Protein AF-0000000086945378 (afdb_homodimer)

Organism: Bombyx mandarina (NCBI:txid7092)

Nearest PDB structures (foldseek):
  3tcm-assembly1_B  TM=9.617E-01  e=2.015E-49  Hordeum vulgare
  3ihj-assembly1_A  TM=9.424E-01  e=1.245E-50  Homo sapiens
  1b8g-assembly1_B  TM=7.760E-01  e=1.370E-24  Malus domestica
  1ynu-assembly1_A  TM=7.665E-01  e=1.048E-23  Malus domestica
  1iax-assembly1_B  TM=7.851E-01  e=5.219E-22  Solanum lycopersicum

Secondary structure (DSSP, 8-state):
---S-SS-TTTS-GGGGG---STTSHHHHHHHHHHHHHHTT---SSSS-EE-SS--TTTTTPPPPHHHHHHHHHHHSGGGGGSS----HHHHHHHHHHHHHSGGG-TTSPPPTT--HHHHHHHHHHHHHHHSS---GGGEEEESSHHHHHHHHHHTT---BTTB-EEEEEEES--HHHHHHHHHHTPEEEEEE-BGGGTTB--HHHHHHHHHHHHTTSEEEEEEEESS-TTT-----HHHHHHHHHHHHHTTPEEEEE-TTTTSBSSS----HHHHHHHH-TTGGGS-EEEEEETTSTTT--GGG--EEEEEES--HHHHHHHHHHHHHT----HHHHHHHHHHHSPPPTTSTTHHHHHHHHHHHHHHHHHHHHHHHHHHHHSTTEE-----BSSEE--EE---HHHHHHHHHTT--HHHHHHHHHHHHH-EE-EEGGGT---TT--BEEEE--S-HHHHHHHHHHHHHHHHHHHHH--/---S-SS-TTTS-GGGGG---STTSHHHHHHHHHHHHHHTT---SSSS-EE-SS--TTTTTPPPPHHHHHHHHHHHSGGGGGSSS---HHHHHHHHHHHHHSGGG-TTSPPPTT--HHHHHHHHHHHHHHHSS---GGGEEEESSHHHHHHHHHHTT---BTTB-EEEEEEES--HHHHHHHHHHTPEEEEEE-BGGGTTBPPHHHHHHHHHHHHTTSEEEEEEEESS-TTT-----HHHHHHHHHHHHHTTPEEEEE-TTTTSBSSS----HHHHHHHH-TTGGGS-EEEEEESSSTTT--GGG--EEEEEES--HHHHHHHHHHHHHT----HHHHHHHHHHHSPPPTTSTTHHHHHHHHHHHHHHHHHHHHHHHHHHHHSTTEE-----BSSEE--EE---HHHHHHHHHTT--HHHHHHHHHHHHH-EE-EEGGGT---TT--BEEEE--S-HHHHHHHHHHHHHHHHHHHHH--

pLDDT: mean 95.64, std 5.38, range [51.78, 98.88]

Foldseek 3Di:
DDDPDPDDCVPPDVLQVQQDFQLCDPLVVVLVVVQVCLVVPNDAPANAFAEFSDDQQVVQPQDFFPLLVLLLVCLQPVVCLPPPDPDFPVSSVLNQVLLVQDDVSHLPDFDFLQAGQLLLVLLQVLCCVVQVDGADSLLKGKWLFLLGVVLLVVLLQQDADPNAGEEEEAEPLGDSSVVNSCSSSVHHYFYFYFDVVVLRADDLVSVVVSCVVCVVRHDYAAYEDEACDVPQQGHYDLVSLVSVLVSCVVSVHEYEYRDAFQQFFQADHHDGSQSSQVVVPPPSNQGWYKYKYGCCHHLNVPNVLRIIMIRTGNDDPVSSVVSSVVSPVVGHHRSSNSSSSSCVSDPDDPPGPSRVSSVVSNVVSNVLSNVLQVVVQVLQVVAPQKHWRRNRTDQKTKIWGDDAPQLQVVCVVVVHGSQVSLQSQLCRRHSYHWGWSVSSHDDPPITITMGGRRHPPVSNVSNSVSVRVSNVVNVVVRD/DDDPDPDDCVPPDVLQVPQDFQLCDPLVVVLVVVQVCLVVPNDAPANAFAEFRDDQLVVQPQDFFPLLVLLLVCLQPVVCLPPPDPDFPVSSVLNQVLLVQDDVSHLPDFDFLQAGQLLLVLLQVLCCVVQVDGGDSLLKGKWLFLLGVVLLVVLLQQDADPNAGEEEEAEPLGDSSVVNSCSSSVHHYFYFYFDVVVLRADDLVSVVVSCVVCVVRHDYAAYEDEACDVPQQGHYDLVSLVSVLVSCVVSVHEYEYRDAFQQFFQADHHDDSQSSQVVVPPPSNQGWYKYKYGCCHHLNNPNVLRIIMIRTGNDDPVSSVVSSVVSPVVGHHRSSNSSSSSCVSDPDDPPGPCRVSSVVSNVVSNVLSNVLQVVVQVLQVVAPQKHWRRNRTDQKTKIWGDDDPQLQVVCVVVVHGSQVSLQSQLCRRYSYHWGWSVSSHDDPPITIIMTGRRHPPVSNVSNSVSVRVSNVVNVVVRD

Structure (mmCIF, N/CA/C/O backbone):
data_AF-0000000086945378-model_v1
#
loop_
_entity.id
_entity.type
_entity.pdbx_description
1 polymer 'alanine transaminase'
#
loop_
_atom_site.group_PDB
_atom_site.id
_atom_site.type_symbol
_atom_site.label_atom_id
_atom_site.label_alt_id
_atom_site.label_comp_id
_atom_site.label_asym_id
_atom_site.label_entity_id
_atom_site.label_seq_id
_atom_site.pdbx_PDB_ins_code
_atom_site.Cartn_x
_atom_site.Cartn_y
_atom_site.Cartn_z
_atom_site.occupancy
_atom_site.B_iso_or_equiv
_atom_site.auth_seq_id
_atom_site.auth_comp_id
_atom_site.auth_asym_id
_atom_site.auth_atom_id
_atom_site.pdbx_PDB_model_num
ATOM 1 N N . MET A 1 1 ? 30.312 21.141 -8.781 1 54.88 1 MET A N 1
ATOM 2 C CA . MET A 1 1 ? 29.703 21.422 -10.078 1 54.88 1 MET A CA 1
ATOM 3 C C . MET A 1 1 ? 28.219 21.047 -10.078 1 54.88 1 MET A C 1
ATOM 5 O O . MET A 1 1 ? 27.828 20.078 -9.43 1 54.88 1 MET A O 1
ATOM 9 N N . LYS A 1 2 ? 27.516 21.984 -10.625 1 74.56 2 LYS A N 1
ATOM 10 C CA . LYS A 1 2 ? 26.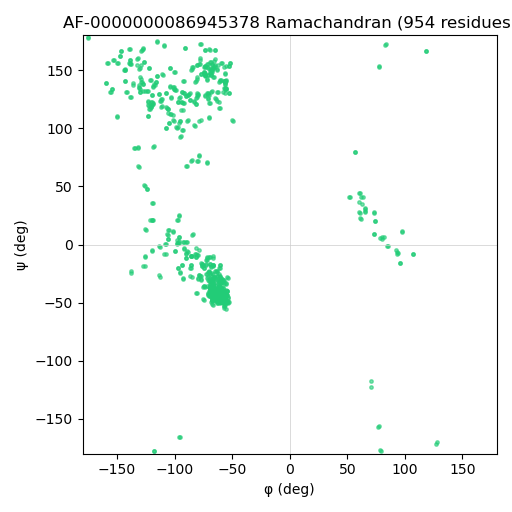078 21.75 -10.734 1 74.56 2 LYS A CA 1
ATOM 11 C C . LYS A 1 2 ? 25.781 20.531 -11.609 1 74.56 2 LYS A C 1
ATOM 13 O O . LYS A 1 2 ? 26.344 20.391 -12.695 1 74.56 2 LYS A O 1
ATOM 18 N N . LEU A 1 3 ? 25.094 19.578 -11.055 1 77.25 3 LEU A N 1
ATOM 19 C CA . LEU A 1 3 ? 24.688 18.406 -11.812 1 77.25 3 LEU A CA 1
ATOM 20 C C . LEU A 1 3 ? 23.562 18.734 -12.789 1 77.25 3 LEU A C 1
ATOM 22 O O . LEU A 1 3 ? 22.75 19.641 -12.523 1 77.25 3 LEU A O 1
ATOM 26 N N . GLU A 1 4 ? 23.625 18.062 -13.867 1 81.75 4 GLU A N 1
ATOM 27 C CA . GLU A 1 4 ? 22.516 18.203 -14.797 1 81.75 4 GLU A CA 1
ATOM 28 C C . GLU A 1 4 ? 21.234 17.625 -14.211 1 81.75 4 GLU A C 1
ATOM 30 O O . GLU A 1 4 ? 20.156 18.203 -14.375 1 81.75 4 GLU A O 1
ATOM 35 N N . LYS A 1 5 ? 21.422 16.438 -13.516 1 93.25 5 LYS A N 1
ATOM 36 C CA . LYS A 1 5 ? 20.312 15.773 -12.836 1 93.25 5 LYS A CA 1
ATOM 37 C C . LYS A 1 5 ? 20.688 15.406 -11.398 1 93.25 5 LYS A C 1
ATOM 39 O O . LYS A 1 5 ? 21.812 14.961 -11.133 1 93.25 5 LYS A O 1
ATOM 44 N N . CYS A 1 6 ? 19.75 15.648 -10.508 1 95.44 6 CYS A N 1
ATOM 45 C CA . CYS A 1 6 ? 19.984 15.281 -9.117 1 95.44 6 CYS A CA 1
ATOM 46 C C . CYS A 1 6 ? 20.016 13.766 -8.953 1 95.44 6 CYS A C 1
ATOM 48 O O . CYS A 1 6 ? 20.781 13.242 -8.141 1 95.44 6 CYS A O 1
ATOM 50 N N . LEU A 1 7 ? 19.203 13.039 -9.711 1 96.62 7 LEU A N 1
ATOM 51 C CA . LEU A 1 7 ? 19.125 11.578 -9.664 1 96.62 7 LEU A CA 1
ATOM 52 C C . LEU A 1 7 ? 19.5 10.969 -11.008 1 96.62 7 LEU A C 1
ATOM 54 O O . LEU A 1 7 ? 18.922 11.297 -12.039 1 96.62 7 LEU A O 1
ATOM 58 N N . THR A 1 8 ? 20.469 10.164 -11.023 1 96.94 8 THR A N 1
ATOM 59 C CA . THR A 1 8 ? 20.938 9.453 -12.211 1 96.94 8 THR A CA 1
ATOM 60 C C . THR A 1 8 ? 21.016 7.953 -11.938 1 96.94 8 THR A C 1
ATOM 62 O O . THR A 1 8 ? 20.875 7.512 -10.797 1 96.94 8 THR A O 1
ATOM 65 N N . GLU A 1 9 ? 21.203 7.207 -12.953 1 95.38 9 GLU A N 1
ATOM 66 C CA . GLU A 1 9 ? 21.344 5.762 -12.82 1 95.38 9 GLU A CA 1
ATOM 67 C C . GLU A 1 9 ? 22.5 5.398 -11.898 1 95.38 9 GLU A C 1
ATOM 69 O O . GLU A 1 9 ? 22.422 4.406 -11.164 1 95.38 9 GLU A O 1
ATOM 74 N N . GLU A 1 10 ? 23.547 6.23 -11.844 1 95.44 10 GLU A N 1
ATOM 75 C CA . GLU A 1 10 ? 24.766 5.949 -11.102 1 95.44 10 GLU A CA 1
ATOM 76 C C . GLU A 1 10 ? 24.594 6.23 -9.617 1 95.44 10 GLU A C 1
ATOM 78 O O . GLU A 1 10 ? 25.25 5.613 -8.781 1 95.44 10 GLU A O 1
ATOM 83 N N . ASN A 1 11 ? 23.703 7.184 -9.336 1 96.56 11 ASN A N 1
ATOM 84 C CA . ASN A 1 11 ? 23.641 7.57 -7.93 1 96.56 11 ASN A CA 1
ATOM 85 C C . ASN A 1 11 ? 22.312 7.188 -7.301 1 96.56 11 ASN A C 1
ATOM 87 O O . ASN A 1 11 ? 22.062 7.48 -6.129 1 96.56 11 ASN A O 1
ATOM 91 N N . LEU A 1 12 ? 21.359 6.586 -8.086 1 97.62 12 LEU A N 1
ATOM 92 C CA . LEU A 1 12 ? 20.141 6.125 -7.441 1 97.62 12 LEU A CA 1
ATOM 93 C C . LEU A 1 12 ? 20.391 4.863 -6.621 1 97.62 12 LEU A C 1
ATOM 95 O O . LEU A 1 12 ? 21.484 4.289 -6.68 1 97.62 12 LEU A O 1
ATOM 99 N N . ASN A 1 13 ? 19.453 4.441 -5.766 1 97.94 13 ASN A N 1
ATOM 100 C CA . ASN A 1 13 ? 19.516 3.193 -5.016 1 97.94 13 ASN A CA 1
ATOM 101 C C . ASN A 1 13 ? 19.859 2.012 -5.922 1 97.94 13 ASN A C 1
ATOM 103 O O . ASN A 1 13 ? 19 1.517 -6.648 1 97.94 13 ASN A O 1
ATOM 107 N N . GLN A 1 14 ? 21.078 1.529 -5.805 1 96.5 14 GLN A N 1
ATOM 108 C CA . GLN A 1 14 ? 21.594 0.529 -6.727 1 96.5 14 GLN A CA 1
ATOM 109 C C . GLN A 1 14 ? 20.875 -0.802 -6.57 1 96.5 14 GLN A C 1
ATOM 111 O O . GLN A 1 14 ? 20.812 -1.602 -7.508 1 96.5 14 GLN A O 1
ATOM 116 N N . ASN A 1 15 ? 20.297 -1.08 -5.395 1 96.12 15 ASN A N 1
ATOM 117 C CA . ASN A 1 15 ? 19.516 -2.301 -5.184 1 96.12 15 ASN A CA 1
ATOM 118 C C . ASN A 1 15 ? 18.375 -2.414 -6.18 1 96.12 15 ASN A C 1
ATOM 120 O O . ASN A 1 15 ? 17.984 -3.52 -6.566 1 96.12 15 ASN A O 1
ATOM 124 N N . LEU A 1 16 ? 17.812 -1.281 -6.555 1 96.25 16 LEU A N 1
ATOM 125 C CA . LEU A 1 16 ? 16.641 -1.26 -7.414 1 96.25 16 LEU A CA 1
ATOM 126 C C . LEU A 1 16 ? 16.984 -1.723 -8.828 1 96.25 16 LEU A C 1
ATOM 128 O O . LEU A 1 16 ? 16.125 -2.242 -9.539 1 96.25 16 LEU A O 1
ATOM 132 N N . LEU A 1 17 ? 18.219 -1.512 -9.25 1 93.25 17 LEU A N 1
ATOM 133 C CA . LEU A 1 17 ? 18.656 -1.905 -10.578 1 93.25 17 LEU A CA 1
ATOM 134 C C . LEU A 1 17 ? 18.719 -3.424 -10.711 1 93.25 17 LEU A C 1
ATOM 136 O O . LEU A 1 17 ? 18.688 -3.959 -11.82 1 93.25 17 LEU A O 1
ATOM 140 N N . ASN A 1 18 ? 18.719 -4.094 -9.539 1 89.31 18 ASN A N 1
ATOM 141 C CA . ASN A 1 18 ? 18.828 -5.551 -9.516 1 89.31 18 ASN A CA 1
ATOM 142 C C . ASN A 1 18 ? 17.453 -6.215 -9.609 1 89.31 18 ASN A C 1
ATOM 144 O O . ASN A 1 18 ? 17.359 -7.438 -9.703 1 89.31 18 ASN A O 1
ATOM 148 N N . ILE A 1 19 ? 16.469 -5.387 -9.555 1 89.31 19 ILE A N 1
ATOM 149 C CA . ILE A 1 19 ? 15.125 -5.961 -9.625 1 89.31 19 ILE A CA 1
ATOM 150 C C . ILE A 1 19 ? 14.867 -6.496 -11.031 1 89.31 19 ILE A C 1
ATOM 152 O O . ILE A 1 19 ? 15.023 -5.77 -12.016 1 89.31 19 ILE A O 1
ATOM 156 N N . GLN A 1 20 ? 14.805 -7.809 -11.188 1 75 20 GLN A N 1
ATOM 157 C CA . GLN A 1 20 ? 14.414 -8.453 -12.438 1 75 20 GLN A CA 1
ATOM 158 C C . GLN A 1 20 ? 12.938 -8.836 -12.43 1 75 20 GLN A C 1
ATOM 160 O O . GLN A 1 20 ? 12.445 -9.406 -11.453 1 75 20 GLN A O 1
ATOM 165 N N . TYR A 1 21 ? 12.195 -8.031 -13.07 1 61.59 21 TYR A N 1
ATOM 166 C CA . TYR A 1 21 ? 10.812 -8.477 -12.984 1 61.59 21 TYR A CA 1
ATOM 167 C C . TYR A 1 21 ? 10.391 -9.195 -14.266 1 61.59 21 TYR A C 1
ATOM 169 O O . TYR A 1 21 ? 10.523 -8.656 -15.359 1 61.59 21 TYR A O 1
ATOM 177 N N . ALA A 1 22 ? 10.203 -10.492 -14.062 1 54.91 22 ALA A N 1
ATOM 178 C CA . ALA A 1 22 ? 9.867 -11.422 -15.141 1 54.91 22 ALA A CA 1
ATOM 179 C C . ALA A 1 22 ? 8.477 -11.141 -15.703 1 54.91 22 ALA A C 1
ATOM 181 O O . ALA A 1 22 ? 8.266 -11.227 -16.922 1 54.91 22 ALA A O 1
ATOM 182 N N . VAL A 1 23 ? 7.516 -10.789 -14.789 1 51.78 23 VAL A N 1
ATOM 183 C CA . VAL A 1 23 ? 6.125 -10.844 -15.227 1 51.78 23 VAL A CA 1
ATOM 184 C C . VAL A 1 23 ? 5.82 -9.641 -16.125 1 51.78 23 VAL A C 1
ATOM 186 O O . VAL A 1 23 ? 4.906 -9.695 -16.953 1 51.78 23 VAL A O 1
ATOM 189 N N . ARG A 1 24 ? 6.57 -8.703 -16.109 1 57.78 24 ARG A N 1
ATOM 190 C CA . ARG A 1 24 ? 6.344 -7.547 -16.969 1 57.78 24 ARG A CA 1
ATOM 191 C C . ARG A 1 24 ? 7.59 -7.223 -17.797 1 57.78 24 ARG A C 1
ATOM 193 O O . ARG A 1 24 ? 7.957 -6.059 -17.938 1 57.78 24 ARG A O 1
ATOM 200 N N . GLY A 1 25 ? 8.039 -8.25 -18.422 1 68.5 25 GLY A N 1
ATOM 201 C CA . GLY A 1 25 ? 9.297 -8.234 -19.156 1 68.5 25 GLY A CA 1
ATOM 202 C C . GLY A 1 25 ? 9.117 -7.941 -20.641 1 68.5 25 GLY A C 1
ATOM 203 O O . GLY A 1 25 ? 8.062 -7.465 -21.047 1 68.5 25 GLY A O 1
ATOM 204 N N . PRO A 1 26 ? 10.086 -8.18 -21.359 1 76.38 26 PRO A N 1
ATOM 205 C CA . PRO A 1 26 ? 10.125 -7.863 -22.797 1 76.38 26 PRO A CA 1
ATOM 206 C C . PRO A 1 26 ? 9.016 -8.562 -23.578 1 76.38 26 PRO A C 1
ATOM 208 O O . PRO A 1 26 ? 8.484 -7.988 -24.531 1 76.38 26 PRO A O 1
ATOM 211 N N . ILE A 1 27 ? 8.664 -9.695 -23.125 1 87.19 27 ILE A N 1
ATOM 212 C CA . ILE A 1 27 ? 7.645 -10.453 -23.844 1 87.19 27 ILE A CA 1
ATOM 213 C C . ILE A 1 27 ? 6.289 -9.773 -23.703 1 87.19 27 ILE A C 1
ATOM 215 O O . ILE A 1 27 ? 5.535 -9.648 -24.672 1 87.19 27 ILE A O 1
ATOM 219 N N . LEU A 1 28 ? 6 -9.367 -22.484 1 84.5 28 LEU A N 1
ATOM 220 C CA . LEU A 1 28 ? 4.75 -8.648 -22.266 1 84.5 28 LEU A CA 1
ATOM 221 C C . LEU A 1 28 ? 4.73 -7.336 -23.047 1 84.5 28 LEU A C 1
ATOM 223 O O . LEU A 1 28 ? 3.699 -6.953 -23.609 1 84.5 28 LEU A O 1
ATOM 227 N N . GLN A 1 29 ? 5.828 -6.73 -23.109 1 84 29 GLN A N 1
ATOM 228 C CA . GLN A 1 29 ? 5.926 -5.488 -23.859 1 84 29 GLN A CA 1
ATOM 229 C C . GLN A 1 29 ? 5.656 -5.727 -25.344 1 84 29 GLN A C 1
ATOM 231 O O . GLN A 1 29 ? 4.969 -4.934 -26 1 84 29 GLN A O 1
ATOM 236 N N . ARG A 1 30 ? 6.238 -6.746 -25.844 1 92 30 ARG A N 1
ATOM 237 C CA . ARG A 1 30 ? 6.004 -7.102 -27.234 1 92 30 ARG A CA 1
ATOM 238 C C . ARG A 1 30 ? 4.535 -7.441 -27.484 1 92 30 ARG A C 1
ATOM 240 O O . ARG A 1 30 ? 3.969 -7.078 -28.516 1 92 30 ARG A O 1
ATOM 247 N N . ALA A 1 31 ? 3.979 -8.141 -26.547 1 93.75 31 ALA A N 1
ATOM 248 C CA . ALA A 1 31 ? 2.559 -8.469 -26.641 1 93.75 31 ALA A CA 1
ATOM 249 C C . ALA A 1 31 ? 1.71 -7.203 -26.75 1 93.75 31 ALA A C 1
ATOM 251 O O . ALA A 1 31 ? 0.787 -7.137 -27.578 1 93.75 31 ALA A O 1
ATOM 252 N N . LEU A 1 32 ? 2.016 -6.246 -25.969 1 87.38 32 LEU A N 1
ATOM 253 C CA . LEU A 1 32 ? 1.296 -4.977 -26 1 87.38 32 LEU A CA 1
ATOM 254 C C . LEU A 1 32 ? 1.478 -4.273 -27.344 1 87.38 32 LEU A C 1
ATOM 256 O O . LEU A 1 32 ? 0.536 -3.678 -27.859 1 87.38 32 LEU A O 1
ATOM 260 N N . GLN A 1 33 ? 2.67 -4.336 -27.844 1 91.81 33 GLN A N 1
ATOM 261 C CA . GLN A 1 33 ? 2.943 -3.76 -29.156 1 91.81 33 GLN A CA 1
ATOM 262 C C . GLN A 1 33 ? 2.109 -4.438 -30.25 1 91.81 33 GLN A C 1
ATOM 264 O O . GLN A 1 33 ? 1.549 -3.768 -31.109 1 91.81 33 GLN A O 1
ATOM 269 N N . ILE A 1 34 ? 2.053 -5.688 -30.141 1 95.94 34 ILE A N 1
ATOM 270 C CA . ILE A 1 34 ? 1.304 -6.461 -31.125 1 95.94 34 ILE A CA 1
ATOM 271 C C . ILE A 1 34 ? -0.179 -6.102 -31.047 1 95.94 34 ILE A C 1
ATOM 273 O O . ILE A 1 34 ? -0.852 -5.977 -32.062 1 95.94 34 ILE A O 1
ATOM 277 N N . GLU A 1 35 ? -0.663 -5.973 -29.828 1 93 35 GLU A N 1
ATOM 278 C CA . GLU A 1 35 ? -2.055 -5.566 -29.656 1 93 35 GLU A CA 1
ATOM 279 C C . GLU A 1 35 ? -2.324 -4.219 -30.312 1 93 35 GLU A C 1
ATOM 281 O O . GLU A 1 35 ? -3.357 -4.035 -30.969 1 93 35 GLU A O 1
ATOM 286 N N . ARG A 1 36 ? -1.458 -3.283 -30.234 1 90.12 36 ARG A N 1
ATOM 287 C CA . ARG A 1 36 ? -1.587 -1.977 -30.875 1 90.12 36 ARG A CA 1
ATOM 288 C C . ARG A 1 36 ? -1.551 -2.102 -32.375 1 90.12 36 ARG A C 1
ATOM 290 O O . ARG A 1 36 ? -2.248 -1.37 -33.094 1 90.12 36 ARG A O 1
ATOM 297 N N . GLU A 1 37 ? -0.671 -2.955 -32.812 1 95.5 37 GLU A N 1
ATOM 298 C CA . GLU A 1 37 ? -0.555 -3.205 -34.25 1 95.5 37 GLU A CA 1
ATOM 299 C C . GLU A 1 37 ? -1.851 -3.779 -34.812 1 95.5 37 GLU A C 1
ATOM 301 O O . GLU A 1 37 ? -2.293 -3.381 -35.906 1 95.5 37 GLU A O 1
ATOM 306 N N . LEU A 1 38 ? -2.367 -4.676 -34.094 1 95.88 38 LEU A N 1
ATOM 307 C CA . LEU A 1 38 ? -3.621 -5.285 -34.531 1 95.88 38 LEU A CA 1
ATOM 308 C C . LEU A 1 38 ? -4.734 -4.246 -34.594 1 95.88 38 LEU A C 1
ATOM 310 O O . LEU A 1 38 ? -5.52 -4.238 -35.531 1 95.88 38 LEU A O 1
ATOM 314 N N . VAL A 1 39 ? -4.816 -3.387 -33.656 1 92.81 39 VAL A N 1
ATOM 315 C CA . VAL A 1 39 ? -5.816 -2.326 -33.625 1 92.81 39 VAL A CA 1
ATOM 316 C C . VAL A 1 39 ? -5.633 -1.397 -34.812 1 92.81 39 VAL A C 1
ATOM 318 O O . VAL A 1 39 ? -6.609 -0.887 -35.375 1 92.81 39 VAL A O 1
ATOM 321 N N . LYS A 1 40 ? -4.355 -1.162 -35.281 1 93 40 LYS A N 1
ATOM 322 C CA . LYS A 1 40 ? -4.031 -0.294 -36.406 1 93 40 LYS A CA 1
ATOM 323 C C . LYS A 1 40 ? -4.242 -1.017 -37.75 1 93 40 LYS A C 1
ATOM 325 O O . LYS A 1 40 ? -4.035 -0.437 -38.812 1 93 40 LYS A O 1
ATOM 330 N N . GLY A 1 41 ? -4.457 -2.303 -37.688 1 94.44 41 GLY A N 1
ATOM 331 C CA . GLY A 1 41 ? -4.789 -3.047 -38.875 1 94.44 41 GLY A CA 1
ATOM 332 C C . GLY A 1 41 ? -3.594 -3.744 -39.5 1 94.44 41 GLY A C 1
ATOM 333 O O . GLY A 1 41 ? -3.66 -4.199 -40.656 1 94.44 41 GLY A O 1
ATOM 334 N N . VAL A 1 42 ? -2.516 -3.785 -38.812 1 95.62 42 VAL A N 1
ATOM 335 C CA . VAL A 1 42 ? -1.36 -4.523 -39.312 1 95.62 42 VAL A CA 1
ATOM 336 C C . VAL A 1 42 ? -1.689 -6.012 -39.375 1 95.62 42 VAL A C 1
ATOM 338 O O . VAL A 1 42 ? -2.127 -6.605 -38.406 1 95.62 42 VAL A O 1
ATOM 341 N N . PRO A 1 43 ? -1.503 -6.586 -40.469 1 94.44 43 PRO A N 1
ATOM 342 C CA . PRO A 1 43 ? -1.884 -7.988 -40.625 1 94.44 43 PRO A CA 1
ATOM 343 C C . PRO A 1 43 ? -1.019 -8.93 -39.781 1 94.44 43 PRO A C 1
ATOM 345 O O . PRO A 1 43 ? 0.199 -8.75 -39.719 1 94.44 43 PRO A O 1
ATOM 348 N N . LYS A 1 44 ? -1.6 -9.828 -39.062 1 95.81 44 LYS A N 1
ATOM 349 C CA . LYS A 1 44 ? -0.981 -10.93 -38.344 1 95.81 44 LYS A CA 1
ATOM 350 C C . LYS A 1 44 ? -1.66 -12.258 -38.656 1 95.81 44 LYS A C 1
ATOM 352 O O . LYS A 1 44 ? -2.74 -12.281 -39.25 1 95.81 44 LYS A O 1
ATOM 357 N N . ARG A 1 45 ? -1.02 -13.32 -38.281 1 93 45 ARG A N 1
ATOM 358 C CA . ARG A 1 45 ? -1.566 -14.656 -38.5 1 93 45 ARG A CA 1
ATOM 359 C C . ARG A 1 45 ? -2.623 -15 -37.469 1 93 45 ARG A C 1
ATOM 361 O O . ARG A 1 45 ? -3.164 -16.109 -37.469 1 93 45 ARG A O 1
ATOM 368 N N . PHE A 1 46 ? -2.904 -14.273 -36.531 1 95.88 46 PHE A N 1
ATOM 369 C CA . PHE A 1 46 ? -3.898 -14.406 -35.469 1 95.88 46 PHE A CA 1
ATOM 370 C C . PHE A 1 46 ? -4.695 -13.125 -35.312 1 95.88 46 PHE A C 1
ATOM 372 O O . PHE A 1 46 ? -4.242 -12.047 -35.719 1 95.88 46 PHE A O 1
ATOM 379 N N . LYS A 1 47 ? -5.824 -13.211 -34.719 1 93.5 47 LYS A N 1
ATOM 380 C CA . LYS A 1 47 ? -6.746 -12.086 -34.656 1 93.5 47 LYS A CA 1
ATOM 381 C C . LYS A 1 47 ? -6.578 -11.312 -33.375 1 93.5 47 LYS A C 1
ATOM 383 O O . LYS A 1 47 ? -6.988 -10.148 -33.25 1 93.5 47 LYS A O 1
ATOM 388 N N . ARG A 1 48 ? -6.09 -11.938 -32.406 1 94.06 48 ARG A N 1
ATOM 389 C CA . ARG A 1 48 ? -5.93 -11.289 -31.109 1 94.06 48 ARG A CA 1
ATOM 390 C C . ARG A 1 48 ? -4.785 -11.914 -30.328 1 94.06 48 ARG A C 1
ATOM 392 O O . ARG A 1 48 ? -4.375 -13.039 -30.609 1 94.06 48 ARG A O 1
ATOM 399 N N . VAL A 1 49 ? -4.32 -11.133 -29.391 1 95.38 49 VAL A N 1
ATOM 400 C CA . VAL A 1 49 ? -3.34 -11.656 -28.453 1 95.38 49 VAL A CA 1
ATOM 401 C C . VAL A 1 49 ? -4.055 -12.336 -27.281 1 95.38 49 VAL A C 1
ATOM 403 O O . VAL A 1 49 ? -4.949 -11.742 -26.672 1 95.38 49 VAL A O 1
ATOM 406 N N . VAL A 1 50 ? -3.742 -13.594 -27.031 1 95 50 VAL A N 1
ATOM 407 C CA . VAL A 1 50 ? -4.234 -14.297 -25.844 1 95 50 VAL A CA 1
ATOM 408 C C . VAL A 1 50 ? -3.275 -14.086 -24.688 1 95 50 VAL A C 1
ATOM 410 O O . VAL A 1 50 ? -2.213 -14.711 -24.625 1 95 50 VAL A O 1
ATOM 413 N N . ARG A 1 51 ? -3.686 -13.281 -23.75 1 91.62 51 ARG A N 1
ATOM 414 C CA . ARG A 1 51 ? -2.863 -12.984 -22.578 1 91.62 51 ARG A CA 1
ATOM 415 C C . ARG A 1 51 ? -2.93 -14.125 -21.562 1 91.62 51 ARG A C 1
ATOM 417 O O . ARG A 1 51 ? -3.889 -14.227 -20.797 1 91.62 51 ARG A O 1
ATOM 424 N N . ALA A 1 52 ? -1.92 -14.836 -21.484 1 93.62 52 ALA A N 1
ATOM 425 C CA . ALA A 1 52 ? -1.867 -15.961 -20.547 1 93.62 52 ALA A CA 1
ATOM 426 C C . ALA A 1 52 ? -0.741 -15.773 -19.531 1 93.62 52 ALA A C 1
ATOM 428 O O . ALA A 1 52 ? -0.294 -16.734 -18.906 1 93.62 52 ALA A O 1
ATOM 429 N N . ASN A 1 53 ? -0.324 -14.516 -19.375 1 88.69 53 ASN A N 1
ATOM 430 C CA . ASN A 1 53 ? 0.857 -14.219 -18.578 1 88.69 53 ASN A CA 1
ATOM 431 C C . ASN A 1 53 ? 0.486 -13.891 -17.125 1 88.69 53 ASN A C 1
ATOM 433 O O . ASN A 1 53 ? 1.348 -13.883 -16.25 1 88.69 53 ASN A O 1
ATOM 437 N N . CYS A 1 54 ? -0.748 -13.562 -16.812 1 85.06 54 CYS A N 1
ATOM 438 C CA . CYS A 1 54 ? -1.104 -13.102 -15.484 1 85.06 54 CYS A CA 1
ATOM 439 C C . CYS A 1 54 ? -2.305 -13.867 -14.938 1 85.06 54 CYS A C 1
ATOM 441 O O . CYS A 1 54 ? -3.207 -14.227 -15.695 1 85.06 54 CYS A O 1
ATOM 443 N N . GLY A 1 55 ? -2.232 -14.094 -13.625 1 88.38 55 GLY A N 1
ATOM 444 C CA . GLY A 1 55 ? -3.336 -14.758 -12.945 1 88.38 55 GLY A CA 1
ATOM 445 C C . GLY A 1 55 ? -4.383 -13.789 -12.43 1 88.38 55 GLY A C 1
ATOM 446 O O . GLY A 1 55 ? -4.574 -13.672 -11.219 1 88.38 55 GLY A O 1
ATOM 447 N N . ASP A 1 56 ? -5.117 -13.117 -13.273 1 93.31 56 ASP A N 1
ATOM 448 C CA . ASP A 1 56 ? -6.242 -12.242 -12.961 1 93.31 56 ASP A CA 1
ATOM 449 C C . ASP A 1 56 ? -7.566 -12.875 -13.367 1 93.31 56 ASP A C 1
ATOM 451 O O . ASP A 1 56 ? -7.977 -12.789 -14.523 1 93.31 56 ASP A O 1
ATOM 455 N N . CYS A 1 57 ? -8.258 -13.445 -12.375 1 95.25 57 CYS A N 1
ATOM 456 C CA . CYS A 1 57 ? -9.43 -14.266 -12.641 1 95.25 57 CYS A CA 1
ATOM 457 C C . CYS A 1 57 ? -10.547 -13.438 -13.273 1 95.25 57 CYS A C 1
ATOM 459 O O . CYS A 1 57 ? -11.242 -13.906 -14.172 1 95.25 57 CYS A O 1
ATOM 461 N N . HIS A 1 58 ? -10.734 -12.211 -12.758 1 95.69 58 HIS A N 1
ATOM 462 C CA . HIS A 1 58 ? -11.766 -11.359 -13.336 1 95.69 58 HIS A CA 1
ATOM 463 C C . HIS A 1 58 ? -11.438 -11 -14.781 1 95.69 58 HIS A C 1
ATOM 465 O O . HIS A 1 58 ? -12.328 -10.969 -15.633 1 95.69 58 HIS A O 1
ATOM 471 N N . ALA A 1 59 ? -10.172 -10.766 -15.039 1 92.5 59 ALA A N 1
ATOM 472 C CA . ALA A 1 59 ? -9.734 -10.477 -16.406 1 92.5 59 ALA A CA 1
ATOM 473 C C . ALA A 1 59 ? -9.977 -11.664 -17.328 1 92.5 59 ALA A C 1
ATOM 475 O O . ALA A 1 59 ? -10.125 -11.5 -18.531 1 92.5 59 ALA A O 1
ATOM 476 N N . LEU A 1 60 ? -10.055 -12.852 -16.734 1 92.56 60 LEU A N 1
ATOM 477 C CA . LEU A 1 60 ? -10.211 -14.078 -17.516 1 92.56 60 LEU A CA 1
ATOM 478 C C . LEU A 1 60 ? -11.656 -14.547 -17.5 1 92.56 60 LEU A C 1
ATOM 480 O O . LEU A 1 60 ? -11.953 -15.688 -17.891 1 92.56 60 LEU A O 1
ATOM 484 N N . GLY A 1 61 ? -12.5 -13.719 -17.047 1 91.31 61 GLY A N 1
ATOM 485 C CA . GLY A 1 61 ? -13.922 -13.961 -17.266 1 91.31 61 GLY A CA 1
ATOM 486 C C . GLY A 1 61 ? -14.648 -14.406 -16.016 1 91.31 61 GLY A C 1
ATOM 487 O O . GLY A 1 61 ? -15.875 -14.555 -16.016 1 91.31 61 GLY A O 1
ATOM 488 N N . GLN A 1 62 ? -13.922 -14.672 -14.953 1 95 62 GLN A N 1
ATOM 489 C CA . GLN A 1 62 ? -14.609 -15.031 -13.719 1 95 62 GLN A CA 1
ATOM 490 C C . GLN A 1 62 ? -15.484 -13.875 -13.227 1 95 62 GLN A C 1
ATOM 492 O O . GLN A 1 62 ? -15.023 -12.734 -13.141 1 95 62 GLN A O 1
ATOM 497 N N . LYS A 1 63 ? -16.703 -14.195 -12.906 1 95.56 63 LYS A N 1
ATOM 498 C CA . LYS A 1 63 ? -17.609 -13.18 -12.383 1 95.56 63 LYS A CA 1
ATOM 499 C C . LYS A 1 63 ? -17.359 -12.93 -10.898 1 95.56 63 LYS A C 1
ATOM 501 O O . LYS A 1 63 ? -17.078 -13.867 -10.148 1 95.56 63 LYS A O 1
ATOM 506 N N . PRO A 1 64 ? -17.484 -11.656 -10.5 1 97.19 64 PRO A N 1
ATOM 507 C CA . PRO A 1 64 ? -17.375 -11.391 -9.062 1 97.19 64 PRO A CA 1
ATOM 508 C C . PRO A 1 64 ? -18.469 -12.07 -8.25 1 97.19 64 PRO A C 1
ATOM 510 O O . PRO A 1 64 ? -19.562 -12.312 -8.766 1 97.19 64 PRO A O 1
ATOM 513 N N . ILE A 1 65 ? -18.172 -12.344 -6.965 1 98.31 65 ILE A N 1
ATOM 514 C CA . ILE A 1 65 ? -19.141 -12.93 -6.047 1 98.31 65 ILE A CA 1
ATOM 515 C C . ILE A 1 65 ? -20.172 -11.883 -5.648 1 98.31 65 ILE A C 1
ATOM 517 O O . ILE A 1 65 ? -19.828 -10.82 -5.133 1 98.31 65 ILE A O 1
ATOM 521 N N . THR A 1 66 ? -21.438 -12.18 -5.785 1 98.31 66 THR A N 1
ATOM 522 C CA . THR A 1 66 ? -22.531 -11.234 -5.613 1 98.31 66 THR A CA 1
ATOM 523 C C . THR A 1 66 ? -22.578 -10.711 -4.184 1 98.31 66 THR A C 1
ATOM 525 O O . THR A 1 66 ? -22.656 -9.5 -3.963 1 98.31 66 THR A O 1
ATOM 528 N N . PHE A 1 67 ? -22.5 -11.664 -3.225 1 98.5 67 PHE A N 1
ATOM 529 C CA . PHE A 1 67 ? -22.547 -11.305 -1.812 1 98.5 67 PHE A CA 1
ATOM 530 C C . PHE A 1 67 ? -21.5 -10.266 -1.477 1 98.5 67 PHE A C 1
ATOM 532 O O . PHE A 1 67 ? -21.797 -9.258 -0.83 1 98.5 67 PHE A O 1
ATOM 539 N N . ILE A 1 68 ? -20.266 -10.414 -1.937 1 98.69 68 ILE A N 1
ATOM 540 C CA . ILE A 1 68 ? -19.141 -9.547 -1.646 1 98.69 68 ILE A CA 1
ATOM 541 C C . ILE A 1 68 ? -19.375 -8.164 -2.254 1 98.69 68 ILE A C 1
ATOM 543 O O . ILE A 1 68 ? -19.188 -7.145 -1.586 1 98.69 68 ILE A O 1
ATOM 547 N N . ARG A 1 69 ? -19.844 -8.125 -3.488 1 98.56 69 ARG A N 1
ATOM 548 C CA . ARG A 1 69 ? -20.047 -6.867 -4.199 1 98.56 69 ARG A CA 1
ATOM 549 C C . ARG A 1 69 ? -21.203 -6.082 -3.615 1 98.56 69 ARG A C 1
ATOM 551 O O . ARG A 1 69 ? -21.172 -4.848 -3.572 1 98.56 69 ARG A O 1
ATOM 558 N N . GLN A 1 70 ? -22.219 -6.789 -3.201 1 98.44 70 GLN A N 1
ATOM 559 C CA . GLN A 1 70 ? -23.359 -6.117 -2.566 1 98.44 70 GLN A CA 1
ATOM 560 C C . GLN A 1 70 ? -22.938 -5.488 -1.237 1 98.44 70 GLN A C 1
ATOM 562 O O . GLN A 1 70 ? -23.297 -4.344 -0.95 1 98.44 70 GLN A O 1
ATOM 567 N N . VAL A 1 71 ? -22.219 -6.219 -0.411 1 98.81 71 VAL A N 1
ATOM 568 C CA . VAL A 1 71 ? -21.734 -5.668 0.848 1 98.81 71 VAL A CA 1
ATOM 569 C C . VAL A 1 71 ? -20.859 -4.438 0.574 1 98.81 71 VAL A C 1
ATOM 571 O O . VAL A 1 71 ? -21.016 -3.402 1.228 1 98.81 71 VAL A O 1
ATOM 574 N N . LEU A 1 72 ? -20 -4.559 -0.381 1 98.69 72 LEU A N 1
ATOM 575 C CA . LEU A 1 72 ? -19.094 -3.482 -0.741 1 98.69 72 LEU A CA 1
ATOM 576 C C . LEU A 1 72 ? -19.859 -2.229 -1.152 1 98.69 72 LEU A C 1
ATOM 578 O O . LEU A 1 72 ? -19.484 -1.118 -0.759 1 98.69 72 LEU A O 1
ATOM 582 N N . ALA A 1 73 ? -20.844 -2.395 -1.966 1 98.44 73 ALA A N 1
ATOM 583 C CA . ALA A 1 73 ? -21.656 -1.263 -2.41 1 98.44 73 ALA A CA 1
ATOM 584 C C . ALA A 1 73 ? -22.344 -0.586 -1.231 1 98.44 73 ALA A C 1
ATOM 586 O O . ALA A 1 73 ? -22.375 0.644 -1.148 1 98.44 73 ALA A O 1
ATOM 587 N N . LEU A 1 74 ? -22.875 -1.401 -0.31 1 98.56 74 LEU A N 1
ATOM 588 C CA . LEU A 1 74 ? -23.625 -0.862 0.818 1 98.56 74 LEU A CA 1
ATOM 589 C C . LEU A 1 74 ? -22.703 -0.102 1.77 1 98.56 74 LEU A C 1
ATOM 591 O O . LEU A 1 74 ? -23.078 0.958 2.279 1 98.56 74 LEU A O 1
ATOM 595 N N . VAL A 1 75 ? -21.516 -0.612 2.039 1 98.75 75 VAL A N 1
ATOM 596 C CA . VAL 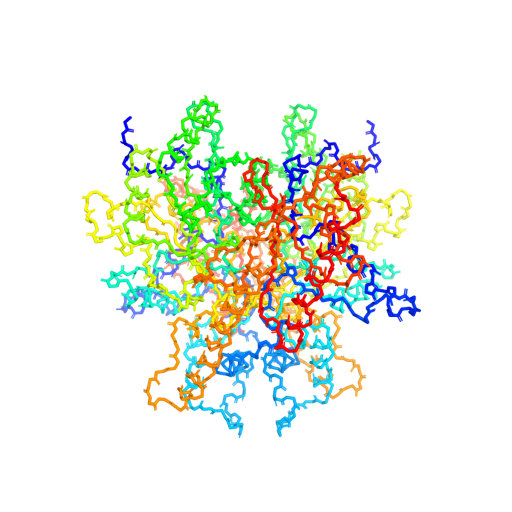A 1 75 ? -20.625 0.087 2.959 1 98.75 75 VAL A CA 1
ATOM 597 C C . VAL A 1 75 ? -20.078 1.344 2.289 1 98.75 75 VAL A C 1
ATOM 599 O O . VAL A 1 75 ? -19.734 2.314 2.967 1 98.75 75 VAL A O 1
ATOM 602 N N . SER A 1 76 ? -20 1.381 0.93 1 98.31 76 SER A N 1
ATOM 603 C CA . SER A 1 76 ? -19.531 2.541 0.184 1 98.31 76 SER A CA 1
ATOM 604 C C . SER A 1 76 ? -20.531 3.68 0.231 1 98.31 76 SER A C 1
ATOM 606 O O . SER A 1 76 ? -20.156 4.848 0.345 1 98.31 76 SER A O 1
ATOM 608 N N . PHE A 1 77 ? -21.781 3.354 0.103 1 97.81 77 PHE A N 1
ATOM 609 C CA . PHE A 1 77 ? -22.891 4.301 0.117 1 97.81 77 PHE A CA 1
ATOM 610 C C . PHE A 1 77 ? -24.031 3.793 0.989 1 97.81 77 PHE A C 1
ATOM 612 O O . PHE A 1 77 ? -25.047 3.311 0.477 1 97.81 77 PHE A O 1
ATOM 619 N N . PRO A 1 78 ? -23.906 4.02 2.281 1 97.5 78 PRO A N 1
ATOM 620 C CA . PRO A 1 78 ? -24.797 3.391 3.268 1 97.5 78 PRO A CA 1
ATOM 621 C C . PRO A 1 78 ? -26.266 3.754 3.061 1 97.5 78 PRO A C 1
ATOM 623 O O . PRO A 1 78 ? -27.141 3.043 3.537 1 97.5 78 PRO A O 1
ATOM 626 N N . GLU A 1 79 ? -26.578 4.781 2.342 1 95.06 79 GLU A N 1
ATOM 627 C CA . GLU A 1 79 ? -27.969 5.16 2.064 1 95.06 79 GLU A CA 1
ATOM 628 C C . GLU A 1 79 ? -28.703 4.059 1.31 1 95.06 79 GLU A C 1
ATOM 630 O O . GLU A 1 79 ? -29.922 3.982 1.354 1 95.06 79 GLU A O 1
ATOM 635 N N . LEU A 1 80 ? -27.953 3.205 0.684 1 95.94 80 LEU A N 1
ATOM 636 C CA . LEU A 1 80 ? -28.547 2.107 -0.079 1 95.94 80 LEU A CA 1
ATOM 637 C C . LEU A 1 80 ? -29.172 1.073 0.849 1 95.94 80 LEU A C 1
ATOM 639 O O . LEU A 1 80 ? -30.016 0.281 0.423 1 95.94 80 LEU A O 1
ATOM 643 N N . ILE A 1 81 ? -28.703 1.007 2.1 1 96.12 81 ILE A N 1
ATOM 644 C CA . ILE A 1 81 ? -29.188 0.003 3.045 1 96.12 81 ILE A CA 1
ATOM 645 C C . ILE A 1 81 ? -30.688 0.172 3.266 1 96.12 81 ILE A C 1
ATOM 647 O O . ILE A 1 81 ? -31.422 -0.815 3.369 1 96.12 81 ILE A O 1
ATOM 651 N N . SER A 1 82 ? -31.156 1.388 3.299 1 92.88 82 SER A N 1
ATOM 652 C CA . SER A 1 82 ? -32.562 1.671 3.549 1 92.88 82 SER A CA 1
ATOM 653 C C . SER A 1 82 ? -33.344 1.86 2.244 1 92.88 82 SER A C 1
ATOM 655 O O . SER A 1 82 ? -34.5 2.223 2.258 1 92.88 82 SER A O 1
ATOM 657 N N . SER A 1 83 ? -32.656 1.612 1.177 1 89.5 83 SER A N 1
ATOM 658 C CA . SER A 1 83 ? -33.312 1.805 -0.117 1 89.5 83 SER A CA 1
ATOM 659 C C . SER A 1 83 ? -34.25 0.649 -0.441 1 89.5 83 SER A C 1
ATOM 661 O O . SER A 1 83 ? -34.312 -0.338 0.294 1 89.5 83 SER A O 1
ATOM 663 N N . ARG A 1 84 ? -35.031 0.787 -1.534 1 84.56 84 ARG A N 1
ATOM 664 C CA . ARG A 1 84 ? -36.031 -0.193 -1.954 1 84.56 84 ARG A CA 1
ATOM 665 C C . ARG A 1 84 ? -35.375 -1.303 -2.783 1 84.56 84 ARG A C 1
ATOM 667 O O . ARG A 1 84 ? -36.094 -2.156 -3.332 1 84.56 84 ARG A O 1
ATOM 674 N N . LEU A 1 85 ? -34.094 -1.319 -2.83 1 87.38 85 LEU A N 1
ATOM 675 C CA . LEU A 1 85 ? -33.375 -2.326 -3.619 1 87.38 85 LEU A CA 1
ATOM 676 C C . LEU A 1 85 ? -33.594 -3.717 -3.023 1 87.38 85 LEU A C 1
ATOM 678 O O . LEU A 1 85 ? -33.688 -3.865 -1.803 1 87.38 85 LEU A O 1
ATOM 682 N N . ASP A 1 86 ? -33.688 -4.684 -3.924 1 88.69 86 ASP A N 1
ATOM 683 C CA . ASP A 1 86 ? -33.812 -6.078 -3.521 1 88.69 86 ASP A CA 1
ATOM 684 C C . ASP A 1 86 ? -32.469 -6.668 -3.133 1 88.69 86 ASP A C 1
ATOM 686 O O . ASP A 1 86 ? -31.891 -7.457 -3.883 1 88.69 86 ASP A O 1
ATOM 690 N N . ILE A 1 87 ? -31.922 -6.289 -2.035 1 94.81 87 ILE A N 1
ATOM 691 C CA . ILE A 1 87 ? -30.703 -6.812 -1.447 1 94.81 87 ILE A CA 1
ATOM 692 C C . ILE A 1 87 ? -31.031 -7.652 -0.217 1 94.81 87 ILE A C 1
ATOM 694 O O . ILE A 1 87 ? -31.797 -7.219 0.649 1 94.81 87 ILE A O 1
ATOM 698 N N . PRO A 1 88 ? -30.469 -8.859 -0.151 1 97.44 88 PRO A N 1
ATOM 699 C CA . PRO A 1 88 ? -30.781 -9.758 0.966 1 97.44 88 PRO A CA 1
ATOM 700 C C . PRO A 1 88 ? -30.5 -9.125 2.326 1 97.44 88 PRO A C 1
ATOM 702 O O . PRO A 1 88 ? -29.531 -8.375 2.471 1 97.44 88 PRO A O 1
ATOM 705 N N . GLN A 1 89 ? -31.312 -9.484 3.352 1 97.38 89 GLN A N 1
ATOM 706 C CA . GLN A 1 89 ? -31.219 -8.891 4.68 1 97.38 89 GLN A CA 1
ATOM 707 C C . GLN A 1 89 ? -29.859 -9.172 5.312 1 97.38 89 GLN A C 1
ATOM 709 O O . GLN A 1 89 ? -29.297 -8.32 6.016 1 97.38 89 GLN A O 1
ATOM 714 N N . ASP A 1 90 ? -29.359 -10.359 5.125 1 98.31 90 ASP A N 1
ATOM 715 C CA . ASP A 1 90 ? -28.078 -10.703 5.746 1 98.31 90 ASP A CA 1
ATOM 716 C C . ASP A 1 90 ? -26.938 -9.883 5.152 1 98.31 90 ASP A C 1
ATOM 718 O O . ASP A 1 90 ? -25.938 -9.648 5.816 1 98.31 90 ASP A O 1
ATOM 722 N N . VAL A 1 91 ? -27.078 -9.453 3.881 1 98.56 91 VAL A N 1
ATOM 723 C CA . VAL A 1 91 ? -26.109 -8.539 3.273 1 98.56 91 VAL A CA 1
ATOM 724 C C . VAL A 1 91 ? -26.188 -7.18 3.963 1 98.56 91 VAL A C 1
ATOM 726 O O . VAL A 1 91 ? -25.156 -6.59 4.293 1 98.56 91 VAL A O 1
ATOM 729 N N . LYS A 1 92 ? -27.375 -6.668 4.141 1 98.31 92 LYS A N 1
ATOM 730 C CA . LYS A 1 92 ? -27.594 -5.402 4.832 1 98.31 92 LYS A CA 1
ATOM 731 C C . LYS A 1 92 ? -27.031 -5.449 6.254 1 98.31 92 LYS A C 1
ATOM 733 O O . LYS A 1 92 ? -26.375 -4.5 6.703 1 98.31 92 LYS A O 1
ATOM 738 N N . ASP A 1 93 ? -27.297 -6.539 6.938 1 98.25 93 ASP A N 1
ATOM 739 C CA . ASP A 1 93 ? -26.797 -6.719 8.297 1 98.25 93 ASP A CA 1
ATOM 740 C C . ASP A 1 93 ? -25.281 -6.703 8.328 1 98.25 93 ASP A C 1
ATOM 742 O O . ASP A 1 93 ? -24.672 -6.098 9.219 1 98.25 93 ASP A O 1
ATOM 746 N N . ARG A 1 94 ? -24.656 -7.406 7.402 1 98.62 94 ARG A N 1
ATOM 747 C CA . ARG A 1 94 ? -23.203 -7.445 7.32 1 98.62 94 ARG A CA 1
ATOM 748 C C . ARG A 1 94 ? -22.625 -6.047 7.121 1 98.62 94 ARG A C 1
ATOM 750 O O . ARG A 1 94 ? -21.641 -5.68 7.762 1 98.62 94 ARG A O 1
ATOM 757 N N . ALA A 1 95 ? -23.188 -5.324 6.176 1 98.69 95 ALA A N 1
ATOM 758 C CA . ALA A 1 95 ? -22.75 -3.959 5.922 1 98.69 95 ALA A CA 1
ATOM 759 C C . ALA A 1 95 ? -22.828 -3.109 7.188 1 98.69 95 ALA A C 1
ATOM 761 O O . ALA A 1 95 ? -21.906 -2.344 7.492 1 98.69 95 ALA A O 1
ATOM 762 N N . LYS A 1 96 ? -23.938 -3.242 7.918 1 98.5 96 LYS A N 1
ATOM 763 C CA . LYS A 1 96 ? -24.125 -2.49 9.156 1 98.5 96 LYS A CA 1
ATOM 764 C C . LYS A 1 96 ? -23.062 -2.871 10.195 1 98.5 96 LYS A C 1
ATOM 766 O O . LYS A 1 96 ? -22.547 -2.006 10.891 1 98.5 96 LYS A O 1
ATOM 771 N N . GLU A 1 97 ? -22.781 -4.16 10.336 1 98.56 97 GLU A N 1
ATOM 772 C CA . GLU A 1 97 ? -21.75 -4.625 11.258 1 98.56 97 GLU A CA 1
ATOM 773 C C . GLU A 1 97 ? -20.406 -3.979 10.945 1 98.56 97 GLU A C 1
ATOM 775 O O . GLU A 1 97 ? -19.719 -3.518 11.852 1 98.56 97 GLU A O 1
ATOM 780 N N . LEU A 1 98 ? -20.078 -3.969 9.727 1 98.75 98 LEU A N 1
ATOM 781 C CA . LEU A 1 98 ? -18.797 -3.408 9.289 1 98.75 98 LEU A CA 1
ATOM 782 C C . LEU A 1 98 ? -18.75 -1.904 9.539 1 98.75 98 LEU A C 1
ATOM 784 O O . LEU A 1 98 ? -17.766 -1.388 10.055 1 98.75 98 LEU A O 1
ATOM 788 N N . LEU A 1 99 ? -19.812 -1.217 9.148 1 98.56 99 LEU A N 1
ATOM 789 C CA . LEU A 1 99 ? -19.875 0.226 9.352 1 98.56 99 LEU A CA 1
ATOM 790 C C . LEU A 1 99 ? -19.797 0.572 10.836 1 98.56 99 LEU A C 1
ATOM 792 O O . LEU A 1 99 ? -19.188 1.575 11.211 1 98.56 99 LEU A O 1
ATOM 796 N N . ASP A 1 100 ? -20.406 -0.268 11.648 1 97.75 100 ASP A N 1
ATOM 797 C CA . ASP A 1 100 ? -20.391 -0.044 13.094 1 97.75 100 ASP A CA 1
ATOM 798 C C . ASP A 1 100 ? -18.969 -0.12 13.641 1 97.75 100 ASP A C 1
ATOM 800 O O . ASP A 1 100 ? -18.656 0.511 14.656 1 97.75 100 ASP A O 1
ATOM 804 N N . ASP A 1 101 ? -18.141 -0.839 13 1 97.12 101 ASP A N 1
ATOM 805 C CA . ASP A 1 101 ? -16.75 -0.965 13.438 1 97.12 101 ASP A CA 1
ATOM 806 C C . ASP A 1 101 ? -15.891 0.167 12.875 1 97.12 101 ASP A C 1
ATOM 808 O O . ASP A 1 101 ? -14.789 0.416 13.367 1 97.12 101 ASP A O 1
ATOM 812 N N . CYS A 1 102 ? -16.328 0.796 11.844 1 97.31 102 CYS A N 1
ATOM 813 C CA . CYS A 1 102 ? -15.648 1.96 11.289 1 97.31 102 CYS A CA 1
ATOM 814 C C . CYS A 1 102 ? -15.852 3.184 12.18 1 97.31 102 CYS A C 1
ATOM 816 O O . CYS A 1 102 ? -16.922 3.361 12.758 1 97.31 102 CYS A O 1
ATOM 818 N N . THR A 1 103 ? -14.812 4.035 12.25 1 93.31 103 THR A N 1
ATOM 819 C CA . THR A 1 103 ? -14.945 5.281 12.992 1 93.31 103 THR A CA 1
ATOM 820 C C . THR A 1 103 ? -16.047 6.156 12.398 1 93.31 103 THR A C 1
ATOM 822 O O . THR A 1 103 ? -16.016 6.477 11.211 1 93.31 103 THR A O 1
ATOM 825 N N . LYS A 1 104 ? -17.109 6.434 13.203 1 93.25 104 LYS A N 1
ATOM 826 C CA . LYS A 1 104 ? -18.266 7.246 12.828 1 93.25 104 LYS A CA 1
ATOM 827 C C . LYS A 1 104 ? -19.031 6.625 11.656 1 93.25 104 LYS A C 1
ATOM 829 O O . LYS A 1 104 ? -19.609 7.34 10.844 1 93.25 104 LYS A O 1
ATOM 834 N N . GLY A 1 105 ? -18.844 5.34 11.477 1 96.5 105 GLY A N 1
ATOM 835 C CA . GLY A 1 105 ? -19.625 4.578 10.508 1 96.5 105 GLY A CA 1
ATOM 836 C C . GLY A 1 105 ? -19.219 4.844 9.07 1 96.5 105 GLY A C 1
ATOM 837 O O . GLY A 1 105 ? -20 4.648 8.148 1 96.5 105 GLY A O 1
ATOM 838 N N . SER A 1 106 ? -18.047 5.34 8.859 1 97.56 106 SER A N 1
ATOM 839 C CA . SER A 1 106 ? -17.625 5.699 7.508 1 97.56 106 SER A CA 1
ATOM 840 C C . SER A 1 106 ? -16.391 4.906 7.082 1 97.56 106 SER A C 1
ATOM 842 O O . SER A 1 106 ? -15.375 4.922 7.773 1 97.56 106 SER A O 1
ATOM 844 N N . VAL A 1 107 ? -16.469 4.273 5.902 1 98.38 107 VAL A N 1
ATOM 845 C CA . VAL A 1 107 ? -15.312 3.58 5.352 1 98.38 107 VAL A CA 1
ATOM 846 C C . VAL A 1 107 ? -14.258 4.598 4.926 1 98.38 107 VAL A C 1
ATOM 848 O O . VAL A 1 107 ? -13.117 4.23 4.633 1 98.38 107 VAL A O 1
ATOM 851 N N . GLY A 1 108 ? -14.609 5.875 4.91 1 98.06 108 GLY A N 1
ATOM 852 C CA . GLY A 1 108 ? -13.68 6.938 4.57 1 98.06 108 GLY A CA 1
ATOM 853 C C . GLY A 1 108 ? -12.805 7.355 5.734 1 98.06 108 GLY A C 1
ATOM 854 O O . GLY A 1 108 ? -11.852 8.125 5.562 1 98.06 108 GLY A O 1
ATOM 855 N N . SER A 1 109 ? -13.031 6.887 6.926 1 97.25 109 SER A N 1
ATOM 856 C CA . SER A 1 109 ? -12.195 7.141 8.094 1 97.25 109 SER A CA 1
ATOM 857 C C . SER A 1 109 ? -11.016 6.176 8.156 1 97.25 109 SER A C 1
ATOM 859 O O . SER A 1 109 ? -11.102 5.055 7.645 1 97.25 109 SER A O 1
ATOM 861 N N . TYR A 1 110 ? -9.953 6.609 8.773 1 94.94 110 TYR A N 1
ATOM 862 C CA . TYR A 1 110 ? -8.867 5.676 9.07 1 94.94 110 TYR A CA 1
ATOM 863 C C . TYR A 1 110 ? -9.367 4.504 9.906 1 94.94 110 TYR A C 1
ATOM 865 O O . TYR A 1 110 ? -10.211 4.68 10.789 1 94.94 110 TYR A O 1
ATOM 873 N N . SER A 1 111 ? -8.883 3.342 9.617 1 96.12 111 SER A N 1
ATOM 874 C CA . SER A 1 111 ? -8.922 2.254 10.594 1 96.12 111 SER A CA 1
ATOM 875 C C . SER A 1 111 ? -7.66 2.229 11.445 1 96.12 111 SER A C 1
ATOM 877 O O . SER A 1 111 ? -6.715 2.973 11.18 1 96.12 111 SER A O 1
ATOM 879 N N . PRO A 1 112 ? -7.715 1.411 12.508 1 92.75 112 PRO A N 1
ATOM 880 C CA . PRO A 1 112 ? -6.414 1.146 13.125 1 92.75 112 PRO A CA 1
ATOM 881 C C . PRO A 1 112 ? -5.379 0.645 12.125 1 92.75 112 PRO A C 1
ATOM 883 O O . PRO A 1 112 ? -5.734 0.024 11.117 1 92.75 112 PRO A O 1
ATOM 886 N N . SER A 1 113 ? -4.129 0.88 12.422 1 92.75 113 SER A N 1
ATOM 887 C CA . SER A 1 113 ? -3.051 0.583 11.484 1 92.75 113 SER A CA 1
ATOM 888 C C . SER A 1 113 ? -3.021 -0.9 11.125 1 92.75 113 SER A C 1
ATOM 890 O O . SER A 1 113 ? -2.658 -1.269 10.008 1 92.75 113 SER A O 1
ATOM 892 N N . ASN A 1 114 ? -3.395 -1.772 12.078 1 95.5 114 ASN A N 1
ATOM 893 C CA . ASN A 1 114 ? -3.373 -3.209 11.828 1 95.5 114 ASN A CA 1
ATOM 894 C C . ASN A 1 114 ? -4.664 -3.684 11.164 1 95.5 114 ASN A C 1
ATOM 896 O O . ASN A 1 114 ? -4.754 -4.832 10.719 1 95.5 114 ASN A O 1
ATOM 900 N N . GLY A 1 115 ? -5.652 -2.82 11.102 1 97.25 115 GLY A N 1
ATOM 901 C CA . GLY A 1 115 ? -6.938 -3.152 10.516 1 97.25 115 GLY A CA 1
ATOM 902 C C . GLY A 1 115 ? -8.086 -3.068 11.5 1 97.25 115 GLY A C 1
ATOM 903 O O . GLY A 1 115 ? -7.867 -2.994 12.711 1 97.25 115 GLY A O 1
ATOM 904 N N . LEU A 1 116 ? -9.273 -3.078 10.977 1 98.19 116 LEU A N 1
ATOM 905 C CA . LEU A 1 116 ? -10.484 -3.059 11.781 1 98.19 116 LEU A CA 1
ATOM 906 C C . LEU A 1 116 ? -10.508 -4.227 12.766 1 98.19 116 LEU A C 1
ATOM 908 O O . LEU A 1 116 ? -10.102 -5.34 12.422 1 98.19 116 LEU A O 1
ATOM 912 N N . ASN A 1 117 ? -10.969 -3.971 13.961 1 97.44 117 ASN A N 1
ATOM 913 C CA . ASN A 1 117 ? -11.016 -5 14.992 1 97.44 117 ASN A CA 1
ATOM 914 C C . ASN A 1 117 ? -11.93 -6.156 14.594 1 97.44 117 ASN A C 1
ATOM 916 O O . ASN A 1 117 ? -11.578 -7.32 14.773 1 97.44 117 ASN A O 1
ATOM 920 N N . LEU A 1 118 ? -13.047 -5.809 14.109 1 98.5 118 LEU A N 1
ATOM 921 C CA . LEU A 1 118 ? -14.008 -6.816 13.688 1 98.5 118 LEU A CA 1
ATOM 922 C C . LEU A 1 118 ? -13.414 -7.738 12.633 1 98.5 118 LEU A C 1
ATOM 924 O O . LEU A 1 118 ? -13.562 -8.961 12.711 1 98.5 118 LEU A O 1
ATOM 928 N N . VAL A 1 119 ? -12.742 -7.18 11.68 1 98.75 119 VAL A N 1
ATOM 929 C CA . VAL A 1 119 ? -12.195 -7.957 10.578 1 98.75 119 VAL A CA 1
ATOM 930 C C . VAL A 1 119 ? -11.078 -8.867 11.086 1 98.75 119 VAL A C 1
ATOM 932 O O . VAL A 1 119 ? -11.023 -10.047 10.734 1 98.75 119 VAL A O 1
ATOM 935 N N . ARG A 1 120 ? -10.164 -8.344 11.898 1 98.75 120 ARG A N 1
ATOM 936 C CA . ARG A 1 120 ? -9.094 -9.164 12.469 1 98.75 120 ARG A CA 1
ATOM 937 C C . ARG A 1 120 ? -9.664 -10.305 13.297 1 98.75 120 ARG A C 1
ATOM 939 O O . ARG A 1 120 ? -9.133 -11.422 13.273 1 98.75 120 ARG A O 1
ATOM 946 N N . SER A 1 121 ? -10.742 -10.023 14.008 1 98.75 121 SER A N 1
ATOM 947 C CA . SER A 1 121 ? -11.398 -11.062 14.797 1 98.75 121 SER A CA 1
ATOM 948 C C . SER A 1 121 ? -11.977 -12.156 13.898 1 98.75 121 SER A C 1
ATOM 950 O O . SER A 1 121 ? -11.898 -13.336 14.227 1 98.75 121 SER A O 1
ATOM 952 N N . ARG A 1 122 ? -12.562 -11.773 12.859 1 98.69 122 ARG A N 1
ATOM 953 C CA . ARG A 1 122 ? -13.141 -12.75 11.938 1 98.69 122 ARG A CA 1
ATOM 954 C C . ARG A 1 122 ? -12.055 -13.562 11.242 1 98.69 122 ARG A C 1
ATOM 956 O O . ARG A 1 122 ? -12.234 -14.75 10.977 1 98.69 122 ARG A O 1
ATOM 963 N N . VAL A 1 123 ? -10.922 -12.93 10.922 1 98.81 123 VAL A N 1
ATOM 964 C CA . VAL A 1 123 ? -9.773 -13.656 10.391 1 98.81 123 VAL A CA 1
ATOM 965 C C . VAL A 1 123 ? -9.305 -14.695 11.406 1 98.81 123 VAL A C 1
ATOM 967 O O . VAL A 1 123 ? -9.055 -15.852 11.055 1 98.81 123 VAL A O 1
ATOM 970 N N . ALA A 1 124 ? -9.172 -14.281 12.641 1 98.81 124 ALA A N 1
ATOM 971 C CA . ALA A 1 124 ? -8.742 -15.188 13.695 1 98.81 124 ALA A CA 1
ATOM 972 C C . ALA A 1 124 ? -9.695 -16.375 13.82 1 98.81 124 ALA A C 1
ATOM 974 O O . ALA A 1 124 ? -9.258 -17.516 13.984 1 98.81 124 ALA A O 1
ATOM 975 N N . GLN A 1 125 ? -10.953 -16.094 13.773 1 98.75 125 GLN A N 1
ATOM 976 C CA . GLN A 1 125 ? -11.953 -17.156 13.852 1 98.75 125 GLN A CA 1
ATOM 977 C C . GLN A 1 125 ? -11.836 -18.094 12.656 1 98.75 125 GLN A C 1
ATOM 979 O O . GLN A 1 125 ? -11.922 -19.312 12.82 1 98.75 125 GLN A O 1
ATOM 984 N N . TYR A 1 126 ? -11.703 -17.562 11.539 1 98.44 126 TYR A N 1
ATOM 985 C CA . TYR A 1 126 ? -11.516 -18.375 10.336 1 98.44 126 TYR A CA 1
ATOM 986 C C . TYR A 1 126 ? -10.336 -19.312 10.484 1 98.44 126 TYR A C 1
ATOM 988 O O . TYR A 1 126 ? -10.445 -20.516 10.195 1 98.44 126 TYR A O 1
ATOM 996 N N . ILE A 1 127 ? -9.211 -18.797 10.914 1 98.69 127 ILE A N 1
ATOM 997 C CA . ILE A 1 127 ? -7.996 -19.594 11.086 1 98.69 127 ILE A CA 1
ATOM 998 C C . ILE A 1 127 ? -8.227 -20.672 12.141 1 98.69 127 ILE A C 1
ATOM 1000 O O . ILE A 1 127 ? -7.82 -21.828 11.961 1 98.69 127 ILE A O 1
ATOM 1004 N N . THR A 1 128 ? -8.844 -20.266 13.219 1 98.75 128 THR A N 1
ATOM 1005 C CA . THR A 1 128 ? -9.141 -21.219 14.289 1 98.75 128 THR A CA 1
ATOM 1006 C C . THR A 1 128 ? -9.984 -22.375 13.758 1 98.75 128 THR A C 1
ATOM 1008 O O . THR A 1 128 ? -9.711 -23.547 14.055 1 98.75 128 THR A O 1
ATOM 1011 N N . ASN A 1 129 ? -11 -22.031 13 1 98 129 ASN A N 1
ATOM 1012 C CA . ASN A 1 129 ? -11.875 -23.062 12.438 1 98 129 ASN A CA 1
ATOM 1013 C C . ASN A 1 129 ? -11.125 -23.969 11.469 1 98 129 ASN A C 1
ATOM 1015 O O . ASN A 1 129 ? -11.344 -25.172 11.445 1 98 129 ASN A O 1
ATOM 1019 N N . ARG A 1 130 ? -10.281 -23.422 10.68 1 97 130 ARG A N 1
ATOM 1020 C CA . ARG A 1 130 ? -9.531 -24.156 9.672 1 97 130 ARG A CA 1
ATOM 1021 C C . ARG A 1 130 ? -8.5 -25.078 10.328 1 97 130 ARG A C 1
ATOM 1023 O O . ARG A 1 130 ? -8.367 -26.25 9.945 1 97 130 ARG A O 1
ATOM 1030 N N . ASP A 1 131 ? -7.777 -24.547 11.336 1 97.75 131 ASP A N 1
ATOM 1031 C CA . ASP A 1 131 ? -6.598 -25.219 11.867 1 97.75 131 ASP A CA 1
ATOM 1032 C C . ASP A 1 131 ? -6.945 -26.016 13.133 1 97.75 131 ASP A C 1
ATOM 1034 O O . ASP A 1 131 ? -6.184 -26.891 13.547 1 97.75 131 ASP A O 1
ATOM 1038 N N . GLY A 1 132 ? -8.016 -25.703 13.781 1 97.44 132 GLY A N 1
ATOM 1039 C CA . GLY A 1 132 ? -8.344 -26.312 15.055 1 97.44 132 GLY A CA 1
ATOM 1040 C C . GLY A 1 132 ? -7.477 -25.812 16.203 1 97.44 132 GLY A C 1
ATOM 1041 O O . GLY A 1 132 ? -7.41 -26.453 17.25 1 97.44 132 GLY A O 1
ATOM 1042 N N . VAL A 1 133 ? -6.707 -24.797 15.922 1 96.94 133 VAL A N 1
ATOM 1043 C CA . VAL A 1 133 ? -5.852 -24.125 16.906 1 96.94 133 VAL A CA 1
ATOM 1044 C C . VAL A 1 133 ? -6.262 -22.672 17.047 1 96.94 133 VAL A C 1
ATOM 1046 O O . VAL A 1 133 ? -6.527 -21.984 16.047 1 96.94 133 VAL A O 1
ATOM 1049 N N . PRO A 1 134 ? -6.332 -22.203 18.281 1 97.12 134 PRO A N 1
ATOM 1050 C CA . PRO A 1 134 ? -6.766 -20.812 18.484 1 97.12 134 PRO A CA 1
ATOM 1051 C C . PRO A 1 134 ? -5.848 -19.812 17.797 1 97.12 134 PRO A C 1
ATOM 1053 O O . PRO A 1 134 ? -4.633 -20 17.75 1 97.12 134 PRO A O 1
ATOM 1056 N N . SER A 1 135 ? -6.406 -18.797 17.25 1 98.44 135 SER A N 1
ATOM 1057 C CA . SER A 1 135 ? -5.711 -17.641 16.672 1 98.44 135 SER A CA 1
ATOM 1058 C C . SER A 1 135 ? -6.062 -16.359 17.422 1 98.44 135 SER A C 1
ATOM 1060 O O . SER A 1 135 ? -7.211 -16.172 17.812 1 98.44 135 SER A O 1
ATOM 1062 N N . ASN A 1 136 ? -5.066 -15.531 17.672 1 98.44 136 ASN A N 1
ATOM 1063 C CA . ASN A 1 136 ? -5.227 -14.258 18.359 1 98.44 136 ASN A CA 1
ATOM 1064 C C . ASN A 1 136 ? -5.34 -13.094 17.375 1 98.44 136 ASN A C 1
ATOM 1066 O O . ASN A 1 136 ? -4.43 -12.859 16.594 1 98.44 136 ASN A O 1
ATOM 1070 N N . PRO A 1 137 ? -6.461 -12.305 17.438 1 98.31 137 PRO A N 1
ATOM 1071 C CA . PRO A 1 137 ? -6.609 -11.148 16.547 1 98.31 137 PRO A CA 1
ATOM 1072 C C . PRO A 1 137 ? -5.426 -10.188 16.625 1 98.31 137 PRO A C 1
ATOM 1074 O O . PRO A 1 137 ? -5.102 -9.523 15.641 1 98.31 137 PRO A O 1
ATOM 1077 N N . ASP A 1 138 ? -4.73 -10.094 17.734 1 97.19 138 ASP A N 1
ATOM 1078 C CA . ASP A 1 138 ? -3.613 -9.172 17.922 1 97.19 138 ASP A CA 1
ATOM 1079 C C . ASP A 1 138 ? -2.387 -9.633 17.125 1 97.19 138 ASP A C 1
ATOM 1081 O O . ASP A 1 138 ? -1.437 -8.867 16.953 1 97.19 138 ASP A O 1
ATOM 1085 N N . ASP A 1 139 ? -2.412 -10.859 16.641 1 98.38 139 ASP A N 1
ATOM 1086 C CA . ASP A 1 139 ? -1.31 -11.391 15.844 1 98.38 139 ASP A CA 1
ATOM 1087 C C . ASP A 1 139 ? -1.611 -11.281 14.352 1 98.38 139 ASP A C 1
ATOM 1089 O O . ASP A 1 139 ? -0.841 -11.773 13.523 1 98.38 139 ASP A O 1
ATOM 1093 N N . ILE A 1 140 ? -2.768 -10.734 14.086 1 98.75 140 ILE A N 1
ATOM 1094 C CA . ILE A 1 140 ? -3.209 -10.625 12.703 1 98.75 140 ILE A CA 1
ATOM 1095 C C . ILE A 1 140 ? -3.025 -9.188 12.211 1 98.75 140 ILE A C 1
ATOM 1097 O O . ILE A 1 140 ? -3.492 -8.242 12.852 1 98.75 140 ILE A O 1
ATOM 1101 N N . TYR A 1 141 ? -2.35 -9.016 11.125 1 98.62 141 TYR A N 1
ATOM 1102 C CA . TYR A 1 141 ? -2.131 -7.723 10.484 1 98.62 141 TYR A CA 1
ATOM 1103 C C . TYR A 1 141 ? -2.697 -7.711 9.07 1 98.62 141 TYR A C 1
ATOM 1105 O O . TYR A 1 141 ? -2.344 -8.562 8.25 1 98.62 141 TYR A O 1
ATOM 1113 N N . LEU A 1 142 ? -3.594 -6.766 8.828 1 98.69 142 LEU A N 1
ATOM 1114 C CA . LEU A 1 142 ? -4.184 -6.637 7.496 1 98.69 142 LEU A CA 1
ATOM 1115 C C . LEU A 1 142 ? -3.301 -5.785 6.59 1 98.69 142 LEU A C 1
ATOM 1117 O O . LEU A 1 142 ? -2.535 -4.949 7.07 1 98.69 142 LEU A O 1
ATOM 1121 N N . GLY A 1 143 ? -3.354 -6.062 5.305 1 97.62 143 GLY A N 1
ATOM 1122 C CA . GLY A 1 143 ? -2.512 -5.344 4.359 1 97.62 143 GLY A CA 1
ATOM 1123 C C . GLY A 1 143 ? -3.172 -5.145 3.008 1 97.62 143 GLY A C 1
ATOM 1124 O O . GLY A 1 143 ? -4.234 -5.703 2.74 1 97.62 143 GLY A O 1
ATOM 1125 N N . SER A 1 144 ? -2.6 -4.27 2.189 1 96.5 144 SER A N 1
ATOM 1126 C CA . SER A 1 144 ? -2.992 -4.086 0.796 1 96.5 144 SER A CA 1
ATOM 1127 C C . SER A 1 144 ? -2.549 -5.266 -0.063 1 96.5 144 SER A C 1
ATOM 1129 O O . SER A 1 144 ? -1.701 -5.113 -0.945 1 96.5 144 SER A O 1
ATOM 1131 N N . GLY A 1 145 ? -3.17 -6.359 0.145 1 96 145 GLY A N 1
ATOM 1132 C CA . GLY A 1 145 ? -2.756 -7.629 -0.43 1 96 145 GLY A CA 1
ATOM 1133 C C . GLY A 1 145 ? -1.674 -8.328 0.376 1 96 145 GLY A C 1
ATOM 1134 O O . GLY A 1 145 ? -1.148 -7.758 1.337 1 96 145 GLY A O 1
ATOM 1135 N N . ALA A 1 146 ? -1.377 -9.555 -0.01 1 96.5 146 ALA A N 1
ATOM 1136 C CA . ALA A 1 146 ? -0.3 -10.289 0.651 1 96.5 146 ALA A CA 1
ATOM 1137 C C . ALA A 1 146 ? 1.057 -9.656 0.353 1 96.5 146 ALA A C 1
ATOM 1139 O O . ALA A 1 146 ? 1.966 -9.703 1.185 1 96.5 146 ALA A O 1
ATOM 1140 N N . SER A 1 147 ? 1.197 -9.016 -0.837 1 96 147 SER A N 1
ATOM 1141 C CA . SER A 1 147 ? 2.461 -8.391 -1.223 1 96 147 SER A CA 1
ATOM 1142 C C . SER A 1 147 ? 2.906 -7.359 -0.194 1 96 147 SER A C 1
ATOM 1144 O O . SER A 1 147 ? 4.086 -7.297 0.163 1 96 147 SER A O 1
ATOM 1146 N N . ASP A 1 148 ? 1.965 -6.613 0.303 1 96.38 148 ASP A N 1
ATOM 1147 C CA . ASP A 1 148 ? 2.225 -5.562 1.282 1 96.38 148 ASP A CA 1
ATOM 1148 C C . ASP A 1 148 ? 2.762 -6.145 2.586 1 96.38 148 ASP A C 1
ATOM 1150 O O . ASP A 1 148 ? 3.775 -5.68 3.111 1 96.38 148 ASP A O 1
ATOM 1154 N N . VAL A 1 149 ? 2.15 -7.141 3.121 1 98 149 VAL A N 1
ATOM 1155 C CA . VAL A 1 149 ? 2.527 -7.688 4.418 1 98 149 VAL A CA 1
ATOM 1156 C C . VAL A 1 149 ? 3.779 -8.555 4.273 1 98 149 VAL A C 1
ATOM 1158 O O . VAL A 1 149 ? 4.594 -8.633 5.195 1 98 149 VAL A O 1
ATOM 1161 N N . ILE A 1 150 ? 3.992 -9.188 3.129 1 98.56 150 ILE A N 1
ATOM 1162 C CA . ILE A 1 150 ? 5.223 -9.93 2.877 1 98.56 150 ILE A CA 1
ATOM 1163 C C . ILE A 1 150 ? 6.414 -8.977 2.902 1 98.56 150 ILE A C 1
ATOM 1165 O O . ILE A 1 150 ? 7.414 -9.242 3.578 1 98.56 150 ILE A O 1
ATOM 1169 N N . LYS A 1 151 ? 6.324 -7.914 2.186 1 97.69 151 LYS A N 1
ATOM 1170 C CA . LYS A 1 151 ? 7.398 -6.926 2.18 1 97.69 151 LYS A CA 1
ATOM 1171 C C . LYS A 1 151 ? 7.676 -6.406 3.588 1 97.69 151 LYS A C 1
ATOM 1173 O O . LYS A 1 151 ? 8.828 -6.234 3.979 1 97.69 151 LYS A O 1
ATOM 1178 N N . SER A 1 152 ? 6.59 -6.109 4.309 1 98 152 SER A N 1
ATOM 1179 C CA . SER A 1 152 ? 6.738 -5.621 5.676 1 98 152 SER A CA 1
ATOM 1180 C C . SER A 1 152 ? 7.504 -6.621 6.539 1 98 152 SER A C 1
ATOM 1182 O O . SER A 1 152 ? 8.398 -6.234 7.297 1 98 152 SER A O 1
ATOM 1184 N N . VAL A 1 153 ? 7.168 -7.859 6.43 1 98.75 153 VAL A N 1
ATOM 1185 C CA . VAL A 1 153 ? 7.816 -8.883 7.242 1 98.75 153 VAL A CA 1
ATOM 1186 C C . VAL A 1 153 ? 9.281 -9.023 6.824 1 98.75 153 VAL A C 1
ATOM 1188 O O . VAL A 1 153 ? 10.172 -9.102 7.676 1 98.75 153 VAL A O 1
ATOM 1191 N N . LEU A 1 154 ? 9.562 -9.039 5.559 1 98.75 154 LEU A N 1
ATOM 1192 C CA . LEU A 1 154 ? 10.922 -9.195 5.066 1 98.75 154 LEU A CA 1
ATOM 1193 C C . LEU A 1 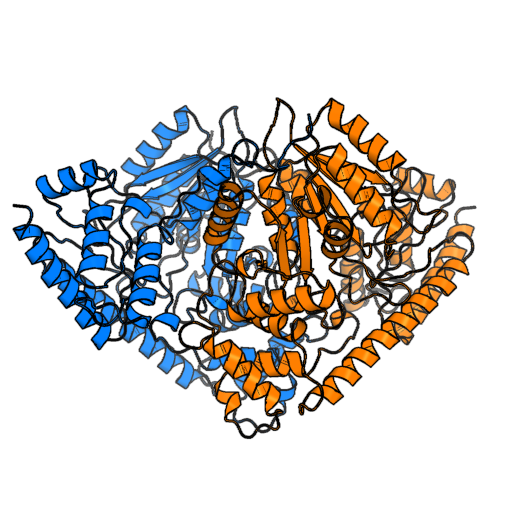154 ? 11.805 -8.039 5.52 1 98.75 154 LEU A C 1
ATOM 1195 O O . LEU A 1 154 ? 13.008 -8.211 5.723 1 98.75 154 LEU A O 1
ATOM 1199 N N . THR A 1 155 ? 11.234 -6.867 5.691 1 98.44 155 THR A N 1
ATOM 1200 C CA . THR A 1 155 ? 11.961 -5.684 6.133 1 98.44 155 THR A CA 1
ATOM 1201 C C . THR A 1 155 ? 12.578 -5.914 7.512 1 98.44 155 THR A C 1
ATOM 1203 O O . THR A 1 155 ? 13.617 -5.34 7.832 1 98.44 155 THR A O 1
ATOM 1206 N N . LEU A 1 156 ? 11.992 -6.762 8.312 1 98.62 156 LEU A N 1
ATOM 1207 C CA . LEU A 1 156 ? 12.477 -7.043 9.664 1 98.62 156 LEU A CA 1
ATOM 1208 C C . LEU A 1 156 ? 13.859 -7.695 9.617 1 98.62 156 LEU A C 1
ATOM 1210 O O . LEU A 1 156 ? 14.625 -7.605 10.578 1 98.62 156 LEU A O 1
ATOM 1214 N N . PHE A 1 157 ? 14.203 -8.328 8.492 1 98.5 157 PHE A N 1
ATOM 1215 C CA . PHE A 1 157 ? 15.383 -9.188 8.43 1 98.5 157 PHE A CA 1
ATOM 1216 C C . PHE A 1 157 ? 16.578 -8.43 7.879 1 98.5 157 PHE A C 1
ATOM 1218 O O . PHE A 1 157 ? 17.672 -8.992 7.738 1 98.5 157 PHE A O 1
ATOM 1225 N N . VAL A 1 158 ? 16.438 -7.137 7.555 1 98.19 158 VAL A N 1
ATOM 1226 C CA . VAL A 1 158 ? 17.484 -6.352 6.914 1 98.19 158 VAL A CA 1
ATOM 1227 C C . VAL A 1 158 ? 18.531 -5.93 7.949 1 98.19 158 VAL A C 1
ATOM 1229 O O . VAL A 1 158 ? 18.594 -4.762 8.336 1 98.19 158 VAL A O 1
ATOM 1232 N N . GLU A 1 159 ? 19.359 -6.898 8.312 1 97.81 159 GLU A N 1
ATOM 1233 C CA . GLU A 1 159 ? 20.375 -6.633 9.32 1 97.81 159 GLU A CA 1
ATOM 1234 C C . GLU A 1 159 ? 21.562 -7.59 9.18 1 97.81 159 GLU A C 1
ATOM 1236 O O . GLU A 1 159 ? 21.375 -8.797 8.992 1 97.81 159 GLU A O 1
ATOM 1241 N N . ASP A 1 160 ? 22.734 -7.012 9.188 1 97.25 160 ASP A N 1
ATOM 1242 C CA . ASP A 1 160 ? 23.922 -7.859 9.289 1 97.25 160 ASP A CA 1
ATOM 1243 C C . ASP A 1 160 ? 24.031 -8.469 10.688 1 97.25 160 ASP A C 1
ATOM 1245 O O . ASP A 1 160 ? 23.891 -7.773 11.695 1 97.25 160 ASP A O 1
ATOM 1249 N N . VAL A 1 161 ? 24.219 -9.695 10.695 1 94.38 161 VAL A N 1
ATOM 1250 C CA . VAL A 1 161 ? 24.375 -10.406 11.961 1 94.38 161 VAL A CA 1
ATOM 1251 C C . VAL A 1 161 ? 25.656 -11.227 11.938 1 94.38 161 VAL A C 1
ATOM 1253 O O . VAL A 1 161 ? 25.906 -11.977 10.992 1 94.38 161 VAL A O 1
ATOM 1256 N N . GLY A 1 162 ? 26.422 -11.109 12.977 1 92.06 162 GLY A N 1
ATOM 1257 C CA . GLY A 1 162 ? 27.672 -11.844 13.047 1 92.06 162 GLY A CA 1
ATOM 1258 C C . GLY A 1 162 ? 28.641 -11.484 11.922 1 92.06 162 GLY A C 1
ATOM 1259 O O . GLY A 1 162 ? 29.359 -12.344 11.43 1 92.06 162 GLY A O 1
ATOM 1260 N N . GLY A 1 163 ? 28.516 -10.352 11.469 1 94.81 163 GLY A N 1
ATOM 1261 C CA . GLY A 1 163 ? 29.422 -9.875 10.422 1 94.81 163 GLY A CA 1
ATOM 1262 C C . GLY A 1 163 ? 29.016 -10.352 9.039 1 94.81 163 GLY A C 1
ATOM 1263 O O . GLY A 1 163 ? 29.766 -10.164 8.07 1 94.81 163 GLY A O 1
ATOM 1264 N N . LYS A 1 164 ? 27.891 -11 8.852 1 97.56 164 LYS A N 1
ATOM 1265 C CA . LYS A 1 164 ? 27.406 -11.516 7.574 1 97.56 164 LYS A CA 1
ATOM 1266 C C . LYS A 1 164 ? 26.109 -10.836 7.164 1 97.56 164 LYS A C 1
ATOM 1268 O O . LYS A 1 164 ? 25.25 -10.562 8.008 1 97.56 164 LYS A O 1
ATOM 1273 N N . PRO A 1 165 ? 25.953 -10.516 5.848 1 98.19 165 PRO A N 1
ATOM 1274 C CA . PRO A 1 165 ? 24.688 -9.961 5.367 1 98.19 165 PRO A CA 1
ATOM 1275 C C . PRO A 1 165 ? 23.547 -10.961 5.445 1 98.19 165 PRO A C 1
ATOM 1277 O O . PRO A 1 165 ? 23.766 -12.172 5.379 1 98.19 165 PRO A O 1
ATOM 1280 N N . PRO A 1 166 ? 22.391 -10.461 5.598 1 98.56 166 PRO A N 1
ATOM 1281 C CA . PRO A 1 166 ? 21.234 -11.352 5.695 1 98.56 166 PRO A CA 1
ATOM 1282 C C . PRO A 1 166 ? 20.891 -12.023 4.367 1 98.56 166 PRO A C 1
ATOM 1284 O O . PRO A 1 166 ? 21.125 -11.445 3.303 1 98.56 166 PRO A O 1
ATOM 1287 N N . ALA A 1 167 ? 20.297 -13.211 4.441 1 98.75 167 ALA A N 1
ATOM 1288 C CA . ALA A 1 167 ? 19.844 -13.961 3.273 1 98.75 167 ALA A CA 1
ATOM 1289 C C . ALA A 1 167 ? 18.531 -14.703 3.568 1 98.75 167 ALA A C 1
ATOM 1291 O O . ALA A 1 167 ? 18.234 -15.008 4.723 1 98.75 167 ALA A O 1
ATOM 1292 N N . VAL A 1 168 ? 17.734 -14.898 2.553 1 98.81 168 VAL A N 1
ATOM 1293 C CA . VAL A 1 168 ? 16.453 -15.594 2.666 1 98.81 168 VAL A CA 1
ATOM 1294 C C . VAL A 1 168 ? 16.359 -16.672 1.597 1 98.81 168 VAL A C 1
ATOM 1296 O O . VAL A 1 168 ? 16.641 -16.422 0.423 1 98.81 168 VAL A O 1
ATOM 1299 N N . MET A 1 169 ? 15.961 -17.906 2.025 1 98.88 169 MET A N 1
ATOM 1300 C CA . MET A 1 169 ? 15.781 -19.016 1.098 1 98.88 169 MET A CA 1
ATOM 1301 C C . MET A 1 169 ? 14.438 -18.938 0.385 1 98.88 169 MET A C 1
ATOM 1303 O O . MET A 1 169 ? 13.398 -18.75 1.027 1 98.88 169 MET A O 1
ATOM 1307 N N . VAL A 1 170 ? 14.5 -19.031 -0.976 1 98.38 170 VAL A N 1
ATOM 1308 C CA . VAL A 1 170 ? 13.297 -18.938 -1.804 1 98.38 170 VAL A CA 1
ATOM 1309 C C . VAL A 1 170 ? 13.25 -20.125 -2.768 1 98.38 170 VAL A C 1
ATOM 1311 O O . VAL A 1 170 ? 14.281 -20.547 -3.291 1 98.38 170 VAL A O 1
ATOM 1314 N N . PRO A 1 171 ? 12.062 -20.672 -2.959 1 98.12 171 PRO A N 1
ATOM 1315 C CA . PRO A 1 171 ? 11.969 -21.812 -3.881 1 98.12 171 PRO A CA 1
ATOM 1316 C C . PRO A 1 171 ? 12.203 -21.406 -5.336 1 98.12 171 PRO A C 1
ATOM 1318 O O . PRO A 1 171 ? 11.844 -20.297 -5.742 1 98.12 171 PRO A O 1
ATOM 1321 N N . ILE A 1 172 ? 12.758 -22.344 -6.105 1 97.81 172 ILE A N 1
ATOM 1322 C CA . ILE A 1 172 ? 12.922 -22.234 -7.551 1 97.81 172 ILE A CA 1
ATOM 1323 C C . ILE A 1 172 ? 12.234 -23.406 -8.242 1 97.81 172 ILE A C 1
ATOM 1325 O O . ILE A 1 172 ? 12.57 -24.562 -8 1 97.81 172 ILE A O 1
ATOM 1329 N N . PRO A 1 173 ? 11.242 -23.125 -9.109 1 96.62 173 PRO A N 1
ATOM 1330 C CA . PRO A 1 173 ? 10.836 -21.797 -9.547 1 96.62 173 PRO A CA 1
ATOM 1331 C C . PRO A 1 173 ? 10.18 -20.969 -8.438 1 96.62 173 PRO A C 1
ATOM 1333 O O . PRO A 1 173 ? 9.609 -21.547 -7.5 1 96.62 173 PRO A O 1
ATOM 1336 N N . GLN A 1 174 ? 10.32 -19.688 -8.523 1 93.38 174 GLN A N 1
ATOM 1337 C CA . GLN A 1 174 ? 9.883 -18.766 -7.48 1 93.38 174 GLN A CA 1
ATOM 1338 C C . GLN A 1 174 ? 8.664 -17.953 -7.938 1 93.38 174 GLN A C 1
ATOM 1340 O O . GLN A 1 174 ? 8.312 -17.969 -9.117 1 93.38 174 GLN A O 1
ATOM 1345 N N . TYR A 1 175 ? 8.07 -17.219 -6.992 1 92 175 TYR A N 1
ATOM 1346 C CA . TYR A 1 175 ? 7.168 -16.109 -7.25 1 92 175 TYR A CA 1
ATOM 1347 C C . TYR A 1 175 ? 7.914 -14.773 -7.215 1 92 175 TYR A C 1
ATOM 1349 O O . TYR A 1 175 ? 8.508 -14.414 -6.195 1 92 175 TYR A O 1
ATOM 1357 N N . PRO A 1 176 ? 7.805 -13.984 -8.219 1 91.75 176 PRO A N 1
ATOM 1358 C CA . PRO A 1 176 ? 8.711 -12.852 -8.422 1 91.75 176 PRO A CA 1
ATOM 1359 C C . PRO A 1 176 ? 8.562 -11.773 -7.352 1 91.75 176 PRO A C 1
ATOM 1361 O O . PRO A 1 176 ? 9.461 -10.953 -7.168 1 91.75 176 PRO A O 1
ATOM 1364 N N . LEU A 1 177 ? 7.508 -11.719 -6.609 1 93.69 177 LEU A N 1
ATOM 1365 C CA . LEU A 1 177 ? 7.367 -10.773 -5.508 1 93.69 177 LEU A CA 1
ATOM 1366 C C . LEU A 1 177 ? 8.531 -10.906 -4.527 1 93.69 177 LEU A C 1
ATOM 1368 O O . LEU A 1 177 ? 9.062 -9.898 -4.047 1 93.69 177 LEU A O 1
ATOM 1372 N N . PHE A 1 178 ? 8.93 -12.125 -4.207 1 95.75 178 PHE A N 1
ATOM 1373 C CA . PHE A 1 178 ? 9.984 -12.359 -3.225 1 95.75 178 PHE A CA 1
ATOM 1374 C C . PHE A 1 178 ? 11.328 -11.875 -3.752 1 95.75 178 PHE A C 1
ATOM 1376 O O . PHE A 1 178 ? 12.031 -11.117 -3.08 1 95.75 178 PHE A O 1
ATOM 1383 N N . SER A 1 179 ? 11.664 -12.273 -4.984 1 94.25 179 SER A N 1
ATOM 1384 C CA . SER A 1 179 ? 12.945 -11.859 -5.547 1 94.25 179 SER A CA 1
ATOM 1385 C C . SER A 1 179 ? 13.023 -10.344 -5.695 1 94.25 179 SER A C 1
ATOM 1387 O O . SER A 1 179 ? 14.039 -9.734 -5.375 1 94.25 179 SER A O 1
ATOM 1389 N N . GLY A 1 180 ? 11.945 -9.773 -6.242 1 94.69 180 GLY A N 1
ATOM 1390 C CA . GLY A 1 180 ? 11.922 -8.328 -6.379 1 94.69 180 GLY A CA 1
ATOM 1391 C C . GLY A 1 180 ? 12.07 -7.598 -5.055 1 94.69 180 GLY A C 1
ATOM 1392 O O . GLY A 1 180 ? 12.836 -6.633 -4.957 1 94.69 180 GLY A O 1
ATOM 1393 N N . THR A 1 181 ? 11.344 -8.016 -4.016 1 96.5 181 THR A N 1
ATOM 1394 C CA . THR A 1 181 ? 11.383 -7.383 -2.699 1 96.5 181 THR A CA 1
ATOM 1395 C C . THR A 1 181 ? 12.75 -7.559 -2.051 1 96.5 181 THR A C 1
ATOM 1397 O O . THR A 1 181 ? 13.289 -6.613 -1.47 1 96.5 181 THR A O 1
ATOM 1400 N N . LEU A 1 182 ? 13.32 -8.75 -2.117 1 97.38 182 LEU A N 1
ATOM 1401 C CA . LEU A 1 182 ? 14.641 -9 -1.542 1 97.38 182 LEU A CA 1
ATOM 1402 C C . LEU A 1 182 ? 15.695 -8.125 -2.209 1 97.38 182 LEU A C 1
ATOM 1404 O O . LEU A 1 182 ? 16.578 -7.598 -1.537 1 97.38 182 LEU A O 1
ATOM 1408 N N . SER A 1 183 ? 15.57 -7.996 -3.516 1 96 183 SER A N 1
ATOM 1409 C CA . SER A 1 183 ? 16.484 -7.113 -4.23 1 96 183 SER A CA 1
ATOM 1410 C C . SER A 1 183 ? 16.359 -5.672 -3.742 1 96 183 SER A C 1
ATOM 1412 O O . SER A 1 183 ? 17.359 -5.016 -3.465 1 96 183 SER A O 1
ATOM 1414 N N . GLU A 1 184 ? 15.156 -5.184 -3.674 1 96.06 184 GLU A N 1
ATOM 1415 C CA . GLU A 1 184 ? 14.898 -3.822 -3.207 1 96.06 184 GLU A CA 1
ATOM 1416 C C . GLU A 1 184 ? 15.5 -3.59 -1.824 1 96.06 184 GLU A C 1
ATOM 1418 O O . GLU A 1 184 ? 16.047 -2.518 -1.552 1 96.06 184 GLU A O 1
ATOM 1423 N N . LEU A 1 185 ? 15.414 -4.586 -0.97 1 97.12 185 LEU A N 1
ATOM 1424 C CA . LEU A 1 185 ? 15.812 -4.461 0.426 1 97.12 185 LEU A CA 1
ATOM 1425 C C . LEU A 1 185 ? 17.312 -4.723 0.583 1 97.12 185 LEU A C 1
ATOM 1427 O O . LEU A 1 185 ? 17.859 -4.535 1.668 1 97.12 185 LEU A O 1
ATOM 1431 N N . GLY A 1 186 ? 17.969 -5.199 -0.465 1 96.62 186 GLY A N 1
ATOM 1432 C CA . GLY A 1 186 ? 19.375 -5.539 -0.382 1 96.62 186 GLY A CA 1
ATOM 1433 C C . GLY A 1 186 ? 19.641 -6.812 0.405 1 96.62 186 GLY A C 1
ATOM 1434 O O . GLY A 1 186 ? 20.672 -6.93 1.078 1 96.62 186 GLY A O 1
ATOM 1435 N N . VAL A 1 187 ? 18.703 -7.711 0.437 1 98.06 187 VAL A N 1
ATOM 1436 C CA . VAL A 1 187 ? 18.828 -9 1.101 1 98.06 187 VAL A CA 1
ATOM 1437 C C . VAL A 1 187 ? 19.125 -10.086 0.069 1 98.06 187 VAL A C 1
ATOM 1439 O O . VAL A 1 187 ? 18.484 -10.156 -0.978 1 98.06 187 VAL A O 1
ATOM 1442 N N . ARG A 1 188 ? 20.094 -10.906 0.39 1 97.75 188 ARG A N 1
ATOM 1443 C CA . ARG A 1 188 ? 20.5 -11.938 -0.562 1 97.75 188 ARG A CA 1
ATOM 1444 C C . ARG A 1 188 ? 19.438 -13.023 -0.685 1 97.75 188 ARG A C 1
ATOM 1446 O O . ARG A 1 188 ? 19 -13.586 0.321 1 97.75 188 ARG A O 1
ATOM 1453 N N . GLN A 1 189 ? 19 -13.289 -1.847 1 97.19 189 GLN A N 1
ATOM 1454 C CA . GLN A 1 189 ? 18.141 -14.438 -2.125 1 97.19 189 GLN A CA 1
ATOM 1455 C C . GLN A 1 189 ? 18.969 -15.719 -2.24 1 97.19 189 GLN A C 1
ATOM 1457 O O . GLN A 1 189 ? 19.969 -15.758 -2.941 1 97.19 189 GLN A O 1
ATOM 1462 N N . VAL A 1 190 ? 18.547 -16.734 -1.529 1 98.5 190 VAL A N 1
ATOM 1463 C CA . VAL A 1 190 ? 19.172 -18.062 -1.59 1 98.5 190 VAL A CA 1
ATOM 1464 C C . VAL A 1 190 ? 18.203 -19.047 -2.248 1 98.5 190 VAL A C 1
ATOM 1466 O O . VAL A 1 190 ? 17.156 -19.375 -1.68 1 98.5 190 VAL A O 1
ATOM 1469 N N . ASP A 1 191 ? 18.625 -19.609 -3.393 1 97.75 191 ASP A N 1
ATOM 1470 C CA . ASP A 1 191 ? 17.75 -20.469 -4.18 1 97.75 191 ASP A CA 1
ATOM 1471 C C . ASP A 1 191 ? 17.812 -21.906 -3.695 1 97.75 191 ASP A C 1
ATOM 1473 O O . ASP A 1 191 ? 18.891 -22.438 -3.428 1 97.75 191 ASP A O 1
ATOM 1477 N N . TYR A 1 192 ? 16.672 -22.469 -3.488 1 98.44 192 TYR A N 1
ATOM 1478 C CA . TYR A 1 192 ? 16.609 -23.922 -3.41 1 98.44 192 TYR A CA 1
ATOM 1479 C C . TYR A 1 192 ? 15.664 -24.484 -4.465 1 98.44 192 TYR A C 1
ATOM 1481 O O . TYR A 1 192 ? 14.602 -23.906 -4.723 1 98.44 192 TYR A O 1
ATOM 1489 N N . TYR A 1 193 ? 16.016 -25.625 -5.078 1 98.19 193 TYR A N 1
ATOM 1490 C CA . TYR A 1 193 ? 15.281 -26.156 -6.223 1 98.19 193 TYR A CA 1
ATOM 1491 C C . TYR A 1 193 ? 14.195 -27.125 -5.777 1 98.19 193 TYR A C 1
ATOM 1493 O O . TYR A 1 193 ? 14.445 -28 -4.945 1 98.19 193 TYR A O 1
ATOM 1501 N N . LEU A 1 194 ? 12.992 -26.891 -6.309 1 97.56 194 LEU A N 1
ATOM 1502 C CA . LEU A 1 194 ? 11.945 -27.891 -6.16 1 97.56 194 LEU A CA 1
ATOM 1503 C C . LEU A 1 194 ? 12.211 -29.094 -7.066 1 97.56 194 LEU A C 1
ATOM 1505 O O . LEU A 1 194 ? 12.844 -28.953 -8.109 1 97.56 194 LEU A O 1
ATOM 1509 N N . ASP A 1 195 ? 11.695 -30.219 -6.637 1 96.94 195 ASP A N 1
ATOM 1510 C CA . ASP A 1 195 ? 11.969 -31.469 -7.34 1 96.94 195 ASP A CA 1
ATOM 1511 C C . ASP A 1 195 ? 10.867 -31.781 -8.344 1 96.94 195 ASP A C 1
ATOM 1513 O O . ASP A 1 195 ? 9.898 -32.469 -8.016 1 96.94 195 ASP A O 1
ATOM 1517 N N . GLU A 1 196 ? 10.992 -31.406 -9.586 1 97.06 196 GLU A N 1
ATOM 1518 C CA . GLU A 1 196 ? 9.992 -31.578 -10.641 1 97.06 196 GLU A CA 1
ATOM 1519 C C . GLU A 1 196 ? 9.703 -33.062 -10.883 1 97.06 196 GLU A C 1
ATOM 1521 O O . GLU A 1 196 ? 8.57 -33.438 -11.203 1 97.06 196 GLU A O 1
ATOM 1526 N N . GLU A 1 197 ? 10.68 -33.938 -10.688 1 95.81 197 GLU A N 1
ATOM 1527 C CA . GLU A 1 197 ? 10.516 -35.375 -10.938 1 95.81 197 GLU A CA 1
ATOM 1528 C C . GLU A 1 197 ? 9.648 -36.031 -9.867 1 95.81 197 GLU A C 1
ATOM 1530 O O . GLU A 1 197 ? 9.164 -37.125 -10.047 1 95.81 197 GLU A O 1
ATOM 1535 N N . HIS A 1 198 ? 9.5 -35.406 -8.844 1 94.62 198 HIS A N 1
ATOM 1536 C CA . HIS A 1 198 ? 8.672 -35.906 -7.75 1 94.62 198 HIS A CA 1
ATOM 1537 C C . HIS A 1 198 ? 7.582 -34.906 -7.383 1 94.62 198 HIS A C 1
ATOM 1539 O O . HIS A 1 198 ? 7.441 -34.531 -6.215 1 94.62 198 HIS A O 1
ATOM 1545 N N . ASP A 1 199 ? 6.883 -34.406 -8.352 1 94.12 199 ASP A N 1
ATOM 1546 C CA . ASP A 1 199 ? 5.707 -33.531 -8.219 1 94.12 199 ASP A CA 1
ATOM 1547 C C . ASP A 1 199 ? 6.051 -32.25 -7.496 1 94.12 199 ASP A C 1
ATOM 1549 O O . ASP A 1 199 ? 5.305 -31.797 -6.621 1 94.12 199 ASP A O 1
ATOM 1553 N N . TRP A 1 200 ? 7.258 -31.719 -7.734 1 95.88 200 TRP A N 1
ATOM 1554 C CA . TRP A 1 200 ? 7.727 -30.438 -7.219 1 95.88 200 TRP A CA 1
ATOM 1555 C C . TRP A 1 200 ? 7.855 -30.484 -5.699 1 95.88 200 TRP A C 1
ATOM 1557 O O . TRP A 1 200 ? 7.707 -29.453 -5.035 1 95.88 200 TRP A O 1
ATOM 1567 N N . ALA A 1 201 ? 8.102 -31.594 -5.078 1 93.12 201 ALA A N 1
ATOM 1568 C CA . ALA A 1 201 ? 8.297 -31.719 -3.635 1 93.12 201 ALA A CA 1
ATOM 1569 C C . ALA A 1 201 ? 9.555 -30.984 -3.186 1 93.12 201 ALA A C 1
ATOM 1571 O O . ALA A 1 201 ? 10.438 -30.688 -4 1 93.12 201 ALA A O 1
ATOM 1572 N N . LEU A 1 202 ? 9.547 -30.703 -1.928 1 95.44 202 LEU A N 1
ATOM 1573 C CA . LEU A 1 202 ? 10.727 -30.109 -1.319 1 95.44 202 LEU A CA 1
ATOM 1574 C C . LEU A 1 202 ? 11.625 -31.172 -0.708 1 95.44 202 LEU A C 1
ATOM 1576 O O . LEU A 1 202 ? 11.25 -31.828 0.27 1 95.44 202 LEU A O 1
ATOM 1580 N N . GLN A 1 203 ? 12.781 -31.312 -1.214 1 96.5 203 GLN A N 1
ATOM 1581 C CA . GLN A 1 203 ? 13.742 -32.281 -0.687 1 96.5 203 GLN A CA 1
ATOM 1582 C C . GLN A 1 203 ? 14.617 -31.656 0.396 1 96.5 203 GLN A C 1
ATOM 1584 O O . GLN A 1 203 ? 15.25 -30.625 0.168 1 96.5 203 GLN A O 1
ATOM 1589 N N . ILE A 1 204 ? 14.664 -32.312 1.506 1 97.56 204 ILE A N 1
ATOM 1590 C CA . ILE A 1 204 ? 15.391 -31.781 2.648 1 97.56 204 ILE A CA 1
ATOM 1591 C C . ILE A 1 204 ? 16.875 -31.688 2.318 1 97.56 204 ILE A C 1
ATOM 1593 O O . ILE A 1 204 ? 17.578 -30.766 2.752 1 97.56 204 ILE A O 1
ATOM 1597 N N . SER A 1 205 ? 17.359 -32.656 1.58 1 98.06 205 SER A N 1
ATOM 1598 C CA . SER A 1 205 ? 18.766 -32.625 1.173 1 98.06 205 SER A CA 1
ATOM 1599 C C . SER A 1 205 ? 19.078 -31.375 0.368 1 98.06 205 SER A C 1
ATOM 1601 O O . SER A 1 205 ? 20.156 -30.797 0.508 1 98.06 205 SER A O 1
ATOM 1603 N N . GLU A 1 206 ? 18.203 -30.984 -0.465 1 98.19 206 GLU A N 1
ATOM 1604 C CA . GLU A 1 206 ? 18.375 -29.766 -1.245 1 98.19 206 GLU A CA 1
ATOM 1605 C C . GLU A 1 206 ? 18.344 -28.531 -0.35 1 98.19 206 GLU A C 1
ATOM 1607 O O . GLU A 1 206 ? 19.109 -27.594 -0.547 1 98.19 206 GLU A O 1
ATOM 1612 N N . LEU A 1 207 ? 17.469 -28.5 0.627 1 98.56 207 LEU A N 1
ATOM 1613 C CA . LEU A 1 207 ? 17.438 -27.422 1.595 1 98.56 207 LEU A CA 1
ATOM 1614 C C . LEU A 1 207 ? 18.75 -27.312 2.348 1 98.56 207 LEU A C 1
ATOM 1616 O O . LEU A 1 207 ? 19.281 -26.219 2.535 1 98.56 207 LEU A O 1
ATOM 1620 N N . GLU A 1 208 ? 19.203 -28.484 2.727 1 98.5 208 GLU A N 1
ATOM 1621 C CA . GLU A 1 208 ? 20.484 -28.531 3.445 1 98.5 208 GLU A CA 1
ATOM 1622 C C . GLU A 1 208 ? 21.625 -28 2.582 1 98.5 208 GLU A C 1
ATOM 1624 O O . GLU A 1 208 ? 22.453 -27.219 3.053 1 98.5 208 GLU A O 1
ATOM 1629 N N . ARG A 1 209 ? 21.703 -28.422 1.407 1 98.44 209 ARG A N 1
ATOM 1630 C CA . ARG A 1 209 ? 22.75 -27.953 0.488 1 98.44 209 ARG A CA 1
ATOM 1631 C C . ARG A 1 209 ? 22.703 -26.438 0.336 1 98.44 209 ARG A C 1
ATOM 1633 O O . ARG A 1 209 ? 23.719 -25.766 0.496 1 98.44 209 ARG A O 1
ATOM 1640 N N . SER A 1 210 ? 21.562 -25.969 -0.015 1 98.5 210 SER A N 1
ATOM 1641 C CA . SER A 1 210 ? 21.344 -24.547 -0.249 1 98.5 210 SER A CA 1
ATOM 1642 C C . SER A 1 210 ? 21.734 -23.719 0.975 1 98.5 210 SER A C 1
ATOM 1644 O O . SER A 1 210 ? 22.438 -22.719 0.856 1 98.5 210 SER A O 1
ATOM 1646 N N . TRP A 1 211 ? 21.297 -24.156 2.148 1 98.56 211 TRP A N 1
ATOM 1647 C CA . TRP A 1 211 ? 21.594 -23.484 3.402 1 98.56 211 TRP A CA 1
ATOM 1648 C C . TRP A 1 211 ? 23.094 -23.469 3.67 1 98.56 211 TRP A C 1
ATOM 1650 O O . TRP A 1 211 ? 23.656 -22.438 4.016 1 98.56 211 TRP A O 1
ATOM 1660 N N . ARG A 1 212 ? 23.719 -24.609 3.535 1 98.38 212 ARG A N 1
ATOM 1661 C CA . ARG A 1 212 ? 25.141 -24.75 3.805 1 98.38 212 ARG A CA 1
ATOM 1662 C C . ARG A 1 212 ? 25.969 -23.844 2.895 1 98.38 212 ARG A C 1
ATOM 1664 O O . ARG A 1 212 ? 26.828 -23.094 3.367 1 98.38 212 ARG A O 1
ATOM 1671 N N . ASP A 1 213 ? 25.672 -23.875 1.661 1 98.56 213 ASP A N 1
ATOM 1672 C CA . ASP A 1 213 ? 26.406 -23.078 0.686 1 98.56 213 ASP A CA 1
ATOM 1673 C C . ASP A 1 213 ? 26.25 -21.578 0.961 1 98.56 213 ASP A C 1
ATOM 1675 O O . ASP A 1 213 ? 27.219 -20.828 0.928 1 98.56 213 ASP A O 1
ATOM 1679 N N . ALA A 1 214 ? 25.062 -21.141 1.233 1 98.5 214 ALA A N 1
ATOM 1680 C CA . ALA A 1 214 ? 24.781 -19.734 1.438 1 98.5 214 ALA A CA 1
ATOM 1681 C C . ALA A 1 214 ? 25.344 -19.234 2.762 1 98.5 214 ALA A C 1
ATOM 1683 O O . ALA A 1 214 ? 25.703 -18.062 2.896 1 98.5 214 ALA A O 1
ATOM 1684 N N . SER A 1 215 ? 25.438 -20.125 3.717 1 97.69 215 SER A N 1
ATOM 1685 C CA . SER A 1 215 ? 25.844 -19.766 5.07 1 97.69 215 SER A CA 1
ATOM 1686 C C . SER A 1 215 ? 27.328 -19.422 5.129 1 97.69 215 SER A C 1
ATOM 1688 O O . SER A 1 215 ? 27.797 -18.844 6.113 1 97.69 215 SER A O 1
ATOM 1690 N N . ILE A 1 216 ? 28.047 -19.719 4.086 1 97.81 216 ILE A N 1
ATOM 1691 C CA . ILE A 1 216 ? 29.484 -19.406 4.02 1 97.81 216 ILE A CA 1
ATOM 1692 C C . ILE A 1 216 ? 29.672 -17.891 4.012 1 97.81 216 ILE A C 1
ATOM 1694 O O . ILE A 1 216 ? 30.5 -17.359 4.762 1 97.81 216 ILE A O 1
ATOM 1698 N N . GLU A 1 217 ? 28.844 -17.203 3.295 1 97.69 217 GLU A N 1
ATOM 1699 C CA . GLU A 1 217 ? 29.078 -15.781 3.09 1 97.69 217 GLU A CA 1
ATOM 1700 C C . GLU A 1 217 ? 27.922 -14.945 3.623 1 97.69 217 GLU A C 1
ATOM 1702 O O . GLU A 1 217 ? 27.984 -13.711 3.615 1 97.69 217 GLU A O 1
ATOM 1707 N N . SER A 1 218 ? 26.906 -15.555 4.059 1 98.44 218 SER A N 1
ATOM 1708 C CA . SER A 1 218 ? 25.719 -14.844 4.508 1 98.44 218 SER A CA 1
ATOM 1709 C C . SER A 1 218 ? 25.156 -15.469 5.777 1 98.44 218 SER A C 1
ATOM 1711 O O . SER A 1 218 ? 25.516 -16.594 6.145 1 98.44 218 SER A O 1
ATOM 1713 N N . ASN A 1 219 ? 24.422 -14.734 6.469 1 97.94 219 ASN A N 1
ATOM 1714 C CA . ASN A 1 219 ? 23.594 -15.25 7.551 1 97.94 219 ASN A CA 1
ATOM 1715 C C . ASN A 1 219 ? 22.172 -15.586 7.066 1 97.94 219 ASN A C 1
ATOM 1717 O O . ASN A 1 219 ? 21.344 -14.688 6.926 1 97.94 219 ASN A O 1
ATOM 1721 N N . VAL A 1 220 ? 21.891 -16.844 6.77 1 98.44 220 VAL A N 1
ATOM 1722 C CA . VAL A 1 220 ? 20.562 -17.25 6.312 1 98.44 220 VAL A CA 1
ATOM 1723 C C . VAL A 1 220 ? 19.562 -17.125 7.457 1 98.44 220 VAL A C 1
ATOM 1725 O O . VAL A 1 220 ? 19.719 -17.781 8.5 1 98.44 220 VAL A O 1
ATOM 1728 N N . ARG A 1 221 ? 18.516 -16.312 7.215 1 97.88 221 ARG A N 1
ATOM 1729 C CA . ARG A 1 221 ? 17.688 -15.906 8.344 1 97.88 221 ARG A CA 1
ATOM 1730 C C . ARG A 1 221 ? 16.281 -16.5 8.234 1 97.88 221 ARG A C 1
ATOM 1732 O O . ARG A 1 221 ? 15.602 -16.672 9.242 1 97.88 221 ARG A O 1
ATOM 1739 N N . ALA A 1 222 ? 15.836 -16.781 7.023 1 98.75 222 ALA A N 1
ATOM 1740 C CA . ALA A 1 222 ? 14.445 -17.172 6.844 1 98.75 222 ALA A CA 1
ATOM 1741 C C . ALA A 1 222 ? 14.289 -18.109 5.652 1 98.75 222 ALA A C 1
ATOM 1743 O O . ALA A 1 222 ? 15.172 -18.188 4.797 1 98.75 222 ALA A O 1
ATOM 1744 N N . LEU A 1 223 ? 13.211 -18.906 5.695 1 98.81 223 LEU A N 1
ATOM 1745 C CA . LEU A 1 223 ? 12.812 -19.844 4.656 1 98.81 223 LEU A CA 1
ATOM 1746 C C . LEU A 1 223 ? 11.406 -19.531 4.152 1 98.81 223 LEU A C 1
ATOM 1748 O O . LEU A 1 223 ? 10.445 -19.562 4.922 1 98.81 223 LEU A O 1
ATOM 1752 N N . VAL A 1 224 ? 11.305 -19.172 2.852 1 98.81 224 VAL A N 1
ATOM 1753 C CA . VAL A 1 224 ? 10.008 -18.969 2.217 1 98.81 224 VAL A CA 1
ATOM 1754 C C . VAL A 1 224 ? 9.492 -20.281 1.646 1 98.81 224 VAL A C 1
ATOM 1756 O O . VAL A 1 224 ? 10.211 -20.969 0.914 1 98.81 224 VAL A O 1
ATOM 1759 N N . VAL A 1 225 ? 8.297 -20.625 1.983 1 98.62 225 VAL A N 1
ATOM 1760 C CA . VAL A 1 225 ? 7.613 -21.781 1.396 1 98.62 225 VAL A CA 1
ATOM 1761 C C . VAL A 1 225 ? 6.297 -21.328 0.765 1 98.62 225 VAL A C 1
ATOM 1763 O O . VAL A 1 225 ? 5.465 -20.719 1.426 1 98.62 225 VAL A O 1
ATOM 1766 N N . ILE A 1 226 ? 6.152 -21.609 -0.506 1 97.88 226 ILE A N 1
ATOM 1767 C CA . ILE A 1 226 ? 4.922 -21.281 -1.223 1 97.88 226 ILE A CA 1
ATOM 1768 C C . ILE A 1 226 ? 4.098 -22.547 -1.434 1 97.88 226 ILE A C 1
ATOM 1770 O O . ILE A 1 226 ? 4.512 -23.453 -2.168 1 97.88 226 ILE A O 1
ATOM 1774 N N . ASN A 1 227 ? 2.936 -22.656 -0.777 1 97.12 227 ASN A N 1
ATOM 1775 C CA . ASN A 1 227 ? 2.133 -23.875 -0.757 1 97.12 227 ASN A CA 1
ATOM 1776 C C . ASN A 1 227 ? 0.646 -23.562 -0.606 1 97.12 227 ASN A C 1
ATOM 1778 O O . ASN A 1 227 ? 0.203 -23.141 0.46 1 97.12 227 ASN A O 1
ATOM 1782 N N . PRO A 1 228 ? -0.161 -23.797 -1.672 1 96.69 228 PRO A N 1
ATOM 1783 C CA . PRO A 1 228 ? 0.197 -24.375 -2.969 1 96.69 228 PRO A CA 1
ATOM 1784 C C . PRO A 1 228 ? 1.166 -23.5 -3.76 1 96.69 228 PRO A C 1
ATOM 1786 O O . PRO A 1 228 ? 1.182 -22.281 -3.588 1 96.69 228 PRO A O 1
ATOM 1789 N N . GLY A 1 229 ? 1.896 -24.188 -4.578 1 96.38 229 GLY A N 1
ATOM 1790 C CA . GLY A 1 229 ? 3.021 -23.531 -5.219 1 96.38 229 GLY A CA 1
ATOM 1791 C C . GLY A 1 229 ? 2.609 -22.625 -6.363 1 96.38 229 GLY A C 1
ATOM 1792 O O . GLY A 1 229 ? 1.679 -22.938 -7.109 1 96.38 229 GLY A O 1
ATOM 1793 N N . ASN A 1 230 ? 3.32 -21.547 -6.574 1 94.31 230 ASN A N 1
ATOM 1794 C CA . ASN A 1 230 ? 3.328 -20.688 -7.746 1 94.31 230 ASN A CA 1
ATOM 1795 C C . ASN A 1 230 ? 4.727 -20.562 -8.344 1 94.31 230 ASN A C 1
ATOM 1797 O O . ASN A 1 230 ? 5.633 -20.016 -7.715 1 94.31 230 ASN A O 1
ATOM 1801 N N . PRO A 1 231 ? 4.949 -21.125 -9.492 1 94.94 231 PRO A N 1
ATOM 1802 C CA . PRO A 1 231 ? 3.99 -21.406 -10.562 1 94.94 231 PRO A CA 1
ATOM 1803 C C . PRO A 1 231 ? 3.635 -22.891 -10.656 1 94.94 231 PRO A C 1
ATOM 1805 O O . PRO A 1 231 ? 2.926 -23.297 -11.578 1 94.94 231 PRO A O 1
ATOM 1808 N N . THR A 1 232 ? 4.043 -23.688 -9.758 1 95.94 232 THR A N 1
ATOM 1809 C CA . THR A 1 232 ? 4.066 -25.125 -9.992 1 95.94 232 THR A CA 1
ATOM 1810 C C . THR A 1 232 ? 2.711 -25.75 -9.68 1 95.94 232 THR A C 1
ATOM 1812 O O . THR A 1 232 ? 2.389 -26.828 -10.18 1 95.94 232 THR A O 1
ATOM 1815 N N . GLY A 1 233 ? 1.992 -25.125 -8.773 1 95.56 233 GLY A N 1
ATOM 1816 C CA . GLY A 1 233 ? 0.665 -25.609 -8.43 1 95.56 233 GLY A CA 1
ATOM 1817 C C . GLY A 1 233 ? 0.69 -26.781 -7.473 1 95.56 233 GLY A C 1
ATOM 1818 O O . GLY A 1 233 ? -0.36 -27.312 -7.113 1 95.56 233 GLY A O 1
ATOM 1819 N N . GLN A 1 234 ? 1.813 -27.156 -6.996 1 95.69 234 GLN A N 1
ATOM 1820 C CA . GLN A 1 234 ? 1.921 -28.328 -6.137 1 95.69 234 GLN A CA 1
ATOM 1821 C C . GLN A 1 234 ? 1.379 -28.047 -4.738 1 95.69 234 GLN A C 1
ATOM 1823 O O . GLN A 1 234 ? 1.495 -26.922 -4.242 1 95.69 234 GLN A O 1
ATOM 1828 N N . VAL A 1 235 ? 0.817 -29.016 -4.082 1 97.25 235 VAL A N 1
ATOM 1829 C CA . VAL A 1 235 ? 0.427 -28.984 -2.678 1 97.25 235 VAL A CA 1
ATOM 1830 C C . VAL A 1 235 ? 1.302 -29.938 -1.876 1 97.25 235 VAL A C 1
ATOM 1832 O O . VAL A 1 235 ? 1.422 -31.125 -2.223 1 97.25 235 VAL A O 1
ATOM 1835 N N . LEU A 1 236 ? 1.957 -29.438 -0.888 1 96.75 236 LEU A N 1
ATOM 1836 C CA . LEU A 1 236 ? 2.854 -30.25 -0.072 1 96.75 236 LEU A CA 1
ATOM 1837 C C . LEU A 1 236 ? 2.066 -31.219 0.801 1 96.75 236 LEU A C 1
ATOM 1839 O O . LEU A 1 236 ? 0.973 -30.891 1.271 1 96.75 236 LEU A O 1
ATOM 1843 N N . THR A 1 237 ? 2.652 -32.375 1.013 1 96.25 237 THR A N 1
ATOM 1844 C CA . THR A 1 237 ? 2.062 -33.312 1.948 1 96.25 237 THR A CA 1
ATOM 1845 C C . THR A 1 237 ? 2.352 -32.906 3.391 1 96.25 237 THR A C 1
ATOM 1847 O O . THR A 1 237 ? 3.275 -32.125 3.646 1 96.25 237 THR A O 1
ATOM 1850 N N . ARG A 1 238 ? 1.554 -33.438 4.305 1 97.69 238 ARG A N 1
ATOM 1851 C CA . ARG A 1 238 ? 1.791 -33.188 5.723 1 97.69 238 ARG A CA 1
ATOM 1852 C C . ARG A 1 238 ? 3.201 -33.594 6.125 1 97.69 238 ARG A C 1
ATOM 1854 O O . ARG A 1 238 ? 3.885 -32.875 6.852 1 97.69 238 ARG A O 1
ATOM 1861 N N . ASP A 1 239 ? 3.613 -34.75 5.633 1 97.62 239 ASP A N 1
ATOM 1862 C CA . ASP A 1 239 ? 4.934 -35.281 5.961 1 97.62 239 ASP A CA 1
ATOM 1863 C C . ASP A 1 239 ? 6.035 -34.312 5.5 1 97.62 239 ASP A C 1
ATOM 1865 O O . ASP A 1 239 ? 7.004 -34.094 6.223 1 97.62 239 ASP A O 1
ATOM 1869 N N . ASN A 1 240 ? 5.926 -33.844 4.316 1 97.5 240 ASN A N 1
ATOM 1870 C CA . ASN A 1 240 ? 6.906 -32.906 3.805 1 97.5 240 ASN A CA 1
ATOM 1871 C C . ASN A 1 240 ? 6.945 -31.641 4.648 1 97.5 240 ASN A C 1
ATOM 1873 O O . ASN A 1 240 ? 8.023 -31.094 4.922 1 97.5 240 ASN A O 1
ATOM 1877 N N . ILE A 1 241 ? 5.797 -31.109 5.055 1 98.5 241 ILE A N 1
ATOM 1878 C CA . ILE A 1 241 ? 5.707 -29.906 5.879 1 98.5 241 ILE A CA 1
ATOM 1879 C C . ILE A 1 241 ? 6.41 -30.141 7.211 1 98.5 241 ILE A C 1
ATOM 1881 O O . ILE A 1 241 ? 7.164 -29.281 7.688 1 98.5 241 ILE A O 1
ATOM 1885 N N . GLU A 1 242 ? 6.203 -31.312 7.785 1 98.62 242 GLU A N 1
ATOM 1886 C CA . GLU A 1 242 ? 6.867 -31.656 9.039 1 98.62 242 GLU A CA 1
ATOM 1887 C C . GLU A 1 242 ? 8.383 -31.625 8.883 1 98.62 242 GLU A C 1
ATOM 1889 O O . GLU A 1 242 ? 9.086 -31.094 9.75 1 98.62 242 GLU A O 1
ATOM 1894 N N . GLN A 1 243 ? 8.836 -32.188 7.828 1 98.5 243 GLN A N 1
ATOM 1895 C CA . GLN A 1 243 ? 10.273 -32.219 7.566 1 98.5 243 GLN A CA 1
ATOM 1896 C C . GLN A 1 243 ? 10.836 -30.812 7.402 1 98.5 243 GLN A C 1
ATOM 1898 O O . GLN A 1 243 ? 11.938 -30.531 7.883 1 98.5 243 GLN A O 1
ATOM 1903 N N . ILE A 1 244 ? 10.109 -29.984 6.738 1 98.44 244 ILE A N 1
ATOM 1904 C CA . ILE A 1 244 ? 10.523 -28.609 6.508 1 98.44 244 ILE A CA 1
ATOM 1905 C C . ILE A 1 244 ? 10.602 -27.875 7.844 1 98.44 244 ILE A C 1
ATOM 1907 O O . ILE A 1 244 ? 11.555 -27.125 8.086 1 98.44 244 ILE A O 1
ATOM 1911 N N . ILE A 1 245 ? 9.586 -28.031 8.727 1 98.69 245 ILE A N 1
ATOM 1912 C CA . ILE A 1 245 ? 9.539 -27.406 10.039 1 98.69 245 ILE A CA 1
ATOM 1913 C C . ILE A 1 245 ? 10.75 -27.844 10.867 1 98.69 245 ILE A C 1
ATOM 1915 O O . ILE A 1 245 ? 11.406 -27.016 11.5 1 98.69 245 ILE A O 1
ATOM 1919 N N . LYS A 1 246 ? 11.094 -29.156 10.82 1 98.38 246 LYS A N 1
ATOM 1920 C CA . LYS A 1 246 ? 12.25 -29.672 11.547 1 98.38 246 LYS A CA 1
ATOM 1921 C C . LYS A 1 246 ? 13.547 -29.062 11.023 1 98.38 246 LYS A C 1
ATOM 1923 O O . LYS A 1 246 ? 14.414 -28.672 11.812 1 98.38 246 LYS A O 1
ATOM 1928 N N . PHE A 1 247 ? 13.68 -29 9.75 1 98.12 247 PHE A N 1
ATOM 1929 C CA . PHE A 1 247 ? 14.852 -28.391 9.133 1 98.12 247 PHE A CA 1
ATOM 1930 C C . PHE A 1 247 ? 15.008 -26.938 9.578 1 98.12 247 PHE A C 1
ATOM 1932 O O . PHE A 1 247 ? 16.094 -26.531 9.984 1 98.12 247 PHE A O 1
ATOM 1939 N N . ALA A 1 248 ? 13.906 -26.172 9.492 1 98.44 248 ALA A N 1
ATOM 1940 C CA . ALA A 1 248 ? 13.938 -24.766 9.875 1 98.44 248 ALA A CA 1
ATOM 1941 C C . ALA A 1 248 ? 14.32 -24.609 11.344 1 98.44 248 ALA A C 1
ATOM 1943 O O . ALA A 1 248 ? 15.078 -23.703 11.703 1 98.44 248 ALA A O 1
ATOM 1944 N N . TYR A 1 249 ? 13.727 -25.469 12.172 1 98 249 TYR A N 1
ATOM 1945 C CA . TYR A 1 249 ? 14.031 -25.422 13.602 1 98 249 TYR A CA 1
ATOM 1946 C C . TYR A 1 249 ? 15.516 -25.656 13.844 1 98 249 TYR A C 1
ATOM 1948 O O . TYR A 1 249 ? 16.156 -24.906 14.578 1 98 249 TYR A O 1
ATOM 1956 N N . GLU A 1 250 ? 16.047 -26.688 13.188 1 97 250 GLU A N 1
ATOM 1957 C CA . GLU A 1 250 ? 17.438 -27.078 13.406 1 97 250 GLU A CA 1
ATOM 1958 C C . GLU A 1 250 ? 18.406 -26 12.922 1 97 250 GLU A C 1
ATOM 1960 O O . GLU A 1 250 ? 19.484 -25.828 13.484 1 97 250 GLU A O 1
ATOM 1965 N N . ARG A 1 251 ? 18.031 -25.25 11.992 1 97.19 251 ARG A N 1
ATOM 1966 C CA . ARG A 1 251 ? 18.922 -24.266 11.383 1 97.19 251 ARG A CA 1
ATOM 1967 C C . ARG A 1 251 ? 18.562 -22.844 11.844 1 97.19 251 ARG A C 1
ATOM 1969 O O . ARG A 1 251 ? 19.109 -21.875 11.32 1 97.19 251 ARG A O 1
ATOM 1976 N N . ASN A 1 252 ? 17.594 -22.703 12.766 1 96.38 252 ASN A N 1
ATOM 1977 C CA . ASN A 1 252 ? 17.172 -21.422 13.305 1 96.38 252 ASN A CA 1
ATOM 1978 C C . ASN A 1 252 ? 16.641 -20.5 12.203 1 96.38 252 ASN A C 1
ATOM 1980 O O . ASN A 1 252 ? 17.062 -19.344 12.094 1 96.38 252 ASN A O 1
ATOM 1984 N N . LEU A 1 253 ? 15.836 -21.031 11.344 1 98.25 253 LEU A N 1
ATOM 1985 C CA . LEU A 1 253 ? 15.25 -20.25 10.258 1 98.25 253 LEU A CA 1
ATOM 1986 C C . LEU A 1 253 ? 13.828 -19.828 10.609 1 98.25 253 LEU A C 1
ATOM 1988 O O . LEU A 1 253 ? 13.047 -20.609 11.148 1 98.25 253 LEU A O 1
ATOM 1992 N N . PHE A 1 254 ? 13.531 -18.547 10.383 1 98.69 254 PHE A N 1
ATOM 1993 C CA . PHE A 1 254 ? 12.164 -18.062 10.43 1 98.69 254 PHE A CA 1
ATOM 1994 C C . PHE A 1 254 ? 11.367 -18.562 9.227 1 98.69 254 PHE A C 1
ATOM 1996 O O . PHE A 1 254 ? 11.828 -18.453 8.086 1 98.69 254 PHE A O 1
ATOM 2003 N N . ILE A 1 255 ? 10.172 -19.141 9.414 1 98.81 255 ILE A N 1
ATOM 2004 C CA . ILE A 1 255 ? 9.398 -19.672 8.297 1 98.81 255 ILE A CA 1
ATOM 2005 C C . ILE A 1 255 ? 8.406 -18.625 7.812 1 98.81 255 ILE A C 1
ATOM 2007 O O . ILE A 1 255 ? 7.637 -18.062 8.602 1 98.81 255 ILE A O 1
ATOM 2011 N N . LEU A 1 256 ? 8.453 -18.266 6.59 1 98.88 256 LEU A N 1
ATOM 2012 C CA . LEU A 1 256 ? 7.422 -17.516 5.879 1 98.88 256 LEU A CA 1
ATOM 2013 C C . LEU A 1 256 ? 6.574 -18.438 5.012 1 98.88 256 LEU A C 1
ATOM 2015 O O . LEU A 1 256 ? 7.039 -18.922 3.973 1 98.88 256 LEU A O 1
ATOM 2019 N N . ALA A 1 257 ? 5.387 -18.672 5.434 1 98.88 257 ALA A N 1
ATOM 2020 C CA . ALA A 1 257 ? 4.48 -19.578 4.738 1 98.88 257 ALA A CA 1
ATOM 2021 C C . ALA A 1 257 ? 3.506 -18.812 3.852 1 98.88 257 ALA A C 1
ATOM 2023 O O . ALA A 1 257 ? 2.506 -18.281 4.336 1 98.88 257 ALA A O 1
ATOM 2024 N N . ASP A 1 258 ? 3.77 -18.766 2.557 1 98.38 258 ASP A N 1
ATOM 2025 C CA . ASP A 1 258 ? 2.846 -18.203 1.569 1 98.38 258 ASP A CA 1
ATOM 2026 C C . ASP A 1 258 ? 1.789 -19.234 1.169 1 98.38 258 ASP A C 1
ATOM 2028 O O . ASP A 1 258 ? 2.039 -20.094 0.319 1 98.38 258 ASP A O 1
ATOM 2032 N N . GLU A 1 259 ? 0.604 -19.062 1.723 1 98.25 259 GLU A N 1
ATOM 2033 C CA . GLU A 1 259 ? -0.448 -20.062 1.59 1 98.25 259 GLU A CA 1
ATOM 2034 C C . GLU A 1 259 ? -1.677 -19.484 0.894 1 98.25 259 GLU A C 1
ATOM 2036 O O . GLU A 1 259 ? -2.809 -19.859 1.214 1 98.25 259 GLU A O 1
ATOM 2041 N N . VAL A 1 260 ? -1.463 -18.594 -0.063 1 97.44 260 VAL A N 1
ATOM 2042 C CA . VAL A 1 260 ? -2.514 -17.75 -0.623 1 97.44 260 VAL A CA 1
ATOM 2043 C C . VAL A 1 260 ? -3.41 -18.578 -1.539 1 97.44 260 VAL A C 1
ATOM 2045 O O . VAL A 1 260 ? -4.574 -18.234 -1.758 1 97.44 260 VAL A O 1
ATOM 2048 N N . TYR A 1 261 ? -2.947 -19.734 -2.029 1 96.94 261 TYR A N 1
ATOM 2049 C CA . TYR A 1 261 ? -3.723 -20.547 -2.967 1 96.94 261 TYR A CA 1
ATOM 2050 C C . TYR A 1 261 ? -4.457 -21.656 -2.246 1 96.94 261 TYR A C 1
ATOM 2052 O O . TYR A 1 261 ? -4.898 -22.625 -2.875 1 96.94 261 TYR A O 1
ATOM 2060 N N . GLN A 1 262 ? -4.676 -21.547 -0.976 1 96.88 262 GLN A N 1
ATOM 2061 C CA . GLN A 1 262 ? -5.207 -22.625 -0.155 1 96.88 262 GLN A CA 1
ATOM 2062 C C . GLN A 1 262 ? -6.648 -22.953 -0.54 1 96.88 262 GLN A C 1
ATOM 2064 O O . GLN A 1 262 ? -7.141 -24.047 -0.263 1 96.88 262 GLN A O 1
ATOM 2069 N N . GLU A 1 263 ? -7.352 -22.047 -1.244 1 95.06 263 GLU A N 1
ATOM 2070 C CA . GLU A 1 263 ? -8.727 -22.312 -1.666 1 95.06 263 GLU A CA 1
ATOM 2071 C C . GLU A 1 263 ? -8.781 -22.766 -3.121 1 95.06 263 GLU A C 1
ATOM 2073 O O . GLU A 1 263 ? -9.852 -23.094 -3.631 1 95.06 263 GLU A O 1
ATOM 2078 N N . ASN A 1 264 ? -7.672 -22.75 -3.807 1 95.5 264 ASN A N 1
ATOM 2079 C CA . ASN A 1 264 ? -7.598 -23.141 -5.211 1 95.5 264 ASN A CA 1
ATOM 2080 C C . ASN A 1 264 ? -7.16 -24.594 -5.363 1 95.5 264 ASN A C 1
ATOM 2082 O O . ASN A 1 264 ? -6.586 -24.969 -6.391 1 95.5 264 ASN A O 1
ATOM 2086 N N . ILE A 1 265 ? -7.375 -25.422 -4.426 1 96.75 265 ILE A N 1
ATOM 2087 C CA . ILE A 1 265 ? -6.914 -26.812 -4.465 1 96.75 265 ILE A CA 1
ATOM 2088 C C . ILE A 1 265 ? -8.008 -27.703 -5.051 1 96.75 265 ILE A C 1
ATOM 2090 O O . ILE A 1 265 ? -9.18 -27.547 -4.719 1 96.75 265 ILE A O 1
ATOM 2094 N N . VAL A 1 266 ? -7.609 -28.688 -5.883 1 94.94 266 VAL A N 1
ATOM 2095 C CA . VAL A 1 266 ? -8.617 -29.5 -6.547 1 94.94 266 VAL A CA 1
ATOM 2096 C C . VAL A 1 266 ? -8.359 -30.984 -6.258 1 94.94 266 VAL A C 1
ATOM 2098 O O . VAL A 1 266 ? -9.219 -31.828 -6.508 1 94.94 266 VAL A O 1
ATOM 2101 N N . SER A 1 267 ? -7.23 -31.312 -5.672 1 92.94 267 SER A N 1
ATOM 2102 C CA . SER A 1 267 ? -6.941 -32.75 -5.715 1 92.94 267 SER A CA 1
ATOM 2103 C C . SER A 1 267 ? -6.398 -33.219 -4.379 1 92.94 267 SER A C 1
ATOM 2105 O O . SER A 1 267 ? -6.438 -34.438 -4.09 1 92.94 267 SER A O 1
ATOM 2107 N N . LYS A 1 268 ? -5.801 -32.438 -3.531 1 93.94 268 LYS A N 1
ATOM 2108 C CA . LYS A 1 268 ? -5.156 -32.844 -2.283 1 93.94 268 LYS A CA 1
ATOM 2109 C C . LYS A 1 268 ? -5.691 -32.031 -1.106 1 93.94 268 LYS A C 1
ATOM 2111 O O . LYS A 1 268 ? -6.246 -30.938 -1.294 1 93.94 268 LYS A O 1
ATOM 2116 N N . PRO A 1 269 ? -5.531 -32.625 0.034 1 95.12 269 PRO A N 1
ATOM 2117 C CA . PRO A 1 269 ? -5.887 -31.828 1.204 1 95.12 269 PRO A CA 1
ATOM 2118 C C . PRO A 1 269 ? -4.859 -30.734 1.504 1 95.12 269 PRO A C 1
ATOM 2120 O O . PRO A 1 269 ? -3.662 -30.938 1.281 1 95.12 269 PRO A O 1
ATOM 2123 N N . PHE A 1 270 ? -5.391 -29.688 2.018 1 96.62 270 PHE A N 1
ATOM 2124 C CA . PHE A 1 270 ? -4.508 -28.609 2.449 1 96.62 270 PHE A CA 1
ATOM 2125 C C . PHE A 1 270 ? -4.172 -28.75 3.93 1 96.62 270 PHE A C 1
ATOM 2127 O O . PHE A 1 270 ? -5.055 -29 4.75 1 96.62 270 PHE A O 1
ATOM 2134 N N . HIS A 1 271 ? -2.926 -28.656 4.27 1 97.88 271 HIS A N 1
ATOM 2135 C CA . HIS A 1 271 ? -2.439 -28.531 5.641 1 97.88 271 HIS A CA 1
ATOM 2136 C C . HIS A 1 271 ? -1.636 -27.25 5.828 1 97.88 271 HIS A C 1
ATOM 2138 O O . HIS A 1 271 ? -0.595 -27.062 5.191 1 97.88 271 HIS A O 1
ATOM 2144 N N . SER A 1 272 ? -2.152 -26.391 6.73 1 98.5 272 SER A N 1
ATOM 2145 C CA . SER A 1 272 ? -1.394 -25.156 6.969 1 98.5 272 SER A CA 1
ATOM 2146 C C . SER A 1 272 ? -0.141 -25.438 7.793 1 98.5 272 SER A C 1
ATOM 2148 O O . SER A 1 272 ? -0.1 -26.406 8.562 1 98.5 272 SER A O 1
ATOM 2150 N N . PHE A 1 273 ? 0.869 -24.656 7.66 1 98.81 273 PHE A N 1
ATOM 2151 C CA . PHE A 1 273 ? 2.08 -24.766 8.469 1 98.81 273 PHE A CA 1
ATOM 2152 C C . PHE A 1 273 ? 1.763 -24.594 9.945 1 98.81 273 PHE A C 1
ATOM 2154 O O . PHE A 1 273 ? 2.307 -25.312 10.789 1 98.81 273 PHE A O 1
ATOM 2161 N N . LYS A 1 274 ? 0.911 -23.656 10.273 1 98.69 274 LYS A N 1
ATOM 2162 C CA . LYS A 1 274 ? 0.512 -23.438 11.656 1 98.69 274 LYS A CA 1
ATOM 2163 C C . LYS A 1 274 ? -0.08 -24.703 12.266 1 98.69 274 LYS A C 1
ATOM 2165 O O . LYS A 1 274 ? 0.344 -25.141 13.336 1 98.69 274 LYS A O 1
ATOM 2170 N N . LYS A 1 275 ? -1.071 -25.266 11.562 1 98.62 275 LYS A N 1
ATOM 2171 C CA . LYS A 1 275 ? -1.721 -26.469 12.062 1 98.62 275 LYS A CA 1
ATOM 2172 C C . LYS A 1 275 ? -0.7 -27.578 12.328 1 98.62 275 LYS A C 1
ATOM 2174 O O . LYS A 1 275 ? -0.695 -28.172 13.406 1 98.62 275 LYS A O 1
ATOM 2179 N N . VAL A 1 276 ? 0.16 -27.812 11.367 1 98.75 276 VAL A N 1
ATOM 2180 C CA . VAL A 1 276 ? 1.13 -28.906 11.461 1 98.75 276 VAL A CA 1
ATOM 2181 C C . VAL A 1 276 ? 2.109 -28.625 12.602 1 98.75 276 VAL A C 1
ATOM 2183 O O . VAL A 1 276 ? 2.422 -29.516 13.391 1 98.75 276 VAL A O 1
ATOM 2186 N N . MET A 1 277 ? 2.613 -27.391 12.742 1 98.62 277 MET A N 1
ATOM 2187 C CA . MET A 1 277 ? 3.527 -27.016 13.82 1 98.62 277 MET A CA 1
ATOM 2188 C C . MET A 1 277 ? 2.914 -27.312 15.188 1 98.62 277 MET A C 1
ATOM 2190 O O . MET A 1 277 ? 3.576 -27.875 16.062 1 98.62 277 MET A O 1
ATOM 2194 N N . PHE A 1 278 ? 1.703 -26.938 15.383 1 98.5 278 PHE A N 1
ATOM 2195 C CA . PHE A 1 278 ? 1.039 -27.109 16.672 1 98.5 278 PHE A CA 1
ATOM 2196 C C . PHE A 1 278 ? 0.775 -28.594 16.938 1 98.5 278 PHE A C 1
ATOM 2198 O O . PHE A 1 278 ? 0.91 -29.047 18.078 1 98.5 278 PHE A O 1
ATOM 2205 N N . GLU A 1 279 ? 0.41 -29.344 15.898 1 98.44 279 GLU A N 1
ATOM 2206 C CA . GLU A 1 279 ? 0.173 -30.781 16.062 1 98.44 279 GLU A CA 1
ATOM 2207 C C . GLU A 1 279 ? 1.466 -31.516 16.391 1 98.44 279 GLU A C 1
ATOM 2209 O O . GLU A 1 279 ? 1.442 -32.531 17.078 1 98.44 279 GLU A O 1
ATOM 2214 N N . MET A 1 280 ? 2.557 -31.031 15.914 1 98.31 280 MET A N 1
ATOM 2215 C CA . MET A 1 280 ? 3.859 -31.625 16.203 1 98.31 280 MET A CA 1
ATOM 2216 C C . MET A 1 280 ? 4.254 -31.406 17.656 1 98.31 280 MET A C 1
ATOM 2218 O O . MET A 1 280 ? 5.082 -32.125 18.203 1 98.31 280 MET A O 1
ATOM 2222 N N . GLY A 1 281 ? 3.688 -30.375 18.312 1 97.88 281 GLY A N 1
ATOM 2223 C CA . GLY A 1 281 ? 4 -30.078 19.703 1 97.88 281 GLY A CA 1
ATOM 2224 C C . GLY A 1 281 ? 5.324 -29.359 19.875 1 97.88 281 GLY A C 1
ATOM 2225 O O . GLY A 1 281 ? 5.996 -29.047 18.906 1 97.88 281 GLY A O 1
ATOM 2226 N N . ALA A 1 282 ? 5.664 -29.125 21.156 1 96.31 282 ALA A N 1
ATOM 2227 C CA . ALA A 1 282 ? 6.938 -28.484 21.469 1 96.31 282 ALA A CA 1
ATOM 2228 C C . ALA A 1 282 ? 8.109 -29.328 20.969 1 96.31 282 ALA A C 1
ATOM 2230 O O . ALA A 1 282 ? 8.086 -30.547 21.062 1 96.31 282 ALA A O 1
ATOM 2231 N N . PRO A 1 283 ? 9.117 -28.766 20.453 1 97.19 283 PRO A N 1
ATOM 2232 C CA . PRO A 1 283 ? 9.359 -27.328 20.453 1 97.19 283 PRO A CA 1
ATOM 2233 C C . PRO A 1 283 ? 8.773 -26.625 19.234 1 97.19 283 PRO A C 1
ATOM 2235 O O . PRO A 1 283 ? 8.758 -25.391 19.172 1 97.19 283 PRO A O 1
ATOM 2238 N N . TYR A 1 284 ? 8.266 -27.375 18.281 1 97.75 284 TYR A N 1
ATOM 2239 C CA . TYR A 1 284 ? 7.855 -26.828 16.984 1 97.75 284 TYR A CA 1
ATOM 2240 C C . TYR A 1 284 ? 6.656 -25.906 17.141 1 97.75 284 TYR A C 1
ATOM 2242 O O . TYR A 1 284 ? 6.574 -24.875 16.469 1 97.75 284 TYR A O 1
ATOM 2250 N N . SER A 1 285 ? 5.785 -26.172 18.016 1 97.5 285 SER A N 1
ATOM 2251 C CA . SER A 1 285 ? 4.57 -25.391 18.25 1 97.5 285 SER A CA 1
ATOM 2252 C C . SER A 1 285 ? 4.891 -24 18.781 1 97.5 285 SER A C 1
ATOM 2254 O O . SER A 1 285 ? 4.02 -23.141 18.828 1 97.5 285 SER A O 1
ATOM 2256 N N . ARG A 1 286 ? 6.125 -23.766 19.172 1 96.5 286 ARG A N 1
ATOM 2257 C CA . ARG A 1 286 ? 6.52 -22.5 19.766 1 96.5 286 ARG A CA 1
ATOM 2258 C C . ARG A 1 286 ? 7.375 -21.688 18.797 1 96.5 286 ARG A C 1
ATOM 2260 O O . ARG A 1 286 ? 7.805 -20.578 19.125 1 96.5 286 ARG A O 1
ATOM 2267 N N . MET A 1 287 ? 7.598 -22.25 17.609 1 97.56 287 MET A N 1
ATOM 2268 C CA . MET A 1 287 ? 8.398 -21.562 16.594 1 97.56 287 MET A CA 1
ATOM 2269 C C . MET A 1 287 ? 7.684 -20.312 16.078 1 97.56 287 MET A C 1
ATOM 2271 O O . MET A 1 287 ? 6.453 -20.234 16.125 1 97.56 287 MET A O 1
ATOM 2275 N N . GLU A 1 288 ? 8.438 -19.328 15.68 1 98.31 288 GLU A N 1
ATOM 2276 C CA . GLU A 1 288 ? 7.895 -18.188 14.969 1 98.31 288 GLU A CA 1
ATOM 2277 C C . GLU A 1 288 ? 7.418 -18.578 13.57 1 98.31 288 GLU A C 1
ATOM 2279 O O . GLU A 1 288 ? 8 -19.453 12.938 1 98.31 288 GLU A O 1
ATOM 2284 N N . LEU A 1 289 ? 6.395 -17.922 13.125 1 98.69 289 LEU A N 1
ATOM 2285 C CA . LEU A 1 289 ? 5.812 -18.203 11.82 1 98.69 289 LEU A CA 1
ATOM 2286 C C . LEU A 1 289 ? 5.102 -16.969 11.273 1 98.69 289 LEU A C 1
ATOM 2288 O O . LEU A 1 289 ? 4.422 -16.25 12.016 1 98.69 289 LEU A O 1
ATOM 2292 N N . ALA A 1 290 ? 5.32 -16.656 10.039 1 98.88 290 ALA A N 1
ATOM 2293 C CA . ALA A 1 290 ? 4.453 -15.766 9.281 1 98.88 290 ALA A CA 1
ATOM 2294 C C . ALA A 1 290 ? 3.629 -16.547 8.258 1 98.88 290 ALA A C 1
ATOM 2296 O O . ALA A 1 290 ? 4.184 -17.188 7.371 1 98.88 290 ALA A O 1
ATOM 2297 N N . SER A 1 291 ? 2.355 -16.516 8.391 1 98.81 291 SER A N 1
ATOM 2298 C CA . SER A 1 291 ? 1.45 -17.156 7.445 1 98.81 291 SER A CA 1
ATOM 2299 C C . SER A 1 291 ? 0.619 -16.125 6.684 1 98.81 291 SER A C 1
ATOM 2301 O O . SER A 1 291 ? -0.037 -15.281 7.293 1 98.81 291 SER A O 1
ATOM 2303 N N . PHE A 1 292 ? 0.58 -16.219 5.352 1 98.81 292 PHE A N 1
ATOM 2304 C CA . PHE A 1 292 ? -0.003 -15.164 4.531 1 98.81 292 PHE A CA 1
ATOM 2305 C C . PHE A 1 292 ? -1.24 -15.672 3.797 1 98.81 292 PHE A C 1
ATOM 2307 O O . PHE A 1 292 ? -1.295 -16.828 3.391 1 98.81 292 PHE A O 1
ATOM 2314 N N . LEU A 1 293 ? -2.189 -14.789 3.645 1 98.56 293 LEU A N 1
ATOM 2315 C CA . LEU A 1 293 ? -3.367 -15.008 2.814 1 98.56 293 LEU A CA 1
ATOM 2316 C C . LEU A 1 293 ? -3.781 -13.727 2.1 1 98.56 293 LEU A C 1
ATOM 2318 O O . LEU A 1 293 ? -3.465 -12.625 2.559 1 98.56 293 LEU A O 1
ATOM 2322 N N . THR A 1 294 ? -4.383 -13.812 0.926 1 98 294 THR A N 1
ATOM 2323 C CA . THR A 1 294 ? -4.91 -12.664 0.19 1 98 294 THR A CA 1
ATOM 2324 C C . THR A 1 294 ? -6.262 -13 -0.431 1 98 294 THR A C 1
ATOM 2326 O O . THR A 1 294 ? -6.582 -14.172 -0.646 1 98 294 THR A O 1
ATOM 2329 N N . THR A 1 295 ? -7.074 -11.977 -0.673 1 97.81 295 THR A N 1
ATOM 2330 C CA . THR A 1 295 ? -8.352 -12.164 -1.356 1 97.81 295 THR A CA 1
ATOM 2331 C C . THR A 1 295 ? -8.18 -12.031 -2.867 1 97.81 295 THR A C 1
ATOM 2333 O O . THR A 1 295 ? -9.148 -12.133 -3.619 1 97.81 295 THR A O 1
ATOM 2336 N N . SER A 1 296 ? -6.949 -11.82 -3.301 1 96.44 296 SER A N 1
ATOM 2337 C CA . SER A 1 296 ? -6.648 -11.703 -4.723 1 96.44 296 SER A CA 1
ATOM 2338 C C . SER A 1 296 ? -6.66 -13.07 -5.406 1 96.44 296 SER A C 1
ATOM 2340 O O . SER A 1 296 ? -6.695 -13.156 -6.633 1 96.44 296 SER A O 1
ATOM 2342 N N . LYS A 1 297 ? -6.551 -14.102 -4.562 1 95.5 297 LYS A N 1
ATOM 2343 C CA . LYS A 1 297 ? -6.594 -15.492 -5.004 1 95.5 297 LYS A CA 1
ATOM 2344 C C . LYS A 1 297 ? -7.781 -16.234 -4.391 1 95.5 297 LYS A C 1
ATOM 2346 O O . LYS A 1 297 ? -8.625 -15.617 -3.729 1 95.5 297 LYS A O 1
ATOM 2351 N N . GLY A 1 298 ? -7.898 -17.469 -4.664 1 94.69 298 GLY A N 1
ATOM 2352 C CA . GLY A 1 298 ? -9.07 -18.188 -4.18 1 94.69 298 GLY A CA 1
ATOM 2353 C C . GLY A 1 298 ? -10.32 -17.891 -4.984 1 94.69 298 GLY A C 1
ATOM 2354 O O . GLY A 1 298 ? -10.242 -17.469 -6.137 1 94.69 298 GLY A O 1
ATOM 2355 N N . TYR A 1 299 ? -11.508 -18.109 -4.336 1 95.56 299 TYR A N 1
ATOM 2356 C CA . TYR A 1 299 ? -12.758 -18 -5.078 1 95.56 299 TYR A CA 1
ATOM 2357 C C . TYR A 1 299 ? -13.141 -16.531 -5.297 1 95.56 299 TYR A C 1
ATOM 2359 O O . TYR A 1 299 ? -13.828 -16.203 -6.266 1 95.56 299 TYR A O 1
ATOM 2367 N N . ALA A 1 300 ? -12.688 -15.648 -4.391 1 96.5 300 ALA A N 1
ATOM 2368 C CA . ALA A 1 300 ? -13.055 -14.242 -4.516 1 96.5 300 ALA A CA 1
ATOM 2369 C C . ALA A 1 300 ? -12.273 -13.57 -5.641 1 96.5 300 ALA A C 1
ATOM 2371 O O . ALA A 1 300 ? -12.828 -12.781 -6.406 1 96.5 300 ALA A O 1
ATOM 2372 N N . ALA A 1 301 ? -10.969 -13.82 -5.648 1 96.56 301 ALA A N 1
ATOM 2373 C CA . ALA A 1 301 ? -10.039 -13.383 -6.684 1 96.56 301 ALA A CA 1
ATOM 2374 C C . ALA A 1 301 ? -10.164 -11.891 -6.941 1 96.56 301 ALA A C 1
ATOM 2376 O O . ALA A 1 301 ? -10.227 -11.453 -8.094 1 96.56 301 ALA A O 1
ATOM 2377 N N . GLU A 1 302 ? -10.32 -11.117 -5.91 1 96.88 302 GLU A N 1
ATOM 2378 C CA . GLU A 1 302 ? -10.43 -9.664 -6 1 96.88 302 GLU A CA 1
ATOM 2379 C C . GLU A 1 302 ? -9.047 -9.008 -6.02 1 96.88 302 GLU A C 1
ATOM 2381 O O . GLU A 1 302 ? -8.664 -8.336 -5.062 1 96.88 302 GLU A O 1
ATOM 2386 N N . CYS A 1 303 ? -8.312 -9.133 -7.102 1 96 303 CYS A N 1
ATOM 2387 C CA . CYS A 1 303 ? -6.934 -8.664 -7.148 1 96 303 CYS A CA 1
ATOM 2388 C C . CYS A 1 303 ? -6.871 -7.145 -7.121 1 96 303 CYS A C 1
ATOM 2390 O O . CYS A 1 303 ? -5.977 -6.566 -6.5 1 96 303 CYS A O 1
ATOM 2392 N N . GLY A 1 304 ? -7.828 -6.449 -7.719 1 97.38 304 GLY A N 1
ATOM 2393 C CA . GLY A 1 304 ? -7.816 -4.996 -7.785 1 97.38 304 GLY A CA 1
ATOM 2394 C C . GLY A 1 304 ? -8.203 -4.336 -6.477 1 97.38 304 GLY A C 1
ATOM 2395 O O . GLY A 1 304 ? -7.984 -3.139 -6.289 1 97.38 304 GLY A O 1
ATOM 2396 N N . LEU A 1 305 ? -8.805 -5.059 -5.59 1 97.19 305 LEU A N 1
ATOM 2397 C CA . LEU A 1 305 ? -9.305 -4.469 -4.355 1 97.19 305 LEU A CA 1
ATOM 2398 C C . LEU A 1 305 ? -8.242 -4.516 -3.262 1 97.19 305 LEU A C 1
ATOM 2400 O O . LEU A 1 305 ? -8.359 -3.826 -2.244 1 97.19 305 LEU A O 1
ATOM 2404 N N . ARG A 1 306 ? -7.137 -5.273 -3.477 1 96.88 306 ARG A N 1
ATOM 2405 C CA . ARG A 1 306 ? -5.902 -5.262 -2.699 1 96.88 306 ARG A CA 1
ATOM 2406 C C . ARG A 1 306 ? -6.18 -5.551 -1.228 1 96.88 306 ARG A C 1
ATOM 2408 O O . ARG A 1 306 ? -6.074 -4.656 -0.384 1 96.88 306 ARG A O 1
ATOM 2415 N N . SER A 1 307 ? -6.359 -6.762 -0.857 1 97.81 307 SER A N 1
ATOM 2416 C CA . SER A 1 307 ? -6.629 -7.133 0.529 1 97.81 307 SER A CA 1
ATOM 2417 C C . SER A 1 307 ? -5.945 -8.445 0.894 1 97.81 307 SER A C 1
ATOM 2419 O O . SER A 1 307 ? -5.863 -9.359 0.071 1 97.81 307 SER A O 1
ATOM 2421 N N . GLY A 1 308 ? -5.43 -8.547 2.055 1 98.31 308 GLY A N 1
ATOM 2422 C CA . GLY A 1 308 ? -4.781 -9.727 2.592 1 98.31 308 GLY A CA 1
ATOM 2423 C C . GLY A 1 308 ? -4.371 -9.578 4.043 1 98.31 308 GLY A C 1
ATOM 2424 O O . GLY A 1 308 ? -4.664 -8.562 4.676 1 98.31 308 GLY A O 1
ATOM 2425 N N . TYR A 1 309 ? -3.811 -10.625 4.609 1 98.81 309 TYR A N 1
ATOM 2426 C CA . TYR A 1 309 ? -3.34 -10.547 5.988 1 98.81 309 TYR A CA 1
ATOM 2427 C C . TYR A 1 309 ? -2.109 -11.422 6.195 1 98.81 309 TYR A C 1
ATOM 2429 O O . TYR A 1 309 ? -1.784 -12.258 5.352 1 98.81 309 TYR A O 1
ATOM 2437 N N . VAL A 1 310 ? -1.404 -11.18 7.23 1 98.88 310 VAL A N 1
ATOM 2438 C CA . VAL A 1 310 ? -0.404 -12.086 7.789 1 98.88 310 VAL A CA 1
ATOM 2439 C C . VAL A 1 310 ? -0.731 -12.383 9.25 1 98.88 310 VAL A C 1
ATOM 2441 O O . VAL A 1 310 ? -1.17 -11.5 9.984 1 98.88 310 VAL A O 1
ATOM 2444 N N . GLU A 1 311 ? -0.717 -13.586 9.625 1 98.88 311 GLU A N 1
ATOM 2445 C CA . GLU A 1 311 ? -0.635 -13.961 11.031 1 98.88 311 GLU A CA 1
ATOM 2446 C C . GLU A 1 311 ? 0.814 -14.164 11.469 1 98.88 311 GLU A C 1
ATOM 2448 O O . GLU A 1 311 ? 1.545 -14.953 10.867 1 98.88 311 GLU A O 1
ATOM 2453 N N . LEU A 1 312 ? 1.265 -13.445 12.445 1 98.81 312 LEU A N 1
ATOM 2454 C CA . LEU A 1 312 ? 2.605 -13.562 13.008 1 98.81 312 LEU A CA 1
ATOM 2455 C C . LEU A 1 312 ? 2.564 -14.258 14.367 1 98.81 312 LEU A C 1
ATOM 2457 O O . LEU A 1 312 ? 2.027 -13.703 15.336 1 98.81 312 LEU A O 1
ATOM 2461 N N . LEU A 1 313 ? 3.189 -15.383 14.414 1 98.25 313 LEU A N 1
ATOM 2462 C CA . LEU A 1 313 ? 3.127 -16.172 15.641 1 98.25 313 LEU A CA 1
ATOM 2463 C C . LEU A 1 313 ? 4.43 -16.062 16.422 1 98.25 313 LEU A C 1
ATOM 2465 O O . LEU A 1 313 ? 5.516 -16.062 15.836 1 98.25 313 LEU A O 1
ATOM 2469 N N . HIS A 1 314 ? 4.316 -15.891 17.719 1 97.81 314 HIS A N 1
ATOM 2470 C CA . HIS A 1 314 ? 5.348 -16.109 18.719 1 97.81 314 HIS A CA 1
ATOM 2471 C C . HIS A 1 314 ? 6.508 -15.133 18.547 1 97.81 314 HIS A C 1
ATOM 2473 O O . HIS A 1 314 ? 7.664 -15.5 18.766 1 97.81 314 HIS A O 1
ATOM 2479 N N . LEU A 1 315 ? 6.23 -13.961 18.062 1 98.25 315 LEU A N 1
ATOM 2480 C CA . LEU A 1 315 ? 7.273 -12.945 18.016 1 98.25 315 LEU A CA 1
ATOM 2481 C C . LEU A 1 315 ? 7.656 -12.492 19.422 1 98.25 315 LEU A C 1
ATOM 2483 O O . LEU A 1 315 ? 6.812 -12.453 20.312 1 98.25 315 LEU A O 1
ATOM 2487 N N . GLN A 1 316 ? 8.914 -12.172 19.594 1 97.44 316 GLN A N 1
ATOM 2488 C CA . GLN A 1 316 ? 9.289 -11.43 20.797 1 97.44 316 GLN A CA 1
ATOM 2489 C C . GLN A 1 316 ? 8.5 -10.133 20.906 1 97.44 316 GLN A C 1
ATOM 2491 O O . GLN A 1 316 ? 8.281 -9.438 19.906 1 97.44 316 GLN A O 1
ATOM 2496 N N . PRO A 1 317 ? 8.094 -9.797 22.125 1 96.5 317 PRO A N 1
ATOM 2497 C CA . PRO A 1 317 ? 7.262 -8.609 22.297 1 96.5 317 PRO A CA 1
ATOM 2498 C C . PRO A 1 317 ? 7.898 -7.352 21.703 1 96.5 317 PRO A C 1
ATOM 2500 O O . PRO A 1 317 ? 7.207 -6.535 21.094 1 96.5 317 PRO A O 1
ATOM 2503 N N . SER A 1 318 ? 9.18 -7.203 21.859 1 95.31 318 SER A N 1
ATOM 2504 C CA . SER A 1 318 ? 9.859 -6.023 21.344 1 95.31 318 SER A CA 1
ATOM 2505 C C . SER A 1 318 ? 9.844 -6.008 19.812 1 95.31 318 SER A C 1
ATOM 2507 O O . SER A 1 318 ? 9.742 -4.941 19.203 1 95.31 318 SER A O 1
ATOM 2509 N N . VAL A 1 319 ? 9.953 -7.211 19.172 1 97.5 319 VAL A N 1
ATOM 2510 C CA . VAL A 1 319 ? 9.898 -7.328 17.719 1 97.5 319 VAL A CA 1
ATOM 2511 C C . VAL A 1 319 ? 8.492 -6.992 17.234 1 97.5 319 VAL A C 1
ATOM 2513 O O . VAL A 1 319 ? 8.336 -6.27 16.25 1 97.5 319 VAL A O 1
ATOM 2516 N N . GLN A 1 320 ? 7.512 -7.496 17.953 1 97.19 320 GLN A N 1
ATOM 2517 C CA . GLN A 1 320 ? 6.129 -7.203 17.594 1 97.19 320 GLN A CA 1
ATOM 2518 C C . GLN A 1 320 ? 5.836 -5.711 17.703 1 97.19 320 GLN A C 1
ATOM 2520 O O . GLN A 1 320 ? 5.16 -5.141 16.844 1 97.19 320 GLN A O 1
ATOM 2525 N N . LYS A 1 321 ? 6.297 -5.094 18.766 1 93.31 321 LYS A N 1
ATOM 2526 C CA . LYS A 1 321 ? 6.133 -3.656 18.953 1 93.31 321 LYS A CA 1
ATOM 2527 C C . LYS A 1 321 ? 6.762 -2.877 17.812 1 93.31 321 LYS A C 1
ATOM 2529 O O . LYS A 1 321 ? 6.18 -1.908 17.312 1 93.31 321 LYS A O 1
ATOM 2534 N N . THR A 1 322 ? 7.969 -3.268 17.438 1 95.06 322 THR A N 1
ATOM 2535 C CA . THR A 1 322 ? 8.672 -2.629 16.328 1 95.06 322 THR A CA 1
ATOM 2536 C C . THR A 1 322 ? 7.875 -2.768 15.031 1 95.06 322 THR A C 1
ATOM 2538 O O . THR A 1 322 ? 7.746 -1.806 14.273 1 95.06 322 THR A O 1
ATOM 2541 N N . PHE A 1 323 ? 7.324 -3.957 14.797 1 96.62 323 PHE A N 1
ATOM 2542 C CA . PHE A 1 323 ? 6.508 -4.195 13.617 1 96.62 323 PHE A CA 1
ATOM 2543 C C . PHE A 1 323 ? 5.281 -3.289 13.609 1 96.62 323 PHE A C 1
ATOM 2545 O O . PHE A 1 323 ? 4.953 -2.688 12.586 1 96.62 323 PHE A O 1
ATOM 2552 N N . ASN A 1 324 ? 4.641 -3.154 14.758 1 94 324 ASN A N 1
ATOM 2553 C CA . ASN A 1 324 ? 3.477 -2.287 14.906 1 94 324 ASN A CA 1
ATOM 2554 C C . ASN A 1 324 ? 3.818 -0.832 14.602 1 94 324 ASN A C 1
ATOM 2556 O O . ASN A 1 324 ? 3.053 -0.136 13.93 1 94 324 ASN A O 1
ATOM 2560 N N . THR A 1 325 ? 4.914 -0.424 15.102 1 92.06 325 THR A N 1
ATOM 2561 C CA . THR A 1 325 ? 5.348 0.953 14.891 1 92.06 325 THR A CA 1
ATOM 2562 C C . THR A 1 325 ? 5.613 1.222 13.414 1 92.06 325 THR A C 1
ATOM 2564 O O . THR A 1 325 ? 5.199 2.252 12.883 1 92.06 325 THR A O 1
ATOM 2567 N N . MET A 1 326 ? 6.316 0.29 12.797 1 93.94 326 MET A N 1
ATOM 2568 C CA . MET A 1 326 ? 6.605 0.419 11.367 1 93.94 326 MET A CA 1
ATOM 2569 C C . MET A 1 326 ? 5.316 0.502 10.555 1 93.94 326 MET A C 1
ATOM 2571 O O . MET A 1 326 ? 5.199 1.337 9.656 1 93.94 326 MET A O 1
ATOM 2575 N N . ARG A 1 327 ? 4.336 -0.332 10.93 1 93.56 327 ARG A N 1
ATOM 2576 C CA . ARG A 1 327 ? 3.061 -0.339 10.219 1 93.56 327 ARG A CA 1
ATOM 2577 C C . ARG A 1 327 ? 2.303 0.966 10.445 1 93.56 327 ARG A C 1
ATOM 2579 O O . ARG A 1 327 ? 1.611 1.45 9.547 1 93.56 327 ARG A O 1
ATOM 2586 N N . SER A 1 328 ? 2.451 1.535 11.547 1 90.44 328 SER A N 1
ATOM 2587 C CA . SER A 1 328 ? 1.717 2.742 11.906 1 90.44 328 SER A CA 1
ATOM 2588 C C . SER A 1 328 ? 2.186 3.941 11.086 1 90.44 328 SER A C 1
ATOM 2590 O O . SER A 1 328 ? 1.422 4.879 10.859 1 90.44 328 SER A O 1
ATOM 2592 N N . VAL A 1 329 ? 3.422 3.887 10.625 1 89.06 329 VAL A N 1
ATOM 2593 C CA . VAL A 1 329 ? 3.953 4.973 9.805 1 89.06 329 VAL A CA 1
ATOM 2594 C C . VAL A 1 329 ? 3.123 5.113 8.531 1 89.06 329 VAL A C 1
ATOM 2596 O O . VAL A 1 329 ? 2.861 6.227 8.078 1 89.06 329 VAL A O 1
ATOM 2599 N N . MET A 1 330 ? 2.643 4.004 7.992 1 85.75 330 MET A N 1
ATOM 2600 C CA . MET A 1 330 ? 1.905 3.986 6.73 1 85.75 330 MET A CA 1
ATOM 2601 C C . MET A 1 330 ? 0.405 4.105 6.977 1 85.75 330 MET A C 1
ATOM 2603 O O . MET A 1 330 ? -0.384 4.121 6.031 1 85.75 330 MET A O 1
ATOM 2607 N N . GLN A 1 331 ? 0.013 4.242 8.18 1 84.5 331 GLN A N 1
ATOM 2608 C CA . GLN A 1 331 ? -1.383 4.344 8.594 1 84.5 331 GLN A CA 1
ATOM 2609 C C . GLN A 1 331 ? -2.104 3.01 8.438 1 84.5 331 GLN A C 1
ATOM 2611 O O . GLN A 1 331 ? -1.727 2.016 9.062 1 84.5 331 GLN A O 1
ATOM 2616 N N . CYS A 1 332 ? -3.1 2.863 7.648 1 93.44 332 CYS A N 1
ATOM 2617 C CA . CYS A 1 332 ? -3.848 1.616 7.547 1 93.44 332 CYS A CA 1
ATOM 2618 C C . CYS A 1 332 ? -4.055 1.223 6.086 1 93.44 332 CYS A C 1
ATOM 2620 O O . CYS A 1 332 ? -3.922 2.057 5.191 1 93.44 332 CYS A O 1
ATOM 2622 N N . PRO A 1 333 ? -4.238 -0.117 5.816 1 96.81 333 PRO A N 1
ATOM 2623 C CA . PRO A 1 333 ? -4.691 -0.468 4.469 1 96.81 333 PRO A CA 1
ATOM 2624 C C . PRO A 1 333 ? -6.094 0.054 4.16 1 96.81 333 PRO A C 1
ATOM 2626 O O . PRO A 1 333 ? -6.785 0.544 5.059 1 96.81 333 PRO A O 1
ATOM 2629 N N . SER A 1 334 ? -6.484 0.014 2.873 1 97.81 334 SER A N 1
ATOM 2630 C CA . SER A 1 334 ? -7.801 0.522 2.494 1 97.81 334 SER A CA 1
ATOM 2631 C C . SER A 1 334 ? -8.906 -0.163 3.287 1 97.81 334 SER A C 1
ATOM 2633 O O . SER A 1 334 ? -8.906 -1.388 3.43 1 97.81 334 SER A O 1
ATOM 2635 N N . VAL A 1 335 ? -9.82 0.604 3.803 1 98.62 335 VAL A N 1
ATOM 2636 C CA . VAL A 1 335 ? -10.898 0.066 4.617 1 98.62 335 VAL A CA 1
ATOM 2637 C C . VAL A 1 335 ? -11.82 -0.79 3.752 1 98.62 335 VAL A C 1
ATOM 2639 O O . VAL A 1 335 ? -12.344 -1.811 4.207 1 98.62 335 VAL A O 1
ATOM 2642 N N . LEU A 1 336 ? -12.031 -0.419 2.516 1 98.75 336 LEU A N 1
ATOM 2643 C CA . LEU A 1 336 ? -12.852 -1.228 1.621 1 98.75 336 LEU A CA 1
ATOM 2644 C C . LEU A 1 336 ? -12.203 -2.584 1.367 1 98.75 336 LEU A C 1
ATOM 2646 O O . LEU A 1 336 ? -12.898 -3.6 1.261 1 98.75 336 LEU A O 1
ATOM 2650 N N . GLY A 1 337 ? -10.836 -2.568 1.194 1 98.44 337 GLY A N 1
ATOM 2651 C CA . GLY A 1 337 ? -10.141 -3.842 1.11 1 98.44 337 GLY A CA 1
ATOM 2652 C C . GLY A 1 337 ? -10.352 -4.723 2.328 1 98.44 337 GLY A C 1
ATOM 2653 O O . GLY A 1 337 ? -10.516 -5.938 2.201 1 98.44 337 GLY A O 1
ATOM 2654 N N . GLN A 1 338 ? -10.398 -4.141 3.496 1 98.75 338 GLN A N 1
ATOM 2655 C CA . GLN A 1 338 ? -10.656 -4.883 4.727 1 98.75 338 GLN A CA 1
ATOM 2656 C C . GLN A 1 338 ? -12.062 -5.461 4.738 1 98.75 338 GLN A C 1
ATOM 2658 O O . GLN A 1 338 ? -12.281 -6.57 5.238 1 98.75 338 GLN A O 1
ATOM 2663 N N . CYS A 1 339 ? -13.016 -4.746 4.203 1 98.81 339 CYS A N 1
ATOM 2664 C CA . CYS A 1 339 ? -14.398 -5.215 4.145 1 98.81 339 CYS A CA 1
ATOM 2665 C C . CYS A 1 339 ? -14.516 -6.461 3.275 1 98.81 339 CYS A C 1
ATOM 2667 O O . CYS A 1 339 ? -15.25 -7.391 3.613 1 98.81 339 CYS A O 1
ATOM 2669 N N . ILE A 1 340 ? -13.805 -6.465 2.215 1 98.31 340 ILE A N 1
ATOM 2670 C CA . ILE A 1 340 ? -13.867 -7.625 1.331 1 98.31 340 ILE A CA 1
ATOM 2671 C C . ILE A 1 340 ? -13.211 -8.828 2.014 1 98.31 340 ILE A C 1
ATOM 2673 O O . ILE A 1 340 ? -13.695 -9.953 1.888 1 98.31 340 ILE A O 1
ATOM 2677 N N . LEU A 1 341 ? -12.102 -8.547 2.684 1 98.69 341 LEU A N 1
ATOM 2678 C CA . LEU A 1 341 ? -11.469 -9.609 3.453 1 98.69 341 LEU A CA 1
ATOM 2679 C C . LEU A 1 341 ? -12.445 -10.203 4.465 1 98.69 341 LEU A C 1
ATOM 2681 O O . LEU A 1 341 ? -12.508 -11.422 4.625 1 98.69 341 LEU A O 1
ATOM 2685 N N . ASP A 1 342 ? -13.18 -9.352 5.109 1 98.81 342 ASP A N 1
ATOM 2686 C CA . ASP A 1 342 ? -14.195 -9.781 6.062 1 98.81 342 ASP A CA 1
ATOM 2687 C C . ASP A 1 342 ? -15.164 -10.773 5.422 1 98.81 342 ASP A C 1
ATOM 2689 O O . ASP A 1 342 ? -15.477 -11.82 5.996 1 98.81 342 ASP A O 1
ATOM 2693 N N . CYS A 1 343 ? -15.688 -10.422 4.254 1 98.69 343 CYS A N 1
ATOM 2694 C CA . CYS A 1 343 ? -16.656 -11.242 3.551 1 98.69 343 CYS A CA 1
ATOM 2695 C C . CYS A 1 343 ? -16.078 -12.609 3.209 1 98.69 343 CYS A C 1
ATOM 2697 O O . CYS A 1 343 ? -16.797 -13.617 3.225 1 98.69 343 CYS A O 1
ATOM 2699 N N . VAL A 1 344 ? -14.797 -12.641 2.857 1 98.31 344 VAL A N 1
ATOM 2700 C CA . VAL A 1 344 ? -14.148 -13.891 2.465 1 98.31 344 VAL A CA 1
ATOM 2701 C C . VAL A 1 344 ? -13.906 -14.758 3.699 1 98.31 344 VAL A C 1
ATOM 2703 O O . VAL A 1 344 ? -14.039 -15.984 3.643 1 98.31 344 VAL A O 1
ATOM 2706 N N . MET A 1 345 ? -13.578 -14.141 4.824 1 98.38 345 MET A N 1
ATOM 2707 C CA . MET A 1 345 ? -13.242 -14.875 6.039 1 98.38 345 MET A CA 1
ATOM 2708 C C . MET A 1 345 ? -14.5 -15.375 6.738 1 98.38 345 MET A C 1
ATOM 2710 O O . MET A 1 345 ? -14.453 -16.359 7.484 1 98.38 345 MET A O 1
ATOM 2714 N N . LYS A 1 346 ? -15.547 -14.703 6.512 1 98.31 346 LYS A N 1
ATOM 2715 C CA . LYS A 1 346 ? -16.844 -15.094 7.066 1 98.31 346 LYS A CA 1
ATOM 2716 C C . LYS A 1 346 ? -17.922 -15.078 5.996 1 98.31 346 LYS A C 1
ATOM 2718 O O . LYS A 1 346 ? -18.75 -14.164 5.945 1 98.31 346 LYS A O 1
ATOM 2723 N N . PRO A 1 347 ? -18.062 -16.094 5.238 1 97.5 347 PRO A N 1
ATOM 2724 C CA . PRO A 1 347 ? -19.078 -16.156 4.199 1 97.5 347 PRO A CA 1
ATOM 2725 C C . PRO A 1 347 ? -20.5 -16.281 4.77 1 97.5 347 PRO A C 1
ATOM 2727 O O . PRO A 1 347 ? -20.656 -16.484 5.977 1 97.5 347 PRO A O 1
ATOM 2730 N N . PRO A 1 348 ? -21.469 -16.094 3.889 1 97.88 348 PRO A N 1
ATOM 2731 C CA . PRO A 1 348 ? -22.844 -16.281 4.375 1 97.88 348 PRO A CA 1
ATOM 2732 C C . PRO A 1 348 ? -23.078 -17.656 4.977 1 97.88 348 PRO A C 1
ATOM 2734 O O . PRO A 1 348 ? -22.688 -18.672 4.383 1 97.88 348 PRO A O 1
ATOM 2737 N N . SER A 1 349 ? -23.734 -17.641 6.113 1 96.94 349 SER A N 1
ATOM 2738 C CA . SER A 1 349 ? -24.016 -18.891 6.805 1 96.94 349 SER A CA 1
ATOM 2739 C C . SER A 1 349 ? -25.188 -19.625 6.176 1 96.94 349 SER A C 1
ATOM 2741 O O . SER A 1 349 ? -26.094 -18.984 5.605 1 96.94 349 SER A O 1
ATOM 2743 N N . PRO A 1 350 ? -25.188 -21.016 6.391 1 97.06 350 PRO A N 1
ATOM 2744 C CA . PRO A 1 350 ? -26.375 -21.75 5.926 1 97.06 350 PRO A CA 1
ATOM 2745 C C . PRO A 1 350 ? -27.672 -21.219 6.512 1 97.06 350 PRO A C 1
ATOM 2747 O O . PRO A 1 350 ? -27.719 -20.859 7.691 1 97.06 350 PRO A O 1
ATOM 2750 N N . GLY A 1 351 ? -28.656 -21.125 5.719 1 97.06 351 GLY A N 1
ATOM 2751 C CA . GLY A 1 351 ? -29.953 -20.641 6.18 1 97.06 351 GLY A CA 1
ATOM 2752 C C . GLY A 1 351 ? -30.156 -19.156 5.938 1 97.06 351 GLY A C 1
ATOM 2753 O O . GLY A 1 351 ? -31.297 -18.672 5.938 1 97.06 351 GLY A O 1
ATOM 2754 N N . LYS A 1 352 ? -29.094 -18.438 5.672 1 97.88 352 LYS A N 1
ATOM 2755 C CA . LYS A 1 352 ? -29.219 -17.016 5.367 1 97.88 352 LYS A CA 1
ATOM 2756 C C . LYS A 1 352 ? -29.641 -16.797 3.912 1 97.88 352 LYS A C 1
ATOM 2758 O O . LYS A 1 352 ? -29.344 -17.625 3.049 1 97.88 352 LYS A O 1
ATOM 2763 N N . PRO A 1 353 ? -30.266 -15.695 3.617 1 97.94 353 PRO A N 1
ATOM 2764 C CA . PRO A 1 353 ? -30.844 -15.453 2.293 1 97.94 353 PRO A CA 1
ATOM 2765 C C . PRO A 1 353 ? -29.797 -15.484 1.179 1 97.94 353 PRO A C 1
ATOM 2767 O O . PRO A 1 353 ? -30.109 -15.898 0.056 1 97.94 353 PRO A O 1
ATOM 2770 N N . SER A 1 354 ? -28.594 -15.102 1.435 1 98.25 354 SER A N 1
ATOM 2771 C CA . SER A 1 354 ? -27.578 -14.992 0.381 1 98.25 354 SER A CA 1
ATOM 2772 C C . SER A 1 354 ? -26.781 -16.281 0.249 1 98.25 354 SER A C 1
ATOM 2774 O O . SER A 1 354 ? -25.938 -16.406 -0.649 1 98.25 354 SER A O 1
ATOM 2776 N N . HIS A 1 355 ? -27.016 -17.25 1.081 1 98.38 355 HIS A N 1
ATOM 2777 C CA . HIS A 1 355 ? -26.141 -18.406 1.207 1 98.38 355 HIS A CA 1
ATOM 2778 C C . HIS A 1 355 ? -26.188 -19.266 -0.054 1 98.38 355 HIS A C 1
ATOM 2780 O O . HIS A 1 355 ? -25.141 -19.672 -0.566 1 98.38 355 HIS A O 1
ATOM 2786 N N . ASN A 1 356 ? -27.359 -19.578 -0.546 1 98.12 356 ASN A N 1
ATOM 2787 C CA . ASN A 1 356 ? -27.5 -20.484 -1.679 1 98.12 356 ASN A CA 1
ATOM 2788 C C . ASN A 1 356 ? -26.812 -19.922 -2.926 1 98.12 356 ASN A C 1
ATOM 2790 O O . ASN A 1 356 ? -26.109 -20.656 -3.629 1 98.12 356 ASN A O 1
ATOM 2794 N N . GLN A 1 357 ? -27.094 -18.688 -3.193 1 98 357 GLN A N 1
ATOM 2795 C CA . GLN A 1 357 ? -26.453 -18.062 -4.34 1 98 357 GLN A CA 1
ATOM 2796 C C . GLN A 1 357 ? -24.922 -18.062 -4.176 1 98 357 GLN A C 1
ATOM 2798 O O . GLN A 1 357 ? -24.203 -18.344 -5.129 1 98 357 GLN A O 1
ATOM 2803 N N . PHE A 1 358 ? -24.516 -17.812 -3.029 1 98.38 358 PHE A N 1
ATOM 2804 C CA . PHE A 1 358 ? -23.094 -17.781 -2.715 1 98.38 358 PHE A CA 1
ATOM 2805 C C . PHE A 1 358 ? -22.453 -19.141 -2.979 1 98.38 358 PHE A C 1
ATOM 2807 O O . PHE A 1 358 ? -21.438 -19.234 -3.674 1 98.38 358 PHE A O 1
ATOM 2814 N N . ILE A 1 359 ? -23.016 -20.156 -2.508 1 98.12 359 ILE A N 1
ATOM 2815 C CA . ILE A 1 359 ? -22.469 -21.5 -2.635 1 98.12 359 ILE A CA 1
ATOM 2816 C C . ILE A 1 359 ? -22.469 -21.922 -4.102 1 98.12 359 ILE A C 1
ATOM 2818 O O . ILE A 1 359 ? -21.531 -22.578 -4.562 1 98.12 359 ILE A O 1
ATOM 2822 N N . ASN A 1 360 ? -23.516 -21.547 -4.824 1 98.38 360 ASN A N 1
ATOM 2823 C CA . ASN A 1 360 ? -23.578 -21.875 -6.246 1 98.38 360 ASN A CA 1
ATOM 2824 C C . ASN A 1 360 ? -22.469 -21.203 -7.031 1 98.38 360 ASN A C 1
ATOM 2826 O O . ASN A 1 360 ? -21.859 -21.812 -7.906 1 98.38 360 ASN A O 1
ATOM 2830 N N . GLU A 1 361 ? -22.266 -19.938 -6.703 1 98.25 361 GLU A N 1
ATOM 2831 C CA . GLU A 1 361 ? -21.203 -19.203 -7.375 1 98.25 361 GLU A CA 1
ATOM 2832 C C . GLU A 1 361 ? -19.828 -19.812 -7.09 1 98.25 361 GLU A C 1
ATOM 2834 O O . GLU A 1 361 ? -19 -19.938 -7.992 1 98.25 361 GLU A O 1
ATOM 2839 N N . ILE A 1 362 ? -19.547 -20.219 -5.887 1 97.62 362 ILE A N 1
ATOM 2840 C CA . ILE A 1 362 ? -18.281 -20.828 -5.504 1 97.62 362 ILE A CA 1
ATOM 2841 C C . ILE A 1 362 ? -18.141 -22.172 -6.207 1 97.62 362 ILE A C 1
ATOM 2843 O O . ILE A 1 362 ? -17.047 -22.516 -6.688 1 97.62 362 ILE A O 1
ATOM 2847 N N . ARG A 1 363 ? -19.219 -22.938 -6.215 1 97.12 363 ARG A N 1
ATOM 2848 C CA . ARG A 1 363 ? -19.203 -24.234 -6.863 1 97.12 363 ARG A CA 1
ATOM 2849 C C . ARG A 1 363 ? -18.828 -24.109 -8.336 1 97.12 363 ARG A C 1
ATOM 2851 O O . ARG A 1 363 ? -18.031 -24.906 -8.852 1 97.12 363 ARG A O 1
ATOM 2858 N N . ASP A 1 364 ? -19.391 -23.125 -8.977 1 96.56 364 ASP A N 1
ATOM 2859 C CA . ASP A 1 364 ? -19.094 -22.891 -10.383 1 96.56 364 ASP A CA 1
ATOM 2860 C C . ASP A 1 364 ? -17.609 -22.594 -10.586 1 96.56 364 ASP A C 1
ATOM 2862 O O . ASP A 1 364 ? -16.984 -23.094 -11.531 1 96.56 364 ASP A O 1
ATOM 2866 N N . ILE A 1 365 ? -17.047 -21.797 -9.742 1 96.12 365 ILE A N 1
ATOM 2867 C CA . ILE A 1 365 ? -15.648 -21.422 -9.828 1 96.12 365 ILE A CA 1
ATOM 2868 C C . ILE A 1 365 ? -14.766 -22.656 -9.633 1 96.12 365 ILE A C 1
ATOM 2870 O O . ILE A 1 365 ? -13.812 -22.859 -10.383 1 96.12 365 ILE A O 1
ATOM 2874 N N . HIS A 1 366 ? -15.125 -23.5 -8.648 1 95.56 366 HIS A N 1
ATOM 2875 C CA . HIS A 1 366 ? -14.352 -24.703 -8.359 1 95.56 366 HIS A CA 1
ATOM 2876 C C . HIS A 1 366 ? -14.438 -25.703 -9.508 1 95.56 366 HIS A C 1
ATOM 2878 O O . HIS A 1 366 ? -13.461 -26.391 -9.812 1 95.56 366 HIS A O 1
ATOM 2884 N N . GLN A 1 367 ? -15.586 -25.766 -10.086 1 95.62 367 GLN A N 1
ATOM 2885 C CA . GLN A 1 367 ? -15.773 -26.672 -11.211 1 95.62 367 GLN A CA 1
ATOM 2886 C C . GLN A 1 367 ? -14.914 -26.25 -12.406 1 95.62 367 GLN A C 1
ATOM 2888 O O . GLN A 1 367 ? -14.297 -27.094 -13.055 1 95.62 367 GLN A O 1
ATOM 2893 N N . VAL A 1 368 ? -14.898 -25 -12.656 1 94.25 368 VAL A N 1
ATOM 2894 C CA . VAL A 1 368 ? -14.078 -24.484 -13.75 1 94.25 368 VAL A CA 1
ATOM 2895 C C . VAL A 1 368 ? -12.602 -24.797 -13.477 1 94.25 368 VAL A C 1
ATOM 2897 O O . VAL A 1 368 ? -11.883 -25.25 -14.375 1 94.25 368 VAL A O 1
ATOM 2900 N N . LEU A 1 369 ? -12.164 -24.562 -12.273 1 95.44 369 LEU A N 1
ATOM 2901 C CA . LEU A 1 369 ? -10.773 -24.812 -11.898 1 95.44 369 LEU A CA 1
ATOM 2902 C C . LEU A 1 369 ? -10.422 -26.297 -12.078 1 95.44 369 LEU A C 1
ATOM 2904 O O . LEU A 1 369 ? -9.375 -26.625 -12.633 1 95.44 369 LEU A O 1
ATOM 2908 N N . LYS A 1 370 ? -11.281 -27.125 -11.617 1 95.5 370 LYS A N 1
ATOM 2909 C CA . LYS A 1 370 ? -11.062 -28.562 -11.719 1 95.5 370 LYS A CA 1
ATOM 2910 C C . LYS A 1 370 ? -10.961 -29 -13.18 1 95.5 370 LYS A C 1
ATOM 2912 O O . LYS A 1 370 ? -10.062 -29.766 -13.539 1 95.5 370 LYS A O 1
ATOM 2917 N N . GLU A 1 371 ? -11.828 -28.516 -13.961 1 94.94 371 GLU A N 1
ATOM 2918 C CA . GLU A 1 371 ? -11.852 -28.859 -15.375 1 94.94 371 GLU A CA 1
ATOM 2919 C C . GLU A 1 371 ? -10.602 -28.359 -16.094 1 94.94 371 GLU A C 1
ATOM 2921 O O . GLU A 1 371 ? -9.992 -29.078 -16.875 1 94.94 371 GLU A O 1
ATOM 2926 N N . ARG A 1 372 ? -10.242 -27.156 -15.812 1 94.69 372 ARG A N 1
ATOM 2927 C CA . ARG A 1 372 ? -9.125 -26.531 -16.516 1 94.69 372 ARG A CA 1
ATOM 2928 C C . ARG A 1 372 ? -7.805 -27.172 -16.125 1 94.69 372 ARG A C 1
ATOM 2930 O O . ARG A 1 372 ? -6.918 -27.344 -16.953 1 94.69 372 ARG A O 1
ATOM 2937 N N . THR A 1 373 ? -7.641 -27.484 -14.836 1 95.62 373 THR A N 1
ATOM 2938 C CA . THR A 1 373 ? -6.418 -28.141 -14.383 1 95.62 373 THR A CA 1
ATOM 2939 C C . THR A 1 373 ? -6.262 -29.5 -15.055 1 95.62 373 THR A C 1
ATOM 2941 O O . THR A 1 373 ? -5.168 -29.859 -15.492 1 95.62 373 THR A O 1
ATOM 2944 N N . ALA A 1 374 ? -7.328 -30.234 -15.133 1 94.88 374 ALA A N 1
ATOM 2945 C CA . ALA A 1 374 ? -7.301 -31.547 -15.766 1 94.88 374 ALA A CA 1
ATOM 2946 C C . ALA A 1 374 ? -6.984 -31.438 -17.25 1 94.88 374 ALA A C 1
ATOM 2948 O O . ALA A 1 374 ? -6.176 -32.188 -17.781 1 94.88 374 ALA A O 1
ATOM 2949 N N . THR A 1 375 ? -7.637 -30.469 -17.875 1 94.75 375 THR A N 1
ATOM 2950 C CA . THR A 1 375 ? -7.438 -30.281 -19.312 1 94.75 375 THR A CA 1
ATOM 2951 C C . THR A 1 375 ? -6.004 -29.844 -19.609 1 94.75 375 THR A C 1
ATOM 2953 O O . THR A 1 375 ? -5.387 -30.328 -20.547 1 94.75 375 THR A O 1
ATOM 2956 N N . ALA A 1 376 ? -5.512 -28.938 -18.844 1 95.81 376 ALA A N 1
ATOM 2957 C CA . ALA A 1 376 ? -4.141 -28.469 -19.031 1 95.81 376 ALA A CA 1
ATOM 2958 C C . ALA A 1 376 ? -3.143 -29.609 -18.875 1 95.81 376 ALA A C 1
ATOM 2960 O O . ALA A 1 376 ? -2.258 -29.797 -19.703 1 95.81 376 ALA A O 1
ATOM 2961 N N . TYR A 1 377 ? -3.281 -30.359 -17.797 1 96.31 377 TYR A N 1
ATOM 2962 C CA . TYR A 1 377 ? -2.404 -31.5 -17.547 1 96.31 377 TYR A CA 1
ATOM 2963 C C . TYR A 1 377 ? -2.418 -32.5 -18.703 1 96.31 377 TYR A C 1
ATOM 2965 O O . TYR A 1 377 ? -1.363 -32.875 -19.203 1 96.31 377 TYR A O 1
ATOM 2973 N N . LYS A 1 378 ? -3.562 -32.844 -19.141 1 96.38 378 LYS A N 1
ATOM 2974 C CA . LYS A 1 378 ? -3.711 -33.812 -20.234 1 96.38 378 LYS A CA 1
ATOM 2975 C C . LYS A 1 378 ? -3.135 -33.25 -21.531 1 96.38 378 LYS A C 1
ATOM 2977 O O . LYS A 1 378 ? -2.404 -33.969 -22.234 1 96.38 378 LYS A O 1
ATOM 2982 N N . THR A 1 379 ? -3.459 -32.031 -21.844 1 96 379 THR A N 1
ATOM 2983 C CA . THR A 1 379 ? -3.066 -31.438 -23.109 1 96 379 THR A CA 1
ATOM 2984 C C . THR A 1 379 ? -1.552 -31.266 -23.188 1 96 379 THR A C 1
ATOM 2986 O O . THR A 1 379 ? -0.918 -31.672 -24.156 1 96 379 THR A O 1
ATOM 2989 N N . PHE A 1 380 ? -0.958 -30.672 -22.234 1 97.69 380 PHE A N 1
ATOM 2990 C CA . PHE A 1 380 ? 0.48 -30.438 -22.25 1 97.69 380 PHE A CA 1
ATOM 2991 C C . PHE A 1 380 ? 1.247 -31.75 -22.344 1 97.69 380 PHE A C 1
ATOM 2993 O O . PHE A 1 380 ? 2.248 -31.844 -23.062 1 97.69 380 PHE A O 1
ATOM 3000 N N . ASN A 1 381 ? 0.775 -32.781 -21.672 1 98.06 381 ASN A N 1
ATOM 3001 C CA . ASN A 1 381 ? 1.489 -34.031 -21.672 1 98.06 381 ASN A CA 1
ATOM 3002 C C . ASN A 1 381 ? 1.22 -34.844 -22.953 1 98.06 381 ASN A C 1
ATOM 3004 O O . ASN A 1 381 ? 1.892 -35.844 -23.219 1 98.06 381 ASN A O 1
ATOM 3008 N N . SER A 1 382 ? 0.288 -34.375 -23.719 1 97.62 382 SER A N 1
ATOM 3009 C CA . SER A 1 382 ? 0.025 -35 -25.016 1 97.62 382 SER A CA 1
ATOM 3010 C C . SER A 1 382 ? 0.933 -34.438 -26.109 1 97.62 382 SER A C 1
ATOM 3012 O O . SER A 1 382 ? 1.051 -35.031 -27.188 1 97.62 382 SER A O 1
ATOM 3014 N N . ILE A 1 383 ? 1.533 -33.312 -25.906 1 97.19 383 ILE A N 1
ATOM 3015 C CA . ILE A 1 383 ? 2.428 -32.688 -26.875 1 97.19 383 ILE A CA 1
ATOM 3016 C C . ILE A 1 383 ? 3.824 -33.281 -26.75 1 97.19 383 ILE A C 1
ATOM 3018 O O . ILE A 1 383 ? 4.434 -33.25 -25.672 1 97.19 383 ILE A O 1
ATOM 3022 N N . PRO A 1 384 ? 4.359 -33.844 -27.828 1 96.75 384 PRO A N 1
ATOM 3023 C CA . PRO A 1 384 ? 5.715 -34.375 -27.75 1 96.75 384 PRO A CA 1
ATOM 3024 C C . PRO A 1 384 ? 6.75 -33.344 -27.312 1 96.75 384 PRO A C 1
ATOM 3026 O O . PRO A 1 384 ? 6.762 -32.219 -27.812 1 96.75 384 PRO A O 1
ATOM 3029 N N . GLY A 1 385 ? 7.543 -33.75 -26.328 1 96.44 385 GLY A N 1
ATOM 3030 C CA . GLY A 1 385 ? 8.578 -32.844 -25.859 1 96.44 385 GLY A CA 1
ATOM 3031 C C . GLY A 1 385 ? 8.148 -32 -24.672 1 96.44 385 GLY A C 1
ATOM 3032 O O . GLY A 1 385 ? 8.953 -31.25 -24.109 1 96.44 385 GLY A O 1
ATOM 3033 N N . TYR A 1 386 ? 6.898 -32.094 -24.344 1 98.06 386 TYR A N 1
ATOM 3034 C CA . TYR A 1 386 ? 6.379 -31.422 -23.172 1 98.06 386 TYR A CA 1
ATOM 3035 C C . TYR A 1 386 ? 6.258 -32.375 -21.984 1 98.06 386 TYR A C 1
ATOM 3037 O O . TYR A 1 386 ? 6.109 -33.562 -22.156 1 98.06 386 TYR A O 1
ATOM 3045 N N . PHE A 1 387 ? 6.43 -31.812 -20.859 1 98 387 PHE A N 1
ATOM 3046 C CA . PHE A 1 387 ? 6.098 -32.5 -19.609 1 98 387 PHE A CA 1
ATOM 3047 C C . PHE A 1 387 ? 5.492 -31.516 -18.609 1 98 387 PHE A C 1
ATOM 3049 O O . PHE A 1 387 ? 6.035 -30.438 -18.375 1 98 387 PHE A O 1
ATOM 3056 N N . CYS A 1 388 ? 4.441 -31.875 -18.062 1 97.5 388 CYS A N 1
ATOM 3057 C CA . CYS A 1 388 ? 3.777 -31.047 -17.047 1 97.5 388 CYS A CA 1
ATOM 3058 C C . CYS A 1 388 ? 3.271 -31.906 -15.891 1 97.5 388 CYS A C 1
ATOM 3060 O O . CYS A 1 388 ? 2.598 -32.906 -16.109 1 97.5 388 CYS A O 1
ATOM 3062 N N . ASN A 1 389 ? 3.645 -31.547 -14.641 1 96.94 389 ASN A N 1
ATOM 3063 C CA . ASN A 1 389 ? 3.107 -32.219 -13.461 1 96.94 389 ASN A CA 1
ATOM 3064 C C . ASN A 1 389 ? 1.621 -31.922 -13.281 1 96.94 389 ASN A C 1
ATOM 3066 O O . ASN A 1 389 ? 1.115 -30.922 -13.789 1 96.94 389 ASN A O 1
ATOM 3070 N N . PRO A 1 390 ? 0.975 -32.875 -12.586 1 95.5 390 PRO A N 1
ATOM 3071 C CA . PRO A 1 390 ? -0.398 -32.531 -12.219 1 95.5 390 PRO A CA 1
ATOM 3072 C C . PRO A 1 390 ? -0.481 -31.219 -11.438 1 95.5 390 PRO A C 1
ATOM 3074 O O . PRO A 1 390 ? 0.393 -30.938 -10.617 1 95.5 390 PRO A O 1
ATOM 3077 N N . ILE A 1 391 ? -1.476 -30.5 -11.734 1 96.19 391 ILE A N 1
ATOM 3078 C CA . ILE A 1 391 ? -1.703 -29.234 -11.055 1 96.19 391 ILE A CA 1
ATOM 3079 C C . ILE A 1 391 ? -2.67 -29.438 -9.891 1 96.19 391 ILE A C 1
ATOM 3081 O O . ILE A 1 391 ? -3.877 -29.594 -10.094 1 96.19 391 ILE A O 1
ATOM 3085 N N . ASP A 1 392 ? -2.182 -29.406 -8.664 1 95.62 392 ASP A N 1
ATOM 3086 C CA . ASP A 1 392 ? -2.99 -29.688 -7.48 1 95.62 392 ASP A CA 1
ATOM 3087 C C . ASP A 1 392 ? -3.801 -28.453 -7.074 1 95.62 392 ASP A C 1
ATOM 3089 O O . ASP A 1 392 ? -4.914 -28.578 -6.559 1 95.62 392 ASP A O 1
ATOM 3093 N N . GLY A 1 393 ? -3.107 -27.375 -7.164 1 91.38 393 GLY A N 1
ATOM 3094 C CA . GLY A 1 393 ? -3.699 -26.125 -6.715 1 91.38 393 GLY A CA 1
ATOM 3095 C C . GLY A 1 393 ? -3.025 -24.906 -7.301 1 91.38 393 GLY A C 1
ATOM 3096 O O . GLY A 1 393 ? -1.834 -24.938 -7.621 1 91.38 393 GLY A O 1
ATOM 3097 N N . SER A 1 394 ? -3.738 -23.875 -7.703 1 88 394 SER A N 1
ATOM 3098 C CA . SER A 1 394 ? -3.346 -22.625 -8.32 1 88 394 SER A CA 1
ATOM 3099 C C . SER A 1 394 ? -4.133 -22.359 -9.602 1 88 394 SER A C 1
ATOM 3101 O O . SER A 1 394 ? -5.125 -23.047 -9.875 1 88 394 SER A O 1
ATOM 3103 N N . MET A 1 395 ? -3.711 -21.359 -10.336 1 92.19 395 MET A N 1
ATOM 3104 C CA . MET A 1 395 ? -4.363 -21.016 -11.594 1 92.19 395 MET A CA 1
ATOM 3105 C C . MET A 1 395 ? -3.373 -21.078 -12.75 1 92.19 395 MET A C 1
ATOM 3107 O O . MET A 1 395 ? -3.617 -20.5 -13.812 1 92.19 395 MET A O 1
ATOM 3111 N N . PHE A 1 396 ? -2.225 -21.844 -12.547 1 95.56 396 PHE A N 1
ATOM 3112 C CA . PHE A 1 396 ? -1.153 -21.828 -13.531 1 95.56 396 PHE A CA 1
ATOM 3113 C C . PHE A 1 396 ? -0.717 -23.25 -13.883 1 95.56 396 PHE A C 1
ATOM 3115 O O . PHE A 1 396 ? -0.873 -24.172 -13.078 1 95.56 396 PHE A O 1
ATOM 3122 N N . ALA A 1 397 ? -0.245 -23.375 -15.078 1 96.62 397 ALA A N 1
ATOM 3123 C CA . ALA A 1 397 ? 0.572 -24.5 -15.5 1 96.62 397 ALA A CA 1
ATOM 3124 C C . ALA A 1 397 ? 2.018 -24.078 -15.742 1 96.62 397 ALA A C 1
ATOM 3126 O O . ALA A 1 397 ? 2.281 -22.938 -16.125 1 96.62 397 ALA A O 1
ATOM 3127 N N . TYR A 1 398 ? 2.902 -24.969 -15.445 1 97.69 398 TYR A N 1
ATOM 3128 C CA . TYR A 1 398 ? 4.332 -24.719 -15.602 1 97.69 398 TYR A CA 1
ATOM 3129 C C . TYR A 1 398 ? 5.004 -25.875 -16.344 1 97.69 398 TYR A C 1
ATOM 3131 O O . TYR A 1 398 ? 5.883 -26.547 -15.789 1 97.69 398 TYR A O 1
ATOM 3139 N N . PRO A 1 399 ? 4.695 -26.062 -17.578 1 98.12 399 PRO A N 1
ATOM 3140 C CA . PRO A 1 399 ? 5.234 -27.188 -18.344 1 98.12 399 PRO A CA 1
ATOM 3141 C C . PRO A 1 399 ? 6.719 -27.031 -18.672 1 98.12 399 PRO A C 1
ATOM 3143 O O . PRO A 1 399 ? 7.188 -25.906 -18.891 1 98.12 399 PRO A O 1
ATOM 3146 N N . ARG A 1 400 ? 7.422 -28.078 -18.625 1 98.31 400 ARG A N 1
ATOM 3147 C CA . ARG A 1 400 ? 8.766 -28.172 -19.172 1 98.31 400 ARG A CA 1
ATOM 3148 C C . ARG A 1 400 ? 8.727 -28.438 -20.688 1 98.31 400 ARG A C 1
ATOM 3150 O O . ARG A 1 400 ? 7.91 -29.234 -21.156 1 98.31 400 ARG A O 1
ATOM 3157 N N . ILE A 1 401 ? 9.617 -27.781 -21.375 1 98.12 401 ILE A N 1
ATOM 3158 C CA . ILE A 1 401 ? 9.617 -27.922 -22.828 1 98.12 401 ILE A CA 1
ATOM 3159 C C . ILE A 1 401 ? 11.008 -28.312 -23.312 1 98.12 401 ILE A C 1
ATOM 3161 O O . ILE A 1 401 ? 12.016 -27.812 -22.797 1 98.12 401 ILE A O 1
ATOM 3165 N N . GLU A 1 402 ? 10.984 -29.203 -24.219 1 96.38 402 GLU A N 1
ATOM 3166 C CA . GLU A 1 402 ? 12.234 -29.531 -24.906 1 96.38 402 GLU A CA 1
ATOM 3167 C C . GLU A 1 402 ? 12.539 -28.5 -26 1 96.38 402 GLU A C 1
ATOM 3169 O O . GLU A 1 402 ? 11.703 -28.234 -26.859 1 96.38 402 GLU A O 1
ATOM 3174 N N . ILE A 1 403 ? 13.703 -27.969 -25.922 1 97.81 403 ILE A N 1
ATOM 3175 C CA . ILE A 1 403 ? 14.141 -27.016 -26.938 1 97.81 403 ILE A CA 1
ATOM 3176 C C . ILE A 1 403 ? 15.406 -27.547 -27.625 1 97.81 403 ILE A C 1
ATOM 3178 O O . ILE A 1 403 ? 16.422 -27.766 -26.984 1 97.81 403 ILE A O 1
ATOM 3182 N N . PRO A 1 404 ? 15.305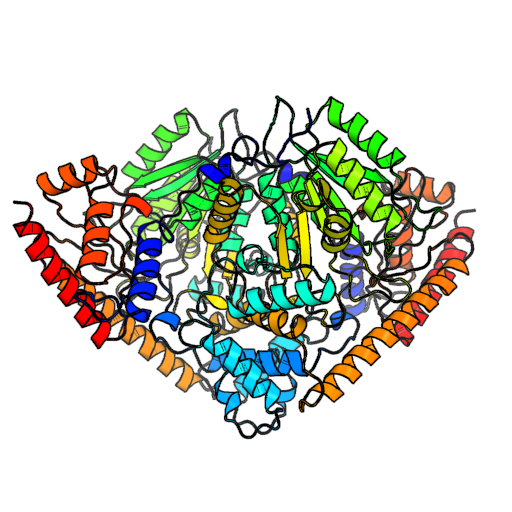 -27.734 -28.938 1 97.19 404 PRO A N 1
ATOM 3183 C CA . PRO A 1 404 ? 16.438 -28.281 -29.672 1 97.19 404 PRO A CA 1
ATOM 3184 C C . PRO A 1 404 ? 17.703 -27.422 -29.547 1 97.19 404 PRO A C 1
ATOM 3186 O O . PRO A 1 404 ? 17.609 -26.203 -29.406 1 97.19 404 PRO A O 1
ATOM 3189 N N . VAL A 1 405 ? 18.859 -28.047 -29.75 1 97.25 405 VAL A N 1
ATOM 3190 C CA . VAL A 1 405 ? 20.156 -27.406 -29.609 1 97.25 405 VAL A CA 1
ATOM 3191 C C . VAL A 1 405 ? 20.281 -26.266 -30.609 1 97.25 405 VAL A C 1
ATOM 3193 O O . VAL A 1 405 ? 20.828 -25.203 -30.297 1 97.25 405 VAL A O 1
ATOM 3196 N N . GLU A 1 406 ? 19.781 -26.531 -31.781 1 97.31 406 GLU A N 1
ATOM 3197 C CA . GLU A 1 406 ? 19.844 -25.5 -32.812 1 97.31 406 GLU A CA 1
ATOM 3198 C C . GLU A 1 406 ? 19.078 -24.25 -32.406 1 97.31 406 GLU A C 1
ATOM 3200 O O . GLU A 1 406 ? 19.531 -23.125 -32.688 1 97.31 406 GLU A O 1
ATOM 3205 N N . ALA A 1 407 ? 17.953 -24.453 -31.797 1 97.69 407 ALA A N 1
ATOM 3206 C CA . ALA A 1 407 ? 17.156 -23.328 -31.312 1 97.69 407 ALA A CA 1
ATOM 3207 C C . ALA A 1 407 ? 17.875 -22.625 -30.156 1 97.69 407 ALA A C 1
ATOM 3209 O O . ALA A 1 407 ? 17.781 -21.406 -30.016 1 97.69 407 ALA A O 1
ATOM 3210 N N . GLN A 1 408 ? 18.5 -23.375 -29.312 1 97.75 408 GLN A N 1
ATOM 3211 C CA . GLN A 1 408 ? 19.266 -22.812 -28.203 1 97.75 408 GLN A CA 1
ATOM 3212 C C . GLN A 1 408 ? 20.422 -21.938 -28.719 1 97.75 408 GLN A C 1
ATOM 3214 O O . GLN A 1 408 ? 20.703 -20.875 -28.156 1 97.75 408 GLN A O 1
ATOM 3219 N N . LEU A 1 409 ? 21.031 -22.375 -29.781 1 97.31 409 LEU A N 1
ATOM 3220 C CA . LEU A 1 409 ? 22.125 -21.609 -30.391 1 97.31 409 LEU A CA 1
ATOM 3221 C C . LEU A 1 409 ? 21.609 -20.312 -31 1 97.31 409 LEU A C 1
ATOM 3223 O O . LEU A 1 409 ? 22.266 -19.266 -30.891 1 97.31 409 LEU A O 1
ATOM 3227 N N . GLU A 1 410 ? 20.484 -20.391 -31.594 1 97.12 410 GLU A N 1
ATOM 3228 C CA . GLU A 1 410 ? 19.859 -19.172 -32.125 1 97.12 410 GLU A CA 1
ATOM 3229 C C . GLU A 1 410 ? 19.547 -18.172 -31.031 1 97.12 410 GLU A C 1
ATOM 3231 O O . GLU A 1 410 ? 19.719 -16.969 -31.203 1 97.12 410 GLU A O 1
ATOM 3236 N N . ALA A 1 411 ? 18.953 -18.688 -29.922 1 97.12 411 ALA A N 1
ATOM 3237 C CA . ALA A 1 411 ? 18.656 -17.844 -28.766 1 97.12 411 ALA A CA 1
ATOM 3238 C C . ALA A 1 411 ? 19.906 -17.141 -28.281 1 97.12 411 ALA A C 1
ATOM 3240 O O . ALA A 1 411 ? 19.875 -15.938 -27.969 1 97.12 411 ALA A O 1
ATOM 3241 N N . LYS A 1 412 ? 20.969 -17.844 -28.219 1 96.81 412 LYS A N 1
ATOM 3242 C CA . LYS A 1 412 ? 22.234 -17.312 -27.75 1 96.81 412 LYS A CA 1
ATOM 3243 C C . LYS A 1 412 ? 22.719 -16.172 -28.656 1 96.81 412 LYS A C 1
ATOM 3245 O O . LYS A 1 412 ? 23.219 -15.156 -28.172 1 96.81 412 LYS A O 1
ATOM 3250 N N . LYS A 1 413 ? 22.562 -16.344 -29.938 1 96.88 413 LYS A N 1
ATOM 3251 C CA . LYS A 1 413 ? 22.938 -15.305 -30.891 1 96.88 413 LYS A CA 1
ATOM 3252 C C . LYS A 1 413 ? 22.172 -14.008 -30.641 1 96.88 413 LYS A C 1
ATOM 3254 O O . LYS A 1 413 ? 22.688 -12.922 -30.906 1 96.88 413 LYS A O 1
ATOM 3259 N N . LEU A 1 414 ? 21.031 -14.156 -30.125 1 94.88 414 LEU A N 1
ATOM 3260 C CA . LEU A 1 414 ? 20.172 -13 -29.891 1 94.88 414 LEU A CA 1
ATOM 3261 C C . LEU A 1 414 ? 20.281 -12.539 -28.438 1 94.88 414 LEU A C 1
ATOM 3263 O O . LEU A 1 414 ? 19.516 -11.68 -28 1 94.88 414 LEU A O 1
ATOM 3267 N N . ASN A 1 415 ? 21.141 -13.133 -27.641 1 94.19 415 ASN A N 1
ATOM 3268 C CA . ASN A 1 415 ? 21.359 -12.82 -26.234 1 94.19 415 ASN A CA 1
ATOM 3269 C C . ASN A 1 415 ? 20.094 -13.07 -25.406 1 94.19 415 ASN A C 1
ATOM 3271 O O . ASN A 1 415 ? 19.734 -12.242 -24.578 1 94.19 415 ASN A O 1
ATOM 3275 N N . MET A 1 416 ? 19.422 -14.172 -25.734 1 94.06 416 MET A N 1
ATOM 3276 C CA . MET A 1 416 ? 18.25 -14.617 -25 1 94.06 416 MET A CA 1
ATOM 3277 C C . MET A 1 416 ? 18.438 -16.016 -24.453 1 94.06 416 MET A C 1
ATOM 3279 O O . MET A 1 416 ? 19.219 -16.812 -25 1 94.06 416 MET A O 1
ATOM 3283 N N . SER A 1 417 ? 17.75 -16.25 -23.375 1 94.75 417 SER A N 1
ATOM 3284 C CA . SER A 1 417 ? 17.656 -17.641 -22.953 1 94.75 417 SER A CA 1
ATOM 3285 C C . SER A 1 417 ? 16.781 -18.453 -23.891 1 94.75 417 SER A C 1
ATOM 3287 O O . SER A 1 417 ? 15.93 -17.906 -24.594 1 94.75 417 SER A O 1
ATOM 3289 N N . PRO A 1 418 ? 17 -19.734 -23.938 1 97.31 418 PRO A N 1
ATOM 3290 C CA . PRO A 1 418 ? 16.219 -20.562 -24.859 1 97.31 418 PRO A CA 1
ATOM 3291 C C . PRO A 1 418 ? 14.711 -20.469 -24.625 1 97.31 418 PRO A C 1
ATOM 3293 O O . PRO A 1 418 ? 13.938 -20.391 -25.578 1 97.31 418 PRO A O 1
ATOM 3296 N N . ASP A 1 419 ? 14.344 -20.469 -23.391 1 97.06 419 ASP A N 1
ATOM 3297 C CA . ASP A 1 419 ? 12.914 -20.391 -23.094 1 97.06 419 ASP A CA 1
ATOM 3298 C C . ASP A 1 419 ? 12.352 -19.016 -23.469 1 97.06 419 ASP A C 1
ATOM 3300 O O . ASP A 1 419 ? 11.211 -18.906 -23.922 1 97.06 419 ASP A O 1
ATOM 3304 N N . GLU A 1 420 ? 13.078 -17.969 -23.266 1 95.56 420 GLU A N 1
ATOM 3305 C CA . GLU A 1 420 ? 12.656 -16.641 -23.719 1 95.56 420 GLU A CA 1
ATOM 3306 C C . GLU A 1 420 ? 12.461 -16.609 -25.234 1 95.56 420 GLU A C 1
ATOM 3308 O O . GLU A 1 420 ? 11.484 -16.031 -25.719 1 95.56 420 GLU A O 1
ATOM 3313 N N . PHE A 1 421 ? 13.438 -17.125 -25.938 1 96.81 421 PHE A N 1
ATOM 3314 C CA . PHE A 1 421 ? 13.359 -17.219 -27.391 1 96.81 421 PHE A CA 1
ATOM 3315 C C . PHE A 1 421 ? 12.117 -17.984 -27.828 1 96.81 421 PHE A C 1
ATOM 3317 O O . PHE A 1 421 ? 11.367 -17.531 -28.688 1 96.81 421 PHE A O 1
ATOM 3324 N N . TYR A 1 422 ? 11.922 -19.109 -27.234 1 97.88 422 TYR A N 1
ATOM 3325 C CA . TYR A 1 422 ? 10.773 -19.969 -27.531 1 97.88 422 TYR A CA 1
ATOM 3326 C C . TYR A 1 422 ? 9.461 -19.219 -27.312 1 97.88 422 TYR A C 1
ATOM 3328 O O . TYR A 1 422 ? 8.594 -19.219 -28.188 1 97.88 422 TYR A O 1
ATOM 3336 N N . CYS A 1 423 ? 9.32 -18.547 -26.156 1 97.25 423 CYS A N 1
ATOM 3337 C CA . CYS A 1 423 ? 8.086 -17.844 -25.812 1 97.25 423 CYS A CA 1
ATOM 3338 C C . CYS A 1 423 ? 7.859 -16.656 -26.734 1 97.25 423 CYS A C 1
ATOM 3340 O O . CYS A 1 423 ? 6.715 -16.328 -27.078 1 97.25 423 CYS A O 1
ATOM 3342 N N . LEU A 1 424 ? 8.961 -15.984 -27.078 1 96.75 424 LEU A N 1
ATOM 3343 C CA . LEU A 1 424 ? 8.836 -14.883 -28.031 1 96.75 424 LEU A CA 1
ATOM 3344 C C . LEU A 1 424 ? 8.32 -15.375 -29.375 1 96.75 424 LEU A C 1
ATOM 3346 O O . LEU A 1 424 ? 7.445 -14.75 -29.984 1 96.75 424 LEU A O 1
ATOM 3350 N N . ARG A 1 425 ? 8.875 -16.438 -29.891 1 97.12 425 ARG A N 1
ATOM 3351 C CA . ARG A 1 425 ? 8.43 -17.031 -31.141 1 97.12 425 ARG A CA 1
ATOM 3352 C C . ARG A 1 425 ? 6.965 -17.453 -31.062 1 97.12 425 ARG A C 1
ATOM 3354 O O . ARG A 1 425 ? 6.203 -17.266 -32 1 97.12 425 ARG A O 1
ATOM 3361 N N . LEU A 1 426 ? 6.645 -18.078 -29.938 1 98 426 LEU A N 1
ATOM 3362 C CA . LEU A 1 426 ? 5.258 -18.453 -29.719 1 98 426 LEU A CA 1
ATOM 3363 C C . LEU A 1 426 ? 4.328 -17.266 -29.844 1 98 426 LEU A C 1
ATOM 3365 O O . LEU A 1 426 ? 3.307 -17.328 -30.516 1 98 426 LEU A O 1
ATOM 3369 N N . LEU A 1 427 ? 4.68 -16.172 -29.172 1 97.75 427 LEU A N 1
ATOM 3370 C CA . LEU A 1 427 ? 3.891 -14.938 -29.219 1 97.75 427 LEU A CA 1
ATOM 3371 C C . LEU A 1 427 ? 3.775 -14.414 -30.641 1 97.75 427 LEU A C 1
ATOM 3373 O O . LEU A 1 427 ? 2.674 -14.117 -31.109 1 97.75 427 LEU A O 1
ATOM 3377 N N . GLU A 1 428 ? 4.914 -14.359 -31.359 1 96.81 428 GLU A N 1
ATOM 3378 C CA . GLU A 1 428 ? 4.969 -13.781 -32.688 1 96.81 428 GLU A CA 1
ATOM 3379 C C . GLU A 1 428 ? 4.156 -14.609 -33.688 1 96.81 428 GLU A C 1
ATOM 3381 O O . GLU A 1 428 ? 3.551 -14.062 -34.625 1 96.81 428 GLU A O 1
ATOM 3386 N N . GLU A 1 429 ? 4.129 -15.828 -33.5 1 97.06 429 GLU A N 1
ATOM 3387 C CA . GLU A 1 429 ? 3.537 -16.719 -34.469 1 97.06 429 GLU A CA 1
ATOM 3388 C C . GLU A 1 429 ? 2.066 -16.984 -34.156 1 97.06 429 GLU A C 1
ATOM 3390 O O . GLU A 1 429 ? 1.287 -17.312 -35.062 1 97.06 429 GLU A O 1
ATOM 3395 N N . THR A 1 430 ? 1.68 -16.922 -32.938 1 97.75 430 THR A N 1
ATOM 3396 C CA . THR A 1 430 ? 0.341 -17.391 -32.594 1 97.75 430 THR A CA 1
ATOM 3397 C C . THR A 1 430 ? -0.434 -16.328 -31.828 1 97.75 430 THR A C 1
ATOM 3399 O O . THR A 1 430 ? -1.656 -16.406 -31.703 1 97.75 430 THR A O 1
ATOM 3402 N N . GLY A 1 431 ? 0.258 -15.328 -31.25 1 97.19 431 GLY A N 1
ATOM 3403 C CA . GLY A 1 431 ? -0.386 -14.328 -30.422 1 97.19 431 GLY A CA 1
ATOM 3404 C C . GLY A 1 431 ? -0.556 -14.758 -28.984 1 97.19 431 GLY A C 1
ATOM 3405 O O . GLY A 1 431 ? -1.055 -14 -28.156 1 97.19 431 GLY A O 1
ATOM 3406 N N . VAL A 1 432 ? -0.122 -16 -28.641 1 97.38 432 VAL A N 1
ATOM 3407 C CA . VAL A 1 432 ? -0.234 -16.484 -27.266 1 97.38 432 VAL A CA 1
ATOM 3408 C C . VAL A 1 432 ? 0.921 -15.938 -26.438 1 97.38 432 VAL A C 1
ATOM 3410 O O . VAL A 1 432 ? 2.09 -16.172 -26.75 1 97.38 432 VAL A O 1
ATOM 3413 N N . CYS A 1 433 ? 0.58 -15.195 -25.375 1 96.06 433 CYS A N 1
ATOM 3414 C CA . CYS A 1 433 ? 1.575 -14.547 -24.531 1 96.06 433 CYS A CA 1
ATOM 3415 C C . CYS A 1 433 ? 1.739 -15.289 -23.203 1 96.06 433 CYS A C 1
ATOM 3417 O O . CYS A 1 433 ? 0.878 -15.203 -22.328 1 96.06 433 CYS A O 1
ATOM 3419 N N . VAL A 1 434 ? 2.793 -16.031 -23.031 1 96.25 434 VAL A N 1
ATOM 3420 C CA . VAL A 1 434 ? 3.125 -16.734 -21.797 1 96.25 434 VAL A CA 1
ATOM 3421 C C . VAL A 1 434 ? 4.414 -16.156 -21.219 1 96.25 434 VAL A C 1
ATOM 3423 O O . VAL A 1 434 ? 5.023 -15.258 -21.797 1 96.25 434 VAL A O 1
ATOM 3426 N N . ILE A 1 435 ? 4.801 -16.625 -20 1 94.94 435 ILE A N 1
ATOM 3427 C CA . ILE A 1 435 ? 5.988 -16.109 -19.344 1 94.94 435 ILE A CA 1
ATOM 3428 C C . ILE A 1 435 ? 7.07 -17.188 -19.297 1 94.94 435 ILE A C 1
ATOM 3430 O O . ILE A 1 435 ? 6.848 -18.281 -18.781 1 94.94 435 ILE A O 1
ATOM 3434 N N . PRO A 1 436 ? 8.25 -16.812 -19.828 1 95.62 436 PRO A N 1
ATOM 3435 C CA . PRO A 1 436 ? 9.328 -17.812 -19.812 1 95.62 436 PRO A CA 1
ATOM 3436 C C . PRO A 1 436 ? 9.75 -18.203 -18.406 1 95.62 436 PRO A C 1
ATOM 3438 O O . PRO A 1 436 ? 9.695 -17.375 -17.484 1 95.62 436 PRO A O 1
ATOM 3441 N N . GLY A 1 437 ? 10.211 -19.422 -18.25 1 95.5 437 GLY A N 1
ATOM 3442 C CA . GLY A 1 437 ? 10.648 -19.953 -16.969 1 95.5 437 GLY A CA 1
ATOM 3443 C C . GLY A 1 437 ? 11.812 -19.188 -16.375 1 95.5 437 GLY A C 1
ATOM 3444 O O . GLY A 1 437 ? 11.961 -19.141 -15.148 1 95.5 437 GLY A O 1
ATOM 3445 N N . THR A 1 438 ? 12.586 -18.562 -17.172 1 93.12 438 THR A N 1
ATOM 3446 C CA . THR A 1 438 ? 13.727 -17.766 -16.719 1 93.12 438 THR A CA 1
ATOM 3447 C C . THR A 1 438 ? 13.289 -16.719 -15.703 1 93.12 438 THR A C 1
ATOM 3449 O O . THR A 1 438 ? 14.016 -16.406 -14.758 1 93.12 438 THR A O 1
ATOM 3452 N N . GLY A 1 439 ? 12.125 -16.203 -15.844 1 90.19 439 GLY A N 1
ATOM 3453 C CA . GLY A 1 439 ? 11.609 -15.195 -14.922 1 90.19 439 GLY A CA 1
ATOM 3454 C C . GLY A 1 439 ? 11.336 -15.742 -13.539 1 90.19 439 GLY A C 1
ATOM 3455 O O . GLY A 1 439 ? 11.289 -14.984 -12.562 1 90.19 439 GLY A O 1
ATOM 3456 N N . PHE A 1 440 ? 11.211 -17.016 -13.375 1 94.5 440 PHE A N 1
ATOM 3457 C CA . PHE A 1 440 ? 10.891 -17.672 -12.117 1 94.5 440 PHE A CA 1
ATOM 3458 C C . PHE A 1 440 ? 12.102 -18.422 -11.578 1 94.5 440 PHE A C 1
ATOM 3460 O O . PHE A 1 440 ? 12.094 -18.875 -10.43 1 94.5 440 PHE A O 1
ATOM 3467 N N . GLY A 1 441 ? 13.109 -18.484 -12.383 1 93.31 441 GLY A N 1
ATOM 3468 C CA . GLY A 1 441 ? 14.188 -19.422 -12.109 1 93.31 441 GLY A CA 1
ATOM 3469 C C . GLY A 1 441 ? 13.844 -20.844 -12.477 1 93.31 441 GLY A C 1
ATOM 3470 O O . GLY A 1 441 ? 12.664 -21.203 -12.562 1 93.31 441 GLY A O 1
ATOM 3471 N N . GLN A 1 442 ? 14.828 -21.641 -12.781 1 95 442 GLN A N 1
ATOM 3472 C CA . GLN A 1 442 ? 14.656 -23.031 -13.18 1 95 442 GLN A CA 1
ATOM 3473 C C . GLN A 1 442 ? 15.938 -23.828 -12.969 1 95 442 GLN A C 1
ATOM 3475 O O . GLN A 1 442 ? 17.016 -23.25 -12.828 1 95 442 GLN A O 1
ATOM 3480 N N . LEU A 1 443 ? 15.766 -25.109 -12.82 1 95.88 443 LEU A N 1
ATOM 3481 C CA . LEU A 1 443 ? 16.938 -25.969 -12.781 1 95.88 443 LEU A CA 1
ATOM 3482 C C . LEU A 1 443 ? 17.797 -25.781 -14.023 1 95.88 443 LEU A C 1
ATOM 3484 O O . LEU A 1 443 ? 17.281 -25.75 -15.141 1 95.88 443 LEU A O 1
ATOM 3488 N N . PRO A 1 444 ? 19.156 -25.656 -13.797 1 94.38 444 PRO A N 1
ATOM 3489 C CA . PRO A 1 444 ? 20.016 -25.484 -14.969 1 94.38 444 PRO A CA 1
ATOM 3490 C C . PRO A 1 444 ? 19.797 -26.562 -16.016 1 94.38 444 PRO A C 1
ATOM 3492 O O . PRO A 1 444 ? 19.734 -27.75 -15.688 1 94.38 444 PRO A O 1
ATOM 3495 N N . GLY A 1 445 ? 19.609 -26.125 -17.234 1 93.5 445 GLY A N 1
ATOM 3496 C CA . GLY A 1 445 ? 19.438 -27.047 -18.344 1 93.5 445 GLY A CA 1
ATOM 3497 C C . GLY A 1 445 ? 17.984 -27.359 -18.625 1 93.5 445 GLY A C 1
ATOM 3498 O O . GLY A 1 445 ? 17.672 -28.047 -19.609 1 93.5 445 GLY A O 1
ATOM 3499 N N . SER A 1 446 ? 17.125 -26.891 -17.781 1 96.94 446 SER A N 1
ATOM 3500 C CA . SER A 1 446 ? 15.703 -27.094 -18.031 1 96.94 446 SER A CA 1
ATOM 3501 C C . SER A 1 446 ? 15.047 -25.812 -18.531 1 96.94 446 SER A C 1
ATOM 3503 O O . SER A 1 446 ? 15.539 -24.719 -18.281 1 96.94 446 SER A O 1
ATOM 3505 N N . PHE A 1 447 ? 13.969 -25.953 -19.328 1 98.19 447 PHE A N 1
ATOM 3506 C CA . PHE A 1 447 ? 13.242 -24.828 -19.891 1 98.19 447 PHE A CA 1
ATOM 3507 C C . PHE A 1 447 ? 11.742 -24.969 -19.641 1 98.19 447 PHE A C 1
ATOM 3509 O O . PHE A 1 447 ? 11.188 -26.062 -19.766 1 98.19 447 PHE A O 1
ATOM 3516 N N . HIS A 1 448 ? 11.156 -23.906 -19.203 1 98.19 448 HIS A N 1
ATOM 3517 C CA . HIS A 1 448 ? 9.734 -23.891 -18.859 1 98.19 448 HIS A CA 1
ATOM 3518 C C . HIS A 1 448 ? 9.07 -22.609 -19.328 1 98.19 448 HIS A C 1
ATOM 3520 O O . HIS A 1 448 ? 9.742 -21.688 -19.812 1 98.19 448 HIS A O 1
ATOM 3526 N N . PHE A 1 449 ? 7.793 -22.547 -19.312 1 96.94 449 PHE A N 1
ATOM 3527 C CA . PHE A 1 449 ? 7.027 -21.297 -19.25 1 96.94 449 PHE A CA 1
ATOM 3528 C C . PHE A 1 449 ? 5.84 -21.438 -18.312 1 96.94 449 PHE A C 1
ATOM 3530 O O . PHE A 1 449 ? 5.441 -22.562 -17.969 1 96.94 449 PHE A O 1
ATOM 3537 N N . ARG A 1 450 ? 5.352 -20.328 -17.781 1 96.5 450 ARG A N 1
ATOM 3538 C CA . ARG A 1 450 ? 4.121 -20.297 -17 1 96.5 450 ARG A CA 1
ATOM 3539 C C . ARG A 1 450 ? 2.955 -19.781 -17.844 1 96.5 450 ARG A C 1
ATOM 3541 O O . ARG A 1 450 ? 3.109 -18.812 -18.594 1 96.5 450 ARG A O 1
ATOM 3548 N N . THR A 1 451 ? 1.89 -20.438 -17.734 1 96.19 451 THR A N 1
ATOM 3549 C CA . THR A 1 451 ? 0.666 -19.969 -18.375 1 96.19 451 THR A CA 1
ATOM 3550 C C . THR A 1 451 ? -0.526 -20.094 -17.438 1 96.19 451 THR A C 1
ATOM 3552 O O . THR A 1 451 ? -0.616 -21.062 -16.672 1 96.19 451 THR A O 1
ATOM 3555 N N . THR A 1 452 ? -1.366 -19.109 -17.438 1 95.19 452 THR A N 1
ATOM 3556 C CA . THR A 1 452 ? -2.635 -19.25 -16.734 1 95.19 452 THR A CA 1
ATOM 3557 C C . THR A 1 452 ? -3.539 -20.25 -17.453 1 95.19 452 THR A C 1
ATOM 3559 O O . THR A 1 452 ? -3.377 -20.484 -18.656 1 95.19 452 THR A O 1
ATOM 3562 N N . ILE A 1 453 ? -4.484 -20.828 -16.766 1 93.31 453 ILE A N 1
ATOM 3563 C CA . ILE A 1 453 ? -5.273 -21.891 -17.375 1 93.31 453 ILE A CA 1
ATOM 3564 C C . ILE A 1 453 ? -6.762 -21.562 -17.266 1 93.31 453 ILE A C 1
ATOM 3566 O O . ILE A 1 453 ? -7.617 -22.406 -17.547 1 93.31 453 ILE A O 1
ATOM 3570 N N . LEU A 1 454 ? -7.113 -20.344 -16.922 1 90.5 454 LEU A N 1
ATOM 3571 C CA . LEU A 1 454 ? -8.492 -20.094 -16.531 1 90.5 454 LEU A CA 1
ATOM 3572 C C . LEU A 1 454 ? -9.25 -19.359 -17.625 1 90.5 454 LEU A C 1
ATOM 3574 O O . LEU A 1 454 ? -10.352 -18.844 -17.406 1 90.5 454 LEU A O 1
ATOM 3578 N N . HIS A 1 455 ? -8.703 -19.281 -18.812 1 92.25 455 HIS A N 1
ATOM 3579 C CA . HIS A 1 455 ? -9.438 -18.688 -19.922 1 92.25 455 HIS A CA 1
ATOM 3580 C C . HIS A 1 455 ? -10.773 -19.375 -20.125 1 92.25 455 HIS A C 1
ATOM 3582 O O . HIS A 1 455 ? -10.938 -20.547 -19.766 1 92.25 455 HIS A O 1
ATOM 3588 N N . PRO A 1 456 ? -11.703 -18.594 -20.688 1 90.75 456 PRO A N 1
ATOM 3589 C CA . PRO A 1 456 ? -12.93 -19.281 -21.094 1 90.75 456 PRO A CA 1
ATOM 3590 C C . PRO A 1 456 ? -12.664 -20.5 -21.969 1 90.75 456 PRO A C 1
ATOM 3592 O O . PRO A 1 456 ? -11.656 -20.547 -22.688 1 90.75 456 PRO A O 1
ATOM 3595 N N . LYS A 1 457 ? -13.586 -21.391 -21.969 1 91.12 457 LYS A N 1
ATOM 3596 C CA . LYS A 1 457 ? -13.391 -22.719 -22.562 1 91.12 457 LYS A CA 1
ATOM 3597 C C . LYS A 1 457 ? -12.898 -22.609 -24 1 91.12 457 LYS A C 1
ATOM 3599 O O . LYS A 1 457 ? -11.906 -23.234 -24.359 1 91.12 457 LYS A O 1
ATOM 3604 N N . ASP A 1 458 ? -13.57 -21.797 -24.797 1 93.44 458 ASP A N 1
ATOM 3605 C CA . ASP A 1 458 ? -13.219 -21.703 -26.219 1 93.44 458 ASP A CA 1
ATOM 3606 C C . ASP A 1 458 ? -11.836 -21.078 -26.391 1 93.44 458 ASP A C 1
ATOM 3608 O O . ASP A 1 458 ? -11.047 -21.531 -27.234 1 93.44 458 ASP A O 1
ATOM 3612 N N . GLU A 1 459 ? -11.586 -20.109 -25.625 1 93.94 459 GLU A N 1
ATOM 3613 C CA . GLU A 1 459 ? -10.289 -19.438 -25.703 1 93.94 459 GLU A CA 1
ATOM 3614 C C . GLU A 1 459 ? -9.172 -20.344 -25.203 1 93.94 459 GLU A C 1
ATOM 3616 O O . GLU A 1 459 ? -8.07 -20.344 -25.75 1 93.94 459 GLU A O 1
ATOM 3621 N N . PHE A 1 460 ? -9.477 -21.078 -24.203 1 93.62 460 PHE A N 1
ATOM 3622 C CA . PHE A 1 460 ? -8.492 -22.016 -23.672 1 93.62 460 PHE A CA 1
ATOM 3623 C C . PHE A 1 460 ? -8.148 -23.094 -24.688 1 93.62 460 PHE A C 1
ATOM 3625 O O . PHE A 1 460 ? -6.977 -23.406 -24.891 1 93.62 460 PHE A O 1
ATOM 3632 N N . GLN A 1 461 ? -9.148 -23.609 -25.344 1 93.75 461 GLN A N 1
ATOM 3633 C CA . GLN A 1 461 ? -8.93 -24.625 -26.375 1 93.75 461 GLN A CA 1
ATOM 3634 C C . GLN A 1 461 ? -8.102 -24.062 -27.531 1 93.75 461 GLN A C 1
ATOM 3636 O O . GLN A 1 461 ? -7.18 -24.719 -28.016 1 93.75 461 GLN A O 1
ATOM 3641 N N . TYR A 1 462 ? -8.477 -22.891 -27.891 1 95.38 462 TYR A N 1
ATOM 3642 C CA . TYR A 1 462 ? -7.727 -22.219 -28.953 1 95.38 462 TYR A CA 1
ATOM 3643 C C . TYR A 1 462 ? -6.258 -22.078 -28.562 1 95.38 462 TYR A C 1
ATOM 3645 O O . TYR A 1 462 ? -5.367 -22.344 -29.375 1 95.38 462 TYR A O 1
ATOM 3653 N N . MET A 1 463 ? -6.039 -21.656 -27.391 1 95.81 463 MET A N 1
ATOM 3654 C CA . MET A 1 463 ? -4.688 -21.469 -26.875 1 95.81 463 MET A CA 1
ATOM 3655 C C . MET A 1 463 ? -3.898 -22.766 -26.906 1 95.81 463 MET A C 1
ATOM 3657 O O . MET A 1 463 ? -2.764 -22.797 -27.375 1 95.81 463 MET A O 1
ATOM 3661 N N . MET A 1 464 ? -4.512 -23.828 -26.438 1 95.12 464 MET A N 1
ATOM 3662 C CA . MET A 1 464 ? -3.852 -25.125 -26.375 1 95.12 464 MET A CA 1
ATOM 3663 C C . MET A 1 464 ? -3.539 -25.641 -27.766 1 95.12 464 MET A C 1
ATOM 3665 O O . MET A 1 464 ? -2.455 -26.172 -28 1 95.12 464 MET A O 1
ATOM 3669 N N . ASP A 1 465 ? -4.461 -25.453 -28.625 1 96.06 465 ASP A N 1
ATOM 3670 C CA . ASP A 1 465 ? -4.25 -25.875 -30.016 1 96.06 465 ASP A CA 1
ATOM 3671 C C . ASP A 1 465 ? -3.119 -25.078 -30.656 1 96.06 465 ASP A C 1
ATOM 3673 O O . ASP A 1 465 ? -2.32 -25.641 -31.422 1 96.06 465 ASP A O 1
ATOM 3677 N N . SER A 1 466 ? -3.137 -23.828 -30.406 1 97.06 466 SER A N 1
ATOM 3678 C CA . SER A 1 466 ? -2.096 -22.953 -30.938 1 97.06 466 SER A CA 1
ATOM 3679 C C . SER A 1 466 ? -0.717 -23.375 -30.438 1 97.06 466 SER A C 1
ATOM 3681 O O . SER A 1 466 ? 0.246 -23.406 -31.203 1 97.06 466 SER A O 1
ATOM 3683 N N . ILE A 1 467 ? -0.625 -23.656 -29.188 1 97.44 467 ILE A N 1
ATOM 3684 C CA . ILE A 1 467 ? 0.637 -24.062 -28.578 1 97.44 467 ILE A CA 1
ATOM 3685 C C . ILE A 1 467 ? 1.116 -25.375 -29.219 1 97.44 467 ILE A C 1
ATOM 3687 O O . ILE A 1 467 ? 2.289 -25.5 -29.562 1 97.44 467 ILE A O 1
ATOM 3691 N N . ARG A 1 468 ? 0.22 -26.297 -29.375 1 96.88 468 ARG A N 1
ATOM 3692 C CA . ARG A 1 468 ? 0.554 -27.578 -29.969 1 96.88 468 ARG A CA 1
ATOM 3693 C C . ARG A 1 468 ? 1.083 -27.406 -31.391 1 96.88 468 ARG A C 1
ATOM 3695 O O . ARG A 1 468 ? 2.154 -27.922 -31.734 1 96.88 468 ARG A O 1
ATOM 3702 N N . ARG A 1 469 ? 0.352 -26.656 -32.188 1 97.12 469 ARG A N 1
ATOM 3703 C CA . ARG A 1 469 ? 0.741 -26.453 -33.562 1 97.12 469 ARG A CA 1
ATOM 3704 C C . ARG A 1 469 ? 2.086 -25.734 -33.656 1 97.12 469 ARG A C 1
ATOM 3706 O O . ARG A 1 469 ? 2.945 -26.109 -34.469 1 97.12 469 ARG A O 1
ATOM 3713 N N . PHE A 1 470 ? 2.209 -24.766 -32.938 1 97.75 470 PHE A N 1
ATOM 3714 C CA . PHE A 1 470 ? 3.453 -24 -32.906 1 97.75 470 PHE A CA 1
ATOM 3715 C C . PHE A 1 470 ? 4.633 -24.906 -32.562 1 97.75 470 PHE A C 1
ATOM 3717 O O . PHE A 1 470 ? 5.668 -24.859 -33.219 1 97.75 470 PHE A O 1
ATOM 3724 N N . HIS A 1 471 ? 4.441 -25.656 -31.438 1 97.81 471 HIS A N 1
ATOM 3725 C CA . HIS A 1 471 ? 5.543 -26.484 -30.969 1 97.81 471 HIS A CA 1
ATOM 3726 C C . HIS A 1 471 ? 5.988 -27.469 -32.031 1 97.81 471 HIS A C 1
ATOM 3728 O O . HIS A 1 471 ? 7.188 -27.656 -32.25 1 97.81 471 HIS A O 1
ATOM 3734 N N . LEU A 1 472 ? 5.055 -28.109 -32.656 1 96.44 472 LEU A N 1
ATOM 3735 C CA . LEU A 1 472 ? 5.371 -29.062 -33.688 1 96.44 472 LEU A CA 1
ATOM 3736 C C . LEU A 1 472 ? 6.125 -28.406 -34.844 1 96.44 472 LEU A C 1
ATOM 3738 O O . LEU A 1 472 ? 7.113 -28.953 -35.344 1 96.44 472 LEU A O 1
ATOM 3742 N N . ASN A 1 473 ? 5.691 -27.234 -35.219 1 96.81 473 ASN A N 1
ATOM 3743 C CA . ASN A 1 473 ? 6.379 -26.469 -36.25 1 96.81 473 ASN A CA 1
ATOM 3744 C C . ASN A 1 473 ? 7.77 -26.031 -35.812 1 96.81 473 ASN A C 1
ATOM 3746 O O . ASN A 1 473 ? 8.711 -26.047 -36.594 1 96.81 473 ASN A O 1
ATOM 3750 N N . PHE A 1 474 ? 7.824 -25.578 -34.594 1 97.38 474 PHE A N 1
ATOM 3751 C CA . PHE A 1 474 ? 9.078 -25.125 -34 1 97.38 474 PHE A CA 1
ATOM 3752 C C . PHE A 1 474 ? 10.117 -26.234 -34 1 97.38 474 PHE A C 1
ATOM 3754 O O . PHE A 1 474 ? 11.273 -26.016 -34.375 1 97.38 474 PHE A O 1
ATOM 3761 N N . MET A 1 475 ? 9.719 -27.438 -33.688 1 96.06 475 MET A N 1
ATOM 3762 C CA . MET A 1 475 ? 10.617 -28.594 -33.656 1 96.06 475 MET A CA 1
ATOM 3763 C C . MET A 1 475 ? 11.078 -28.969 -35.062 1 96.06 475 MET A C 1
ATOM 3765 O O . MET A 1 475 ? 12.203 -29.438 -35.25 1 96.06 475 MET A O 1
ATOM 3769 N N . GLN A 1 476 ? 10.242 -28.734 -36 1 95.56 476 GLN A N 1
ATOM 3770 C CA . GLN A 1 476 ? 10.602 -29.016 -37.375 1 95.56 476 GLN A CA 1
ATOM 3771 C C . GLN A 1 476 ? 11.586 -27.984 -37.938 1 95.56 476 GLN A C 1
ATOM 3773 O O . GLN A 1 476 ? 12.484 -28.312 -38.719 1 95.56 476 GLN A O 1
ATOM 3778 N N . LEU A 1 477 ? 11.422 -26.797 -37.531 1 95.44 477 LEU A N 1
ATOM 3779 C CA . LEU A 1 477 ? 12.266 -25.703 -38 1 95.44 477 LEU A CA 1
ATOM 3780 C C . LEU A 1 477 ? 13.68 -25.828 -37.438 1 95.44 477 LEU A C 1
ATOM 3782 O O . LEU A 1 477 ? 14.633 -25.344 -38.031 1 95.44 477 LEU A O 1
ATOM 3786 N N . TYR A 1 478 ? 13.734 -26.375 -36.281 1 92.38 478 TYR A N 1
ATOM 3787 C CA . TYR A 1 478 ? 15.023 -26.578 -35.625 1 92.38 478 TYR A CA 1
ATOM 3788 C C . TYR A 1 478 ? 15.289 -28.047 -35.375 1 92.38 478 TYR A C 1
ATOM 3790 O O . TYR A 1 478 ? 15.117 -28.547 -34.25 1 92.38 478 TYR A O 1
ATOM 3798 N N . PRO A 1 479 ? 15.812 -28.734 -36.406 1 80.94 479 PRO A N 1
ATOM 3799 C CA . PRO A 1 479 ? 15.953 -30.188 -36.281 1 80.94 479 PRO A CA 1
ATOM 3800 C C . PRO A 1 479 ? 17.094 -30.594 -35.344 1 80.94 479 PRO A C 1
ATOM 3802 O O . PRO A 1 479 ? 18.094 -29.875 -35.25 1 80.94 479 PRO A O 1
ATOM 3805 N N . MET B 1 1 ? 24.5 -22.734 18.406 1 54.91 1 MET B N 1
ATOM 3806 C CA . MET B 1 1 ? 23.453 -23 19.406 1 54.91 1 MET B CA 1
ATOM 3807 C C . MET B 1 1 ? 22.094 -22.562 18.875 1 54.91 1 MET B C 1
ATOM 3809 O O . MET B 1 1 ? 22 -21.578 18.141 1 54.91 1 MET B O 1
ATOM 3813 N N . LYS B 1 2 ? 21.188 -23.453 19.125 1 75.06 2 LYS B N 1
ATOM 3814 C CA . LYS B 1 2 ? 19.828 -23.156 18.719 1 75.06 2 LYS B CA 1
ATOM 3815 C C . LYS B 1 2 ? 19.297 -21.938 19.453 1 75.06 2 LYS B C 1
ATOM 3817 O O . LYS B 1 2 ? 19.438 -21.812 20.672 1 75.06 2 LYS B O 1
ATOM 3822 N N . LEU B 1 3 ? 18.875 -20.953 18.719 1 77.31 3 LEU B N 1
ATOM 3823 C CA . LEU B 1 3 ? 18.297 -19.75 19.297 1 77.31 3 LEU B CA 1
ATOM 3824 C C . LEU B 1 3 ? 16.891 -20.031 19.828 1 77.31 3 LEU B C 1
ATOM 3826 O O . LEU B 1 3 ? 16.188 -20.906 19.312 1 77.31 3 LEU B O 1
ATOM 3830 N N . GLU B 1 4 ? 16.609 -19.359 20.859 1 82.75 4 GLU B N 1
ATOM 3831 C CA . GLU B 1 4 ? 15.227 -19.438 21.344 1 82.75 4 GLU B CA 1
ATOM 3832 C C . GLU B 1 4 ? 14.25 -18.812 20.359 1 82.75 4 GLU B C 1
ATOM 3834 O O . GLU B 1 4 ? 13.156 -19.328 20.141 1 82.75 4 GLU B O 1
ATOM 3839 N N . LYS B 1 5 ? 14.742 -17.641 19.781 1 93.62 5 LYS B N 1
ATOM 3840 C CA . LYS B 1 5 ? 13.969 -16.922 18.781 1 93.62 5 LYS B CA 1
ATOM 3841 C C . LYS B 1 5 ? 14.82 -16.594 17.547 1 93.62 5 LYS B C 1
ATOM 3843 O O . LYS B 1 5 ? 15.992 -16.219 17.688 1 93.62 5 LYS B O 1
ATOM 3848 N N . CYS B 1 6 ? 14.234 -16.812 16.391 1 95.69 6 CYS B N 1
ATOM 3849 C CA . CYS B 1 6 ? 14.945 -16.469 15.156 1 95.69 6 CYS B CA 1
ATOM 3850 C C . CYS B 1 6 ? 15.109 -14.961 15.023 1 95.69 6 CYS B C 1
ATOM 3852 O O . CYS B 1 6 ? 16.125 -14.484 14.523 1 95.69 6 CYS B O 1
ATOM 3854 N N . LEU B 1 7 ? 14.133 -14.188 15.461 1 96.69 7 LEU B N 1
ATOM 3855 C CA . LEU B 1 7 ? 14.141 -12.727 15.391 1 96.69 7 LEU B CA 1
ATOM 3856 C C . LEU B 1 7 ? 14.07 -12.117 16.781 1 96.69 7 LEU B C 1
ATOM 3858 O O . LEU B 1 7 ? 13.148 -12.406 17.547 1 96.69 7 LEU B O 1
ATOM 3862 N N . THR B 1 8 ? 15.016 -11.359 17.141 1 97 8 THR B N 1
ATOM 3863 C CA . THR B 1 8 ? 15.094 -10.656 18.422 1 97 8 THR B CA 1
ATOM 3864 C C . THR B 1 8 ? 15.344 -9.164 18.203 1 97 8 THR B C 1
ATOM 3866 O O . THR B 1 8 ? 15.602 -8.734 17.078 1 97 8 THR B O 1
ATOM 3869 N N . GLU B 1 9 ? 15.203 -8.422 19.234 1 95.38 9 GLU B N 1
ATOM 3870 C CA . GLU B 1 9 ? 15.453 -6.988 19.156 1 95.38 9 GLU B CA 1
ATOM 3871 C C . GLU B 1 9 ? 16.875 -6.695 18.672 1 95.38 9 GLU B C 1
ATOM 3873 O O . GLU B 1 9 ? 17.094 -5.707 17.969 1 95.38 9 GLU B O 1
ATOM 3878 N N . GLU B 1 10 ? 17.828 -7.578 18.969 1 95.44 10 GLU B N 1
ATOM 3879 C CA . GLU B 1 10 ? 19.25 -7.367 18.688 1 95.44 10 GLU B CA 1
ATOM 3880 C C . GLU B 1 10 ? 19.562 -7.652 17.219 1 95.44 10 GLU B C 1
ATOM 3882 O O . GLU B 1 10 ? 20.484 -7.078 16.656 1 95.44 10 GLU B O 1
ATOM 3887 N N . ASN B 1 11 ? 18.766 -8.562 16.672 1 96.56 11 ASN B N 1
ATOM 3888 C CA . ASN B 1 11 ? 19.156 -8.961 15.32 1 96.56 11 ASN B CA 1
ATOM 3889 C C . ASN B 1 11 ? 18.141 -8.508 14.281 1 96.56 11 ASN B C 1
ATOM 3891 O O . ASN B 1 11 ? 18.266 -8.82 13.094 1 96.56 11 ASN B O 1
ATOM 3895 N N . LEU B 1 12 ? 17.016 -7.848 14.711 1 97.69 12 LEU B N 1
ATOM 3896 C CA . LEU B 1 12 ? 16.109 -7.324 13.703 1 97.69 12 LEU B CA 1
ATOM 3897 C C . LEU B 1 12 ? 16.688 -6.09 13.031 1 97.69 12 LEU B C 1
ATOM 3899 O O . LEU B 1 12 ? 17.719 -5.578 13.453 1 97.69 12 LEU B O 1
ATOM 3903 N N . ASN B 1 13 ? 16.109 -5.621 11.906 1 98 13 ASN B N 1
ATOM 3904 C CA . ASN B 1 13 ? 16.5 -4.383 11.234 1 98 13 ASN B CA 1
ATOM 3905 C C . ASN B 1 13 ? 16.562 -3.215 12.211 1 98 13 ASN B C 1
ATOM 3907 O O . ASN B 1 13 ? 15.539 -2.668 12.617 1 98 13 ASN B O 1
ATOM 3911 N N . GLN B 1 14 ? 17.766 -2.799 12.523 1 96.56 14 GLN B N 1
ATOM 3912 C CA . GLN B 1 14 ? 18 -1.82 13.578 1 96.56 14 GLN B CA 1
ATOM 3913 C C . GLN B 1 14 ? 17.438 -0.454 13.203 1 96.56 14 GLN B C 1
ATOM 3915 O O . GLN B 1 14 ? 17.125 0.356 14.07 1 96.56 14 GLN B O 1
ATOM 3920 N N . ASN B 1 15 ? 17.312 -0.16 11.891 1 96.19 15 ASN B N 1
ATOM 3921 C CA . ASN B 1 15 ? 16.719 1.099 11.445 1 96.19 15 ASN B CA 1
ATOM 3922 C C . ASN B 1 15 ? 15.305 1.284 11.992 1 96.19 15 ASN B C 1
ATOM 3924 O O . ASN B 1 15 ? 14.867 2.412 12.227 1 96.19 15 ASN B O 1
ATOM 3928 N N . LEU B 1 16 ? 14.609 0.177 12.164 1 96.31 16 LEU B N 1
ATOM 3929 C CA . LEU B 1 16 ? 13.211 0.228 12.57 1 96.31 16 LEU B CA 1
ATOM 3930 C C . LEU B 1 16 ? 13.078 0.681 14.023 1 96.31 16 LEU B C 1
ATOM 3932 O O . LEU B 1 16 ? 12.055 1.243 14.414 1 96.31 16 LEU B O 1
ATOM 3936 N N . LEU B 1 17 ? 14.086 0.412 14.828 1 93.19 17 LEU B N 1
ATOM 3937 C CA . LEU B 1 17 ? 14.062 0.784 16.25 1 93.19 17 LEU B CA 1
ATOM 3938 C C . LEU B 1 17 ? 14.148 2.297 16.406 1 93.19 17 LEU B C 1
ATOM 3940 O O . LEU B 1 17 ? 13.773 2.834 17.453 1 93.19 17 LEU B O 1
ATOM 3944 N N . ASN B 1 18 ? 14.578 2.963 15.312 1 89.25 18 ASN B N 1
ATOM 3945 C CA . ASN B 1 18 ? 14.758 4.41 15.359 1 89.25 18 ASN B CA 1
ATOM 3946 C C . ASN B 1 18 ? 13.484 5.148 14.969 1 89.25 18 ASN B C 1
ATOM 3948 O O . ASN B 1 18 ? 13.43 6.375 15.039 1 89.25 18 ASN B O 1
ATOM 3952 N N . ILE B 1 19 ? 12.523 4.371 14.562 1 89.31 19 ILE B N 1
ATOM 3953 C CA . ILE B 1 19 ? 11.281 5.02 14.164 1 89.31 19 ILE B CA 1
ATOM 3954 C C . ILE B 1 19 ? 10.578 5.594 15.391 1 89.31 19 ILE B C 1
ATOM 3956 O O . ILE B 1 19 ? 10.328 4.879 16.359 1 89.31 19 ILE B O 1
ATOM 3960 N N . GLN B 1 20 ? 10.555 6.914 15.523 1 75.62 20 GLN B N 1
ATOM 3961 C CA . GLN B 1 20 ? 9.766 7.605 16.531 1 75.62 20 GLN B CA 1
ATOM 3962 C C . GLN B 1 20 ? 8.438 8.078 15.969 1 75.62 20 GLN B C 1
ATOM 3964 O O . GLN B 1 20 ? 8.375 8.578 14.836 1 75.62 20 GLN B O 1
ATOM 3969 N N . TYR B 1 21 ? 7.445 7.395 16.328 1 62.53 21 TYR B N 1
ATOM 3970 C CA . TYR B 1 21 ? 6.215 7.941 15.766 1 62.53 21 TYR B CA 1
ATOM 3971 C C . TYR B 1 21 ? 5.402 8.656 16.844 1 62.53 21 TYR B C 1
ATOM 3973 O O . TYR B 1 21 ? 5.18 8.117 17.922 1 62.53 21 TYR B O 1
ATOM 3981 N N . ALA B 1 22 ? 5.332 9.977 16.625 1 55.56 22 ALA B N 1
ATOM 3982 C CA . ALA B 1 22 ? 4.691 10.906 17.562 1 55.56 22 ALA B CA 1
ATOM 3983 C C . ALA B 1 22 ? 3.191 10.641 17.641 1 55.56 22 ALA B C 1
ATOM 3985 O O . ALA B 1 22 ? 2.604 10.727 18.734 1 55.56 22 ALA B O 1
ATOM 3986 N N . VAL B 1 23 ? 2.553 10.32 16.453 1 53.28 23 VAL B N 1
ATOM 3987 C CA . VAL B 1 23 ? 1.097 10.406 16.438 1 53.28 23 VAL B CA 1
ATOM 3988 C C . VAL B 1 23 ? 0.5 9.211 17.188 1 53.28 23 VAL B C 1
ATOM 3990 O O . VAL B 1 23 ? -0.621 9.289 17.688 1 53.28 23 VAL B O 1
ATOM 3993 N N . ARG B 1 24 ? 1.174 8.258 17.391 1 58.22 24 ARG B N 1
ATOM 3994 C CA . ARG B 1 24 ? 0.649 7.094 18.109 1 58.22 24 ARG B CA 1
ATOM 3995 C C . ARG B 1 24 ? 1.536 6.734 19.297 1 58.22 24 ARG B C 1
ATOM 3997 O O . ARG B 1 24 ? 1.74 5.555 19.578 1 58.22 24 ARG B O 1
ATOM 4004 N N . GLY B 1 25 ? 1.784 7.734 20.047 1 68.88 25 GLY B N 1
ATOM 4005 C CA . GLY B 1 25 ? 2.719 7.652 21.156 1 68.88 25 GLY B CA 1
ATOM 4006 C C . GLY B 1 25 ? 2.041 7.379 22.5 1 68.88 25 GLY B C 1
ATOM 4007 O O . GLY B 1 25 ? 0.875 6.977 22.531 1 68.88 25 GLY B O 1
ATOM 4008 N N . PRO B 1 26 ? 2.709 7.559 23.516 1 76.25 26 PRO B N 1
ATOM 4009 C CA . PRO B 1 26 ? 2.246 7.25 24.859 1 76.25 26 PRO B CA 1
ATOM 4010 C C . PRO B 1 26 ? 0.979 8.008 25.25 1 76.25 26 PRO B C 1
ATOM 4012 O O . PRO B 1 26 ? 0.127 7.477 25.969 1 76.25 26 PRO B O 1
ATOM 4015 N N . ILE B 1 27 ? 0.857 9.156 24.719 1 86.94 27 ILE B N 1
ATOM 4016 C CA . ILE B 1 27 ? -0.3 9.969 25.078 1 86.94 27 ILE B CA 1
ATOM 4017 C C . ILE B 1 27 ? -1.563 9.359 24.469 1 86.94 27 ILE B C 1
ATOM 4019 O O . ILE B 1 27 ? -2.602 9.289 25.125 1 86.94 27 ILE B O 1
ATOM 4023 N N . LEU B 1 28 ? -1.445 8.961 23.234 1 84.5 28 LEU B N 1
ATOM 4024 C CA . LEU B 1 28 ? -2.586 8.312 22.594 1 84.5 28 LEU B CA 1
ATOM 4025 C C . LEU B 1 28 ? -2.936 7.012 23.312 1 84.5 28 LEU B C 1
ATOM 4027 O O . LEU B 1 28 ? -4.113 6.688 23.484 1 84.5 28 LEU B O 1
ATOM 4031 N N . GLN B 1 29 ? -1.958 6.344 23.719 1 84 29 GLN B N 1
ATOM 4032 C CA . GLN B 1 29 ? -2.189 5.109 24.453 1 84 29 GLN B CA 1
ATOM 4033 C C . GLN B 1 29 ? -2.926 5.379 25.766 1 84 29 GLN B C 1
ATOM 4035 O O . GLN B 1 29 ? -3.832 4.629 26.141 1 84 29 GLN B O 1
ATOM 4040 N N . ARG B 1 30 ? -2.488 6.363 26.438 1 91.88 30 ARG B N 1
ATOM 4041 C CA . ARG B 1 30 ? -3.156 6.746 27.672 1 91.88 30 ARG B CA 1
ATOM 4042 C C . ARG B 1 30 ? -4.602 7.164 27.406 1 91.88 30 ARG B C 1
ATOM 4044 O O . ARG B 1 30 ? -5.496 6.84 28.188 1 91.88 30 ARG B O 1
ATOM 4051 N N . ALA B 1 31 ? -4.777 7.887 26.359 1 93.81 31 ALA B N 1
ATOM 4052 C CA . ALA B 1 31 ? -6.129 8.289 25.984 1 93.81 31 ALA B CA 1
ATOM 4053 C C . ALA B 1 31 ? -7.031 7.074 25.781 1 93.81 31 ALA B C 1
ATOM 4055 O O . ALA B 1 31 ? -8.18 7.062 26.25 1 93.81 31 ALA B O 1
ATOM 4056 N N . LEU B 1 32 ? -6.527 6.086 25.141 1 87.44 32 LEU B N 1
ATOM 4057 C CA . LEU B 1 32 ? -7.281 4.859 24.906 1 87.44 32 LEU B CA 1
ATOM 4058 C C . LEU B 1 32 ? -7.594 4.16 26.234 1 87.44 32 LEU B C 1
ATOM 4060 O O . LEU B 1 32 ? -8.688 3.619 26.406 1 87.44 32 LEU B O 1
ATOM 4064 N N . GLN B 1 33 ? -6.641 4.172 27.109 1 91.88 33 GLN B N 1
ATOM 4065 C CA . GLN B 1 33 ? -6.852 3.594 28.438 1 91.88 33 GLN B CA 1
ATOM 4066 C C . GLN B 1 33 ? -7.965 4.324 29.172 1 91.88 33 GLN B C 1
ATOM 4068 O O . GLN B 1 33 ? -8.812 3.691 29.812 1 91.88 33 GLN B O 1
ATOM 4073 N N . ILE B 1 34 ? -7.914 5.566 29.078 1 95.94 34 ILE B N 1
ATOM 4074 C CA . ILE B 1 34 ? -8.906 6.387 29.766 1 95.94 34 ILE B CA 1
ATOM 4075 C C . ILE B 1 34 ? -10.297 6.105 29.188 1 95.94 34 ILE B C 1
ATOM 4077 O O . ILE B 1 34 ? -11.281 6.023 29.922 1 95.94 34 ILE B O 1
ATOM 4081 N N . GLU B 1 35 ? -10.352 5.992 27.875 1 93.06 35 GLU B N 1
ATOM 4082 C CA . GLU B 1 35 ? -11.625 5.66 27.234 1 93.06 35 GLU B CA 1
ATOM 4083 C C . GLU B 1 35 ? -12.172 4.336 27.766 1 93.06 35 GLU B C 1
ATOM 4085 O O . GLU B 1 35 ? -13.367 4.215 28.016 1 93.06 35 GLU B O 1
ATOM 4090 N N . ARG B 1 36 ? -11.375 3.359 27.969 1 90.19 36 ARG B N 1
ATOM 4091 C CA . ARG B 1 36 ? -11.781 2.068 28.516 1 90.19 36 ARG B CA 1
ATOM 4092 C C . ARG B 1 36 ? -12.25 2.205 29.953 1 90.19 36 ARG B C 1
ATOM 4094 O O . ARG B 1 36 ? -13.188 1.519 30.375 1 90.19 36 ARG B O 1
ATOM 4101 N N . GLU B 1 37 ? -11.523 3.014 30.672 1 95.5 37 GLU B N 1
ATOM 4102 C CA . GLU B 1 37 ? -11.883 3.271 32.062 1 95.5 37 GLU B CA 1
ATOM 4103 C C . GLU B 1 37 ? -13.258 3.918 32.156 1 95.5 37 GLU B C 1
ATOM 4105 O O . GLU B 1 37 ? -14.055 3.551 33.031 1 95.5 37 GLU B O 1
ATOM 4110 N N . LEU B 1 38 ? -13.453 4.832 31.312 1 95.88 38 LEU B N 1
ATOM 4111 C CA . LEU B 1 38 ? -14.75 5.512 31.297 1 95.88 38 LEU B CA 1
ATOM 4112 C C . LEU B 1 38 ? -15.875 4.531 30.984 1 95.88 38 LEU B C 1
ATOM 4114 O O . LEU B 1 38 ? -16.938 4.57 31.625 1 95.88 38 LEU B O 1
ATOM 4118 N N . VAL B 1 39 ? -15.672 3.672 30.062 1 92.94 39 VAL B N 1
ATOM 4119 C CA . VAL B 1 39 ? -16.656 2.666 29.672 1 92.94 39 VAL B CA 1
ATOM 4120 C C . VAL B 1 39 ? -16.938 1.737 30.859 1 92.94 39 VAL B C 1
ATOM 4122 O O . VAL B 1 39 ? -18.062 1.282 31.047 1 92.94 39 VAL B O 1
ATOM 4125 N N . LYS B 1 40 ? -15.898 1.448 31.734 1 92.81 40 LYS B N 1
ATOM 4126 C CA . LYS B 1 40 ? -16.016 0.572 32.906 1 92.81 40 LYS B CA 1
ATOM 4127 C C . LYS B 1 40 ? -16.625 1.315 34.094 1 92.81 40 LYS B C 1
ATOM 4129 O O . LYS B 1 40 ? -16.812 0.733 35.156 1 92.81 40 LYS B O 1
ATOM 4134 N N . GLY B 1 41 ? -16.734 2.594 33.969 1 94.44 41 GLY B N 1
ATOM 4135 C CA . GLY B 1 41 ? -17.406 3.363 35 1 94.44 41 GLY B CA 1
ATOM 4136 C C . GLY B 1 41 ? -16.453 4.004 36 1 94.44 41 GLY B C 1
ATOM 4137 O O . GLY B 1 41 ? -16.875 4.473 37.031 1 94.44 41 GLY B O 1
ATOM 4138 N N . VAL B 1 42 ? -15.219 3.99 35.719 1 95.62 42 VAL B N 1
ATOM 4139 C CA . VAL B 1 42 ? -14.258 4.668 36.562 1 95.62 42 VAL B CA 1
ATOM 4140 C C . VAL B 1 42 ? -14.516 6.172 36.562 1 95.62 42 VAL B C 1
ATOM 4142 O O . VAL B 1 42 ? -14.562 6.785 35.469 1 95.62 42 VAL B O 1
ATOM 4145 N N . PRO B 1 43 ? -14.672 6.742 37.625 1 94.44 43 PRO B N 1
ATOM 4146 C CA . PRO B 1 43 ? -15.008 8.164 37.656 1 94.44 43 PRO B CA 1
ATOM 4147 C C . PRO B 1 43 ? -13.867 9.055 37.188 1 94.44 43 PRO B C 1
ATOM 4149 O O . PRO B 1 43 ? -12.703 8.812 37.5 1 94.44 43 PRO B O 1
ATOM 4152 N N . LYS B 1 44 ? -14.125 9.977 36.312 1 95.75 44 LYS B N 1
ATOM 4153 C CA . LYS B 1 44 ? -13.242 11.039 35.844 1 95.75 44 LYS B CA 1
ATOM 4154 C C . LYS B 1 44 ? -13.914 12.398 35.938 1 95.75 44 LYS B C 1
ATOM 4156 O O . LYS B 1 44 ? -15.133 12.484 36.125 1 95.75 44 LYS B O 1
ATOM 4161 N N . ARG B 1 45 ? -13.133 13.43 35.781 1 92.94 45 ARG B N 1
ATOM 4162 C CA . ARG B 1 45 ? -13.656 14.789 35.844 1 92.94 45 ARG B CA 1
ATOM 4163 C C . ARG B 1 45 ? -14.281 15.188 34.5 1 92.94 45 ARG B C 1
ATOM 4165 O O . ARG B 1 45 ? -14.727 16.328 34.344 1 92.94 45 ARG B O 1
ATOM 4172 N N . PHE B 1 46 ? -14.266 14.461 33.531 1 95.88 46 PHE B N 1
ATOM 4173 C CA . PHE B 1 46 ? -14.836 14.641 32.219 1 95.88 46 PHE B CA 1
ATOM 4174 C C . PHE B 1 46 ? -15.602 13.398 31.766 1 95.88 46 PHE B C 1
ATOM 4176 O O . PHE B 1 46 ? -15.367 12.305 32.281 1 95.88 46 PHE B O 1
ATOM 4183 N N . LYS B 1 47 ? -16.469 13.562 30.828 1 93.56 47 LYS B N 1
ATOM 4184 C CA . LYS B 1 47 ? -17.375 12.484 30.453 1 93.56 47 LYS B CA 1
ATOM 4185 C C . LYS B 1 47 ? -16.812 11.688 29.266 1 93.56 47 LYS B C 1
ATOM 4187 O O . LYS B 1 47 ? -17.234 10.555 29.031 1 93.56 47 LYS B O 1
ATOM 4192 N N . ARG B 1 48 ? -16 12.273 28.547 1 94.06 48 ARG B N 1
ATOM 4193 C CA . ARG B 1 48 ? -15.453 11.609 27.375 1 94.06 48 ARG B CA 1
ATOM 4194 C C . ARG B 1 48 ? -14.078 12.164 27.016 1 94.06 48 ARG B C 1
ATOM 4196 O O . ARG B 1 48 ? -13.727 13.266 27.438 1 94.06 48 ARG B O 1
ATOM 4203 N N . VAL B 1 49 ? -13.367 11.344 26.281 1 95.44 49 VAL B N 1
ATOM 4204 C CA . VAL B 1 49 ? -12.102 11.812 25.734 1 95.44 49 VAL B CA 1
ATOM 4205 C C . VAL B 1 49 ? -12.352 12.516 24.391 1 95.44 49 VAL B C 1
ATOM 4207 O O . VAL B 1 49 ? -13.016 11.969 23.516 1 95.44 49 VAL B O 1
ATOM 4210 N N . VAL B 1 50 ? -11.906 13.75 24.281 1 95.12 50 VAL B N 1
ATOM 4211 C CA . VAL B 1 50 ? -11.945 14.469 23.016 1 95.12 50 VAL B CA 1
ATOM 4212 C C . VAL B 1 50 ? -10.656 14.195 22.234 1 95.12 50 VAL B C 1
ATOM 4214 O O . VAL B 1 50 ? -9.609 14.766 22.531 1 95.12 50 VAL B O 1
ATOM 4217 N N . ARG B 1 51 ? -10.773 13.398 21.219 1 91.75 51 ARG B N 1
ATOM 4218 C CA . ARG B 1 51 ? -9.625 13.055 20.375 1 91.75 51 ARG B CA 1
ATOM 4219 C C . ARG B 1 51 ? -9.289 14.188 19.422 1 91.75 51 ARG B C 1
ATOM 4221 O O . ARG B 1 51 ? -9.93 14.336 18.375 1 91.75 51 ARG B O 1
ATOM 4228 N N . ALA B 1 52 ? -8.266 14.852 19.672 1 93.69 52 ALA B N 1
ATOM 4229 C CA . ALA B 1 52 ? -7.848 15.961 18.828 1 93.69 52 ALA B CA 1
ATOM 4230 C C . ALA B 1 52 ? -6.457 15.703 18.25 1 93.69 52 ALA B C 1
ATOM 4232 O O . ALA B 1 52 ? -5.781 16.641 17.812 1 93.69 52 ALA B O 1
ATOM 4233 N N . ASN B 1 53 ? -6.078 14.43 18.234 1 88.62 53 ASN B N 1
ATOM 4234 C CA . ASN B 1 53 ? -4.715 14.062 17.859 1 88.62 53 ASN B CA 1
ATOM 4235 C C . ASN B 1 53 ? -4.602 13.734 16.375 1 88.62 53 ASN B C 1
ATOM 4237 O O . ASN B 1 53 ? -3.496 13.672 15.836 1 88.62 53 ASN B O 1
ATOM 4241 N N . CYS B 1 54 ? -5.676 13.461 15.672 1 85 54 CYS B N 1
ATOM 4242 C CA . CYS B 1 54 ? -5.594 12.992 14.297 1 85 54 CYS B CA 1
ATOM 4243 C C . CYS B 1 54 ? -6.5 13.82 13.383 1 85 54 CYS B C 1
ATOM 4245 O O . CYS B 1 54 ? -7.582 14.234 13.797 1 85 54 CYS B O 1
ATOM 4247 N N . GLY B 1 55 ? -5.977 14.039 12.172 1 88.38 55 GLY B N 1
ATOM 4248 C CA . GLY B 1 55 ? -6.75 14.758 11.172 1 88.38 55 GLY B CA 1
ATOM 4249 C C . GLY B 1 55 ? -7.609 13.844 10.312 1 88.38 55 GLY B C 1
ATOM 4250 O O . GLY B 1 55 ? -7.387 13.727 9.109 1 88.38 55 GLY B O 1
ATOM 4251 N N . ASP B 1 56 ? -8.617 13.219 10.852 1 93.38 56 ASP B N 1
ATOM 4252 C CA . ASP B 1 56 ? -9.617 12.398 10.164 1 93.38 56 ASP B CA 1
ATOM 4253 C C . ASP B 1 56 ? -10.961 13.117 10.102 1 93.38 56 ASP B C 1
ATOM 4255 O O . ASP B 1 56 ? -11.742 13.062 11.055 1 93.38 56 ASP B O 1
ATOM 4259 N N . CYS B 1 57 ? -11.25 13.711 8.938 1 95.38 57 CYS B N 1
ATOM 4260 C CA . CYS B 1 57 ? -12.398 14.594 8.805 1 95.38 57 CYS B CA 1
ATOM 4261 C C . CYS B 1 57 ? -13.703 13.828 9.016 1 95.38 57 CYS B C 1
ATOM 4263 O O . CYS B 1 57 ? -14.641 14.344 9.633 1 95.38 57 CYS B O 1
ATOM 4265 N N . HIS B 1 58 ? -13.766 12.602 8.461 1 95.69 58 HIS B N 1
ATOM 4266 C CA . HIS B 1 58 ? -14.977 11.812 8.656 1 95.69 58 HIS B CA 1
ATOM 4267 C C . HIS B 1 58 ? -15.172 11.453 10.125 1 95.69 58 HIS B C 1
ATOM 4269 O O . HIS B 1 58 ? -16.297 11.477 10.633 1 95.69 58 HIS B O 1
ATOM 4275 N N . ALA B 1 59 ? -14.078 11.156 10.781 1 92.56 59 ALA B N 1
ATOM 4276 C CA . ALA B 1 59 ? -14.141 10.859 12.211 1 92.56 59 ALA B CA 1
ATOM 4277 C C . ALA B 1 59 ? -14.617 12.07 13.008 1 92.56 59 ALA B C 1
ATOM 4279 O O . ALA B 1 59 ? -15.188 11.93 14.094 1 92.56 59 ALA B O 1
ATOM 4280 N N . LEU B 1 60 ? -14.445 13.25 12.438 1 92.75 60 LEU B N 1
ATOM 4281 C CA . LEU B 1 60 ? -14.781 14.492 13.125 1 92.75 60 LEU B CA 1
ATOM 4282 C C . LEU B 1 60 ? -16.109 15.039 12.633 1 92.75 60 LEU B C 1
ATOM 4284 O O . LEU B 1 60 ? -16.453 16.203 12.898 1 92.75 60 LEU B O 1
ATOM 4288 N N . GLY B 1 61 ? -16.797 14.25 11.898 1 91.38 61 GLY B N 1
ATOM 4289 C CA . GLY B 1 61 ? -18.188 14.57 11.625 1 91.38 61 GLY B CA 1
ATOM 4290 C C . GLY B 1 61 ? -18.422 15.039 10.203 1 91.38 61 GLY B C 1
ATOM 4291 O O . GLY B 1 61 ? -19.562 15.234 9.789 1 91.38 61 GLY B O 1
ATOM 4292 N N . GLN B 1 62 ? -17.359 15.25 9.461 1 95.12 62 GLN B N 1
ATOM 4293 C CA . GLN B 1 62 ? -17.578 15.625 8.062 1 95.12 62 GLN B CA 1
ATOM 4294 C C . GLN B 1 62 ? -18.281 14.516 7.297 1 95.12 62 GLN B C 1
ATOM 4296 O O . GLN B 1 62 ? -17.891 13.352 7.371 1 95.12 62 GLN B O 1
ATOM 4301 N N . LYS B 1 63 ? -19.312 14.891 6.586 1 95.62 63 LYS B N 1
ATOM 4302 C CA . LYS B 1 63 ? -20.047 13.906 5.781 1 95.62 63 LYS B CA 1
ATOM 4303 C C . LYS B 1 63 ? -19.312 13.641 4.465 1 95.62 63 LYS B C 1
ATOM 4305 O O . LYS B 1 63 ? -18.75 14.555 3.861 1 95.62 63 LYS B O 1
ATOM 4310 N N . PRO B 1 64 ? -19.375 12.375 4.027 1 97.12 64 PRO B N 1
ATOM 4311 C CA . PRO B 1 64 ? -18.781 12.094 2.713 1 97.12 64 PRO B CA 1
ATOM 4312 C C . PRO B 1 64 ? -19.516 12.82 1.583 1 97.12 64 PRO B C 1
ATOM 4314 O O . PRO B 1 64 ? -20.703 13.125 1.703 1 97.12 64 PRO B O 1
ATOM 4317 N N . ILE B 1 65 ? -18.781 13.078 0.477 1 98.31 65 ILE B N 1
ATOM 4318 C CA . ILE B 1 65 ? -19.359 13.711 -0.706 1 98.31 65 ILE B CA 1
ATOM 4319 C C . ILE B 1 65 ? -20.25 12.711 -1.439 1 98.31 65 ILE B C 1
ATOM 4321 O O . ILE B 1 65 ? -19.797 11.625 -1.817 1 98.31 65 ILE B O 1
ATOM 4325 N N . THR B 1 66 ? -21.469 13.078 -1.734 1 98.31 66 THR B N 1
ATOM 4326 C CA . THR B 1 66 ? -22.5 12.195 -2.275 1 98.31 66 THR B CA 1
ATOM 4327 C C . THR B 1 66 ? -22.078 11.656 -3.643 1 98.31 66 THR B C 1
ATOM 4329 O O . THR B 1 66 ? -22.141 10.445 -3.887 1 98.31 66 THR B O 1
ATOM 4332 N N . PHE B 1 67 ? -21.641 12.602 -4.508 1 98.5 67 PHE B N 1
ATOM 4333 C CA . PHE B 1 67 ? -21.234 12.234 -5.863 1 98.5 67 PHE B CA 1
ATOM 4334 C C . PHE B 1 67 ? -20.188 11.133 -5.832 1 98.5 67 PHE B C 1
ATOM 4336 O O . PHE B 1 67 ? -20.297 10.141 -6.551 1 98.5 67 PHE B O 1
ATOM 4343 N N . ILE B 1 68 ? -19.172 11.227 -4.988 1 98.69 68 ILE B N 1
ATOM 4344 C CA . ILE B 1 68 ? -18.047 10.297 -4.891 1 98.69 68 ILE B CA 1
ATOM 4345 C C . ILE B 1 68 ? -18.547 8.938 -4.41 1 98.69 68 ILE B C 1
ATOM 4347 O O . ILE B 1 68 ? -18.203 7.902 -4.984 1 98.69 68 ILE B O 1
ATOM 4351 N N . ARG B 1 69 ? -19.406 8.938 -3.406 1 98.5 69 ARG B N 1
ATOM 4352 C CA . ARG B 1 69 ? -19.875 7.691 -2.811 1 98.5 69 ARG B CA 1
ATOM 4353 C C . ARG B 1 69 ? -20.828 6.961 -3.758 1 98.5 69 ARG B C 1
ATOM 4355 O O . ARG B 1 69 ? -20.844 5.73 -3.797 1 98.5 69 ARG B O 1
ATOM 4362 N N . GLN B 1 70 ? -21.609 7.719 -4.48 1 98.38 70 GLN B N 1
ATOM 4363 C CA . GLN B 1 70 ? -22.5 7.102 -5.461 1 98.38 70 GLN B CA 1
ATOM 4364 C C . GLN B 1 70 ? -21.703 6.438 -6.582 1 98.38 70 GLN B C 1
ATOM 4366 O O . GLN B 1 70 ? -22 5.309 -6.98 1 98.38 70 GLN B O 1
ATOM 4371 N N . VAL B 1 71 ? -20.703 7.121 -7.109 1 98.81 71 VAL B N 1
ATOM 4372 C CA . VAL B 1 71 ? -19.844 6.531 -8.133 1 98.81 71 VAL B CA 1
ATOM 4373 C C . VAL B 1 71 ? -19.188 5.262 -7.594 1 98.81 71 VAL B C 1
ATOM 4375 O O . VAL B 1 71 ? -19.172 4.23 -8.273 1 98.81 71 VAL B O 1
ATOM 4378 N N . LEU B 1 72 ? -18.688 5.348 -6.41 1 98.69 72 LEU B N 1
ATOM 4379 C CA . LEU B 1 72 ? -18 4.23 -5.773 1 98.69 72 LEU B CA 1
ATOM 4380 C C . LEU B 1 72 ? -18.938 3.021 -5.652 1 98.69 72 LEU B C 1
ATOM 4382 O O . LEU B 1 72 ? -18.516 1.89 -5.91 1 98.69 72 LEU B O 1
ATOM 4386 N N . ALA B 1 73 ? -20.125 3.246 -5.215 1 98.44 73 ALA B N 1
ATOM 4387 C CA . ALA B 1 73 ? -21.094 2.162 -5.078 1 98.44 73 ALA B CA 1
ATOM 4388 C C . ALA B 1 73 ? -21.391 1.51 -6.426 1 98.44 73 ALA B C 1
ATOM 4390 O O . ALA B 1 73 ? -21.453 0.282 -6.527 1 98.44 73 ALA B O 1
ATOM 4391 N N . LEU B 1 74 ? -21.531 2.34 -7.465 1 98.56 74 LEU B N 1
ATOM 4392 C CA . LEU B 1 74 ? -21.891 1.829 -8.781 1 98.56 74 LEU B CA 1
ATOM 4393 C C . LEU B 1 74 ? -20.75 1.012 -9.375 1 98.56 74 LEU B C 1
ATOM 4395 O O . LEU B 1 74 ? -20.969 -0.036 -9.984 1 98.56 74 LEU B O 1
ATOM 4399 N N . VAL B 1 75 ? -19.5 1.461 -9.227 1 98.75 75 VAL B N 1
ATOM 4400 C CA . VAL B 1 75 ? -18.391 0.708 -9.797 1 98.75 75 VAL B CA 1
ATOM 4401 C C . VAL B 1 75 ? -18.156 -0.569 -8.984 1 98.75 75 VAL B C 1
ATOM 4403 O O . VAL B 1 75 ? -17.656 -1.562 -9.516 1 98.75 75 VAL B O 1
ATOM 4406 N N . SER B 1 76 ? -18.547 -0.6 -7.684 1 98.31 76 SER B N 1
ATOM 4407 C CA . SER B 1 76 ? -18.422 -1.776 -6.828 1 98.31 76 SER B CA 1
ATOM 4408 C C . SER B 1 76 ? -19.406 -2.863 -7.227 1 98.31 76 SER B C 1
ATOM 4410 O O . SER B 1 76 ? -19.078 -4.051 -7.219 1 98.31 76 SER B O 1
ATOM 4412 N N . PHE B 1 77 ? -20.609 -2.477 -7.52 1 97.81 77 PHE B N 1
ATOM 4413 C CA . PHE B 1 77 ? -21.688 -3.367 -7.914 1 97.81 77 PHE B CA 1
ATOM 4414 C C . PHE B 1 77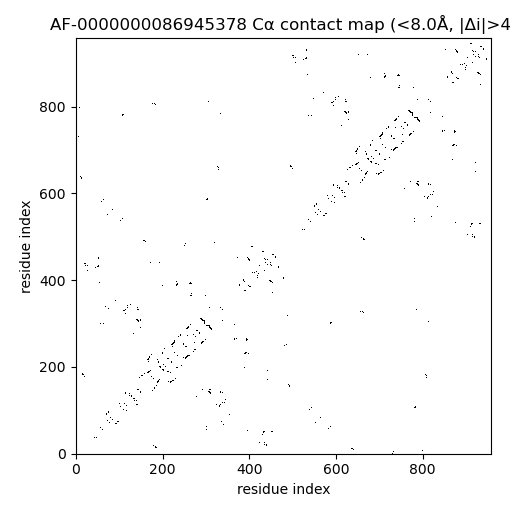 ? -22.438 -2.809 -9.117 1 97.81 77 PHE B C 1
ATOM 4416 O O . PHE B 1 77 ? -23.547 -2.271 -8.977 1 97.81 77 PHE B O 1
ATOM 4423 N N . PRO B 1 78 ? -21.906 -3.059 -10.289 1 97.5 78 PRO B N 1
ATOM 4424 C CA . PRO B 1 78 ? -22.375 -2.396 -11.508 1 97.5 78 PRO B CA 1
ATOM 4425 C C . PRO B 1 78 ? -23.844 -2.68 -11.812 1 97.5 78 PRO B C 1
ATOM 4427 O O . PRO B 1 78 ? -24.484 -1.93 -12.555 1 97.5 78 PRO B O 1
ATOM 4430 N N . GLU B 1 79 ? -24.438 -3.68 -11.258 1 95.06 79 GLU B N 1
ATOM 4431 C CA . GLU B 1 79 ? -25.859 -3.984 -11.461 1 95.06 79 GLU B CA 1
ATOM 4432 C C . GLU B 1 79 ? -26.75 -2.834 -10.992 1 95.06 79 GLU B C 1
ATOM 4434 O O . GLU B 1 79 ? -27.875 -2.695 -11.445 1 95.06 79 GLU B O 1
ATOM 4439 N N . LEU B 1 80 ? -26.203 -2.012 -10.148 1 95.94 80 LEU B N 1
ATOM 4440 C CA . LEU B 1 80 ? -26.953 -0.877 -9.617 1 95.94 80 LEU B CA 1
ATOM 4441 C C . LEU B 1 80 ? -27.172 0.179 -10.695 1 95.94 80 LEU B C 1
ATOM 4443 O O . LEU B 1 80 ? -28.078 1.016 -10.578 1 95.94 80 LEU B O 1
ATOM 4447 N N . ILE B 1 81 ? -26.328 0.212 -11.719 1 96.19 81 ILE B N 1
ATOM 4448 C CA . ILE B 1 81 ? -26.406 1.229 -12.766 1 96.19 81 ILE B CA 1
ATOM 4449 C C . ILE B 1 81 ? -27.75 1.133 -13.484 1 96.19 81 ILE B C 1
ATOM 4451 O O . ILE B 1 81 ? -28.344 2.154 -13.82 1 96.19 81 ILE B O 1
ATOM 4455 N N . SER B 1 82 ? -28.234 -0.054 -13.68 1 92.88 82 SER B N 1
ATOM 4456 C CA . SER B 1 82 ? -29.484 -0.269 -14.398 1 92.88 82 SER B CA 1
ATOM 4457 C C . SER B 1 82 ? -30.656 -0.409 -13.43 1 92.88 82 SER B C 1
ATOM 4459 O O . SER B 1 82 ? -31.781 -0.709 -13.844 1 92.88 82 SER B O 1
ATOM 4461 N N . SER B 1 83 ? -30.375 -0.189 -12.195 1 89.5 83 SER B N 1
ATOM 4462 C CA . SER B 1 83 ? -31.422 -0.338 -11.195 1 89.5 83 SER B CA 1
ATOM 4463 C C . SER B 1 83 ? -32.375 0.863 -11.203 1 89.5 83 SER B C 1
ATOM 4465 O O . SER B 1 83 ? -32.125 1.846 -11.906 1 89.5 83 SER B O 1
ATOM 4467 N N . ARG B 1 84 ? -33.469 0.776 -10.43 1 84.31 84 ARG B N 1
ATOM 4468 C CA . ARG B 1 84 ? -34.5 1.806 -10.367 1 84.31 84 ARG B CA 1
ATOM 4469 C C . ARG B 1 84 ? -34.125 2.893 -9.367 1 84.31 84 ARG B C 1
ATOM 4471 O O . ARG B 1 84 ? -34.938 3.781 -9.078 1 84.31 84 ARG B O 1
ATOM 4478 N N . LEU B 1 85 ? -32.938 2.836 -8.875 1 87.25 85 LEU B N 1
ATOM 4479 C CA . LEU B 1 85 ? -32.5 3.818 -7.891 1 87.25 85 LEU B CA 1
ATOM 4480 C C . LEU B 1 85 ? -32.406 5.211 -8.516 1 87.25 85 LEU B C 1
ATOM 4482 O O . LEU B 1 85 ? -32.062 5.348 -9.695 1 87.25 85 LEU B O 1
ATOM 4486 N N . ASP B 1 86 ? -32.75 6.191 -7.703 1 88.69 86 ASP B N 1
ATOM 4487 C CA . ASP B 1 86 ? -32.688 7.59 -8.125 1 88.69 86 ASP B CA 1
ATOM 4488 C C . ASP B 1 86 ? -31.234 8.102 -8.023 1 88.69 86 ASP B C 1
ATOM 4490 O O . ASP B 1 86 ? -30.906 8.867 -7.113 1 88.69 86 ASP B O 1
ATOM 4494 N N . ILE B 1 87 ? -30.375 7.68 -8.875 1 94.75 87 ILE B N 1
ATOM 4495 C CA . ILE B 1 87 ? -29 8.141 -9.008 1 94.75 87 ILE B CA 1
ATOM 4496 C C . ILE B 1 87 ? -28.844 8.984 -10.266 1 94.75 87 ILE B C 1
ATOM 4498 O O . ILE B 1 87 ? -29.297 8.586 -11.344 1 94.75 87 ILE B O 1
ATOM 4502 N N . PRO B 1 88 ? -28.234 10.172 -10.117 1 97.5 88 PRO B N 1
ATOM 4503 C CA . PRO B 1 88 ? -28.109 11.07 -11.266 1 97.5 88 PRO B CA 1
ATOM 4504 C C . PRO B 1 88 ? -27.406 10.414 -12.461 1 97.5 88 PRO B C 1
ATOM 4506 O O . PRO B 1 88 ? -26.484 9.617 -12.273 1 97.5 88 PRO B O 1
ATOM 4509 N N . GLN B 1 89 ? -27.812 10.812 -13.688 1 97.38 89 GLN B N 1
ATOM 4510 C CA . GLN B 1 89 ? -27.312 10.203 -14.914 1 97.38 89 GLN B CA 1
ATOM 4511 C C . GLN B 1 89 ? -25.797 10.406 -15.039 1 97.38 89 GLN B C 1
ATOM 4513 O O . GLN B 1 89 ? -25.078 9.523 -15.523 1 97.38 89 GLN B O 1
ATOM 4518 N N . ASP B 1 90 ? -25.328 11.57 -14.695 1 98.31 90 ASP B N 1
ATOM 4519 C CA . ASP B 1 90 ? -23.906 11.852 -14.836 1 98.31 90 ASP B CA 1
ATOM 4520 C C . ASP B 1 90 ? -23.078 10.969 -13.906 1 98.31 90 ASP B C 1
ATOM 4522 O O . ASP B 1 90 ? -21.922 10.672 -14.188 1 98.31 90 ASP B O 1
ATOM 4526 N N . VAL B 1 91 ? -23.656 10.562 -12.758 1 98.56 91 VAL B N 1
ATOM 4527 C CA . VAL B 1 91 ? -23 9.602 -11.867 1 98.56 91 VAL B CA 1
ATOM 4528 C C . VAL B 1 91 ? -22.906 8.242 -12.555 1 98.56 91 VAL B C 1
ATOM 4530 O O . VAL B 1 91 ? -21.859 7.598 -12.523 1 98.56 91 VAL B O 1
ATOM 4533 N N . LYS B 1 92 ? -23.984 7.789 -13.133 1 98.31 92 LYS B N 1
ATOM 4534 C CA . LYS B 1 92 ? -24.016 6.527 -13.867 1 98.31 92 LYS B CA 1
ATOM 4535 C C . LYS B 1 92 ? -23.016 6.531 -15.008 1 98.31 92 LYS B C 1
ATOM 4537 O O . LYS B 1 92 ? -22.297 5.547 -15.227 1 98.31 92 LYS B O 1
ATOM 4542 N N . ASP B 1 93 ? -22.984 7.629 -15.734 1 98.19 93 ASP B N 1
ATOM 4543 C CA . ASP B 1 93 ? -22.047 7.77 -16.844 1 98.19 93 ASP B CA 1
ATOM 4544 C C . ASP B 1 93 ? -20.594 7.68 -16.359 1 98.19 93 ASP B C 1
ATOM 4546 O O . ASP B 1 93 ? -19.766 7.031 -17 1 98.19 93 ASP B O 1
ATOM 4550 N N . ARG B 1 94 ? -20.297 8.359 -15.273 1 98.62 94 ARG B N 1
ATOM 4551 C CA . ARG B 1 94 ? -18.953 8.32 -14.703 1 98.62 94 ARG B CA 1
ATOM 4552 C C . ARG B 1 94 ? -18.547 6.902 -14.336 1 98.62 94 ARG B C 1
ATOM 4554 O O . ARG B 1 94 ? -17.422 6.477 -14.609 1 98.62 94 ARG B O 1
ATOM 4561 N N . ALA B 1 95 ? -19.438 6.223 -13.641 1 98.69 95 ALA B N 1
ATOM 4562 C CA . ALA B 1 95 ? -19.172 4.836 -13.266 1 98.69 95 ALA B CA 1
ATOM 4563 C C . ALA B 1 95 ? -18.875 3.98 -14.492 1 98.69 95 ALA B C 1
ATOM 4565 O O . ALA B 1 95 ? -17.953 3.166 -14.477 1 98.69 95 ALA B O 1
ATOM 4566 N N . LYS B 1 96 ? -19.656 4.16 -15.547 1 98.56 96 LYS B N 1
ATOM 4567 C CA . LYS B 1 96 ? -19.453 3.404 -16.781 1 98.56 96 LYS B CA 1
ATOM 4568 C C . LYS B 1 96 ? -18.094 3.719 -17.391 1 98.56 96 LYS B C 1
ATOM 4570 O O . LYS B 1 96 ? -17.406 2.82 -17.875 1 98.56 96 LYS B O 1
ATOM 4575 N N . GLU B 1 97 ? -17.719 4.984 -17.422 1 98.56 97 GLU B N 1
ATOM 4576 C CA . GLU B 1 97 ? -16.406 5.387 -17.938 1 98.56 97 GLU B CA 1
ATOM 4577 C C . GLU B 1 97 ? -15.281 4.676 -17.203 1 98.56 97 GLU B C 1
ATOM 4579 O O . GLU B 1 97 ? -14.344 4.168 -17.828 1 98.56 97 GLU B O 1
ATOM 4584 N N . LEU B 1 98 ? -15.375 4.66 -15.945 1 98.75 98 LEU B N 1
ATOM 4585 C CA . LEU B 1 98 ? -14.359 4.039 -15.102 1 98.75 98 LEU B CA 1
ATOM 4586 C C . LEU B 1 98 ? -14.305 2.533 -15.336 1 98.75 98 LEU B C 1
ATOM 4588 O O . LEU B 1 98 ? -13.227 1.961 -15.492 1 98.75 98 LEU B O 1
ATOM 4592 N N . LEU B 1 99 ? -15.469 1.904 -15.336 1 98.56 99 LEU B N 1
ATOM 4593 C CA . LEU B 1 99 ? -15.539 0.465 -15.555 1 98.56 99 LEU B CA 1
ATOM 4594 C C . LEU B 1 99 ? -14.984 0.1 -16.922 1 98.56 99 LEU B C 1
ATOM 4596 O O . LEU B 1 99 ? -14.336 -0.938 -17.094 1 98.56 99 LEU B O 1
ATOM 4600 N N . ASP B 1 100 ? -15.234 0.958 -17.891 1 97.75 100 ASP B N 1
ATOM 4601 C CA . ASP B 1 100 ? -14.742 0.717 -19.25 1 97.75 100 ASP B CA 1
ATOM 4602 C C . ASP B 1 100 ? -13.219 0.714 -19.281 1 97.75 100 ASP B C 1
ATOM 4604 O O . ASP B 1 100 ? -12.617 0.055 -20.141 1 97.75 100 ASP B O 1
ATOM 4608 N N . ASP B 1 101 ? -12.617 1.402 -18.391 1 97.12 101 ASP B N 1
ATOM 4609 C CA . ASP B 1 101 ? -11.164 1.452 -18.344 1 97.12 101 ASP B CA 1
ATOM 4610 C C . ASP B 1 101 ? -10.602 0.285 -17.531 1 97.12 101 ASP B C 1
ATOM 4612 O O . ASP B 1 101 ? -9.414 -0.027 -17.625 1 97.12 101 ASP B O 1
ATOM 4616 N N . CYS B 1 102 ? -11.391 -0.308 -16.703 1 97.31 102 CYS B N 1
ATOM 4617 C CA . CYS B 1 102 ? -10.992 -1.5 -15.969 1 97.31 102 CYS B CA 1
ATOM 4618 C C . CYS B 1 102 ? -10.953 -2.719 -16.891 1 97.31 102 CYS B C 1
ATOM 4620 O O . CYS B 1 102 ? -11.766 -2.846 -17.797 1 97.31 102 CYS B O 1
ATOM 4622 N N . THR B 1 103 ? -9.992 -3.627 -16.594 1 93.25 103 THR B N 1
ATOM 4623 C CA . THR B 1 103 ? -9.922 -4.871 -17.359 1 93.25 103 THR B CA 1
ATOM 4624 C C . THR B 1 103 ? -11.203 -5.68 -17.188 1 93.25 103 THR B C 1
ATOM 4626 O O . THR B 1 103 ? -11.602 -5.996 -16.062 1 93.25 103 THR B O 1
ATOM 4629 N N . LYS B 1 104 ? -11.945 -5.91 -18.297 1 93.19 104 LYS B N 1
ATOM 4630 C CA . LYS B 1 104 ? -13.195 -6.656 -18.359 1 93.19 104 LYS B CA 1
ATOM 4631 C C . LYS B 1 104 ? -14.273 -5.996 -17.5 1 93.19 104 LYS B C 1
ATOM 4633 O O . LYS B 1 104 ? -15.125 -6.676 -16.938 1 93.19 104 LYS B O 1
ATOM 4638 N N . GLY B 1 105 ? -14.102 -4.719 -17.25 1 96.44 105 GLY B N 1
ATOM 4639 C CA . GLY B 1 105 ? -15.117 -3.912 -16.594 1 96.44 105 GLY B CA 1
ATOM 4640 C C . GLY B 1 105 ? -15.234 -4.191 -15.109 1 96.44 105 GLY B C 1
ATOM 4641 O O . GLY B 1 105 ? -16.281 -3.943 -14.5 1 96.44 105 GLY B O 1
ATOM 4642 N N . SER B 1 106 ? -14.242 -4.746 -14.516 1 97.56 106 SER B N 1
ATOM 4643 C CA . SER B 1 106 ? -14.328 -5.113 -13.102 1 97.56 106 SER B CA 1
ATOM 4644 C C . SER B 1 106 ? -13.273 -4.383 -12.281 1 97.56 106 SER B C 1
ATOM 4646 O O . SER B 1 106 ? -12.078 -4.449 -12.586 1 97.56 106 SER B O 1
ATOM 4648 N N . VAL B 1 107 ? -13.711 -3.738 -11.188 1 98.38 107 VAL B N 1
ATOM 4649 C CA . VAL B 1 107 ? -12.773 -3.098 -10.273 1 98.38 107 VAL B CA 1
ATOM 4650 C C . VAL B 1 107 ? -11.977 -4.164 -9.523 1 98.38 107 VAL B C 1
ATOM 4652 O O . VAL B 1 107 ? -10.984 -3.852 -8.859 1 98.38 107 VAL B O 1
ATOM 4655 N N . GLY B 1 108 ? -12.391 -5.418 -9.641 1 98.06 108 GLY B N 1
ATOM 4656 C CA . GLY B 1 108 ? -11.68 -6.527 -9.016 1 98.06 108 GLY B CA 1
ATOM 4657 C C . GLY B 1 108 ? -10.484 -6.996 -9.82 1 98.06 108 GLY B C 1
ATOM 4658 O O . GLY B 1 108 ? -9.688 -7.812 -9.344 1 98.06 108 GLY B O 1
ATOM 4659 N N . SER B 1 109 ? -10.273 -6.527 -11.008 1 97.19 109 SER B N 1
ATOM 4660 C CA . SER B 1 109 ? -9.102 -6.836 -11.828 1 97.19 109 SER B CA 1
ATOM 4661 C C . SER B 1 109 ? -7.93 -5.926 -11.484 1 97.19 109 SER B C 1
ATOM 4663 O O . SER B 1 109 ? -8.125 -4.793 -11.031 1 97.19 109 SER B O 1
ATOM 4665 N N . TYR B 1 110 ? -6.734 -6.414 -11.711 1 94.94 110 TYR B N 1
ATOM 4666 C CA . TYR B 1 110 ? -5.57 -5.539 -11.617 1 94.94 110 TYR B CA 1
ATOM 4667 C C . TYR B 1 110 ? -5.695 -4.355 -12.562 1 94.94 110 TYR B C 1
ATOM 4669 O O . TYR B 1 110 ? -6.195 -4.496 -13.68 1 94.94 110 TYR B O 1
ATOM 4677 N N . SER B 1 111 ? -5.277 -3.211 -12.125 1 96.12 111 SER B N 1
ATOM 4678 C CA . SER B 1 111 ? -4.93 -2.135 -13.047 1 96.12 111 SER B CA 1
ATOM 4679 C C . SER B 1 111 ? -3.451 -2.186 -13.422 1 96.12 111 SER B C 1
ATOM 4681 O O . SER B 1 111 ? -2.689 -2.973 -12.859 1 96.12 111 SER B O 1
ATOM 4683 N N . PRO B 1 112 ? -3.102 -1.376 -14.438 1 92.75 112 PRO B N 1
ATOM 4684 C CA . PRO B 1 112 ? -1.656 -1.186 -14.578 1 92.75 112 PRO B CA 1
ATOM 4685 C C . PRO B 1 112 ? -0.992 -0.732 -13.281 1 92.75 112 PRO B C 1
ATOM 4687 O O . PRO B 1 112 ? -1.634 -0.088 -12.445 1 92.75 112 PRO B O 1
ATOM 4690 N N . SER B 1 113 ? 0.264 -1.039 -13.133 1 92.81 113 SER B N 1
ATOM 4691 C CA . SER B 1 113 ? 0.977 -0.79 -11.883 1 92.81 113 SER B CA 1
ATOM 4692 C C . SER B 1 113 ? 0.962 0.692 -11.523 1 92.81 113 SER B C 1
ATOM 4694 O O . SER B 1 113 ? 0.938 1.051 -10.352 1 92.81 113 SER B O 1
ATOM 4696 N N . ASN B 1 114 ? 0.981 1.58 -12.547 1 95.56 114 ASN B N 1
ATOM 4697 C CA . ASN B 1 114 ? 0.994 3.018 -12.289 1 95.56 114 ASN B CA 1
ATOM 4698 C C . ASN B 1 114 ? -0.418 3.564 -12.102 1 95.56 114 ASN B C 1
ATOM 4700 O O . ASN B 1 114 ? -0.593 4.719 -11.711 1 95.56 114 ASN B O 1
ATOM 4704 N N . GLY B 1 115 ? -1.416 2.756 -12.383 1 97.25 115 GLY B N 1
ATOM 4705 C CA . GLY B 1 115 ? -2.809 3.158 -12.258 1 97.25 115 GLY B CA 1
ATOM 4706 C C . GLY B 1 115 ? -3.561 3.121 -13.57 1 97.25 115 GLY B C 1
ATOM 4707 O O . GLY B 1 115 ? -2.951 3.027 -14.641 1 97.25 115 GLY B O 1
ATOM 4708 N N . LEU B 1 116 ? -4.852 3.201 -13.477 1 98.19 116 LEU B N 1
ATOM 4709 C CA . LEU B 1 116 ? -5.73 3.236 -14.641 1 98.19 116 LEU B CA 1
ATOM 4710 C C . LEU B 1 116 ? -5.359 4.391 -15.562 1 98.19 116 LEU B C 1
ATOM 4712 O O . LEU B 1 116 ? -5.031 5.484 -15.094 1 98.19 116 LEU B O 1
ATOM 4716 N N . ASN B 1 117 ? -5.402 4.148 -16.844 1 97.44 117 ASN B N 1
ATOM 4717 C CA . ASN B 1 117 ? -5.043 5.164 -17.828 1 97.44 117 ASN B CA 1
ATOM 4718 C C . ASN B 1 117 ? -5.977 6.371 -17.75 1 97.44 117 ASN B C 1
ATOM 4720 O O . ASN B 1 117 ? -5.523 7.516 -17.797 1 97.44 117 ASN B O 1
ATOM 4724 N N . LEU B 1 118 ? -7.207 6.094 -17.672 1 98.5 118 LEU B N 1
ATOM 4725 C CA . LEU B 1 118 ? -8.203 7.152 -17.594 1 98.5 118 LEU B CA 1
ATOM 4726 C C . LEU B 1 118 ? -7.945 8.055 -16.406 1 98.5 118 LEU B C 1
ATOM 4728 O O . LEU B 1 118 ? -8 9.281 -16.516 1 98.5 118 LEU B O 1
ATOM 4732 N N . VAL B 1 119 ? -7.664 7.469 -15.281 1 98.75 119 VAL B N 1
ATOM 4733 C CA . VAL B 1 119 ? -7.48 8.227 -14.047 1 98.75 119 VAL B CA 1
ATOM 4734 C C . VAL B 1 119 ? -6.215 9.078 -14.148 1 98.75 119 VAL B C 1
ATOM 4736 O O . VAL B 1 119 ? -6.219 10.258 -13.789 1 98.75 119 VAL B O 1
ATOM 4739 N N . ARG B 1 120 ? -5.109 8.5 -14.602 1 98.75 120 ARG B N 1
ATOM 4740 C CA . ARG B 1 120 ? -3.871 9.258 -14.773 1 98.75 120 ARG B CA 1
ATOM 4741 C C . ARG B 1 120 ? -4.066 10.414 -15.742 1 98.75 120 ARG B C 1
ATOM 4743 O O . ARG B 1 120 ? -3.518 11.5 -15.531 1 98.75 120 ARG B O 1
ATOM 4750 N N . SER B 1 121 ? -4.855 10.188 -16.766 1 98.75 121 SER B N 1
ATOM 4751 C CA . SER B 1 121 ? -5.156 11.25 -17.719 1 98.75 121 SER B CA 1
ATOM 4752 C C . SER B 1 121 ? -5.945 12.375 -17.062 1 98.75 121 SER B C 1
ATOM 4754 O O . SER B 1 121 ? -5.699 13.555 -17.344 1 98.75 121 SER B O 1
ATOM 4756 N N . ARG B 1 122 ? -6.867 12.039 -16.281 1 98.69 122 ARG B N 1
ATOM 4757 C CA . ARG B 1 122 ? -7.672 13.047 -15.609 1 98.69 122 ARG B CA 1
ATOM 4758 C C . ARG B 1 122 ? -6.84 13.812 -14.586 1 98.69 122 ARG B C 1
ATOM 4760 O O . ARG B 1 122 ? -7.047 15.008 -14.383 1 98.69 122 ARG B O 1
ATOM 4767 N N . VAL B 1 123 ? -5.918 13.117 -13.906 1 98.81 123 VAL B N 1
ATOM 4768 C CA . VAL B 1 123 ? -4.984 13.789 -13.016 1 98.81 123 VAL B CA 1
ATOM 4769 C C . VAL B 1 123 ? -4.145 14.797 -13.805 1 98.81 123 VAL B C 1
ATOM 4771 O O . VAL B 1 123 ? -3.973 15.938 -13.375 1 98.81 123 VAL B O 1
ATOM 4774 N N . ALA B 1 124 ? -3.631 14.367 -14.914 1 98.81 124 ALA B N 1
ATOM 4775 C CA . ALA B 1 124 ? -2.824 15.242 -15.766 1 98.81 124 ALA B CA 1
ATOM 4776 C C . ALA B 1 124 ? -3.615 16.469 -16.188 1 98.81 124 ALA B C 1
ATOM 4778 O O . ALA B 1 124 ? -3.088 17.594 -16.188 1 98.81 124 ALA B O 1
ATOM 4779 N N . GLN B 1 125 ? -4.828 16.25 -16.578 1 98.75 125 GLN B N 1
ATOM 4780 C CA . GLN B 1 125 ? -5.684 17.359 -16.969 1 98.75 125 GLN B CA 1
ATOM 4781 C C . GLN B 1 125 ? -5.926 18.328 -15.805 1 98.75 125 GLN B C 1
ATOM 4783 O O . GLN B 1 125 ? -5.895 19.547 -15.984 1 98.75 125 GLN B O 1
ATOM 4788 N N . TYR B 1 126 ? -6.215 17.797 -14.711 1 98.44 126 TYR B N 1
ATOM 4789 C CA . TYR B 1 126 ? -6.402 18.594 -13.508 1 98.44 126 TYR B CA 1
ATOM 4790 C C . TYR B 1 126 ? -5.191 19.484 -13.25 1 98.44 126 TYR B C 1
ATOM 4792 O O . TYR B 1 126 ? -5.336 20.688 -13.008 1 98.44 126 TYR B O 1
ATOM 4800 N N . ILE B 1 127 ? -4.012 18.891 -13.266 1 98.69 127 ILE B N 1
ATOM 4801 C CA . ILE B 1 127 ? -2.771 19.625 -13.016 1 98.69 127 ILE B CA 1
ATOM 4802 C C . ILE B 1 127 ? -2.58 20.703 -14.07 1 98.69 127 ILE B C 1
ATOM 4804 O O . ILE B 1 127 ? -2.199 21.828 -13.758 1 98.69 127 ILE B O 1
ATOM 4808 N N . THR B 1 128 ? -2.809 20.328 -15.297 1 98.69 128 THR B N 1
ATOM 4809 C CA . THR B 1 128 ? -2.684 21.281 -16.391 1 98.69 128 THR B CA 1
ATOM 4810 C C . THR B 1 128 ? -3.6 22.484 -16.172 1 98.69 128 THR B C 1
ATOM 4812 O O . THR B 1 128 ? -3.18 23.641 -16.344 1 98.69 128 THR B O 1
ATOM 4815 N N . ASN B 1 129 ? -4.82 22.203 -15.812 1 98 129 ASN B N 1
ATOM 4816 C CA . ASN B 1 129 ? -5.781 23.281 -15.57 1 98 129 ASN B CA 1
ATOM 4817 C C . ASN B 1 129 ? -5.359 24.156 -14.391 1 98 129 ASN B C 1
ATOM 4819 O O . ASN B 1 129 ? -5.512 25.375 -14.438 1 98 129 ASN B O 1
ATOM 4823 N N . ARG B 1 130 ? -4.867 23.562 -13.375 1 97 130 ARG B N 1
ATOM 4824 C CA . ARG B 1 130 ? -4.469 24.281 -12.164 1 97 130 ARG B CA 1
ATOM 4825 C C . ARG B 1 130 ? -3.232 25.141 -12.422 1 97 130 ARG B C 1
ATOM 4827 O O . ARG B 1 130 ? -3.176 26.297 -12 1 97 130 ARG B O 1
ATOM 4834 N N . ASP B 1 131 ? -2.24 24.562 -13.117 1 97.75 131 ASP B N 1
ATOM 4835 C CA . ASP B 1 131 ? -0.918 25.172 -13.219 1 97.75 131 ASP B CA 1
ATOM 4836 C C . ASP B 1 131 ? -0.774 25.969 -14.516 1 97.75 131 ASP B C 1
ATOM 4838 O O . ASP B 1 131 ? 0.129 26.797 -14.648 1 97.75 131 ASP B O 1
ATOM 4842 N N . GLY B 1 132 ? -1.57 25.719 -15.484 1 97.38 132 GLY B N 1
ATOM 4843 C CA . GLY B 1 132 ? -1.413 26.344 -16.797 1 97.38 132 GLY B CA 1
ATOM 4844 C C . GLY B 1 132 ? -0.24 25.781 -17.578 1 97.38 132 GLY B C 1
ATOM 4845 O O . GLY B 1 132 ? 0.217 26.406 -18.547 1 97.38 132 GLY B O 1
ATOM 4846 N N . VAL B 1 133 ? 0.341 24.719 -17.078 1 96.88 133 VAL B N 1
ATOM 4847 C CA . VAL B 1 133 ? 1.443 24 -17.703 1 96.88 133 VAL B CA 1
ATOM 4848 C C . VAL B 1 133 ? 1.027 22.562 -18 1 96.88 133 VAL B C 1
ATOM 4850 O O . VAL B 1 133 ? 0.401 21.906 -17.156 1 96.88 133 VAL B O 1
ATOM 4853 N N . PRO B 1 134 ? 1.362 22.094 -19.188 1 97.06 134 PRO B N 1
ATOM 4854 C CA . PRO B 1 134 ? 0.953 20.734 -19.531 1 97.06 134 PRO B CA 1
ATOM 4855 C C . PRO B 1 134 ? 1.524 19.672 -18.578 1 97.06 134 PRO B C 1
ATOM 4857 O O . PRO B 1 134 ? 2.66 19.812 -18.125 1 97.06 134 PRO B O 1
ATOM 4860 N N . SER B 1 135 ? 0.767 18.688 -18.266 1 98.44 135 SER B N 1
ATOM 4861 C CA . SER B 1 135 ? 1.164 17.516 -17.516 1 98.44 135 SER B CA 1
ATOM 4862 C C . SER B 1 135 ? 1.02 16.25 -18.344 1 98.44 135 SER B C 1
ATOM 4864 O O . SER B 1 135 ? 0.067 16.109 -19.109 1 98.44 135 SER B O 1
ATOM 4866 N N . ASN B 1 136 ? 1.998 15.367 -18.25 1 98.44 136 ASN B N 1
ATOM 4867 C CA . ASN B 1 136 ? 2.016 14.102 -18.969 1 98.44 136 ASN B CA 1
ATOM 4868 C C . ASN B 1 136 ? 1.517 12.953 -18.094 1 98.44 136 ASN B C 1
ATOM 4870 O O . ASN B 1 136 ? 2.094 12.672 -17.047 1 98.44 136 ASN B O 1
ATOM 4874 N N . PRO B 1 137 ? 0.447 12.219 -18.547 1 98.31 137 PRO B N 1
ATOM 4875 C CA . PRO B 1 137 ? -0.051 11.078 -17.766 1 98.31 137 PRO B CA 1
ATOM 4876 C C . PRO B 1 137 ? 1.039 10.062 -17.438 1 98.31 137 PRO B C 1
ATOM 4878 O O . PRO B 1 137 ? 0.978 9.391 -16.406 1 98.31 137 PRO B O 1
ATOM 4881 N N . ASP B 1 138 ? 2.061 9.922 -18.25 1 97.19 138 ASP B N 1
ATOM 4882 C CA . ASP B 1 138 ? 3.129 8.945 -18.062 1 97.19 138 ASP B CA 1
ATOM 4883 C C . ASP B 1 138 ? 4.039 9.344 -16.891 1 97.19 138 ASP B C 1
ATOM 4885 O O . ASP B 1 138 ? 4.832 8.539 -16.406 1 97.19 138 ASP B O 1
ATOM 4889 N N . ASP B 1 139 ? 3.912 10.57 -16.438 1 98.44 139 ASP B N 1
ATOM 4890 C CA . ASP B 1 139 ? 4.703 11.055 -15.305 1 98.44 139 ASP B CA 1
ATOM 4891 C C . ASP B 1 139 ? 3.908 10.977 -14 1 98.44 139 ASP B C 1
ATOM 4893 O O . ASP B 1 139 ? 4.375 11.43 -12.953 1 98.44 139 ASP B O 1
ATOM 4897 N N . ILE B 1 140 ? 2.711 10.484 -14.148 1 98.75 140 ILE B N 1
ATOM 4898 C CA . ILE B 1 140 ? 1.82 10.406 -12.992 1 98.75 140 ILE B CA 1
ATOM 4899 C C . ILE B 1 140 ? 1.756 8.969 -12.484 1 98.75 140 ILE B C 1
ATOM 4901 O O . ILE B 1 140 ? 1.489 8.047 -13.258 1 98.75 140 ILE B O 1
ATOM 4905 N N . TYR B 1 141 ? 2.008 8.773 -11.234 1 98.62 141 TYR B N 1
ATOM 4906 C CA . TYR B 1 141 ? 1.934 7.48 -10.57 1 98.62 141 TYR B CA 1
ATOM 4907 C C . TYR B 1 141 ? 0.925 7.512 -9.43 1 98.62 141 TYR B C 1
ATOM 4909 O O . TYR B 1 141 ? 1.026 8.344 -8.523 1 98.62 141 TYR B O 1
ATOM 4917 N N . LEU B 1 142 ? -0.052 6.621 -9.508 1 98.69 142 LEU B N 1
ATOM 4918 C CA . LEU B 1 142 ? -1.062 6.535 -8.461 1 98.69 142 LEU B CA 1
ATOM 4919 C C . LEU B 1 142 ? -0.582 5.648 -7.316 1 98.69 142 LEU B C 1
ATOM 4921 O O . LEU B 1 142 ? 0.262 4.773 -7.516 1 98.69 142 LEU B O 1
ATOM 4925 N N . GLY B 1 143 ? -1.053 5.934 -6.121 1 97.62 143 GLY B N 1
ATOM 4926 C CA . GLY B 1 143 ? -0.617 5.18 -4.953 1 97.62 143 GLY B CA 1
ATOM 4927 C C . GLY B 1 143 ? -1.7 5.031 -3.902 1 97.62 143 GLY B C 1
ATOM 4928 O O . GLY B 1 143 ? -2.762 5.648 -4.004 1 97.62 143 GLY B O 1
ATOM 4929 N N . SER B 1 144 ? -1.484 4.133 -2.949 1 96.5 144 SER B N 1
ATOM 4930 C CA . SER B 1 144 ? -2.328 3.986 -1.768 1 96.5 144 SER B CA 1
ATOM 4931 C C . SER B 1 144 ? -2.139 5.152 -0.802 1 96.5 144 SER B C 1
ATOM 4933 O O . SER B 1 144 ? -1.622 4.969 0.303 1 96.5 144 SER B O 1
ATOM 4935 N N . GLY B 1 145 ? -2.615 6.277 -1.19 1 96 145 GLY B N 1
ATOM 4936 C CA . GLY B 1 145 ? -2.352 7.531 -0.5 1 96 145 GLY B CA 1
ATOM 4937 C C . GLY B 1 145 ? -1.026 8.156 -0.889 1 96 145 GLY B C 1
ATOM 4938 O O . GLY B 1 145 ? -0.235 7.551 -1.615 1 96 145 GLY B O 1
ATOM 4939 N N . ALA B 1 146 ? -0.814 9.375 -0.42 1 96.5 146 ALA B N 1
ATOM 4940 C CA . ALA B 1 146 ? 0.46 10.039 -0.676 1 96.5 146 ALA B CA 1
ATOM 4941 C C . ALA B 1 146 ? 1.602 9.344 0.06 1 96.5 146 ALA B C 1
ATOM 4943 O O . ALA B 1 146 ? 2.74 9.336 -0.414 1 96.5 146 ALA B O 1
ATOM 4944 N N . SER B 1 147 ? 1.301 8.711 1.226 1 95.94 147 SER B N 1
ATOM 4945 C CA . SER B 1 147 ? 2.326 8.031 2.012 1 95.94 147 SER B CA 1
ATOM 4946 C C . SER B 1 147 ? 3.039 6.961 1.187 1 95.94 147 SER B C 1
ATOM 4948 O O . SER B 1 147 ? 4.266 6.84 1.249 1 95.94 147 SER B O 1
ATOM 4950 N N . ASP B 1 148 ? 2.289 6.262 0.398 1 96.31 148 ASP B N 1
ATOM 4951 C CA . ASP B 1 148 ? 2.811 5.188 -0.443 1 96.31 148 ASP B CA 1
ATOM 4952 C C . ASP B 1 148 ? 3.787 5.73 -1.484 1 96.31 148 ASP B C 1
ATOM 4954 O O . ASP B 1 148 ? 4.895 5.211 -1.637 1 96.31 148 ASP B O 1
ATOM 4958 N N . VAL B 1 149 ? 3.441 6.75 -2.193 1 98 149 VAL B N 1
ATOM 4959 C CA . VAL B 1 149 ? 4.262 7.266 -3.285 1 98 149 VAL B CA 1
ATOM 4960 C C . VAL B 1 149 ? 5.434 8.062 -2.721 1 98 149 VAL B C 1
ATOM 4962 O O . VAL B 1 149 ? 6.516 8.094 -3.311 1 98 149 VAL B O 1
ATOM 4965 N N . ILE B 1 150 ? 5.277 8.703 -1.565 1 98.56 150 ILE B N 1
ATOM 4966 C CA . ILE B 1 150 ? 6.387 9.383 -0.908 1 98.56 150 ILE B CA 1
ATOM 4967 C C . ILE B 1 150 ? 7.469 8.367 -0.535 1 98.56 150 ILE B C 1
ATOM 4969 O O . ILE B 1 150 ? 8.648 8.578 -0.828 1 98.56 150 ILE B O 1
ATOM 4973 N N . LYS B 1 151 ? 7.086 7.32 0.093 1 97.62 151 LYS B N 1
ATOM 4974 C CA . LYS B 1 151 ? 8.047 6.277 0.453 1 97.62 151 LYS B CA 1
ATOM 4975 C C . LYS B 1 151 ? 8.75 5.73 -0.782 1 97.62 151 LYS B C 1
ATOM 4977 O O . LYS B 1 151 ? 9.961 5.504 -0.76 1 97.62 151 LYS B O 1
ATOM 4982 N N . SER B 1 152 ? 7.965 5.484 -1.825 1 98 152 SER B N 1
ATOM 4983 C CA . SER B 1 152 ? 8.539 4.977 -3.068 1 98 152 SER B CA 1
ATOM 4984 C C . SER B 1 152 ? 9.602 5.926 -3.609 1 98 152 SER B C 1
ATOM 4986 O O . SER B 1 152 ? 10.68 5.492 -4.023 1 98 152 SER B O 1
ATOM 4988 N N . VAL B 1 153 ? 9.312 7.18 -3.611 1 98.75 153 VAL B N 1
ATOM 4989 C CA . VAL B 1 153 ? 10.25 8.164 -4.145 1 98.75 153 VAL B CA 1
ATOM 4990 C C . VAL B 1 153 ? 11.492 8.234 -3.258 1 98.75 153 VAL B C 1
ATOM 4992 O O . VAL B 1 153 ? 12.617 8.258 -3.76 1 98.75 153 VAL B O 1
ATOM 4995 N N . LEU B 1 154 ? 11.328 8.242 -1.976 1 98.75 154 LEU B N 1
ATOM 4996 C CA . LEU B 1 154 ? 12.453 8.336 -1.05 1 98.75 154 LEU B CA 1
ATOM 4997 C C . LEU B 1 154 ? 13.375 7.125 -1.189 1 98.75 154 LEU B C 1
ATOM 4999 O O . LEU B 1 154 ? 14.586 7.234 -0.979 1 98.75 154 LEU B O 1
ATOM 5003 N N . THR B 1 155 ? 12.828 5.988 -1.556 1 98.44 155 THR B N 1
ATOM 5004 C CA . THR B 1 155 ? 13.609 4.77 -1.737 1 98.44 155 THR B CA 1
ATOM 5005 C C . THR B 1 155 ? 14.664 4.953 -2.824 1 98.44 155 THR B C 1
ATOM 5007 O O . THR B 1 155 ? 15.719 4.324 -2.785 1 98.44 155 THR B O 1
ATOM 5010 N N . LEU B 1 156 ? 14.43 5.828 -3.766 1 98.62 156 LEU B N 1
ATOM 5011 C CA . LEU B 1 156 ? 15.352 6.074 -4.867 1 98.62 156 LEU B CA 1
ATOM 5012 C C . LEU B 1 156 ? 16.672 6.656 -4.355 1 98.62 156 LEU B C 1
ATOM 5014 O O . LEU B 1 156 ? 17.703 6.52 -5.004 1 98.62 156 LEU B O 1
ATOM 5018 N N . PHE B 1 157 ? 16.656 7.27 -3.174 1 98.44 157 PHE B N 1
ATOM 5019 C CA . PHE B 1 157 ? 17.781 8.07 -2.717 1 98.44 157 PHE B CA 1
ATOM 5020 C C . PHE B 1 157 ? 18.688 7.262 -1.799 1 98.44 157 PHE B C 1
ATOM 5022 O O . PHE B 1 157 ? 19.688 7.77 -1.301 1 98.44 157 PHE B O 1
ATOM 5029 N N . VAL B 1 158 ? 18.375 5.977 -1.559 1 98.19 158 VAL B N 1
ATOM 5030 C CA . VAL B 1 158 ? 19.094 5.145 -0.607 1 98.19 158 VAL B CA 1
ATOM 5031 C C . VAL B 1 158 ? 20.406 4.664 -1.235 1 98.19 158 VAL B C 1
ATOM 5033 O O . VAL B 1 158 ? 20.531 3.494 -1.599 1 98.19 158 VAL B O 1
ATOM 5036 N N . GLU B 1 159 ? 21.375 5.582 -1.275 1 97.75 159 GLU B N 1
ATOM 5037 C CA . GLU B 1 159 ? 22.656 5.258 -1.887 1 97.75 159 GLU B CA 1
ATOM 5038 C C . GLU B 1 159 ? 23.766 6.152 -1.349 1 97.75 159 GLU B C 1
ATOM 5040 O O . GLU B 1 159 ? 23.578 7.367 -1.221 1 97.75 159 GLU B O 1
ATOM 5045 N N . ASP B 1 160 ? 24.844 5.512 -0.963 1 97.19 160 ASP B N 1
ATOM 5046 C CA . ASP B 1 160 ? 26.031 6.297 -0.661 1 97.19 160 ASP B CA 1
ATOM 5047 C C . ASP B 1 160 ? 26.641 6.895 -1.931 1 97.19 160 ASP B C 1
ATOM 5049 O O . ASP B 1 160 ? 26.797 6.195 -2.934 1 97.19 160 ASP B O 1
ATOM 5053 N N . VAL B 1 161 ? 26.859 8.109 -1.873 1 94.25 161 VAL B N 1
ATOM 5054 C CA . VAL B 1 161 ? 27.469 8.789 -3.008 1 94.25 161 VAL B CA 1
ATOM 5055 C C . VAL B 1 161 ? 28.719 9.555 -2.543 1 94.25 161 VAL B C 1
ATOM 5057 O O . VAL B 1 161 ? 28.672 10.289 -1.559 1 94.25 161 VAL B O 1
ATOM 5060 N N . GLY B 1 162 ? 29.797 9.391 -3.268 1 92 162 GLY B N 1
ATOM 5061 C CA . GLY B 1 162 ? 31.031 10.055 -2.9 1 92 162 GLY B CA 1
ATOM 5062 C C . GLY B 1 162 ? 31.531 9.656 -1.526 1 92 162 GLY B C 1
ATOM 5063 O O . GLY B 1 162 ? 32.094 10.477 -0.809 1 92 162 GLY B O 1
ATOM 5064 N N . GLY B 1 163 ? 31.219 8.539 -1.141 1 94.69 163 GLY B N 1
ATOM 5065 C CA . GLY B 1 163 ? 31.672 8.023 0.138 1 94.69 163 GLY B CA 1
ATOM 5066 C C . GLY B 1 163 ? 30.859 8.531 1.314 1 94.69 163 GLY B C 1
ATOM 5067 O O . GLY B 1 163 ? 31.234 8.305 2.471 1 94.69 163 GLY B O 1
ATOM 5068 N N . LYS B 1 164 ? 29.781 9.242 1.122 1 97.56 164 LYS B N 1
ATOM 5069 C CA . LYS B 1 164 ? 28.922 9.789 2.172 1 97.56 164 LYS B CA 1
ATOM 5070 C C . LYS B 1 164 ? 27.516 9.188 2.111 1 97.56 164 LYS B C 1
ATOM 5072 O O . LYS B 1 164 ? 26.984 8.945 1.024 1 97.56 164 LYS B O 1
ATOM 5077 N N . PRO B 1 165 ? 26.922 8.883 3.295 1 98.19 165 PRO B N 1
ATOM 5078 C CA . PRO B 1 165 ? 25.547 8.398 3.316 1 98.19 165 PRO B CA 1
ATOM 5079 C C . PRO B 1 165 ? 24.531 9.453 2.867 1 98.19 165 PRO B C 1
ATOM 5081 O O . PRO B 1 165 ? 24.781 10.656 3.014 1 98.19 165 PRO B O 1
ATOM 5084 N N . PRO B 1 166 ? 23.469 9.016 2.334 1 98.56 166 PRO B N 1
ATOM 5085 C CA . PRO B 1 166 ? 22.469 9.961 1.86 1 98.56 166 PRO B CA 1
ATOM 5086 C C . PRO B 1 166 ? 21.734 10.656 3.002 1 98.56 166 PRO B C 1
ATOM 5088 O O . PRO B 1 166 ? 21.562 10.078 4.078 1 98.56 166 PRO B O 1
ATOM 5091 N N . ALA B 1 167 ? 21.25 11.875 2.742 1 98.75 167 ALA B N 1
ATOM 5092 C CA . ALA B 1 167 ? 20.469 12.656 3.697 1 98.75 167 ALA B CA 1
ATOM 5093 C C . ALA B 1 167 ? 19.375 13.461 2.988 1 98.75 167 ALA B C 1
ATOM 5095 O O . ALA B 1 167 ? 19.5 13.773 1.802 1 98.75 167 ALA B O 1
ATOM 5096 N N . VAL B 1 168 ? 18.297 13.703 3.674 1 98.81 168 VAL B N 1
ATOM 5097 C CA . VAL B 1 168 ? 17.172 14.461 3.141 1 98.81 168 VAL B CA 1
ATOM 5098 C C . VAL B 1 168 ? 16.766 15.555 4.121 1 98.81 168 VAL B C 1
ATOM 5100 O O . VAL B 1 168 ? 16.625 15.305 5.32 1 98.81 168 VAL B O 1
ATOM 5103 N N . MET B 1 169 ? 16.609 16.812 3.596 1 98.88 169 MET B N 1
ATOM 5104 C CA . MET B 1 169 ? 16.188 17.938 4.418 1 98.88 169 MET B CA 1
ATOM 5105 C C . MET B 1 169 ? 14.672 17.922 4.633 1 98.88 169 MET B C 1
ATOM 5107 O O . MET B 1 169 ? 13.906 17.781 3.678 1 98.88 169 MET B O 1
ATOM 5111 N N . VAL B 1 170 ? 14.273 18.016 5.934 1 98.38 170 VAL B N 1
ATOM 5112 C CA . VAL B 1 170 ? 12.859 18 6.305 1 98.38 170 VAL B CA 1
ATOM 5113 C C . VAL B 1 170 ? 12.555 19.188 7.207 1 98.38 170 VAL B C 1
ATOM 5115 O O . VAL B 1 170 ? 13.367 19.578 8.047 1 98.38 170 VAL B O 1
ATOM 5118 N N . PRO B 1 171 ? 11.406 19.812 6.988 1 98.12 171 PRO B N 1
ATOM 5119 C CA . PRO B 1 171 ? 11.055 20.953 7.832 1 98.12 171 PRO B CA 1
ATOM 5120 C C . PRO B 1 171 ? 10.773 20.547 9.281 1 98.12 171 PRO B C 1
ATOM 5122 O O . PRO B 1 171 ? 10.242 19.469 9.531 1 98.12 171 PRO B O 1
ATOM 5125 N N . ILE B 1 172 ? 11.078 21.453 10.211 1 97.81 172 ILE B N 1
ATOM 5126 C CA . ILE B 1 172 ? 10.742 21.359 11.625 1 97.81 172 ILE B CA 1
ATOM 5127 C C . ILE B 1 172 ? 9.922 22.562 12.055 1 97.81 172 ILE B C 1
ATOM 5129 O O . ILE B 1 172 ? 10.383 23.703 11.945 1 97.81 172 ILE B O 1
ATOM 5133 N N . PRO B 1 173 ? 8.68 22.344 12.531 1 96.62 173 PRO B N 1
ATOM 5134 C CA . PRO B 1 173 ? 8.086 21.047 12.797 1 96.62 173 PRO B CA 1
ATOM 5135 C C . PRO B 1 173 ? 7.805 20.25 11.523 1 96.62 173 PRO B C 1
ATOM 5137 O O . PRO B 1 173 ? 7.605 20.844 10.453 1 96.62 173 PRO B O 1
ATOM 5140 N N . GLN B 1 174 ? 7.848 18.953 11.648 1 93.44 174 GLN B N 1
ATOM 5141 C CA . GLN B 1 174 ? 7.738 18.047 10.508 1 93.44 174 GLN B CA 1
ATOM 5142 C C . GLN B 1 174 ? 6.398 17.312 10.516 1 93.44 174 GLN B C 1
ATOM 5144 O O . GLN B 1 174 ? 5.66 17.375 11.5 1 93.44 174 GLN B O 1
ATOM 5149 N N . TYR B 1 175 ? 6.125 16.594 9.414 1 92.06 175 TYR B N 1
ATOM 5150 C CA . TYR B 1 175 ? 5.125 15.531 9.336 1 92.06 175 TYR B CA 1
ATOM 5151 C C . TYR B 1 175 ? 5.77 14.164 9.539 1 92.06 175 TYR B C 1
ATOM 5153 O O . TYR B 1 175 ? 6.656 13.766 8.781 1 92.06 175 TYR B O 1
ATOM 5161 N N . PRO B 1 176 ? 5.293 13.383 10.445 1 91.69 176 PRO B N 1
ATOM 5162 C CA . PRO B 1 176 ? 6.023 12.211 10.93 1 91.69 176 PRO B CA 1
ATOM 5163 C C . PRO B 1 176 ? 6.188 11.133 9.867 1 91.69 176 PRO B C 1
ATOM 5165 O O . PRO B 1 176 ? 7.051 10.258 9.984 1 91.69 176 PRO B O 1
ATOM 5168 N N . LEU B 1 177 ? 5.441 11.125 8.812 1 93.69 177 LEU B N 1
ATOM 5169 C CA . LEU B 1 177 ? 5.633 10.18 7.727 1 93.69 177 LEU B CA 1
ATOM 5170 C C . LEU B 1 177 ? 7.062 10.242 7.195 1 93.69 177 LEU B C 1
ATOM 5172 O O . LEU B 1 177 ? 7.672 9.203 6.918 1 93.69 177 LEU B O 1
ATOM 5176 N N . PHE B 1 178 ? 7.602 11.445 7.031 1 95.69 178 PHE B N 1
ATOM 5177 C CA . PHE B 1 178 ? 8.938 11.609 6.465 1 95.69 178 PHE B CA 1
ATOM 5178 C C . PHE B 1 178 ? 10 11.062 7.41 1 95.69 178 PHE B C 1
ATOM 5180 O O . PHE B 1 178 ? 10.844 10.266 7.008 1 95.69 178 PHE B O 1
ATOM 5187 N N . SER B 1 179 ? 9.922 11.445 8.688 1 94.19 179 SER B N 1
ATOM 5188 C CA . SER B 1 179 ? 10.914 10.977 9.648 1 94.19 179 SER B CA 1
ATOM 5189 C C . SER B 1 179 ? 10.852 9.461 9.797 1 94.19 179 SER B C 1
ATOM 5191 O O . SER B 1 179 ? 11.891 8.789 9.836 1 94.19 179 SER B O 1
ATOM 5193 N N . GLY B 1 180 ? 9.625 8.945 9.938 1 94.75 180 GLY B N 1
ATOM 5194 C CA . GLY B 1 180 ? 9.484 7.5 10.047 1 94.75 180 GLY B CA 1
ATOM 5195 C C . GLY B 1 180 ? 10.039 6.758 8.844 1 94.75 180 GLY B C 1
ATOM 5196 O O . GLY B 1 180 ? 10.742 5.754 9 1 94.75 180 GLY B O 1
ATOM 5197 N N . THR B 1 181 ? 9.734 7.199 7.625 1 96.44 181 THR B N 1
ATOM 5198 C CA . THR B 1 181 ? 10.18 6.555 6.395 1 96.44 181 THR B CA 1
ATOM 5199 C C . THR B 1 181 ? 11.695 6.652 6.25 1 96.44 181 THR B C 1
ATOM 5201 O O . THR B 1 181 ? 12.352 5.68 5.875 1 96.44 181 THR B O 1
ATOM 5204 N N . LEU B 1 182 ? 12.266 7.824 6.512 1 97.31 182 LEU B N 1
ATOM 5205 C CA . LEU B 1 182 ? 13.711 8 6.418 1 97.31 182 LEU B CA 1
ATOM 5206 C C . LEU B 1 182 ? 14.438 7.078 7.395 1 97.31 182 LEU B C 1
ATOM 5208 O O . LEU B 1 182 ? 15.469 6.5 7.055 1 97.31 182 LEU B O 1
ATOM 5212 N N . SER B 1 183 ? 13.867 6.965 8.578 1 95.94 183 SER B N 1
ATOM 5213 C CA . SER B 1 183 ? 14.445 6.039 9.555 1 95.94 183 SER B CA 1
ATOM 5214 C C . SER B 1 183 ? 14.414 4.605 9.039 1 95.94 183 SER B C 1
ATOM 5216 O O . SER B 1 183 ? 15.422 3.896 9.102 1 95.94 183 SER B O 1
ATOM 5218 N N . GLU B 1 184 ? 13.289 4.172 8.57 1 96.12 184 GLU B N 1
ATOM 5219 C CA . GLU B 1 184 ? 13.133 2.824 8.031 1 96.12 184 GLU B CA 1
ATOM 5220 C C . GLU B 1 184 ? 14.156 2.549 6.93 1 96.12 184 GLU B C 1
ATOM 5222 O O . GLU B 1 184 ? 14.703 1.449 6.844 1 96.12 184 GLU B O 1
ATOM 5227 N N . LEU B 1 185 ? 14.406 3.537 6.098 1 97.06 185 LEU B N 1
ATOM 5228 C CA . LEU B 1 185 ? 15.258 3.385 4.922 1 97.06 185 LEU B CA 1
ATOM 5229 C C . LEU B 1 185 ? 16.719 3.566 5.277 1 97.06 185 LEU B C 1
ATOM 5231 O O . LEU B 1 185 ? 17.609 3.342 4.441 1 97.06 185 LEU B O 1
ATOM 5235 N N . GLY B 1 186 ? 17.016 4.023 6.496 1 96.62 186 GLY B N 1
ATOM 5236 C CA . GLY B 1 186 ? 18.391 4.293 6.898 1 96.62 186 GLY B CA 1
ATOM 5237 C C . GLY B 1 186 ? 18.969 5.543 6.258 1 96.62 186 GLY B C 1
ATOM 5238 O O . GLY B 1 186 ? 20.156 5.602 5.969 1 96.62 186 GLY B O 1
ATOM 5239 N N . VAL B 1 187 ? 18.141 6.477 5.926 1 98 187 VAL B N 1
ATOM 5240 C CA . VAL B 1 187 ? 18.547 7.758 5.355 1 98 187 VAL B CA 1
ATOM 5241 C C . VAL B 1 187 ? 18.531 8.836 6.438 1 98 187 VAL B C 1
ATOM 5243 O O . VAL B 1 187 ? 17.578 8.945 7.207 1 98 187 VAL B O 1
ATOM 5246 N N . ARG B 1 188 ? 19.594 9.609 6.473 1 97.69 188 ARG B N 1
ATOM 5247 C CA . ARG B 1 188 ? 19.703 10.625 7.516 1 97.69 188 ARG B CA 1
ATOM 5248 C C . ARG B 1 188 ? 18.719 11.766 7.281 1 97.69 188 ARG B C 1
ATOM 5250 O O . ARG B 1 188 ? 18.672 12.336 6.191 1 97.69 188 ARG B O 1
ATOM 5257 N N . GLN B 1 189 ? 17.922 12.07 8.227 1 97.12 189 GLN B N 1
ATOM 5258 C CA . GLN B 1 189 ? 17.078 13.258 8.211 1 97.12 189 GLN B CA 1
ATOM 5259 C C . GLN B 1 189 ? 17.875 14.5 8.602 1 97.12 189 GLN B C 1
ATOM 5261 O O . GLN B 1 189 ? 18.609 14.492 9.602 1 97.12 189 GLN B O 1
ATOM 5266 N N . VAL B 1 190 ? 17.781 15.531 7.809 1 98.5 190 VAL B N 1
ATOM 5267 C CA . VAL B 1 190 ? 18.406 16.828 8.086 1 98.5 190 VAL B CA 1
ATOM 5268 C C . VAL B 1 190 ? 17.328 17.859 8.391 1 98.5 190 VAL B C 1
ATOM 5270 O O . VAL B 1 190 ? 16.562 18.25 7.504 1 98.5 190 VAL B O 1
ATOM 5273 N N . ASP B 1 191 ? 17.375 18.422 9.609 1 97.75 191 ASP B N 1
ATOM 5274 C CA . ASP B 1 191 ? 16.328 19.328 10.062 1 97.75 191 ASP B CA 1
ATOM 5275 C C . ASP B 1 191 ? 16.625 20.766 9.641 1 97.75 191 ASP B C 1
ATOM 5277 O O . ASP B 1 191 ? 17.75 21.219 9.758 1 97.75 191 ASP B O 1
ATOM 5281 N N . TYR B 1 192 ? 15.656 21.359 9.062 1 98.44 192 TYR B N 1
ATOM 5282 C CA . TYR B 1 192 ? 15.688 22.828 8.977 1 98.44 192 TYR B CA 1
ATOM 5283 C C . TYR B 1 192 ? 14.469 23.438 9.656 1 98.44 192 TYR B C 1
ATOM 5285 O O . TYR B 1 192 ? 13.359 22.922 9.539 1 98.44 192 TYR B O 1
ATOM 5293 N N . TYR B 1 193 ? 14.648 24.562 10.359 1 98.19 193 TYR B N 1
ATOM 5294 C CA . TYR B 1 193 ? 13.602 25.141 11.195 1 98.19 193 TYR B CA 1
ATOM 5295 C C . TYR B 1 193 ? 12.781 26.156 10.422 1 98.19 193 TYR B C 1
ATOM 5297 O O . TYR B 1 193 ? 13.336 27.016 9.727 1 98.19 193 TYR B O 1
ATOM 5305 N N . LEU B 1 194 ? 11.469 25.984 10.523 1 97.56 194 LEU B N 1
ATOM 5306 C CA . LEU B 1 194 ? 10.578 27.047 10.039 1 97.56 194 LEU B CA 1
ATOM 5307 C C . LEU B 1 194 ? 10.586 28.234 10.984 1 97.56 194 LEU B C 1
ATOM 5309 O O . LEU B 1 194 ? 10.828 28.078 12.188 1 97.56 194 LEU B O 1
ATOM 5313 N N . ASP B 1 195 ? 10.297 29.391 10.414 1 96.94 195 ASP B N 1
ATOM 5314 C CA . ASP B 1 195 ? 10.383 30.625 11.18 1 96.94 195 ASP B CA 1
ATOM 5315 C C . ASP B 1 195 ? 9.023 31.016 11.758 1 96.94 195 ASP B C 1
ATOM 5317 O O . ASP B 1 195 ? 8.258 31.75 11.133 1 96.94 195 ASP B O 1
ATOM 5321 N N . GLU B 1 196 ? 8.703 30.625 12.969 1 97 196 GLU B N 1
ATOM 5322 C CA . GLU B 1 196 ? 7.422 30.859 13.625 1 97 196 GLU B CA 1
ATOM 5323 C C . GLU B 1 196 ? 7.145 32.375 13.766 1 97 196 GLU B C 1
ATOM 5325 O O . GLU B 1 196 ? 5.992 32.781 13.695 1 97 196 GLU B O 1
ATOM 5330 N N . GLU B 1 197 ? 8.172 33.188 13.922 1 95.75 197 GLU B N 1
ATOM 5331 C CA . GLU B 1 197 ? 8.008 34.625 14.117 1 95.75 197 GLU B CA 1
ATOM 5332 C C . GLU B 1 197 ? 7.59 35.312 12.82 1 95.75 197 GLU B C 1
ATOM 5334 O O . GLU B 1 197 ? 7.125 36.469 12.844 1 95.75 197 GLU B O 1
ATOM 5339 N N . HIS B 1 198 ? 7.758 34.688 11.805 1 94.62 198 HIS B N 1
ATOM 5340 C CA . HIS B 1 198 ? 7.367 35.219 10.5 1 94.62 198 HIS B CA 1
ATOM 5341 C C . HIS B 1 198 ? 6.418 34.281 9.781 1 94.62 198 HIS B C 1
ATOM 5343 O O . HIS B 1 198 ? 6.66 33.906 8.625 1 94.62 198 HIS B O 1
ATOM 5349 N N . ASP B 1 199 ? 5.41 33.812 10.453 1 94.19 199 ASP B N 1
ATOM 5350 C CA . ASP B 1 199 ? 4.305 33.031 9.922 1 94.19 199 ASP B CA 1
ATOM 5351 C C . ASP B 1 199 ? 4.801 31.703 9.344 1 94.19 199 ASP B C 1
ATOM 5353 O O . ASP B 1 199 ? 4.375 31.281 8.266 1 94.19 199 ASP B O 1
ATOM 5357 N N . TRP B 1 200 ? 5.832 31.109 9.961 1 95.88 200 TRP B N 1
ATOM 5358 C CA . TRP B 1 200 ? 6.383 29.812 9.625 1 95.88 200 TRP B CA 1
ATOM 5359 C C . TRP B 1 200 ? 7.016 29.828 8.242 1 95.88 200 TRP B C 1
ATOM 5361 O O . TRP B 1 200 ? 7.051 28.797 7.559 1 95.88 200 TRP B O 1
ATOM 5371 N N . ALA B 1 201 ? 7.516 30.922 7.75 1 93.31 201 ALA B N 1
ATOM 5372 C CA . ALA B 1 201 ? 8.188 31.031 6.457 1 93.31 201 ALA B CA 1
ATOM 5373 C C . ALA B 1 201 ? 9.492 30.234 6.453 1 93.31 201 ALA B C 1
ATOM 5375 O O . ALA B 1 201 ? 10.023 29.891 7.516 1 93.31 201 ALA B O 1
ATOM 5376 N N . LEU B 1 202 ? 9.891 29.922 5.254 1 95.56 202 LEU B N 1
ATOM 5377 C CA . LEU B 1 202 ? 11.18 29.266 5.082 1 95.56 202 LEU B CA 1
ATOM 5378 C C . LEU B 1 202 ? 12.281 30.281 4.82 1 95.56 202 LEU B C 1
ATOM 5380 O O . LEU B 1 202 ? 12.289 30.953 3.777 1 95.56 202 LEU B O 1
ATOM 5384 N N . GLN B 1 203 ? 13.211 30.375 5.691 1 96.62 203 GLN B N 1
ATOM 5385 C CA . GLN B 1 203 ? 14.328 31.297 5.527 1 96.62 203 GLN B CA 1
ATOM 5386 C C . GLN B 1 203 ? 15.492 30.625 4.797 1 96.62 203 GLN B C 1
ATOM 5388 O O . GLN B 1 203 ? 15.961 29.562 5.219 1 96.62 203 GLN B O 1
ATOM 5393 N N . ILE B 1 204 ? 15.945 31.25 3.781 1 97.56 204 ILE B N 1
ATOM 5394 C CA . ILE B 1 204 ? 16.984 30.672 2.945 1 97.56 204 ILE B CA 1
ATOM 5395 C C . ILE B 1 204 ? 18.266 30.516 3.758 1 97.56 204 ILE B C 1
ATOM 5397 O O . ILE B 1 204 ? 19.016 29.562 3.572 1 97.56 204 ILE B O 1
ATOM 5401 N N . SER B 1 205 ? 18.531 31.469 4.621 1 98.12 205 SER B N 1
ATOM 5402 C CA . SER B 1 205 ? 19.703 31.375 5.477 1 98.12 205 SER B CA 1
ATOM 5403 C C . SER B 1 205 ? 19.656 30.109 6.328 1 98.12 205 SER B C 1
ATOM 5405 O O . SER B 1 205 ? 20.688 29.469 6.559 1 98.12 205 SER B O 1
ATOM 5407 N N . GLU B 1 206 ? 18.547 29.766 6.82 1 98.19 206 GLU B N 1
ATOM 5408 C CA . GLU B 1 206 ? 18.375 28.547 7.598 1 98.19 206 GLU B CA 1
ATOM 5409 C C . GLU B 1 206 ? 18.578 27.312 6.734 1 98.19 206 GLU B C 1
ATOM 5411 O O . GLU B 1 206 ? 19.188 26.328 7.168 1 98.19 206 GLU B O 1
ATOM 5416 N N . LEU B 1 207 ? 18.078 27.312 5.52 1 98.5 207 LEU B N 1
ATOM 5417 C CA . LEU B 1 207 ? 18.328 26.219 4.586 1 98.5 207 LEU B CA 1
ATOM 5418 C C . LEU B 1 207 ? 19.812 26.047 4.32 1 98.5 207 LEU B C 1
ATOM 5420 O O . LEU B 1 207 ? 20.328 24.922 4.309 1 98.5 207 LEU B O 1
ATOM 5424 N N . GLU B 1 208 ? 20.438 27.203 4.125 1 98.5 208 GLU B N 1
ATOM 5425 C CA . GLU B 1 208 ? 21.875 27.172 3.879 1 98.5 208 GLU B CA 1
ATOM 5426 C C . GLU B 1 208 ? 22.625 26.594 5.07 1 98.5 208 GLU B C 1
ATOM 5428 O O . GLU B 1 208 ? 23.516 25.766 4.895 1 98.5 208 GLU B O 1
ATOM 5433 N N . ARG B 1 209 ? 22.344 27.016 6.211 1 98.44 209 ARG B N 1
ATOM 5434 C CA . ARG B 1 209 ? 22.969 26.5 7.418 1 98.44 209 ARG B CA 1
ATOM 5435 C C . ARG B 1 209 ? 22.812 24.984 7.531 1 98.44 209 ARG B C 1
ATOM 5437 O O . ARG B 1 209 ? 23.781 24.266 7.719 1 98.44 209 ARG B O 1
ATOM 5444 N N . SER B 1 210 ? 21.578 24.578 7.473 1 98.5 210 SER B N 1
ATOM 5445 C CA . SER B 1 210 ? 21.234 23.1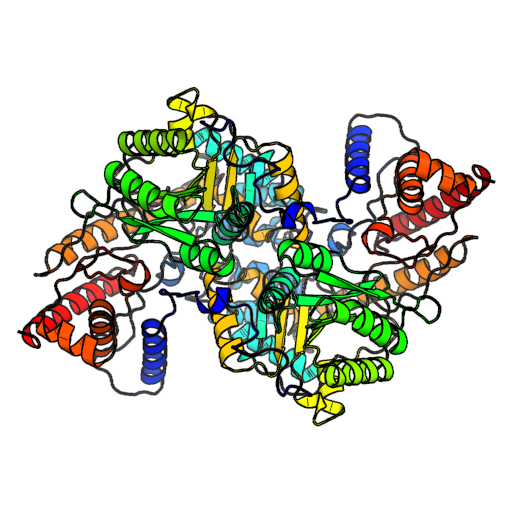72 7.605 1 98.5 210 SER B CA 1
ATOM 5446 C C . SER B 1 210 ? 21.969 22.312 6.574 1 98.5 210 SER B C 1
ATOM 5448 O O . SER B 1 210 ? 22.531 21.281 6.91 1 98.5 210 SER B O 1
ATOM 5450 N N . TRP B 1 211 ? 21.969 22.781 5.324 1 98.56 211 TRP B N 1
ATOM 5451 C CA . TRP B 1 211 ? 22.641 22.078 4.238 1 98.56 211 TRP B CA 1
ATOM 5452 C C . TRP B 1 211 ? 24.141 21.984 4.492 1 98.56 211 TRP B C 1
ATOM 5454 O O . TRP B 1 211 ? 24.734 20.922 4.348 1 98.56 211 TRP B O 1
ATOM 5464 N N . ARG B 1 212 ? 24.734 23.094 4.836 1 98.38 212 ARG B N 1
ATOM 5465 C CA . ARG B 1 212 ? 26.172 23.156 5.066 1 98.38 212 ARG B CA 1
ATOM 5466 C C . ARG B 1 212 ? 26.594 22.203 6.188 1 98.38 212 ARG B C 1
ATOM 5468 O O . ARG B 1 212 ? 27.531 21.422 6.023 1 98.38 212 ARG B O 1
ATOM 5475 N N . ASP B 1 213 ? 25.922 22.266 7.258 1 98.56 213 ASP B N 1
ATOM 5476 C CA . ASP B 1 213 ? 26.25 21.438 8.414 1 98.56 213 ASP B CA 1
ATOM 5477 C C . ASP B 1 213 ? 26.109 19.953 8.086 1 98.56 213 ASP B C 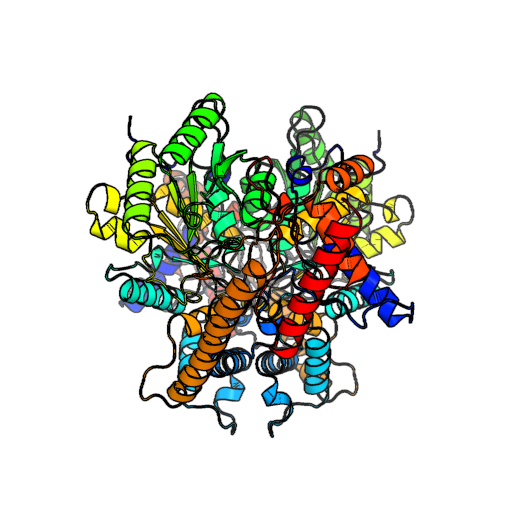1
ATOM 5479 O O . ASP B 1 213 ? 26.969 19.156 8.445 1 98.56 213 ASP B O 1
ATOM 5483 N N . ALA B 1 214 ? 25.062 19.578 7.434 1 98.5 214 ALA B N 1
ATOM 5484 C CA . ALA B 1 214 ? 24.781 18.172 7.129 1 98.5 214 ALA B CA 1
ATOM 5485 C C . ALA B 1 214 ? 25.75 17.641 6.074 1 98.5 214 ALA B C 1
ATOM 5487 O O . ALA B 1 214 ? 26.062 16.453 6.055 1 98.5 214 ALA B O 1
ATOM 5488 N N . SER B 1 215 ? 26.188 18.531 5.211 1 97.62 215 SER B N 1
ATOM 5489 C CA . SER B 1 215 ? 27.016 18.125 4.07 1 97.62 215 SER B CA 1
ATOM 5490 C C . SER B 1 215 ? 28.406 17.719 4.512 1 97.62 215 SER B C 1
ATOM 5492 O O . SER B 1 215 ? 29.156 17.109 3.742 1 97.62 215 SER B O 1
ATOM 5494 N N . ILE B 1 216 ? 28.75 17.984 5.734 1 97.81 216 ILE B N 1
ATOM 5495 C CA . ILE B 1 216 ? 30.047 17.609 6.273 1 97.81 216 ILE B CA 1
ATOM 5496 C C . ILE B 1 216 ? 30.156 16.078 6.336 1 97.81 216 ILE B C 1
ATOM 5498 O O . ILE B 1 216 ? 31.156 15.508 5.906 1 97.81 216 ILE B O 1
ATOM 5502 N N . GLU B 1 217 ? 29.109 15.438 6.734 1 97.69 217 GLU B N 1
ATOM 5503 C CA . GLU B 1 217 ? 29.188 14.008 6.996 1 97.69 217 GLU B CA 1
ATOM 5504 C C . GLU B 1 217 ? 28.234 13.219 6.094 1 97.69 217 GLU B C 1
ATOM 5506 O O . GLU B 1 217 ? 28.234 11.992 6.113 1 97.69 217 GLU B O 1
ATOM 5511 N N . SER B 1 218 ? 27.469 13.883 5.348 1 98.44 218 SER B N 1
ATOM 5512 C CA . SER B 1 218 ? 26.469 13.227 4.516 1 98.44 218 SER B CA 1
ATOM 5513 C C . SER B 1 218 ? 26.391 13.867 3.135 1 98.44 218 SER B C 1
ATOM 5515 O O . SER B 1 218 ? 26.906 14.969 2.924 1 98.44 218 SER B O 1
ATOM 5517 N N . ASN B 1 219 ? 25.891 13.164 2.23 1 97.94 219 ASN B N 1
ATOM 5518 C CA . ASN B 1 219 ? 25.5 13.719 0.94 1 97.94 219 ASN B CA 1
ATOM 5519 C C . ASN B 1 219 ? 24.031 14.125 0.929 1 97.94 219 ASN B C 1
ATOM 5521 O O . ASN B 1 219 ? 23.141 13.273 0.773 1 97.94 219 ASN B O 1
ATOM 5525 N N . VAL B 1 220 ? 23.719 15.391 1.119 1 98.44 220 VAL B N 1
ATOM 5526 C CA . VAL B 1 220 ? 22.328 15.867 1.111 1 98.44 220 VAL B CA 1
ATOM 5527 C C . VAL B 1 220 ? 21.766 15.797 -0.307 1 98.44 220 VAL B C 1
ATOM 5529 O O . VAL B 1 220 ? 22.312 16.422 -1.224 1 98.44 220 VAL B O 1
ATOM 5532 N N . ARG B 1 221 ? 20.672 15.047 -0.437 1 97.88 221 ARG B N 1
ATOM 5533 C CA . ARG B 1 221 ? 20.25 14.672 -1.78 1 97.88 221 ARG B CA 1
ATOM 5534 C C . ARG B 1 221 ? 18.922 15.344 -2.143 1 97.88 221 ARG B C 1
ATOM 5536 O O . ARG B 1 221 ? 18.625 15.539 -3.322 1 97.88 221 ARG B O 1
ATOM 5543 N N . ALA B 1 222 ? 18.109 15.641 -1.153 1 98.75 222 ALA B N 1
ATOM 5544 C CA . ALA B 1 222 ? 16.766 16.109 -1.451 1 98.75 222 ALA B CA 1
ATOM 5545 C C . ALA B 1 222 ? 16.266 17.078 -0.374 1 98.75 222 ALA B C 1
ATOM 5547 O O . ALA B 1 222 ? 16.812 17.109 0.733 1 98.75 222 ALA B O 1
ATOM 5548 N N . LEU B 1 223 ? 15.312 17.922 -0.772 1 98.81 223 LEU B N 1
ATOM 5549 C CA . LEU B 1 223 ? 14.633 18.891 0.081 1 98.81 223 LEU B CA 1
ATOM 5550 C C . LEU B 1 223 ? 13.125 18.656 0.079 1 98.81 223 LEU B C 1
ATOM 5552 O O . LEU B 1 223 ? 12.477 18.719 -0.971 1 98.81 223 LEU B O 1
ATOM 5556 N N . VAL B 1 224 ? 12.57 18.312 1.267 1 98.81 224 VAL B N 1
ATOM 5557 C CA . VAL B 1 224 ? 11.125 18.172 1.425 1 98.81 224 VAL B CA 1
ATOM 5558 C C . VAL B 1 224 ? 10.516 19.516 1.801 1 98.81 224 VAL B C 1
ATOM 5560 O O . VAL B 1 224 ? 10.969 20.172 2.738 1 98.81 224 VAL B O 1
ATOM 5563 N N . VAL B 1 225 ? 9.516 19.922 1.08 1 98.62 225 VAL B N 1
ATOM 5564 C CA . VAL B 1 225 ? 8.734 21.109 1.416 1 98.62 225 VAL B CA 1
ATOM 5565 C C . VAL B 1 225 ? 7.262 20.734 1.559 1 98.62 225 VAL B C 1
ATOM 5567 O O . VAL B 1 225 ? 6.676 20.141 0.648 1 98.62 225 VAL B O 1
ATOM 5570 N N . ILE B 1 226 ? 6.711 21.016 2.703 1 97.88 226 ILE B N 1
ATOM 5571 C CA . ILE B 1 226 ? 5.297 20.766 2.957 1 97.88 226 ILE B CA 1
ATOM 5572 C C . ILE B 1 226 ? 4.516 22.062 2.889 1 97.88 226 ILE B C 1
ATOM 5574 O O . ILE B 1 226 ? 4.695 22.953 3.729 1 97.88 226 ILE B O 1
ATOM 5578 N N . ASN B 1 227 ? 3.646 22.25 1.884 1 97.12 227 ASN B N 1
ATOM 5579 C CA . ASN B 1 227 ? 2.959 23.5 1.605 1 97.12 227 ASN B CA 1
ATOM 5580 C C . ASN B 1 227 ? 1.599 23.266 0.957 1 97.12 227 ASN B C 1
ATOM 5582 O O . ASN B 1 227 ? 1.521 22.844 -0.202 1 97.12 227 ASN B O 1
ATOM 5586 N N . PRO B 1 228 ? 0.491 23.531 1.682 1 96.75 228 PRO B N 1
ATOM 5587 C CA . PRO B 1 228 ? 0.417 24.109 3.027 1 96.7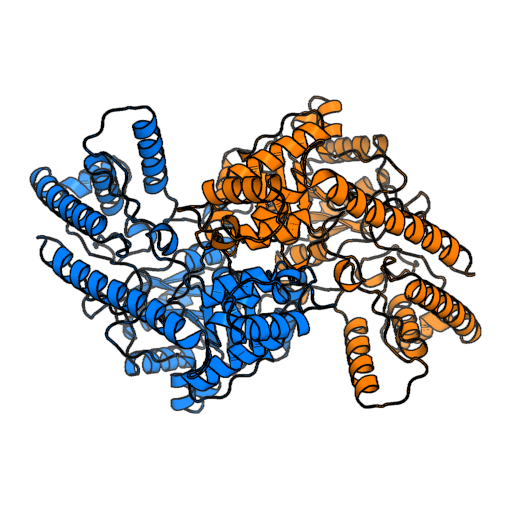5 228 PRO B CA 1
ATOM 5588 C C . PRO B 1 228 ? 1.015 23.188 4.094 1 96.75 228 PRO B C 1
ATOM 5590 O O . PRO B 1 228 ? 1.024 21.969 3.926 1 96.75 228 PRO B O 1
ATOM 5593 N N . GLY B 1 229 ? 1.458 23.844 5.125 1 96.44 229 GLY B N 1
ATOM 5594 C CA . GLY B 1 229 ? 2.268 23.141 6.102 1 96.44 229 GLY B CA 1
ATOM 5595 C C . GLY B 1 229 ? 1.447 22.266 7.035 1 96.44 229 GLY B C 1
ATOM 5596 O O . GLY B 1 229 ? 0.337 22.641 7.422 1 96.44 229 GLY B O 1
ATOM 5597 N N . ASN B 1 230 ? 1.996 21.156 7.457 1 94.38 230 ASN B N 1
ATOM 5598 C CA . ASN B 1 230 ? 1.562 20.312 8.555 1 94.38 230 ASN B CA 1
ATOM 5599 C C . ASN B 1 230 ? 2.668 20.125 9.594 1 94.38 230 ASN B C 1
ATOM 5601 O O . ASN B 1 230 ? 3.703 19.516 9.297 1 94.38 230 ASN B O 1
ATOM 5605 N N . PRO B 1 231 ? 2.523 20.688 10.758 1 94.94 231 PRO B N 1
ATOM 5606 C CA . PRO B 1 231 ? 1.279 21.031 11.445 1 94.94 231 PRO B CA 1
ATOM 5607 C C . PRO B 1 231 ? 0.992 22.531 11.438 1 94.94 231 PRO B C 1
ATOM 5609 O O . PRO B 1 231 ? 0.041 22.984 12.078 1 94.94 231 PRO B O 1
ATOM 5612 N N . THR B 1 232 ? 1.714 23.281 10.719 1 95.94 232 THR B N 1
ATOM 5613 C CA . THR B 1 232 ? 1.735 24.719 10.969 1 95.94 232 THR B CA 1
ATOM 5614 C C . THR B 1 232 ? 0.601 25.422 10.219 1 95.94 232 THR B C 1
ATOM 5616 O O . THR B 1 232 ? 0.188 26.516 10.586 1 95.94 232 THR B O 1
ATOM 5619 N N . GLY B 1 233 ? 0.186 24.812 9.117 1 95.62 233 GLY B N 1
ATOM 5620 C CA . GLY B 1 233 ? -0.921 25.359 8.352 1 95.62 233 GLY B CA 1
ATOM 5621 C C . GLY B 1 233 ? -0.515 26.531 7.473 1 95.62 233 GLY B C 1
ATOM 5622 O O . GLY B 1 233 ? -1.352 27.109 6.777 1 95.62 233 GLY B O 1
ATOM 5623 N N . GLN B 1 234 ? 0.723 26.844 7.402 1 95.69 234 GLN B N 1
ATOM 5624 C CA . GLN B 1 234 ? 1.174 28 6.637 1 95.69 234 GLN B CA 1
ATOM 5625 C C . GLN B 1 234 ? 1.124 27.719 5.137 1 95.69 234 GLN B C 1
ATOM 5627 O O . GLN B 1 234 ? 1.35 26.594 4.703 1 95.69 234 GLN B O 1
ATOM 5632 N N . VAL B 1 235 ? 0.87 28.719 4.34 1 97.25 235 VAL B N 1
ATOM 5633 C CA . VAL B 1 235 ? 0.974 28.688 2.885 1 97.25 235 VAL B CA 1
ATOM 5634 C C . VAL B 1 235 ? 2.115 29.594 2.432 1 97.25 235 VAL B C 1
ATOM 5636 O O . VAL B 1 235 ? 2.168 30.766 2.805 1 97.25 235 VAL B O 1
ATOM 5639 N N . LEU B 1 236 ? 3.033 29.047 1.719 1 96.75 236 LEU B N 1
ATOM 5640 C CA . LEU B 1 236 ? 4.191 29.797 1.26 1 96.75 236 LEU B CA 1
ATOM 5641 C C . LEU B 1 236 ? 3.797 30.812 0.181 1 96.75 236 LEU B C 1
ATOM 5643 O O . LEU B 1 236 ? 2.914 30.531 -0.636 1 96.75 236 LEU B O 1
ATOM 5647 N N . THR B 1 237 ? 4.477 31.922 0.196 1 96.25 237 THR B N 1
ATOM 5648 C CA . THR B 1 237 ? 4.285 32.906 -0.875 1 96.25 237 THR B CA 1
ATOM 5649 C C . THR B 1 237 ? 5.027 32.469 -2.137 1 96.25 237 THR B C 1
ATOM 5651 O O . THR B 1 237 ? 5.945 31.641 -2.074 1 96.25 237 THR B O 1
ATOM 5654 N N . ARG B 1 238 ? 4.605 33 -3.266 1 97.69 238 ARG B N 1
ATOM 5655 C CA . ARG B 1 238 ? 5.297 32.75 -4.523 1 97.69 238 ARG B CA 1
ATOM 5656 C C . ARG B 1 238 ? 6.777 33.094 -4.422 1 97.69 238 ARG B C 1
ATOM 5658 O O . ARG B 1 238 ? 7.629 32.312 -4.883 1 97.69 238 ARG B O 1
ATOM 5665 N N . ASP B 1 239 ? 7.055 34.219 -3.807 1 97.69 239 ASP B N 1
ATOM 5666 C CA . ASP B 1 239 ? 8.438 34.688 -3.668 1 97.69 239 ASP B CA 1
ATOM 5667 C C . ASP B 1 239 ? 9.266 33.688 -2.869 1 97.69 239 ASP B C 1
ATOM 5669 O O . ASP B 1 239 ? 10.406 33.375 -3.229 1 97.69 239 ASP B O 1
ATOM 5673 N N . ASN B 1 240 ? 8.75 33.219 -1.797 1 97.56 240 ASN B N 1
ATOM 5674 C CA . ASN B 1 240 ? 9.453 32.219 -0.995 1 97.56 240 ASN B CA 1
ATOM 5675 C C . ASN B 1 240 ? 9.711 30.953 -1.787 1 97.56 240 ASN B C 1
ATOM 5677 O O . ASN B 1 240 ? 10.789 30.359 -1.691 1 97.56 240 ASN B O 1
ATOM 5681 N N . ILE B 1 241 ? 8.734 30.469 -2.557 1 98.5 241 ILE B N 1
ATOM 5682 C CA . ILE B 1 241 ? 8.875 29.266 -3.373 1 98.5 241 ILE B CA 1
ATOM 5683 C C . ILE B 1 241 ? 9.992 29.469 -4.391 1 98.5 241 ILE B C 1
ATOM 5685 O O . ILE B 1 241 ? 10.812 28.562 -4.594 1 98.5 241 ILE B O 1
ATOM 5689 N N . GLU B 1 242 ? 10.047 30.641 -4.996 1 98.62 242 GLU B N 1
ATOM 5690 C CA . GLU B 1 242 ? 11.109 30.938 -5.949 1 98.62 242 GLU B CA 1
ATOM 5691 C C . GLU B 1 242 ? 12.484 30.828 -5.297 1 98.62 242 GLU B C 1
ATOM 5693 O O . GLU B 1 242 ? 13.414 30.266 -5.879 1 98.62 242 GLU B O 1
ATOM 5698 N N . GLN B 1 243 ? 12.578 31.391 -4.137 1 98.5 243 GLN B N 1
ATOM 5699 C CA . GLN B 1 243 ? 13.844 31.359 -3.408 1 98.5 243 GLN B CA 1
ATOM 5700 C C . GLN B 1 243 ? 14.25 29.922 -3.078 1 98.5 243 GLN B C 1
ATOM 5702 O O . GLN B 1 243 ? 15.43 29.562 -3.164 1 98.5 243 GLN B O 1
ATOM 5707 N N . ILE B 1 244 ? 13.305 29.125 -2.703 1 98.44 244 ILE B N 1
ATOM 5708 C CA . ILE B 1 244 ? 13.539 27.734 -2.361 1 98.44 244 ILE B CA 1
ATOM 5709 C C . ILE B 1 244 ? 14.031 26.984 -3.596 1 98.44 244 ILE B C 1
ATOM 5711 O O . ILE B 1 244 ? 14.969 26.188 -3.516 1 98.44 244 ILE B O 1
ATOM 5715 N N . ILE B 1 245 ? 13.375 27.203 -4.762 1 98.69 245 ILE B N 1
ATOM 5716 C CA . ILE B 1 245 ? 13.742 26.562 -6.02 1 98.69 245 ILE B CA 1
ATOM 5717 C C . ILE B 1 245 ? 15.172 26.922 -6.387 1 98.69 245 ILE B C 1
ATOM 5719 O O . ILE B 1 245 ? 15.961 26.062 -6.773 1 98.69 245 ILE B O 1
ATOM 5723 N N . LYS B 1 246 ? 15.547 28.219 -6.227 1 98.38 246 LYS B N 1
ATOM 5724 C CA . LYS B 1 246 ? 16.906 28.672 -6.516 1 98.38 246 LYS B CA 1
ATOM 5725 C C . LYS B 1 246 ? 17.922 28 -5.594 1 98.38 246 LYS B C 1
ATOM 5727 O O . LYS B 1 246 ? 18.984 27.562 -6.047 1 98.38 246 LYS B O 1
ATOM 5732 N N . PHE B 1 247 ? 17.625 27.953 -4.34 1 98.12 247 PHE B N 1
ATOM 5733 C CA . PHE B 1 247 ? 18.484 27.281 -3.371 1 98.12 247 PHE B CA 1
ATOM 5734 C C . PHE B 1 247 ? 18.703 25.828 -3.756 1 98.12 247 PHE B C 1
ATOM 5736 O O . PHE B 1 247 ? 19.844 25.359 -3.777 1 98.12 247 PHE B O 1
ATOM 5743 N N . ALA B 1 248 ? 17.609 25.109 -4.047 1 98.44 248 ALA B N 1
ATOM 5744 C CA . ALA B 1 248 ? 17.688 23.703 -4.414 1 98.44 248 ALA B CA 1
ATOM 5745 C C . ALA B 1 248 ? 18.531 23.516 -5.672 1 98.44 248 ALA B C 1
ATOM 5747 O O . ALA B 1 248 ? 19.312 22.562 -5.762 1 98.44 248 ALA B O 1
ATOM 5748 N N . TYR B 1 249 ? 18.297 24.391 -6.645 1 98 249 TYR B N 1
ATOM 5749 C CA . TYR B 1 249 ? 19.062 24.328 -7.883 1 98 249 TYR B CA 1
ATOM 5750 C C . TYR B 1 249 ? 20.562 24.484 -7.609 1 98 249 TYR B C 1
ATOM 5752 O O . TYR B 1 249 ? 21.359 23.688 -8.094 1 98 249 TYR B O 1
ATOM 5760 N N . GLU B 1 250 ? 20.891 25.484 -6.812 1 97.06 250 GLU B N 1
ATOM 5761 C CA . GLU B 1 250 ? 22.281 25.812 -6.543 1 97.06 250 GLU B CA 1
ATOM 5762 C C . GLU B 1 250 ? 22.969 24.688 -5.773 1 97.06 250 GLU B C 1
ATOM 5764 O O . GLU B 1 250 ? 24.172 24.453 -5.938 1 97.06 250 GLU B O 1
ATOM 5769 N N . ARG B 1 251 ? 22.266 23.953 -5.027 1 97.19 251 ARG B N 1
ATOM 5770 C CA . ARG B 1 251 ? 22.859 22.938 -4.164 1 97.19 251 ARG B CA 1
ATOM 5771 C C . ARG B 1 251 ? 22.609 21.531 -4.727 1 97.19 251 ARG B C 1
ATOM 5773 O O . ARG B 1 251 ? 22.891 20.531 -4.066 1 97.19 251 ARG B O 1
ATOM 5780 N N . ASN B 1 252 ? 22 21.422 -5.918 1 96.31 252 ASN B N 1
ATOM 5781 C CA . ASN B 1 252 ? 21.719 20.156 -6.582 1 96.31 252 ASN B CA 1
ATOM 5782 C C . ASN B 1 252 ? 20.797 19.281 -5.738 1 96.31 252 ASN B C 1
ATOM 5784 O O . ASN B 1 252 ? 21.094 18.109 -5.508 1 96.31 252 ASN B O 1
ATOM 5788 N N . LEU B 1 253 ? 19.781 19.859 -5.195 1 98.25 253 LEU B N 1
ATOM 5789 C CA . LEU B 1 253 ? 18.828 19.125 -4.375 1 98.25 253 LEU B CA 1
ATOM 5790 C C . LEU B 1 253 ? 17.594 18.766 -5.184 1 98.25 253 LEU B C 1
ATOM 5792 O O . LEU B 1 253 ? 17.078 19.578 -5.953 1 98.25 253 LEU B O 1
ATOM 5796 N N . PHE B 1 254 ? 17.172 17.5 -5.078 1 98.69 254 PHE B N 1
ATOM 5797 C CA . PHE B 1 254 ? 15.867 17.078 -5.59 1 98.69 254 PHE B CA 1
ATOM 5798 C C . PHE B 1 254 ? 14.742 17.641 -4.723 1 98.69 254 PHE B C 1
ATOM 5800 O O . PHE B 1 254 ? 14.781 17.516 -3.496 1 98.69 254 PHE B O 1
ATOM 5807 N N . ILE B 1 255 ? 13.719 18.281 -5.293 1 98.81 255 ILE B N 1
ATOM 5808 C CA . ILE B 1 255 ? 12.633 18.859 -4.504 1 98.81 255 ILE B CA 1
ATOM 5809 C C . ILE B 1 255 ? 11.484 17.859 -4.391 1 98.81 255 ILE B C 1
ATOM 5811 O O . ILE B 1 255 ? 11.008 17.344 -5.402 1 98.81 255 ILE B O 1
ATOM 5815 N N . LEU B 1 256 ? 11.094 17.5 -3.229 1 98.88 256 LEU B N 1
ATOM 5816 C CA . LEU B 1 256 ? 9.852 16.812 -2.914 1 98.88 256 LEU B CA 1
ATOM 5817 C C . LEU B 1 256 ? 8.812 17.781 -2.373 1 98.88 256 LEU B C 1
ATOM 5819 O O . LEU B 1 256 ? 8.922 18.25 -1.236 1 98.88 256 LEU B O 1
ATOM 5823 N N . ALA B 1 257 ? 7.848 18.078 -3.168 1 98.88 257 ALA B N 1
ATOM 5824 C CA . ALA B 1 257 ? 6.809 19.031 -2.811 1 98.88 257 ALA B CA 1
ATOM 5825 C C . ALA B 1 257 ? 5.555 18.328 -2.312 1 98.88 257 ALA B C 1
ATOM 5827 O O . ALA B 1 257 ? 4.75 17.828 -3.111 1 98.88 257 ALA B O 1
ATOM 5828 N N . ASP B 1 258 ? 5.363 18.266 -1.001 1 98.38 258 ASP B N 1
ATOM 5829 C CA . ASP B 1 258 ? 4.137 17.766 -0.389 1 98.38 258 ASP B CA 1
ATOM 5830 C C . ASP B 1 258 ? 3.059 18.859 -0.358 1 98.38 258 ASP B C 1
ATOM 5832 O O . ASP B 1 258 ? 3.047 19.703 0.538 1 98.38 258 ASP B O 1
ATOM 5836 N N . GLU B 1 259 ? 2.125 18.75 -1.293 1 98.25 259 GLU B N 1
ATOM 5837 C CA . GLU B 1 259 ? 1.141 19.797 -1.513 1 98.25 259 GLU B CA 1
ATOM 5838 C C . GLU B 1 259 ? -0.278 19.281 -1.279 1 98.25 259 GLU B C 1
ATOM 5840 O O . GLU B 1 259 ? -1.215 19.703 -1.961 1 98.25 259 GLU B O 1
ATOM 5845 N N . VAL B 1 260 ? -0.445 18.391 -0.314 1 97.44 260 VAL B N 1
ATOM 5846 C CA . VAL B 1 260 ? -1.664 17.594 -0.15 1 97.44 260 VAL B CA 1
ATOM 5847 C C . VAL B 1 260 ? -2.773 18.484 0.418 1 97.44 260 VAL B C 1
ATOM 5849 O O . VAL B 1 260 ? -3.959 18.203 0.222 1 97.44 260 VAL B O 1
ATOM 5852 N N . TYR B 1 261 ? -2.443 19.625 1.045 1 96.94 261 TYR B N 1
ATOM 5853 C CA . TYR B 1 261 ? -3.447 20.469 1.677 1 96.94 261 TYR B CA 1
ATOM 5854 C C . TYR B 1 261 ? -3.84 21.625 0.762 1 96.94 261 TYR B C 1
ATOM 5856 O O . TYR B 1 261 ? -4.418 22.609 1.215 1 96.94 261 TYR B O 1
ATOM 5864 N N . GLN B 1 262 ? -3.617 21.5 -0.505 1 96.88 262 GLN B N 1
ATOM 5865 C CA . GLN B 1 262 ? -3.785 22.609 -1.446 1 96.88 262 GLN B CA 1
ATOM 5866 C C . GLN B 1 262 ? -5.254 23.016 -1.565 1 96.88 262 GLN B C 1
ATOM 5868 O O . GLN B 1 262 ? -5.562 24.125 -1.979 1 96.88 262 GLN B O 1
ATOM 5873 N N . GLU B 1 263 ? -6.199 22.156 -1.146 1 95.06 263 GLU B N 1
ATOM 5874 C CA . GLU B 1 263 ? -7.621 22.484 -1.211 1 95.06 263 GLU B CA 1
ATOM 5875 C C . GLU B 1 263 ? -8.141 22.953 0.145 1 95.06 263 GLU B C 1
ATOM 5877 O O . GLU B 1 263 ? -9.305 23.344 0.268 1 95.06 263 GLU B O 1
ATOM 5882 N N . ASN B 1 264 ? -7.332 22.891 1.164 1 95.56 264 ASN B N 1
ATOM 5883 C CA . ASN B 1 264 ? -7.719 23.281 2.514 1 95.56 264 ASN B CA 1
ATOM 5884 C C . ASN B 1 264 ? -7.289 24.719 2.82 1 95.56 264 ASN B C 1
ATOM 5886 O O . ASN B 1 264 ? -7.109 25.078 3.984 1 95.56 264 ASN B O 1
ATOM 5890 N N . ILE B 1 265 ? -7.121 25.547 1.872 1 96.75 265 ILE B N 1
ATOM 5891 C CA . ILE B 1 265 ? -6.633 26.906 2.074 1 96.75 265 ILE B CA 1
ATOM 5892 C C . ILE B 1 265 ? -7.812 27.844 2.268 1 96.75 265 ILE B C 1
ATOM 5894 O O . ILE B 1 265 ? -8.812 27.75 1.557 1 96.75 265 ILE B O 1
ATOM 5898 N N . VAL B 1 266 ? -7.668 28.812 3.189 1 95 266 VAL B N 1
ATOM 5899 C CA . VAL B 1 266 ? -8.797 29.688 3.482 1 95 266 VAL B CA 1
ATOM 5900 C C . VAL B 1 266 ? -8.383 31.156 3.314 1 95 266 VAL B C 1
ATOM 5902 O O . VAL B 1 266 ? -9.242 32.031 3.264 1 95 266 VAL B O 1
ATOM 5905 N N . SER B 1 267 ? -7.117 31.438 3.156 1 93.06 267 SER B N 1
ATOM 5906 C CA . SER B 1 267 ? -6.797 32.844 3.303 1 93.06 267 SER B CA 1
ATOM 5907 C C . SER B 1 267 ? -5.805 33.312 2.238 1 93.06 267 SER B C 1
ATOM 5909 O O . SER B 1 267 ? -5.672 34.5 1.976 1 93.06 267 SER B O 1
ATOM 5911 N N . LYS B 1 268 ? -5.008 32.469 1.629 1 94 268 LYS B N 1
ATOM 5912 C CA . LYS B 1 268 ? -3.959 32.812 0.673 1 94 268 LYS B CA 1
ATOM 5913 C C . LYS B 1 268 ? -4.109 32.031 -0.621 1 94 268 LYS B C 1
ATOM 5915 O O . LYS B 1 268 ? -4.746 30.969 -0.638 1 94 268 LYS B O 1
ATOM 5920 N N . PRO B 1 269 ? -3.539 32.594 -1.632 1 95.12 269 PRO B N 1
ATOM 5921 C CA . PRO B 1 269 ? -3.523 31.797 -2.859 1 95.12 269 PRO B CA 1
ATOM 5922 C C . PRO B 1 269 ? -2.512 30.656 -2.809 1 95.12 269 PRO B C 1
ATOM 5924 O O . PRO B 1 269 ? -1.452 30.797 -2.191 1 95.12 269 PRO B O 1
ATOM 5927 N N . PHE B 1 270 ? -2.887 29.641 -3.486 1 96.62 270 PHE B N 1
ATOM 5928 C CA . PHE B 1 270 ? -1.969 28.5 -3.609 1 96.62 270 PHE B CA 1
ATOM 5929 C C . PHE B 1 270 ? -1.146 28.625 -4.887 1 96.62 270 PHE B C 1
ATOM 5931 O O . PHE B 1 270 ? -1.685 28.906 -5.957 1 96.62 270 PHE B O 1
ATOM 5938 N N . HIS B 1 271 ? 0.142 28.469 -4.777 1 97.88 271 HIS B N 1
ATOM 5939 C CA . HIS B 1 271 ? 1.057 28.312 -5.902 1 97.88 271 HIS B CA 1
ATOM 5940 C C . HIS B 1 271 ? 1.81 26.984 -5.824 1 97.88 271 HIS B C 1
ATOM 5942 O O . HIS B 1 271 ? 2.561 26.75 -4.875 1 97.88 271 HIS B O 1
ATOM 5948 N N . SER B 1 272 ? 1.586 26.156 -6.863 1 98.5 272 SER B N 1
ATOM 5949 C CA . SER B 1 272 ? 2.318 24.891 -6.848 1 98.5 272 SER B CA 1
ATOM 5950 C C . SER B 1 272 ? 3.787 25.094 -7.199 1 98.5 272 SER B C 1
ATOM 5952 O O . SER B 1 272 ? 4.133 26.047 -7.898 1 98.5 272 SER B O 1
ATOM 5954 N N . PHE B 1 273 ? 4.652 24.266 -6.734 1 98.81 273 PHE B N 1
ATOM 5955 C CA . PHE B 1 273 ? 6.066 24.312 -7.082 1 98.81 273 PHE B CA 1
ATOM 5956 C C . PHE B 1 273 ? 6.258 24.141 -8.586 1 98.81 273 PHE B C 1
ATOM 5958 O O . PHE B 1 273 ? 7.094 24.812 -9.188 1 98.81 273 PHE B O 1
ATOM 5965 N N . LYS B 1 274 ? 5.516 23.234 -9.188 1 98.69 274 LYS B N 1
ATOM 5966 C CA . LYS B 1 274 ? 5.598 23.031 -10.625 1 98.69 274 LYS B CA 1
ATOM 5967 C C . LYS B 1 274 ? 5.309 24.328 -11.383 1 98.69 274 LYS B C 1
ATOM 5969 O O . LYS B 1 274 ? 6.09 24.734 -12.242 1 98.69 274 LYS B O 1
ATOM 5974 N N . LYS B 1 275 ? 4.172 24.938 -11.062 1 98.62 275 LYS B N 1
ATOM 5975 C CA . LYS B 1 275 ? 3.789 26.172 -11.734 1 98.62 275 LYS B CA 1
ATOM 5976 C C . LYS B 1 275 ? 4.895 27.219 -11.633 1 98.62 275 LYS B C 1
ATOM 5978 O O . LYS B 1 275 ? 5.293 27.812 -12.641 1 98.62 275 LYS B O 1
ATOM 5983 N N . VAL B 1 276 ? 5.391 27.422 -10.438 1 98.75 276 VAL B N 1
ATOM 5984 C CA . VAL B 1 276 ? 6.391 28.469 -10.188 1 98.75 276 VAL B CA 1
ATOM 5985 C C . VAL B 1 276 ? 7.68 28.125 -10.938 1 98.75 276 VAL B C 1
ATOM 5987 O O . VAL B 1 276 ? 8.289 29 -11.562 1 98.75 276 VAL B O 1
ATOM 5990 N N . MET B 1 277 ? 8.141 26.875 -10.914 1 98.56 277 MET B N 1
ATOM 5991 C CA . MET B 1 277 ? 9.344 26.438 -11.617 1 98.56 277 MET B CA 1
ATOM 5992 C C . MET B 1 277 ? 9.242 26.75 -13.109 1 98.56 277 MET B C 1
ATOM 5994 O O . MET B 1 277 ? 10.188 27.281 -13.695 1 98.56 277 MET B O 1
ATOM 5998 N N . PHE B 1 278 ? 8.156 26.438 -13.695 1 98.5 278 PHE B N 1
ATOM 5999 C CA . PHE B 1 278 ? 7.977 26.641 -15.125 1 98.5 278 PHE B CA 1
ATOM 6000 C C . PHE B 1 278 ? 7.898 28.125 -15.461 1 98.5 278 PHE B C 1
ATOM 6002 O O . PHE B 1 278 ? 8.438 28.562 -16.484 1 98.5 278 PHE B O 1
ATOM 6009 N N . GLU B 1 279 ? 7.238 28.906 -14.602 1 98.44 279 GLU B N 1
ATOM 6010 C CA . GLU B 1 279 ? 7.141 30.344 -14.82 1 98.44 279 GLU B CA 1
ATOM 6011 C C . GLU B 1 279 ? 8.5 31.016 -14.688 1 98.44 279 GLU B C 1
ATOM 6013 O O . GLU B 1 279 ? 8.766 32.031 -15.344 1 98.44 279 GLU B O 1
ATOM 6018 N N . MET B 1 280 ? 9.336 30.484 -13.875 1 98.25 280 MET B N 1
ATOM 6019 C CA . MET B 1 280 ? 10.688 31.016 -13.695 1 98.25 280 MET B CA 1
ATOM 6020 C C . MET B 1 280 ? 11.539 30.766 -14.938 1 98.25 280 MET B C 1
ATOM 6022 O O . MET B 1 280 ? 12.531 31.453 -15.164 1 98.25 280 MET B O 1
ATOM 6026 N N . GLY B 1 281 ? 11.18 29.75 -15.758 1 97.81 281 GLY B N 1
ATOM 6027 C CA . GLY B 1 281 ? 11.93 29.438 -16.969 1 97.81 281 GLY B CA 1
ATOM 6028 C C . GLY B 1 281 ? 13.195 28.656 -16.688 1 97.81 281 GLY B C 1
ATOM 6029 O O . GLY B 1 281 ? 13.492 28.312 -15.539 1 97.81 281 GLY B O 1
ATOM 6030 N N . ALA B 1 282 ? 13.93 28.391 -17.766 1 96.31 282 ALA B N 1
ATOM 6031 C CA . ALA B 1 282 ? 15.195 27.688 -17.641 1 96.31 282 ALA B CA 1
ATOM 6032 C C . ALA B 1 282 ? 16.188 28.469 -16.781 1 96.31 282 ALA B C 1
ATOM 6034 O O . ALA B 1 282 ? 16.234 29.703 -16.859 1 96.31 282 ALA B O 1
ATOM 6035 N N . PRO B 1 283 ? 16.938 27.859 -15.945 1 97.19 283 PRO B N 1
ATOM 6036 C CA . PRO B 1 283 ? 17.094 26.406 -15.883 1 97.19 283 PRO B CA 1
ATOM 6037 C C . PRO B 1 283 ? 16.078 25.75 -14.945 1 97.19 283 PRO B C 1
ATOM 6039 O O . PRO B 1 283 ? 15.992 24.516 -14.898 1 97.19 283 PRO B O 1
ATOM 6042 N N . TYR B 1 284 ? 15.328 26.531 -14.211 1 97.75 284 TYR B N 1
ATOM 6043 C CA . TYR B 1 284 ? 14.484 26.016 -13.141 1 97.75 284 TYR B CA 1
ATOM 6044 C C . TYR B 1 284 ? 13.367 25.141 -13.695 1 97.75 284 TYR B C 1
ATOM 6046 O O . TYR B 1 284 ? 13.008 24.125 -13.102 1 97.75 284 TYR B O 1
ATOM 6054 N N . SER B 1 285 ? 12.852 25.453 -14.812 1 97.5 285 SER B N 1
ATOM 6055 C CA . SER B 1 285 ? 11.75 24.734 -15.445 1 97.5 285 SER B CA 1
ATOM 6056 C C . SER B 1 285 ? 12.164 23.328 -15.867 1 97.5 285 SER B C 1
ATOM 6058 O O . SER B 1 285 ? 11.312 22.516 -16.219 1 97.5 285 SER B O 1
ATOM 6060 N N . ARG B 1 286 ? 13.43 23.031 -15.805 1 96.44 286 ARG B N 1
ATOM 6061 C CA . ARG B 1 286 ? 13.938 21.734 -16.25 1 96.44 286 ARG B CA 1
ATOM 6062 C C . ARG B 1 286 ? 14.375 20.875 -15.055 1 96.44 286 ARG B C 1
ATOM 6064 O O . ARG B 1 286 ? 14.828 19.75 -15.227 1 96.44 286 ARG B O 1
ATOM 6071 N N . MET B 1 287 ? 14.211 21.438 -13.859 1 97.5 287 MET B N 1
ATOM 6072 C CA . MET B 1 287 ? 14.594 20.719 -12.648 1 97.5 287 MET B CA 1
ATOM 6073 C C . MET B 1 287 ? 13.688 19.516 -12.414 1 97.5 287 MET B C 1
ATOM 6075 O O . MET B 1 287 ? 12.539 19.5 -12.875 1 97.5 287 MET B O 1
ATOM 6079 N N . GLU B 1 288 ? 14.211 18.5 -11.789 1 98.31 288 GLU B N 1
ATOM 6080 C CA . GLU B 1 288 ? 13.398 17.375 -11.312 1 98.31 288 GLU B CA 1
ATOM 6081 C C . GLU B 1 288 ? 12.5 17.812 -10.148 1 98.31 288 GLU B C 1
ATOM 6083 O O . GLU B 1 288 ? 12.875 18.672 -9.352 1 98.31 288 GLU B O 1
ATOM 6088 N N . LEU B 1 289 ? 11.359 17.203 -10.086 1 98.69 289 LEU B N 1
ATOM 6089 C CA . LEU B 1 289 ? 10.383 17.531 -9.047 1 98.69 289 LEU B CA 1
ATOM 6090 C C . LEU B 1 289 ? 9.461 16.344 -8.781 1 98.69 289 LEU B C 1
ATOM 6092 O O . LEU B 1 289 ? 9.039 15.656 -9.711 1 98.69 289 LEU B O 1
ATOM 6096 N N . ALA B 1 290 ? 9.242 16.031 -7.547 1 98.88 290 ALA B N 1
ATOM 6097 C CA . ALA B 1 290 ? 8.125 15.195 -7.133 1 98.88 290 ALA B CA 1
ATOM 6098 C C . ALA B 1 290 ? 7.043 16.016 -6.441 1 98.88 290 ALA B C 1
ATOM 6100 O O . ALA B 1 290 ? 7.297 16.656 -5.418 1 98.88 290 ALA B O 1
ATOM 6101 N N . SER B 1 291 ? 5.887 16.047 -7 1 98.81 291 SER B N 1
ATOM 6102 C CA . SER B 1 291 ? 4.75 16.75 -6.41 1 98.81 291 SER B CA 1
ATOM 6103 C C . SER B 1 291 ? 3.658 15.773 -5.988 1 98.81 291 SER B C 1
ATOM 6105 O O . SER B 1 291 ? 3.209 14.953 -6.789 1 98.81 291 SER B O 1
ATOM 6107 N N . PHE B 1 292 ? 3.182 15.883 -4.742 1 98.81 292 PHE B N 1
ATOM 6108 C CA . PHE B 1 292 ? 2.305 14.859 -4.172 1 98.81 292 PHE B CA 1
ATOM 6109 C C . PHE B 1 292 ? 0.919 15.438 -3.898 1 98.81 292 PHE B C 1
ATOM 6111 O O . PHE B 1 292 ? 0.787 16.609 -3.523 1 98.81 292 PHE B O 1
ATOM 6118 N N . LEU B 1 293 ? -0.072 14.602 -4.086 1 98.56 293 LEU B N 1
ATOM 6119 C CA . LEU B 1 293 ? -1.449 14.891 -3.701 1 98.56 293 LEU B CA 1
ATOM 6120 C C . LEU B 1 293 ? -2.143 13.641 -3.178 1 98.56 293 LEU B C 1
ATOM 6122 O O . LEU B 1 293 ? -1.748 12.516 -3.508 1 98.56 293 LEU B O 1
ATOM 6126 N N . THR B 1 294 ? -3.096 13.766 -2.271 1 98 294 THR B N 1
ATOM 6127 C CA . THR B 1 294 ? -3.9 12.656 -1.765 1 98 294 THR B CA 1
ATOM 6128 C C . THR B 1 294 ? -5.363 13.07 -1.638 1 98 294 THR B C 1
ATOM 6130 O O . THR B 1 294 ? -5.676 14.258 -1.541 1 98 294 THR B O 1
ATOM 6133 N N . THR B 1 295 ? -6.266 12.094 -1.693 1 97.81 295 THR B N 1
ATOM 6134 C CA . THR B 1 295 ? -7.684 12.352 -1.48 1 97.81 295 THR B CA 1
ATOM 6135 C C . THR B 1 295 ? -8.047 12.219 -0.004 1 97.81 295 THR B C 1
ATOM 6137 O O . THR B 1 295 ? -9.211 12.344 0.369 1 97.81 295 THR B O 1
ATOM 6140 N N . SER B 1 296 ? -7.043 11.953 0.818 1 96.5 296 SER B N 1
ATOM 6141 C CA . SER B 1 296 ? -7.254 11.836 2.258 1 96.5 296 SER B CA 1
ATOM 6142 C C . SER B 1 296 ? -7.426 13.203 2.908 1 96.5 296 SER B C 1
ATOM 6144 O O . SER B 1 296 ? -7.871 13.297 4.055 1 96.5 296 SER B O 1
ATOM 6146 N N . LYS B 1 297 ? -6.98 14.211 2.154 1 95.5 297 LYS B N 1
ATOM 6147 C CA . LYS B 1 297 ? -7.098 15.609 2.566 1 95.5 297 LYS B CA 1
ATOM 6148 C C . LYS B 1 297 ? -7.969 16.391 1.593 1 95.5 297 LYS B C 1
ATOM 6150 O O . LYS B 1 297 ? -8.562 15.82 0.677 1 95.5 297 LYS B O 1
ATOM 6155 N N . GLY B 1 298 ? -8.109 17.641 1.818 1 94.69 298 GLY B N 1
ATOM 6156 C CA . GLY B 1 298 ? -9.008 18.406 0.972 1 94.69 298 GLY B CA 1
ATOM 6157 C C . GLY B 1 298 ? -10.477 18.203 1.305 1 94.69 298 GLY B C 1
ATOM 6158 O O . GLY B 1 298 ? -10.812 17.797 2.42 1 94.69 298 GLY B O 1
ATOM 6159 N N . TYR B 1 299 ? -11.359 18.453 0.294 1 95.62 299 TYR B N 1
ATOM 6160 C CA . TYR B 1 299 ? -12.789 18.422 0.571 1 95.62 299 TYR B CA 1
ATOM 6161 C C . TYR B 1 299 ? -13.297 16.984 0.645 1 95.62 299 TYR B C 1
ATOM 6163 O O . TYR B 1 299 ? -14.281 16.703 1.336 1 95.62 299 TYR B O 1
ATOM 6171 N N . ALA B 1 300 ? -12.625 16.062 -0.063 1 96.5 300 ALA B N 1
ATOM 6172 C CA . ALA B 1 300 ? -13.086 14.68 -0.067 1 96.5 300 ALA B CA 1
ATOM 6173 C C . ALA B 1 300 ? -12.758 13.992 1.253 1 96.5 300 ALA B C 1
ATOM 6175 O O . ALA B 1 300 ? -13.586 13.258 1.802 1 96.5 300 ALA B O 1
ATOM 6176 N N . ALA B 1 301 ? -11.516 14.164 1.685 1 96.62 301 ALA B N 1
ATOM 6177 C CA . ALA B 1 301 ? -11.008 13.695 2.971 1 96.62 301 ALA B CA 1
ATOM 6178 C C . ALA B 1 301 ? -11.289 12.211 3.168 1 96.62 301 ALA B C 1
ATOM 6180 O O . ALA B 1 301 ? -11.75 11.797 4.234 1 96.62 301 ALA B O 1
ATOM 6181 N N . GLU B 1 302 ? -11.125 11.438 2.148 1 96.94 302 GLU B N 1
ATOM 6182 C CA . GLU B 1 302 ? -11.328 9.992 2.195 1 96.94 302 GLU B CA 1
ATOM 6183 C C . GLU B 1 302 ? -10.07 9.273 2.682 1 96.94 302 GLU B C 1
ATOM 6185 O O . GLU B 1 302 ? -9.398 8.586 1.906 1 96.94 302 GLU B O 1
ATOM 6190 N N . CYS B 1 303 ? -9.758 9.359 3.949 1 96.12 303 CYS B N 1
ATOM 6191 C CA . CYS B 1 303 ? -8.508 8.828 4.469 1 96.12 303 CYS B CA 1
ATOM 6192 C C . CYS B 1 303 ? -8.5 7.301 4.43 1 96.12 303 CYS B C 1
ATOM 6194 O O . CYS B 1 303 ? -7.473 6.688 4.141 1 96.12 303 CYS B O 1
ATOM 6196 N N . GLY B 1 304 ? -9.633 6.656 4.648 1 97.44 304 GLY B N 1
ATOM 6197 C CA . GLY B 1 304 ? -9.703 5.203 4.695 1 97.44 304 GLY B CA 1
ATOM 6198 C C . GLY B 1 304 ? -9.664 4.559 3.324 1 97.44 304 GLY B C 1
ATOM 6199 O O . GLY B 1 304 ? -9.453 3.352 3.207 1 97.44 304 GLY B O 1
ATOM 6200 N N . LEU B 1 305 ? -9.891 5.309 2.297 1 97.31 305 LEU B N 1
ATOM 6201 C CA . LEU B 1 305 ? -9.977 4.734 0.958 1 97.31 305 LEU B CA 1
ATOM 6202 C C . LEU B 1 305 ? -8.609 4.715 0.286 1 97.31 305 LEU B C 1
ATOM 6204 O O . LEU B 1 305 ? -8.422 4.023 -0.719 1 97.31 305 LEU B O 1
ATOM 6208 N N . ARG B 1 306 ? -7.605 5.414 0.867 1 96.94 306 ARG B N 1
ATOM 6209 C CA . ARG B 1 306 ? -6.184 5.328 0.544 1 96.94 306 ARG B CA 1
ATOM 6210 C C . ARG B 1 306 ? -5.938 5.617 -0.933 1 96.94 306 ARG B C 1
ATOM 6212 O O . ARG B 1 306 ? -5.613 4.715 -1.704 1 96.94 306 ARG B O 1
ATOM 6219 N N . SER B 1 307 ? -5.918 6.84 -1.32 1 97.81 307 SER B N 1
ATOM 6220 C CA . SER B 1 307 ? -5.703 7.215 -2.713 1 97.81 307 SER B CA 1
ATOM 6221 C C . SER B 1 307 ? -4.863 8.484 -2.818 1 97.81 307 SER B C 1
ATOM 6223 O O . SER B 1 307 ? -5.008 9.398 -2.004 1 97.81 307 SER B O 1
ATOM 6225 N N . GLY B 1 308 ? -3.982 8.547 -3.74 1 98.31 308 GLY B N 1
ATOM 6226 C CA . GLY B 1 308 ? -3.127 9.688 -4.016 1 98.31 308 GLY B CA 1
ATOM 6227 C C . GLY B 1 308 ? -2.26 9.508 -5.246 1 98.31 308 GLY B C 1
ATOM 6228 O O . GLY B 1 308 ? -2.377 8.5 -5.949 1 98.31 308 GLY B O 1
ATOM 6229 N N . TYR B 1 309 ? -1.486 10.516 -5.578 1 98.81 309 TYR B N 1
ATOM 6230 C CA . TYR B 1 309 ? -0.579 10.398 -6.715 1 98.81 309 TYR B CA 1
ATOM 6231 C C . TYR B 1 309 ? 0.691 11.211 -6.488 1 98.81 309 TYR B C 1
ATOM 6233 O O . TYR B 1 309 ? 0.752 12.039 -5.574 1 98.81 309 TYR B O 1
ATOM 6241 N N . VAL B 1 310 ? 1.69 10.922 -7.223 1 98.88 310 VAL B N 1
ATOM 6242 C CA . VAL B 1 310 ? 2.863 11.773 -7.402 1 98.88 310 VAL B CA 1
ATOM 6243 C C . VAL B 1 310 ? 3.062 12.07 -8.883 1 98.88 310 VAL B C 1
ATOM 6245 O O . VAL B 1 310 ? 2.854 11.203 -9.734 1 98.88 310 VAL B O 1
ATOM 6248 N N . GLU B 1 311 ? 3.264 13.273 -9.219 1 98.88 311 GLU B N 1
ATOM 6249 C CA . GLU B 1 311 ? 3.834 13.625 -10.516 1 98.88 311 GLU B CA 1
ATOM 6250 C C . GLU B 1 311 ? 5.352 13.75 -10.43 1 98.88 311 GLU B C 1
ATOM 6252 O O . GLU B 1 311 ? 5.875 14.508 -9.617 1 98.88 311 GLU B O 1
ATOM 6257 N N . LEU B 1 312 ? 6.074 13 -11.203 1 98.81 312 LEU B N 1
ATOM 6258 C CA . LEU B 1 312 ? 7.531 13.047 -11.281 1 98.81 312 LEU B CA 1
ATOM 6259 C C . LEU B 1 312 ? 7.984 13.727 -12.57 1 98.81 312 LEU B C 1
ATOM 6261 O O . LEU B 1 312 ? 7.777 13.195 -13.664 1 98.81 312 LEU B O 1
ATOM 6265 N N . LEU B 1 313 ? 8.641 14.828 -12.398 1 98.25 313 LEU B N 1
ATOM 6266 C CA . LEU B 1 313 ? 9.039 15.609 -13.57 1 98.25 313 LEU B CA 1
ATOM 6267 C C . LEU B 1 313 ? 10.523 15.43 -13.867 1 98.25 313 LEU B C 1
ATOM 6269 O O . LEU B 1 313 ? 11.344 15.383 -12.945 1 98.25 313 LEU B O 1
ATOM 6273 N N . HIS B 1 314 ? 10.844 15.234 -15.125 1 97.81 314 HIS B N 1
ATOM 6274 C CA . HIS B 1 314 ? 12.164 15.391 -15.719 1 97.81 314 HIS B CA 1
ATOM 6275 C C . HIS B 1 314 ? 13.148 14.367 -15.164 1 97.81 314 HIS B C 1
ATOM 6277 O O . HIS B 1 314 ? 14.328 14.664 -14.984 1 97.81 314 HIS B O 1
ATOM 6283 N N . LEU B 1 315 ? 12.672 13.219 -14.812 1 98.25 315 LEU B N 1
ATOM 6284 C CA . LEU B 1 315 ? 13.578 12.148 -14.422 1 98.25 315 LEU B CA 1
ATOM 6285 C C . LEU B 1 315 ? 14.391 11.656 -15.625 1 98.25 315 LEU B C 1
ATOM 6287 O O . LEU B 1 315 ? 13.891 11.656 -16.75 1 98.25 315 LEU B O 1
ATOM 6291 N N . GLN B 1 316 ? 15.609 11.281 -15.359 1 97.5 316 GLN B N 1
ATOM 6292 C CA . GLN B 1 316 ? 16.328 10.508 -16.375 1 97.5 316 GLN B CA 1
ATOM 6293 C C . GLN B 1 316 ? 15.547 9.25 -16.75 1 97.5 316 GLN B C 1
ATOM 6295 O O . GLN B 1 316 ? 14.977 8.586 -15.891 1 97.5 316 GLN B O 1
ATOM 6300 N N . PRO B 1 317 ? 15.562 8.93 -18.047 1 96.5 317 PRO B N 1
ATOM 6301 C CA . PRO B 1 317 ? 14.773 7.777 -18.516 1 96.5 317 PRO B CA 1
ATOM 6302 C C . PRO B 1 317 ? 15.109 6.496 -17.75 1 96.5 317 PRO B C 1
ATOM 6304 O O . PRO B 1 317 ? 14.211 5.727 -17.406 1 96.5 317 PRO B O 1
ATOM 6307 N N . SER B 1 318 ? 16.359 6.277 -17.469 1 95.38 318 SER B N 1
ATOM 6308 C CA . SER B 1 318 ? 16.766 5.07 -16.75 1 95.38 318 SER B CA 1
ATOM 6309 C C . SER B 1 318 ? 16.234 5.07 -15.32 1 95.38 318 SER B C 1
ATOM 6311 O O . SER B 1 318 ? 15.875 4.016 -14.789 1 95.38 318 SER B O 1
ATOM 6313 N N . VAL B 1 319 ? 16.188 6.266 -14.68 1 97.5 319 VAL B N 1
ATOM 6314 C CA . VAL B 1 319 ? 15.648 6.402 -13.328 1 97.5 319 VAL B CA 1
ATOM 6315 C C . VAL B 1 319 ? 14.148 6.145 -13.336 1 97.5 319 VAL B C 1
ATOM 6317 O O . VAL B 1 319 ? 13.625 5.438 -12.461 1 97.5 319 VAL B O 1
ATOM 6320 N N . GLN B 1 320 ? 13.492 6.695 -14.344 1 97.19 320 GLN B N 1
ATOM 6321 C CA . GLN B 1 320 ? 12.055 6.477 -14.477 1 97.19 320 GLN B CA 1
ATOM 6322 C C . GLN B 1 320 ? 11.742 5 -14.688 1 97.19 320 GLN B C 1
ATOM 6324 O O . GLN B 1 320 ? 10.789 4.473 -14.109 1 97.19 320 GLN B O 1
ATOM 6329 N N . LYS B 1 321 ? 12.5 4.348 -15.547 1 93.25 321 LYS B N 1
ATOM 6330 C CA . LYS B 1 321 ? 12.336 2.918 -15.789 1 93.25 321 LYS B CA 1
ATOM 6331 C C . LYS B 1 321 ? 12.508 2.117 -14.5 1 93.25 321 LYS B C 1
ATOM 6333 O O . LYS B 1 321 ? 11.742 1.186 -14.242 1 93.25 321 LYS B O 1
ATOM 6338 N N . THR B 1 322 ? 13.531 2.455 -13.742 1 95 322 THR B N 1
ATOM 6339 C CA . THR B 1 322 ? 13.789 1.792 -12.469 1 95 322 THR B CA 1
ATOM 6340 C C . THR B 1 322 ? 12.617 1.981 -11.516 1 95 322 THR B C 1
ATOM 6342 O O . THR B 1 322 ? 12.188 1.036 -10.852 1 95 322 THR B O 1
ATOM 6345 N N . PHE B 1 323 ? 12.07 3.203 -11.461 1 96.69 323 PHE B N 1
ATOM 6346 C CA . PHE B 1 323 ? 10.914 3.492 -10.625 1 96.69 323 PHE B CA 1
ATOM 6347 C C . PHE B 1 323 ? 9.719 2.646 -11.039 1 96.69 323 PHE B C 1
ATOM 6349 O O . PHE B 1 323 ? 9.039 2.066 -10.188 1 96.69 323 PHE B O 1
ATOM 6356 N N . ASN B 1 324 ? 9.492 2.529 -12.336 1 94 324 ASN B N 1
ATOM 6357 C CA . ASN B 1 324 ? 8.406 1.718 -12.875 1 94 324 ASN B CA 1
ATOM 6358 C C . ASN B 1 324 ? 8.555 0.25 -12.484 1 94 324 ASN B C 1
ATOM 6360 O O . ASN B 1 324 ? 7.578 -0.401 -12.117 1 94 324 ASN B O 1
ATOM 6364 N N . THR B 1 325 ? 9.734 -0.207 -12.586 1 92.06 325 THR B N 1
ATOM 6365 C CA . THR B 1 325 ? 10.008 -1.604 -12.258 1 92.06 325 THR B CA 1
ATOM 6366 C C . THR B 1 325 ? 9.75 -1.874 -10.781 1 92.06 325 THR B C 1
ATOM 6368 O O . THR B 1 325 ? 9.125 -2.877 -10.422 1 92.06 325 THR B O 1
ATOM 6371 N N . MET B 1 326 ? 10.242 -0.975 -9.953 1 93.94 326 MET B N 1
ATOM 6372 C CA . MET B 1 326 ? 10.031 -1.106 -8.516 1 93.94 326 MET B CA 1
ATOM 6373 C C . MET B 1 326 ? 8.539 -1.119 -8.188 1 93.94 326 MET B C 1
ATOM 6375 O O . MET B 1 326 ? 8.078 -1.938 -7.387 1 93.94 326 MET B O 1
ATOM 6379 N N . ARG B 1 327 ? 7.789 -0.243 -8.852 1 93.62 327 ARG B N 1
ATOM 6380 C CA . ARG B 1 327 ? 6.352 -0.167 -8.617 1 93.62 327 ARG B CA 1
ATOM 6381 C C . ARG B 1 327 ? 5.652 -1.436 -9.094 1 93.62 327 ARG B C 1
ATOM 6383 O O . ARG B 1 327 ? 4.676 -1.877 -8.484 1 93.62 327 ARG B O 1
ATOM 6390 N N . SER B 1 328 ? 6.133 -2.016 -10.094 1 90.5 328 SER B N 1
ATOM 6391 C CA . SER B 1 328 ? 5.5 -3.189 -10.688 1 90.5 328 SER B CA 1
ATOM 6392 C C . SER B 1 328 ? 5.609 -4.402 -9.766 1 90.5 328 SER B C 1
ATOM 6394 O O . SER B 1 328 ? 4.762 -5.297 -9.812 1 90.5 328 SER B O 1
ATOM 6396 N N . VAL B 1 329 ? 6.617 -4.41 -8.914 1 89.19 329 VAL B N 1
ATOM 6397 C CA . VAL B 1 329 ? 6.785 -5.512 -7.973 1 89.19 329 VAL B CA 1
ATOM 6398 C C . VAL B 1 329 ? 5.57 -5.598 -7.051 1 89.19 329 VAL B C 1
ATOM 6400 O O . VAL B 1 329 ? 5.109 -6.695 -6.719 1 89.19 329 VAL B O 1
ATOM 6403 N N . MET B 1 330 ? 4.996 -4.457 -6.684 1 85.81 330 MET B N 1
ATOM 6404 C CA . MET B 1 330 ? 3.881 -4.391 -5.746 1 85.81 330 MET B CA 1
ATOM 6405 C C . MET B 1 330 ? 2.545 -4.43 -6.48 1 85.81 330 MET B C 1
ATOM 6407 O O . MET B 1 330 ? 1.485 -4.383 -5.855 1 85.81 330 MET B O 1
ATOM 6411 N N . GLN B 1 331 ? 2.58 -4.551 -7.746 1 84.19 331 GLN B N 1
ATOM 6412 C CA . GLN B 1 331 ? 1.396 -4.574 -8.602 1 84.19 331 GLN B CA 1
ATOM 6413 C C . GLN B 1 331 ? 0.738 -3.199 -8.664 1 84.19 331 GLN B C 1
ATOM 6415 O O . GLN B 1 331 ? 1.368 -2.221 -9.07 1 84.19 331 GLN B O 1
ATOM 6420 N N . CYS B 1 332 ? -0.479 -3.016 -8.32 1 93.56 332 CYS B N 1
ATOM 6421 C CA . CYS B 1 332 ? -1.152 -1.73 -8.461 1 93.56 332 CYS B CA 1
ATOM 6422 C C . CYS B 1 332 ? -1.823 -1.317 -7.156 1 93.56 332 CYS B C 1
ATOM 6424 O O . CYS B 1 332 ? -2.055 -2.152 -6.281 1 93.56 332 CYS B O 1
ATOM 6426 N N . PRO B 1 333 ? -2.012 0.037 -6.949 1 96.81 333 PRO B N 1
ATOM 6427 C CA . PRO B 1 333 ? -2.873 0.423 -5.828 1 96.81 333 PRO B CA 1
ATOM 6428 C C . PRO B 1 333 ? -4.32 -0.022 -6.02 1 96.81 333 PRO B C 1
ATOM 6430 O O . PRO B 1 333 ? -4.695 -0.48 -7.102 1 96.81 333 PRO B O 1
ATOM 6433 N N . SER B 1 334 ? -5.121 0.047 -4.934 1 97.81 334 SER B N 1
ATOM 6434 C CA . SER B 1 334 ? -6.512 -0.394 -5.027 1 97.81 334 SER B CA 1
ATOM 6435 C C . SER B 1 334 ? -7.25 0.341 -6.141 1 97.81 334 SER B C 1
ATOM 6437 O O . SER B 1 334 ? -7.145 1.563 -6.262 1 97.81 334 SER B O 1
ATOM 6439 N N . VAL B 1 335 ? -7.969 -0.376 -6.938 1 98.62 335 VAL B N 1
ATOM 6440 C CA . VAL B 1 335 ? -8.688 0.207 -8.07 1 98.62 335 VAL B CA 1
ATOM 6441 C C . VAL B 1 335 ? -9.797 1.119 -7.562 1 98.62 335 VAL B C 1
ATOM 6443 O O . VAL B 1 335 ? -10.078 2.158 -8.164 1 98.62 335 VAL B O 1
ATOM 6446 N N . LEU B 1 336 ? -10.43 0.776 -6.469 1 98.75 336 LEU B N 1
ATOM 6447 C CA . LEU B 1 336 ? -11.461 1.635 -5.898 1 98.75 336 LEU B CA 1
ATOM 6448 C C . LEU B 1 336 ? -10.867 2.961 -5.434 1 98.75 336 LEU B C 1
ATOM 6450 O O . LEU B 1 336 ? -11.508 4.008 -5.555 1 98.75 336 LEU B O 1
ATOM 6454 N N . GLY B 1 337 ? -9.648 2.869 -4.812 1 98.44 337 GLY B N 1
ATOM 6455 C CA . GLY B 1 337 ? -8.953 4.105 -4.484 1 98.44 337 GLY B CA 1
ATOM 6456 C C . GLY B 1 337 ? -8.695 4.98 -5.695 1 98.44 337 GLY B C 1
ATOM 6457 O O . GLY B 1 337 ? -8.82 6.207 -5.621 1 98.44 337 GLY B O 1
ATOM 6458 N N . GLN B 1 338 ? -8.383 4.395 -6.816 1 98.75 338 GLN B N 1
ATOM 6459 C CA . GLN B 1 338 ? -8.164 5.137 -8.055 1 98.75 338 GLN B CA 1
ATOM 6460 C C . GLN B 1 338 ? -9.453 5.789 -8.539 1 98.75 338 GLN B C 1
ATOM 6462 O O . GLN B 1 338 ? -9.438 6.902 -9.07 1 98.75 338 GLN B O 1
ATOM 6467 N N . CYS B 1 339 ? -10.57 5.133 -8.359 1 98.81 339 CYS B N 1
ATOM 6468 C CA . CYS B 1 339 ? -11.859 5.668 -8.773 1 98.81 339 CYS B CA 1
ATOM 6469 C C . CYS B 1 339 ? -12.203 6.926 -7.984 1 98.81 339 CYS B C 1
ATOM 6471 O O . CYS B 1 339 ? -12.734 7.891 -8.539 1 98.81 339 CYS B O 1
ATOM 6473 N N . ILE B 1 340 ? -11.891 6.898 -6.746 1 98.31 340 ILE B N 1
ATOM 6474 C CA . ILE B 1 340 ? -12.188 8.07 -5.922 1 98.31 340 ILE B CA 1
ATOM 6475 C C . ILE B 1 340 ? -11.281 9.227 -6.336 1 98.31 340 ILE B C 1
ATOM 6477 O O . ILE B 1 340 ? -11.719 10.383 -6.371 1 98.31 340 ILE B O 1
ATOM 6481 N N . LEU B 1 341 ? -10.031 8.883 -6.594 1 98.69 341 LEU B N 1
ATOM 6482 C CA . LEU B 1 341 ? -9.125 9.906 -7.098 1 98.69 341 LEU B CA 1
ATOM 6483 C C . LEU B 1 341 ? -9.672 10.539 -8.375 1 98.69 341 LEU B C 1
ATOM 6485 O O . LEU B 1 341 ? -9.617 11.766 -8.539 1 98.69 341 LEU B O 1
ATOM 6489 N N . ASP B 1 342 ? -10.188 9.727 -9.234 1 98.81 342 ASP B N 1
ATOM 6490 C CA . ASP B 1 342 ? -10.797 10.211 -10.477 1 98.81 342 ASP B CA 1
ATOM 6491 C C . ASP B 1 342 ? -11.875 11.25 -10.188 1 98.81 342 ASP B C 1
ATOM 6493 O O . ASP B 1 342 ? -11.914 12.305 -10.82 1 98.81 342 ASP B O 1
ATOM 6497 N N . CYS B 1 343 ? -12.773 10.93 -9.266 1 98.69 343 CYS B N 1
ATOM 6498 C CA . CYS B 1 343 ? -13.891 11.805 -8.938 1 98.69 343 CYS B CA 1
ATOM 6499 C C . CYS B 1 343 ? -13.391 13.148 -8.398 1 98.69 343 CYS B C 1
ATOM 6501 O O . CYS B 1 343 ? -14.008 14.188 -8.648 1 98.69 343 CYS B O 1
ATOM 6503 N N . VAL B 1 344 ? -12.305 13.117 -7.633 1 98.31 344 VAL B N 1
ATOM 6504 C CA . VAL B 1 344 ? -11.766 14.328 -7.031 1 98.31 344 VAL B CA 1
ATOM 6505 C C . VAL B 1 344 ? -11.07 15.172 -8.094 1 98.31 344 VAL B C 1
ATOM 6507 O O . VAL B 1 344 ? -11.148 16.406 -8.078 1 98.31 344 VAL B O 1
ATOM 6510 N N . MET B 1 345 ? -10.422 14.531 -9.047 1 98.38 345 MET B N 1
ATOM 6511 C CA . MET B 1 345 ? -9.648 15.234 -10.07 1 98.38 345 MET B CA 1
ATOM 6512 C C . MET B 1 345 ? -10.57 15.797 -11.156 1 98.38 345 MET B C 1
ATOM 6514 O O . MET B 1 345 ? -10.219 16.766 -11.828 1 98.38 345 MET B O 1
ATOM 6518 N N . LYS B 1 346 ? -11.656 15.18 -11.297 1 98.31 346 LYS B N 1
ATOM 6519 C CA . LYS B 1 346 ? -12.664 15.633 -12.258 1 98.31 346 LYS B CA 1
ATOM 6520 C C . LYS B 1 346 ? -14.047 15.688 -11.617 1 98.31 346 LYS B C 1
ATOM 6522 O O . LYS B 1 346 ? -14.883 14.812 -11.859 1 98.31 346 LYS B O 1
ATOM 6527 N N . PRO B 1 347 ? -14.375 16.703 -10.938 1 97.5 347 PRO B N 1
ATOM 6528 C CA . PRO B 1 347 ? -15.695 16.844 -10.305 1 97.5 347 PRO B CA 1
ATOM 6529 C C . PRO B 1 347 ? -16.812 17.031 -11.32 1 97.5 347 PRO B C 1
ATOM 6531 O O . PRO B 1 347 ? -16.562 17.219 -12.508 1 97.5 347 PRO B O 1
ATOM 6534 N N . PRO B 1 348 ? -18.047 16.906 -10.82 1 97.81 348 PRO B N 1
ATOM 6535 C CA . PRO B 1 348 ? -19.156 17.156 -11.742 1 97.81 348 PRO B CA 1
ATOM 6536 C C . PRO B 1 348 ? -19.109 18.531 -12.383 1 97.81 348 PRO B C 1
ATOM 6538 O O . PRO B 1 348 ? -18.875 19.531 -11.688 1 97.81 348 PRO B O 1
ATOM 6541 N N . SER B 1 349 ? -19.328 18.531 -13.664 1 96.94 349 SER B N 1
ATOM 6542 C CA . SER B 1 349 ? -19.297 19.797 -14.398 1 96.94 349 SER B CA 1
ATOM 6543 C C . SER B 1 349 ? -20.578 20.594 -14.203 1 96.94 349 SER B C 1
ATOM 6545 O O . SER B 1 349 ? -21.641 20.016 -13.977 1 96.94 349 SER B O 1
ATOM 6547 N N . PRO B 1 350 ? -20.438 21.984 -14.391 1 97.06 350 PRO B N 1
ATOM 6548 C CA . PRO B 1 350 ? -21.672 22.781 -14.344 1 97.06 350 PRO B CA 1
ATOM 6549 C C . PRO B 1 350 ? -22.719 22.312 -15.336 1 97.06 350 PRO B C 1
ATOM 6551 O O . PRO B 1 350 ? -22.391 21.938 -16.469 1 97.06 350 PRO B O 1
ATOM 6554 N N . GLY B 1 351 ? -23.922 22.266 -14.922 1 97.06 351 GLY B N 1
ATOM 6555 C CA . GLY B 1 351 ? -25.016 21.844 -15.797 1 97.06 351 GLY B CA 1
ATOM 6556 C C . GLY B 1 351 ? -25.359 20.375 -15.656 1 97.06 351 GLY B C 1
ATOM 6557 O O . GLY B 1 351 ? -26.453 19.953 -16.031 1 97.06 351 GLY B O 1
ATOM 6558 N N . LYS B 1 352 ? -24.484 19.609 -15.047 1 97.81 352 LYS B N 1
ATOM 6559 C CA . LYS B 1 352 ? -24.781 18.203 -14.812 1 97.81 352 LYS B CA 1
ATOM 6560 C C . LYS B 1 352 ? -25.672 18.016 -13.594 1 97.81 352 LYS B C 1
ATOM 6562 O O . LYS B 1 352 ? -25.656 18.844 -12.672 1 97.81 352 LYS B O 1
ATOM 6567 N N . PRO B 1 353 ? -26.422 16.953 -13.531 1 97.94 353 PRO B N 1
ATOM 6568 C CA . PRO B 1 353 ? -27.422 16.75 -12.484 1 97.94 353 PRO B CA 1
ATOM 6569 C C . PRO B 1 353 ? -26.812 16.75 -11.078 1 97.94 353 PRO B C 1
ATOM 6571 O O . PRO B 1 353 ? -27.453 17.188 -10.125 1 97.94 353 PRO B O 1
ATOM 6574 N N . SER B 1 354 ? -25.609 16.297 -10.914 1 98.25 354 SER B N 1
ATOM 6575 C CA . SER B 1 354 ? -25.016 16.156 -9.586 1 98.25 354 SER B CA 1
ATOM 6576 C C . SER B 1 354 ? -24.234 17.391 -9.18 1 98.25 354 SER B C 1
ATOM 6578 O O . SER B 1 354 ? -23.75 17.484 -8.047 1 98.25 354 SER B O 1
ATOM 6580 N N . HIS B 1 355 ? -24.125 18.359 -10.039 1 98.38 355 HIS B N 1
ATOM 6581 C CA . HIS B 1 355 ? -23.203 19.484 -9.852 1 98.38 355 HIS B CA 1
ATOM 6582 C C . HIS B 1 355 ? -23.625 20.359 -8.672 1 98.38 355 HIS B C 1
ATOM 6584 O O . HIS B 1 355 ? -22.797 20.703 -7.836 1 98.38 355 HIS B O 1
ATOM 6590 N N . ASN B 1 356 ? -24.891 20.719 -8.609 1 98.19 356 ASN B N 1
ATOM 6591 C CA . ASN B 1 356 ? -25.344 21.656 -7.578 1 98.19 356 ASN B CA 1
ATOM 6592 C C . ASN B 1 356 ? -25.156 21.078 -6.176 1 98.19 356 ASN B C 1
ATOM 6594 O O . ASN B 1 356 ? -24.688 21.766 -5.27 1 98.19 356 ASN B O 1
ATOM 6598 N N . GLN B 1 357 ? -25.578 19.844 -6.027 1 98 357 GLN B N 1
ATOM 6599 C CA . GLN B 1 357 ? -25.375 19.203 -4.73 1 98 357 GLN B CA 1
ATOM 6600 C C . GLN B 1 357 ? -23.906 19.125 -4.375 1 98 357 GLN B C 1
ATOM 6602 O O . GLN B 1 357 ? -23.516 19.359 -3.225 1 98 357 GLN B O 1
ATOM 6607 N N . PHE B 1 358 ? -23.141 18.844 -5.316 1 98.38 358 PHE B N 1
ATOM 6608 C CA . PHE B 1 358 ? -21.688 18.734 -5.133 1 98.38 358 PHE B CA 1
ATOM 6609 C C . PHE B 1 358 ? -21.109 20.062 -4.652 1 98.38 358 PHE B C 1
ATOM 6611 O O . PHE B 1 358 ? -20.391 20.109 -3.654 1 98.38 358 PHE B O 1
ATOM 6618 N N . ILE B 1 359 ? -21.438 21.094 -5.281 1 98.12 359 ILE B N 1
ATOM 6619 C CA . ILE B 1 359 ? -20.891 22.406 -4.965 1 98.12 359 ILE B CA 1
ATOM 6620 C C . ILE B 1 359 ? -21.359 22.844 -3.578 1 98.12 359 ILE B C 1
ATOM 6622 O O . ILE B 1 359 ? -20.609 23.453 -2.824 1 98.12 359 ILE B O 1
ATOM 6626 N N . ASN B 1 360 ? -22.609 22.531 -3.256 1 98.38 360 ASN B N 1
ATOM 6627 C CA . ASN B 1 360 ? -23.141 22.875 -1.939 1 98.38 360 ASN B CA 1
ATOM 6628 C C . ASN B 1 360 ? -22.391 22.141 -0.829 1 98.38 360 ASN B C 1
ATOM 6630 O O . ASN B 1 360 ? -22.078 22.734 0.209 1 98.38 360 ASN B O 1
ATOM 6634 N N . GLU B 1 361 ? -22.156 20.875 -1.082 1 98.25 361 GLU B N 1
ATOM 6635 C CA . GLU B 1 361 ? -21.422 20.094 -0.099 1 98.25 361 GLU B CA 1
ATOM 6636 C C . GLU B 1 361 ? -20 20.625 0.104 1 98.25 361 GLU B C 1
ATOM 6638 O O . GLU B 1 361 ? -19.531 20.719 1.235 1 98.25 361 GLU B O 1
ATOM 6643 N N . ILE B 1 362 ? -19.312 21.016 -0.932 1 97.62 362 ILE B N 1
ATOM 6644 C CA . ILE B 1 362 ? -17.969 21.547 -0.857 1 97.62 362 ILE B CA 1
ATOM 6645 C C . ILE B 1 362 ? -17.984 22.891 -0.132 1 97.62 362 ILE B C 1
ATOM 6647 O O . ILE B 1 362 ? -17.109 23.172 0.688 1 97.62 362 ILE B O 1
ATOM 6651 N N . ARG B 1 363 ? -18.969 23.703 -0.479 1 97.19 363 ARG B N 1
ATOM 6652 C CA . ARG B 1 363 ? -19.109 25.016 0.148 1 97.19 363 ARG B CA 1
ATOM 6653 C C . ARG B 1 363 ? -19.25 24.891 1.66 1 97.19 363 ARG B C 1
ATOM 6655 O O . ARG B 1 363 ? -18.641 25.641 2.418 1 97.19 363 ARG B O 1
ATOM 6662 N N . ASP B 1 364 ? -20.062 23.938 2.061 1 96.62 364 ASP B N 1
ATOM 6663 C CA . ASP B 1 364 ? -20.266 23.703 3.486 1 96.62 364 ASP B CA 1
ATOM 6664 C C . ASP B 1 364 ? -18.953 23.328 4.176 1 96.62 364 ASP B C 1
ATOM 6666 O O . ASP B 1 364 ? -18.672 23.797 5.277 1 96.62 364 ASP B O 1
ATOM 6670 N N . ILE B 1 365 ? -18.203 22.484 3.562 1 96.25 365 ILE B N 1
ATOM 6671 C CA . ILE B 1 365 ? -16.922 22.031 4.109 1 96.25 365 ILE B CA 1
ATOM 6672 C C . ILE B 1 365 ? -15.969 23.219 4.234 1 96.25 365 ILE B C 1
ATOM 6674 O O . ILE B 1 365 ? -15.305 23.391 5.262 1 96.25 365 ILE B O 1
ATOM 6678 N N . HIS B 1 366 ? -15.93 24.078 3.199 1 95.62 366 HIS B N 1
ATOM 6679 C CA . HIS B 1 366 ? -15.039 25.234 3.201 1 95.62 366 HIS B CA 1
ATOM 6680 C C . HIS B 1 366 ? -15.453 26.25 4.266 1 95.62 366 HIS B C 1
ATOM 6682 O O . HIS B 1 366 ? -14.602 26.875 4.891 1 95.62 366 HIS B O 1
ATOM 6688 N N . GLN B 1 367 ? -16.734 26.375 4.422 1 95.75 367 GLN B N 1
ATOM 6689 C CA . GLN B 1 367 ? -17.234 27.297 5.43 1 95.75 367 GLN B CA 1
ATOM 6690 C C . GLN B 1 367 ? -16.844 26.844 6.836 1 95.75 367 GLN B C 1
ATOM 6692 O O . GLN B 1 367 ? -16.453 27.656 7.668 1 95.75 367 GLN B O 1
ATOM 6697 N N . VAL B 1 368 ? -16.984 25.594 7.062 1 94.38 368 VAL B N 1
ATOM 6698 C CA . VAL B 1 368 ? -16.609 25.031 8.359 1 94.38 368 VAL B CA 1
ATOM 6699 C C . VAL B 1 368 ? -15.125 25.266 8.609 1 94.38 368 VAL B C 1
ATOM 6701 O O . VAL B 1 368 ? -14.734 25.688 9.703 1 94.38 368 VAL B O 1
ATOM 6704 N N . LEU B 1 369 ? -14.312 25 7.625 1 95.56 369 LEU B N 1
ATOM 6705 C CA . LEU B 1 369 ? -12.875 25.172 7.75 1 95.56 369 LEU B CA 1
ATOM 6706 C C . LEU B 1 369 ? -12.523 26.625 8.047 1 95.56 369 LEU B C 1
ATOM 6708 O O . LEU B 1 369 ? -11.711 26.906 8.93 1 95.56 369 LEU B O 1
ATOM 6712 N N . LYS B 1 370 ? -13.125 27.5 7.336 1 95.56 370 LYS B N 1
ATOM 6713 C CA . LYS B 1 370 ? -12.883 28.938 7.523 1 95.56 370 LYS B CA 1
ATOM 6714 C C . LYS B 1 370 ? -13.258 29.375 8.938 1 95.56 370 LYS B C 1
ATOM 6716 O O . LYS B 1 370 ? -12.492 30.094 9.594 1 95.56 370 LYS B O 1
ATOM 6721 N N . GLU B 1 371 ? -14.367 28.938 9.367 1 95 371 GLU B N 1
ATOM 6722 C CA . GLU B 1 371 ? -14.844 29.297 10.695 1 95 371 GLU B CA 1
ATOM 6723 C C . GLU B 1 371 ? -13.938 28.734 11.789 1 95 371 GLU B C 1
ATOM 6725 O O . GLU B 1 371 ? -13.602 29.438 12.75 1 95 371 GLU B O 1
ATOM 6730 N N . ARG B 1 372 ? -13.578 27.516 11.641 1 94.69 372 ARG B N 1
ATOM 6731 C CA . ARG B 1 372 ? -12.797 26.828 12.664 1 94.69 372 ARG B CA 1
ATOM 6732 C C . ARG B 1 372 ? -11.383 27.406 12.75 1 94.69 372 ARG B C 1
ATOM 6734 O O . ARG B 1 372 ? -10.828 27.547 13.844 1 94.69 372 ARG B O 1
ATOM 6741 N N . THR B 1 373 ? -10.781 27.688 11.609 1 95.62 373 THR B N 1
ATOM 6742 C CA . THR B 1 373 ? -9.445 28.281 11.602 1 95.62 373 THR B CA 1
ATOM 6743 C C . THR B 1 373 ? -9.453 29.641 12.289 1 95.62 373 THR B C 1
ATOM 6745 O O . THR B 1 373 ? -8.547 29.938 13.078 1 95.62 373 THR B O 1
ATOM 6748 N N . ALA B 1 374 ? -10.438 30.438 12.008 1 94.94 374 ALA B N 1
ATOM 6749 C CA . ALA B 1 374 ? -10.555 31.75 12.617 1 94.94 374 ALA B CA 1
ATOM 6750 C C . ALA B 1 374 ? -10.766 31.641 14.125 1 94.94 374 ALA B C 1
ATOM 6752 O O . ALA B 1 374 ? -10.148 32.375 14.898 1 94.94 374 ALA B O 1
ATOM 6753 N N . THR B 1 375 ? -11.641 30.719 14.492 1 94.69 375 THR B N 1
ATOM 6754 C CA . THR B 1 375 ? -11.945 30.531 15.906 1 94.69 375 THR B CA 1
ATOM 6755 C C . THR B 1 375 ? -10.719 30.031 16.656 1 94.69 375 THR B C 1
ATOM 6757 O O . THR B 1 375 ? -10.43 30.484 17.766 1 94.69 375 THR B O 1
ATOM 6760 N N . ALA B 1 376 ? -10.047 29.078 16.094 1 95.75 376 ALA B N 1
ATOM 6761 C CA . ALA B 1 376 ? -8.844 28.547 16.734 1 95.75 376 ALA B CA 1
ATOM 6762 C C . ALA B 1 376 ? -7.797 29.641 16.938 1 95.75 376 ALA B C 1
ATOM 6764 O O . ALA B 1 376 ? -7.242 29.781 18.016 1 95.75 376 ALA B O 1
ATOM 6765 N N . TYR B 1 377 ? -7.523 30.391 15.883 1 96.31 377 TYR B N 1
ATOM 6766 C CA . TYR B 1 377 ? -6.551 31.484 15.945 1 96.31 377 TYR B CA 1
ATOM 6767 C C . TYR B 1 377 ? -6.906 32.469 17.047 1 96.31 377 TYR B C 1
ATOM 6769 O O . TYR B 1 377 ? -6.066 32.812 17.875 1 96.31 377 TYR B O 1
ATOM 6777 N N . LYS B 1 378 ? -8.109 32.906 17.078 1 96.38 378 LYS B N 1
ATOM 6778 C CA . LYS B 1 378 ? -8.57 33.875 18.062 1 96.38 378 LYS B CA 1
ATOM 6779 C C . LYS B 1 378 ? -8.492 33.312 19.484 1 96.38 378 LYS B C 1
ATOM 6781 O O . LYS B 1 378 ? -8.008 33.969 20.391 1 96.38 378 LYS B O 1
ATOM 6786 N N . THR B 1 379 ? -8.961 32.094 19.641 1 96 379 THR B N 1
ATOM 6787 C CA . THR B 1 379 ? -9.055 31.5 20.969 1 96 379 THR B CA 1
ATOM 6788 C C . THR B 1 379 ? -7.668 31.25 21.547 1 96 379 THR B C 1
ATOM 6790 O O . THR B 1 379 ? -7.383 31.625 22.688 1 96 379 THR B O 1
ATOM 6793 N N . PHE B 1 380 ? -6.82 30.609 20.844 1 97.69 380 PHE B N 1
ATOM 6794 C CA . PHE B 1 380 ? -5.492 30.297 21.359 1 97.69 380 PHE B CA 1
ATOM 6795 C C . PHE B 1 380 ? -4.738 31.578 21.719 1 97.69 380 PHE B C 1
ATOM 6797 O O . PHE B 1 380 ? -4.035 31.625 22.734 1 97.69 380 PHE B O 1
ATOM 6804 N N . ASN B 1 381 ? -4.902 32.625 20.938 1 98.06 381 ASN B N 1
ATOM 6805 C CA . ASN B 1 381 ? -4.164 33.844 21.188 1 98.06 381 ASN B CA 1
ATOM 6806 C C . ASN B 1 381 ? -4.809 34.656 22.312 1 98.06 381 ASN B C 1
ATOM 6808 O O . ASN B 1 381 ? -4.219 35.625 22.797 1 98.06 381 ASN B O 1
ATOM 6812 N N . SER B 1 382 ? -5.969 34.25 22.719 1 97.62 382 SER B N 1
ATOM 6813 C CA . SER B 1 382 ? -6.621 34.906 23.844 1 97.62 382 SER B CA 1
ATOM 6814 C C . SER B 1 382 ? -6.16 34.312 25.172 1 97.62 382 SER B C 1
ATOM 6816 O O . SER B 1 382 ? -6.383 34.906 26.234 1 97.62 382 SER B O 1
ATOM 6818 N N . ILE B 1 383 ? -5.586 33.156 25.172 1 97.19 383 ILE B N 1
ATOM 6819 C CA . ILE B 1 383 ? -5.102 32.5 26.375 1 97.19 383 ILE B CA 1
ATOM 6820 C C . ILE B 1 383 ? -3.717 33.031 26.734 1 97.19 383 ILE B C 1
ATOM 6822 O O . ILE B 1 383 ? -2.787 32.969 25.938 1 97.19 383 ILE B O 1
ATOM 6826 N N . PRO B 1 384 ? -3.549 33.562 27.953 1 96.75 384 PRO B N 1
ATOM 6827 C CA . PRO B 1 384 ? -2.221 34.031 28.328 1 96.75 384 PRO B CA 1
ATOM 6828 C C . PRO B 1 384 ? -1.152 32.938 28.25 1 96.75 384 PRO B C 1
ATOM 6830 O O . PRO B 1 384 ? -1.37 31.828 28.719 1 96.75 384 PRO B O 1
ATOM 6833 N N . GLY B 1 385 ? -0.051 33.281 27.609 1 96.38 385 GLY B N 1
ATOM 6834 C CA . GLY B 1 385 ? 1.041 32.344 27.5 1 96.38 385 GLY B CA 1
ATOM 6835 C C . GLY B 1 385 ? 0.99 31.5 26.234 1 96.38 385 GLY B C 1
ATOM 6836 O O . GLY B 1 385 ? 1.888 30.703 25.984 1 96.38 385 GLY B O 1
ATOM 6837 N N . TYR B 1 386 ? -0.066 31.672 25.5 1 98.06 386 TYR B N 1
ATOM 6838 C CA . TYR B 1 386 ? -0.198 31 24.219 1 98.06 386 TYR B CA 1
ATOM 6839 C C . TYR B 1 386 ? 0.139 31.938 23.062 1 98.06 386 TYR B C 1
ATOM 6841 O O . TYR B 1 386 ? 0.004 33.156 23.188 1 98.06 386 TYR B O 1
ATOM 6849 N N . PHE B 1 387 ? 0.646 31.375 22.062 1 98 387 PHE B N 1
ATOM 6850 C CA . PHE B 1 387 ? 0.79 32.062 20.781 1 98 387 PHE B CA 1
ATOM 6851 C C . PHE B 1 387 ? 0.506 31.109 19.625 1 98 387 PHE B C 1
ATOM 6853 O O . PHE B 1 387 ? 1.034 30 19.594 1 98 387 PHE B O 1
ATOM 6860 N N . CYS B 1 388 ? -0.278 31.516 18.75 1 97.5 388 CYS B N 1
ATOM 6861 C CA . CYS B 1 388 ? -0.608 30.719 17.578 1 97.5 388 CYS B CA 1
ATOM 6862 C C . CYS B 1 388 ? -0.649 31.594 16.328 1 97.5 388 CYS B C 1
ATOM 6864 O O . CYS B 1 388 ? -1.304 32.625 16.312 1 97.5 388 CYS B O 1
ATOM 6866 N N . ASN B 1 389 ? 0.105 31.203 15.266 1 96.88 389 ASN B N 1
ATOM 6867 C CA . ASN B 1 389 ? 0.032 31.875 13.984 1 96.88 389 ASN B CA 1
ATOM 6868 C C . ASN B 1 389 ? -1.319 31.672 13.305 1 96.88 389 ASN B C 1
ATOM 6870 O O . ASN B 1 389 ? -2.02 30.703 13.609 1 96.88 389 ASN B O 1
ATOM 6874 N N . PRO B 1 390 ? -1.642 32.656 12.438 1 95.56 390 PRO B N 1
ATOM 6875 C CA . PRO B 1 390 ? -2.824 32.375 11.617 1 95.56 390 PRO B CA 1
ATOM 6876 C C . PRO B 1 390 ? -2.709 31.062 10.852 1 95.56 390 PRO B C 1
ATOM 6878 O O . PRO B 1 390 ? -1.625 30.719 10.375 1 95.56 390 PRO B O 1
ATOM 6881 N N . ILE B 1 391 ? -3.787 30.406 10.797 1 96.19 391 ILE B N 1
ATOM 6882 C CA . ILE B 1 391 ? -3.838 29.141 10.07 1 96.19 391 ILE B CA 1
ATOM 6883 C C . ILE B 1 391 ? -4.348 29.375 8.656 1 96.19 391 ILE B C 1
ATOM 6885 O O . ILE B 1 391 ? -5.547 29.578 8.445 1 96.19 391 ILE B O 1
ATOM 6889 N N . ASP B 1 392 ? -3.479 29.312 7.66 1 95.62 392 ASP B N 1
ATOM 6890 C CA . ASP B 1 392 ? -3.828 29.609 6.277 1 95.62 392 ASP B CA 1
ATOM 6891 C C . ASP B 1 392 ? -4.52 28.422 5.609 1 95.62 392 ASP B C 1
ATOM 6893 O O . ASP B 1 392 ? -5.383 28.609 4.75 1 95.62 392 ASP B O 1
ATOM 6897 N N . GLY B 1 393 ? -3.955 27.312 5.93 1 91.38 393 GLY B N 1
ATOM 6898 C CA . GLY B 1 393 ? -4.426 26.094 5.297 1 91.38 393 GLY B CA 1
ATOM 6899 C C . GLY B 1 393 ? -4.059 24.844 6.066 1 91.38 393 GLY B C 1
ATOM 6900 O O . GLY B 1 393 ? -3.045 24.812 6.77 1 91.38 393 GLY B O 1
ATOM 6901 N N . SER B 1 394 ? -4.906 23.875 6.191 1 88.06 394 SER B N 1
ATOM 6902 C CA . SER B 1 394 ? -4.812 22.594 6.891 1 88.06 394 SER B CA 1
ATOM 6903 C C . SER B 1 394 ? -5.988 22.406 7.844 1 88.06 394 SER B C 1
ATOM 6905 O O . SER B 1 394 ? -6.957 23.156 7.809 1 88.06 394 SER B O 1
ATOM 6907 N N . MET B 1 395 ? -5.906 21.359 8.641 1 92.31 395 MET B N 1
ATOM 6908 C CA . MET B 1 395 ? -6.957 21.078 9.609 1 92.31 395 MET B CA 1
ATOM 6909 C C . MET B 1 395 ? -6.402 21.094 11.031 1 92.31 395 MET B C 1
ATOM 6911 O O . MET B 1 395 ? -7.016 20.547 11.945 1 92.31 395 MET B O 1
ATOM 6915 N N . PHE B 1 396 ? -5.211 21.781 11.219 1 95.56 396 PHE B N 1
ATOM 6916 C CA . PHE B 1 396 ? -4.531 21.719 12.516 1 95.56 396 PHE B CA 1
ATOM 6917 C C . PHE B 1 396 ? -4.172 23.109 13 1 95.56 396 PHE B C 1
ATOM 6919 O O . PHE B 1 396 ? -4.004 24.031 12.195 1 95.56 396 PHE B O 1
ATOM 6926 N N . ALA B 1 397 ? -4.117 23.219 14.297 1 96.62 397 ALA B N 1
ATOM 6927 C CA . ALA B 1 397 ? -3.432 24.312 14.969 1 96.62 397 ALA B CA 1
ATOM 6928 C C . ALA B 1 397 ? -2.176 23.828 15.68 1 96.62 397 ALA B C 1
ATOM 6930 O O . ALA B 1 397 ? -2.111 22.672 16.125 1 96.62 397 ALA B O 1
ATOM 6931 N N . TYR B 1 398 ? -1.2 24.672 15.719 1 97.62 398 TYR B N 1
ATOM 6932 C CA . TYR B 1 398 ? 0.077 24.359 16.344 1 97.62 398 TYR B CA 1
ATOM 6933 C C . TYR B 1 398 ? 0.521 25.484 17.281 1 97.62 398 TYR B C 1
ATOM 6935 O O . TYR B 1 398 ? 1.566 26.094 17.062 1 97.62 398 TYR B O 1
ATOM 6943 N N . PRO B 1 399 ? -0.171 25.688 18.344 1 98.12 399 PRO B N 1
ATOM 6944 C CA . PRO B 1 399 ? 0.135 26.797 19.25 1 98.12 399 PRO B CA 1
ATOM 6945 C C . PRO B 1 399 ? 1.414 26.562 20.047 1 98.12 399 PRO B C 1
ATOM 6947 O O . PRO B 1 399 ? 1.725 25.422 20.406 1 98.12 399 PRO B O 1
ATOM 6950 N N . ARG B 1 400 ? 2.141 27.578 20.25 1 98.31 400 ARG B N 1
ATOM 6951 C CA . ARG B 1 400 ? 3.227 27.609 21.234 1 98.31 400 ARG B CA 1
ATOM 6952 C C . ARG B 1 400 ? 2.693 27.875 22.625 1 98.31 400 ARG B C 1
ATOM 6954 O O . ARG B 1 400 ? 1.809 28.719 22.812 1 98.31 400 ARG B O 1
ATOM 6961 N N . ILE B 1 401 ? 3.268 27.188 23.578 1 98.12 401 ILE B N 1
ATOM 6962 C CA . ILE B 1 401 ? 2.783 27.328 24.953 1 98.12 401 ILE B CA 1
ATOM 6963 C C . ILE B 1 401 ? 3.951 27.656 25.875 1 98.12 401 ILE B C 1
ATOM 6965 O O . ILE B 1 401 ? 5.047 27.109 25.734 1 98.12 401 ILE B O 1
ATOM 6969 N N . GLU B 1 402 ? 3.664 28.547 26.734 1 96.31 402 GLU B N 1
ATOM 6970 C CA . GLU B 1 402 ? 4.625 28.812 27.812 1 96.31 402 GLU B CA 1
ATOM 6971 C C . GLU B 1 402 ? 4.496 27.797 28.938 1 96.31 402 GLU B C 1
ATOM 6973 O O . GLU B 1 402 ? 3.404 27.578 29.453 1 96.31 402 GLU B O 1
ATOM 6978 N N . ILE B 1 403 ? 5.598 27.203 29.234 1 97.81 403 ILE B N 1
ATOM 6979 C CA . ILE B 1 403 ? 5.625 26.234 30.328 1 97.81 403 ILE B CA 1
ATOM 6980 C C . ILE B 1 403 ? 6.605 26.703 31.406 1 97.81 403 ILE B C 1
ATOM 6982 O O . ILE B 1 403 ? 7.797 26.859 31.141 1 97.81 403 ILE B O 1
ATOM 6986 N N . PRO B 1 404 ? 6.082 26.906 32.625 1 97.12 404 PRO B N 1
ATOM 6987 C CA . PRO B 1 404 ? 6.934 27.406 33.688 1 97.12 404 PRO B CA 1
ATOM 6988 C C . PRO B 1 404 ? 8.117 26.484 34 1 97.12 404 PRO B C 1
ATOM 6990 O O . PRO B 1 404 ? 8.008 25.266 33.812 1 97.12 404 PRO B O 1
ATOM 6993 N N . VAL B 1 405 ? 9.172 27.062 34.562 1 97.25 405 VAL B N 1
ATOM 6994 C CA . VAL B 1 405 ? 10.414 26.344 34.844 1 97.25 405 VAL B CA 1
ATOM 6995 C C . VAL B 1 405 ? 10.133 25.203 35.844 1 97.25 405 VAL B C 1
ATOM 6997 O O . VAL B 1 405 ? 10.695 24.125 35.719 1 97.25 405 VAL B O 1
ATOM 7000 N N . GLU B 1 406 ? 9.281 25.5 36.75 1 97.25 406 GLU B N 1
ATOM 7001 C CA . GLU B 1 406 ? 8.945 24.484 37.75 1 97.25 406 GLU B CA 1
ATOM 7002 C C . GLU B 1 406 ? 8.305 23.266 37.094 1 97.25 406 GLU B C 1
ATOM 7004 O O . GLU B 1 406 ? 8.57 22.125 37.5 1 97.25 406 GLU B O 1
ATOM 7009 N N . ALA B 1 407 ? 7.449 23.516 36.156 1 97.62 407 ALA B N 1
ATOM 7010 C CA . ALA B 1 407 ? 6.812 22.438 35.406 1 97.62 407 ALA B CA 1
ATOM 7011 C C . ALA B 1 407 ? 7.832 21.688 34.562 1 97.62 407 ALA B C 1
ATOM 7013 O O . ALA B 1 407 ? 7.734 20.469 34.375 1 97.62 407 ALA B O 1
ATOM 7014 N N . GLN B 1 408 ? 8.742 22.391 34 1 97.75 408 GLN B N 1
ATOM 7015 C CA . GLN B 1 408 ? 9.805 21.781 33.188 1 97.75 408 GLN B CA 1
ATOM 7016 C C . GLN B 1 408 ? 10.672 20.859 34.062 1 97.75 408 GLN B C 1
ATOM 7018 O O . GLN B 1 408 ? 11.07 19.781 33.594 1 97.75 408 GLN B O 1
ATOM 7023 N N . LEU B 1 409 ? 10.922 21.281 35.281 1 97.31 409 LEU B N 1
ATOM 7024 C CA . LEU B 1 409 ? 11.703 20.469 36.188 1 97.31 409 LEU B CA 1
ATOM 7025 C C . LEU B 1 409 ? 10.945 19.203 36.562 1 97.31 409 LEU B C 1
ATOM 7027 O O . LEU B 1 409 ? 11.547 18.125 36.688 1 97.31 409 LEU B O 1
ATOM 7031 N N . GLU B 1 410 ? 9.695 19.328 36.781 1 97.12 410 GLU B N 1
ATOM 7032 C CA . GLU B 1 410 ? 8.875 18.156 37.062 1 97.12 410 GLU B CA 1
ATOM 7033 C C . GLU B 1 410 ? 8.891 17.172 35.906 1 97.12 410 GLU B C 1
ATOM 7035 O O . GLU B 1 410 ? 8.93 15.961 36.125 1 97.12 410 GLU B O 1
ATOM 7040 N N . ALA B 1 411 ? 8.727 17.688 34.656 1 97.19 411 ALA B N 1
ATOM 7041 C CA . ALA B 1 411 ? 8.797 16.859 33.469 1 97.19 411 ALA B CA 1
ATOM 7042 C C . ALA B 1 411 ? 10.109 16.078 33.406 1 97.19 411 ALA B C 1
ATOM 7044 O O . ALA B 1 411 ? 10.117 14.891 33.125 1 97.19 411 ALA B O 1
ATOM 7045 N N . LYS B 1 412 ? 11.156 16.75 33.719 1 96.81 412 LYS B N 1
ATOM 7046 C CA . LYS B 1 412 ? 12.484 16.141 33.719 1 96.81 412 LYS B CA 1
ATOM 7047 C C . LYS B 1 412 ? 12.57 14.984 34.688 1 96.81 412 LYS B C 1
ATOM 7049 O O . LYS B 1 412 ? 13.164 13.945 34.406 1 96.81 412 LYS B O 1
ATOM 7054 N N . LYS B 1 413 ? 12.008 15.172 35.875 1 96.88 413 LYS B N 1
ATOM 7055 C CA . LYS B 1 413 ? 12 14.125 36.875 1 96.88 413 LYS B CA 1
ATOM 7056 C C . LYS B 1 413 ? 11.297 12.867 36.375 1 96.88 413 LYS B C 1
ATOM 7058 O O . LYS B 1 413 ? 11.633 11.758 36.781 1 96.88 413 LYS B O 1
ATOM 7063 N N . LEU B 1 414 ? 10.391 13.07 35.531 1 94.88 414 LEU B N 1
ATOM 7064 C CA . LEU B 1 414 ? 9.609 11.961 35 1 94.88 414 LEU B CA 1
ATOM 7065 C C . LEU B 1 414 ? 10.18 11.477 33.656 1 94.88 414 LEU B C 1
ATOM 7067 O O . LEU B 1 414 ? 9.57 10.656 32.969 1 94.88 414 LEU B O 1
ATOM 7071 N N . ASN B 1 415 ? 11.273 12.031 33.188 1 94.25 415 ASN B N 1
ATOM 7072 C CA . ASN B 1 415 ? 11.938 11.695 31.953 1 94.25 415 ASN B CA 1
ATOM 7073 C C . ASN B 1 415 ? 11.047 12 30.75 1 94.25 415 ASN B C 1
ATOM 7075 O O . ASN B 1 415 ? 10.93 11.188 29.828 1 94.25 415 ASN B O 1
ATOM 7079 N N . MET B 1 416 ? 10.359 13.133 30.828 1 94 416 MET B N 1
ATOM 7080 C CA . MET B 1 416 ? 9.508 13.633 29.75 1 94 416 MET B CA 1
ATOM 7081 C C . MET B 1 416 ? 9.945 15.023 29.312 1 94 416 MET B C 1
ATOM 7083 O O . MET B 1 416 ? 10.531 15.773 30.094 1 94 416 MET B O 1
ATOM 7087 N N . SER B 1 417 ? 9.664 15.273 28.078 1 94.75 417 SER B N 1
ATOM 7088 C CA . SER B 1 417 ? 9.797 16.672 27.656 1 94.75 417 SER B CA 1
ATOM 7089 C C . SER B 1 417 ? 8.695 17.531 28.25 1 94.75 417 SER B C 1
ATOM 7091 O O . SER B 1 417 ? 7.629 17.031 28.625 1 94.75 417 SER B O 1
ATOM 7093 N N . PRO B 1 418 ? 8.945 18.797 28.375 1 97.31 418 PRO B N 1
ATOM 7094 C CA . PRO B 1 418 ? 7.949 19.672 29 1 97.31 418 PRO B CA 1
ATOM 7095 C C . PRO B 1 418 ? 6.605 19.641 28.266 1 97.31 418 PRO B C 1
ATOM 7097 O O . PRO B 1 418 ? 5.555 19.625 28.922 1 97.31 418 PRO B O 1
ATOM 7100 N N . ASP B 1 419 ? 6.668 19.656 26.984 1 97 419 ASP B N 1
ATOM 7101 C CA . ASP B 1 419 ? 5.414 19.656 26.234 1 97 419 ASP B CA 1
ATOM 7102 C C . ASP B 1 419 ? 4.699 18.312 26.375 1 97 419 ASP B C 1
ATOM 7104 O O . ASP B 1 419 ? 3.467 18.266 26.422 1 97 419 ASP B O 1
ATOM 7108 N N . GLU B 1 420 ? 5.395 17.219 26.422 1 95.5 420 GLU B N 1
ATOM 7109 C CA . GLU B 1 420 ? 4.781 15.922 26.688 1 95.5 420 GLU B CA 1
ATOM 7110 C C . GLU B 1 420 ? 4.09 15.906 28.047 1 95.5 420 GLU B C 1
ATOM 7112 O O . GLU B 1 420 ? 2.977 15.391 28.188 1 95.5 420 GLU B O 1
ATOM 7117 N N . PHE B 1 421 ? 4.797 16.391 29.047 1 96.75 421 PHE B N 1
ATOM 7118 C CA . PHE B 1 421 ? 4.238 16.484 30.391 1 96.75 421 PHE B CA 1
ATOM 7119 C C . PHE B 1 421 ? 2.965 17.328 30.391 1 96.75 421 PHE B C 1
ATOM 7121 O O . PHE B 1 421 ? 1.944 16.906 30.953 1 96.75 421 PHE B O 1
ATOM 7128 N N . TYR B 1 422 ? 3.027 18.469 29.781 1 97.81 422 TYR B N 1
ATOM 7129 C CA . TYR B 1 422 ? 1.895 19.375 29.688 1 97.81 422 TYR B CA 1
ATOM 7130 C C . TYR B 1 422 ? 0.697 18.688 29.047 1 97.81 422 TYR B C 1
ATOM 7132 O O . TYR B 1 422 ? -0.417 18.75 29.562 1 97.81 422 TYR B O 1
ATOM 7140 N N . CYS B 1 423 ? 0.919 18.016 27.891 1 97.19 423 CYS B N 1
ATOM 7141 C CA . CYS B 1 423 ? -0.155 17.359 27.141 1 97.19 423 CYS B CA 1
ATOM 7142 C C . CYS B 1 423 ? -0.742 16.203 27.938 1 97.19 423 CYS B C 1
ATOM 7144 O O . CYS B 1 423 ? -1.944 15.938 27.859 1 97.19 423 CYS B O 1
ATOM 7146 N N . LEU B 1 424 ? 0.144 15.477 28.609 1 96.75 424 LEU B N 1
ATOM 7147 C CA . LEU B 1 424 ? -0.344 14.391 29.453 1 96.75 424 LEU B CA 1
ATOM 7148 C C . LEU B 1 424 ? -1.259 14.922 30.547 1 96.75 424 LEU B C 1
ATOM 7150 O O . LEU B 1 424 ? -2.316 14.344 30.812 1 96.75 424 LEU B O 1
ATOM 7154 N N . ARG B 1 425 ? -0.856 15.953 31.234 1 97.12 425 ARG B N 1
ATOM 7155 C CA . ARG B 1 425 ? -1.671 16.562 32.281 1 97.12 425 ARG B CA 1
ATOM 7156 C C . ARG B 1 425 ? -2.994 17.078 31.703 1 97.12 425 ARG B C 1
ATOM 7158 O O . ARG B 1 425 ? -4.043 16.922 32.344 1 97.12 425 ARG B O 1
ATOM 7165 N N . LEU B 1 426 ? -2.891 17.703 30.547 1 98 426 LEU B N 1
ATOM 7166 C CA . LEU B 1 426 ? -4.102 18.156 29.875 1 98 426 LEU B CA 1
ATOM 7167 C C . LEU B 1 426 ? -5.078 17 29.672 1 98 426 LEU B C 1
ATOM 7169 O O . LEU B 1 426 ? -6.266 17.125 29.969 1 98 426 LEU B O 1
ATOM 7173 N N . LEU B 1 427 ? -4.574 15.891 29.156 1 97.69 427 LEU B N 1
ATOM 7174 C CA . LEU B 1 427 ? -5.395 14.703 28.906 1 97.69 427 LEU B CA 1
ATOM 7175 C C . LEU B 1 427 ? -6.008 14.195 30.219 1 97.69 427 LEU B C 1
ATOM 7177 O O . LEU B 1 427 ? -7.219 13.961 30.281 1 97.69 427 LEU B O 1
ATOM 7181 N N . GLU B 1 428 ? -5.18 14.094 31.266 1 96.81 428 GLU B N 1
ATOM 7182 C CA . GLU B 1 428 ? -5.605 13.523 32.531 1 96.81 428 GLU B CA 1
ATOM 7183 C C . GLU B 1 428 ? -6.66 14.398 33.219 1 96.81 428 GLU B C 1
ATOM 7185 O O . GLU B 1 428 ? -7.566 13.891 33.875 1 96.81 428 GLU B O 1
ATOM 7190 N N . GLU B 1 429 ? -6.555 15.609 33.031 1 97.06 429 GLU B N 1
ATOM 7191 C CA . GLU B 1 429 ? -7.398 16.547 33.781 1 97.06 429 GLU B CA 1
ATOM 7192 C C . GLU B 1 429 ? -8.664 16.875 33 1 97.06 429 GLU B C 1
ATOM 7194 O O . GLU B 1 429 ? -9.688 17.234 33.562 1 97.06 429 GLU B O 1
ATOM 7199 N N . THR B 1 430 ? -8.617 16.844 31.688 1 97.75 430 THR B N 1
ATOM 7200 C CA . THR B 1 430 ? -9.742 17.375 30.922 1 97.75 430 THR B CA 1
ATOM 7201 C C . THR B 1 430 ? -10.266 16.344 29.938 1 97.75 430 THR B C 1
ATOM 7203 O O . THR B 1 430 ? -11.367 16.484 29.406 1 97.75 430 THR B O 1
ATOM 7206 N N . GLY B 1 431 ? -9.469 15.312 29.625 1 97.19 431 GLY B N 1
ATOM 7207 C CA . GLY B 1 431 ? -9.852 14.336 28.609 1 97.19 431 GLY B CA 1
ATOM 7208 C C . GLY B 1 431 ? -9.5 14.766 27.203 1 97.19 431 GLY B C 1
ATOM 7209 O O . GLY B 1 431 ? -9.719 14.016 26.25 1 97.19 431 GLY B O 1
ATOM 7210 N N . VAL B 1 432 ? -8.922 15.977 27.047 1 97.38 432 VAL B N 1
ATOM 7211 C CA . VAL B 1 432 ? -8.547 16.453 25.719 1 97.38 432 VAL B CA 1
ATOM 7212 C C . VAL B 1 432 ? -7.207 15.836 25.312 1 97.38 432 VAL B C 1
ATOM 7214 O O . VAL B 1 432 ? -6.203 16.016 26 1 97.38 432 VAL B O 1
ATOM 7217 N N . CYS B 1 433 ? -7.207 15.109 24.188 1 96 433 CYS B N 1
ATOM 7218 C CA . CYS B 1 433 ? -6.02 14.398 23.719 1 96 433 CYS B CA 1
ATOM 7219 C C . CYS B 1 433 ? -5.387 15.125 22.531 1 96 433 CYS B C 1
ATOM 7221 O O . CYS B 1 433 ? -5.906 15.07 21.422 1 96 433 CYS B O 1
ATOM 7223 N N . VAL B 1 434 ? -4.301 15.805 22.734 1 96.12 434 VAL B N 1
ATOM 7224 C CA . VAL B 1 434 ? -3.539 16.469 21.688 1 96.12 434 VAL B CA 1
ATOM 7225 C C . VAL B 1 434 ? -2.16 15.836 21.562 1 96.12 434 VAL B C 1
ATOM 7227 O O . VAL B 1 434 ? -1.824 14.914 22.312 1 96.12 434 VAL B O 1
ATOM 7230 N N . ILE B 1 435 ? -1.368 16.281 20.562 1 94.75 435 ILE B N 1
ATOM 7231 C CA . ILE B 1 435 ? -0.05 15.703 20.328 1 94.75 435 ILE B CA 1
ATOM 7232 C C . ILE B 1 435 ? 1.032 16.719 20.672 1 94.75 435 ILE B C 1
ATOM 7234 O O . ILE B 1 435 ? 1.048 17.828 20.125 1 94.75 435 ILE B O 1
ATOM 7238 N N . PRO B 1 436 ? 1.943 16.297 21.562 1 95.56 436 PRO B N 1
ATOM 7239 C CA . PRO B 1 436 ? 3.014 17.234 21.906 1 95.56 436 PRO B CA 1
ATOM 7240 C C . PRO B 1 436 ? 3.904 17.594 20.719 1 95.56 436 PRO B C 1
ATOM 7242 O O . PRO B 1 436 ? 4.117 16.766 19.844 1 95.56 436 PRO B O 1
ATOM 7245 N N . GLY B 1 437 ? 4.449 18.766 20.75 1 95.44 437 GLY B N 1
ATOM 7246 C CA . GLY B 1 437 ? 5.316 19.281 19.703 1 95.44 437 GLY B CA 1
ATOM 7247 C C . GLY B 1 437 ? 6.578 18.453 19.516 1 95.44 437 GLY B C 1
ATOM 7248 O O . GLY B 1 437 ? 7.129 18.375 18.422 1 95.44 437 GLY B O 1
ATOM 7249 N N . THR B 1 438 ? 7.008 17.797 20.531 1 93.06 438 THR B N 1
ATOM 7250 C CA . THR B 1 438 ? 8.188 16.953 20.484 1 93.06 438 THR B CA 1
ATOM 7251 C C . THR B 1 438 ? 8.07 15.906 19.375 1 93.06 438 THR B C 1
ATOM 7253 O O . THR B 1 438 ? 9.062 15.555 18.734 1 93.06 438 THR B O 1
ATOM 7256 N N . GLY B 1 439 ? 6.906 15.445 19.109 1 90.06 439 GLY B N 1
ATOM 7257 C CA . GLY B 1 439 ? 6.691 14.461 18.062 1 90.06 439 GLY B CA 1
ATOM 7258 C C . GLY B 1 439 ? 6.93 15.008 16.672 1 90.06 439 GLY B C 1
ATOM 7259 O O . GLY B 1 439 ? 7.176 14.25 15.734 1 90.06 439 GLY B O 1
ATOM 7260 N N . PHE B 1 440 ? 6.91 16.266 16.484 1 94.38 440 PHE B N 1
ATOM 7261 C CA . PHE B 1 440 ? 7.066 16.938 15.203 1 94.38 440 PHE B CA 1
ATOM 7262 C C . PHE B 1 440 ? 8.422 17.625 15.109 1 94.38 440 PHE B C 1
ATOM 7264 O O . PHE B 1 440 ? 8.836 18.047 14.023 1 94.38 440 PHE B O 1
ATOM 7271 N N . GLY B 1 441 ? 9.102 17.641 16.203 1 93.25 441 GLY B N 1
ATOM 7272 C CA . GLY B 1 441 ? 10.258 18.516 16.312 1 93.25 441 GLY B CA 1
ATOM 7273 C C . GLY B 1 441 ? 9.883 19.969 16.547 1 93.25 441 GLY B C 1
ATOM 7274 O O . GLY B 1 441 ? 8.773 20.391 16.234 1 93.25 441 GLY B O 1
ATOM 7275 N N . GLN B 1 442 ? 10.766 20.703 17.188 1 94.88 442 GLN B N 1
ATOM 7276 C CA . GLN B 1 442 ? 10.539 22.109 17.516 1 94.88 442 GLN B CA 1
ATOM 7277 C C . GLN B 1 442 ? 11.859 22.828 17.75 1 94.88 442 GLN B C 1
ATOM 7279 O O . GLN B 1 442 ? 12.891 22.203 17.984 1 94.88 442 GLN B O 1
ATOM 7284 N N . LEU B 1 443 ? 11.789 24.125 17.562 1 95.94 443 LEU B N 1
ATOM 7285 C CA . LEU B 1 443 ? 12.953 24.922 17.938 1 95.94 443 LEU B CA 1
ATOM 7286 C C . LEU B 1 443 ? 13.328 24.703 19.391 1 95.94 443 LEU B C 1
ATOM 7288 O O . LEU B 1 443 ? 12.461 24.703 20.266 1 95.94 443 LEU B O 1
ATOM 7292 N N . PRO B 1 444 ? 14.68 24.5 19.641 1 94.38 444 PRO B N 1
ATOM 7293 C CA . PRO B 1 444 ? 15.078 24.297 21.031 1 94.38 444 PRO B CA 1
ATOM 7294 C C . PRO B 1 444 ? 14.57 25.406 21.953 1 94.38 444 PRO B C 1
ATOM 7296 O O . PRO B 1 444 ? 14.688 26.578 21.625 1 94.38 444 PRO B O 1
ATOM 7299 N N . GLY B 1 445 ? 13.969 24.969 23.031 1 93.5 445 GLY B N 1
ATOM 7300 C CA . GLY B 1 445 ? 13.477 25.922 24.016 1 93.5 445 GLY B CA 1
ATOM 7301 C C . GLY B 1 445 ? 12.031 26.312 23.797 1 93.5 445 GLY B C 1
ATOM 7302 O O . GLY B 1 445 ? 11.438 27 24.625 1 93.5 445 GLY B O 1
ATOM 7303 N N . SER B 1 446 ? 11.492 25.891 22.719 1 96.94 446 SER B N 1
ATOM 7304 C CA . SER B 1 446 ? 10.078 26.156 22.469 1 96.94 446 SER B CA 1
ATOM 7305 C C . SER B 1 446 ? 9.219 24.922 22.703 1 96.94 446 SER B C 1
ATOM 7307 O O . SER B 1 446 ? 9.719 23.797 22.625 1 96.94 446 SER B O 1
ATOM 7309 N N . PHE B 1 447 ? 7.953 25.125 23.078 1 98.12 447 PHE B N 1
ATOM 7310 C CA . PHE B 1 447 ? 7.02 24.031 23.359 1 98.12 447 PHE B CA 1
ATOM 7311 C C . PHE B 1 447 ? 5.707 24.25 22.625 1 98.12 447 PHE B C 1
ATOM 7313 O O . PHE B 1 447 ? 5.191 25.375 22.562 1 98.12 447 PHE B O 1
ATOM 7320 N N . HIS B 1 448 ? 5.234 23.219 22.016 1 98.19 448 HIS B N 1
ATOM 7321 C CA . HIS B 1 448 ? 4.02 23.281 21.203 1 98.19 448 HIS B CA 1
ATOM 7322 C C . HIS B 1 448 ? 3.166 22.031 21.422 1 98.19 448 HIS B C 1
ATOM 7324 O O . HIS B 1 448 ? 3.594 21.078 22.078 1 98.19 448 HIS B O 1
ATOM 7330 N N . PHE B 1 449 ? 1.982 22.031 20.969 1 96.88 449 PHE B N 1
ATOM 7331 C CA . PHE B 1 449 ? 1.22 20.828 20.641 1 96.88 449 PHE B CA 1
ATOM 7332 C C . PHE B 1 449 ? 0.423 21.016 19.359 1 96.88 449 PHE B C 1
ATOM 7334 O O . PHE B 1 449 ? 0.226 22.141 18.906 1 96.88 449 PHE B O 1
ATOM 7341 N N . ARG B 1 450 ? 0.087 19.922 18.688 1 96.38 450 ARG B N 1
ATOM 7342 C CA . ARG B 1 450 ? -0.814 19.953 17.531 1 96.38 450 ARG B CA 1
ATOM 7343 C C . ARG B 1 450 ? -2.215 19.5 17.938 1 96.38 450 ARG B C 1
ATOM 7345 O O . ARG B 1 450 ? -2.373 18.531 18.688 1 96.38 450 ARG B O 1
ATOM 7352 N N . THR B 1 451 ? -3.154 20.203 17.484 1 96.12 451 THR B N 1
ATOM 7353 C CA . THR B 1 451 ? -4.547 19.812 17.672 1 96.12 451 THR B CA 1
ATOM 7354 C C . THR B 1 451 ? -5.344 20 16.391 1 96.12 451 THR B C 1
ATOM 7356 O O . THR B 1 451 ? -5.121 20.953 15.641 1 96.12 451 THR B O 1
ATOM 7359 N N . THR B 1 452 ? -6.184 19.031 16.094 1 95.25 452 THR B N 1
ATOM 7360 C CA . THR B 1 452 ? -7.137 19.25 15.008 1 95.25 452 THR B CA 1
ATOM 7361 C C . THR B 1 452 ? -8.18 20.297 15.391 1 95.25 452 THR B C 1
ATOM 7363 O O . THR B 1 452 ? -8.414 20.531 16.578 1 95.25 452 THR B O 1
ATOM 7366 N N . ILE B 1 453 ? -8.797 20.922 14.438 1 93.38 453 ILE B N 1
ATOM 7367 C CA . ILE B 1 453 ? -9.688 22.031 14.75 1 93.38 453 ILE B CA 1
ATOM 7368 C C . ILE B 1 453 ? -11.062 21.766 14.148 1 93.38 453 ILE B C 1
ATOM 7370 O O . ILE B 1 453 ? -11.914 22.656 14.133 1 93.38 453 ILE B O 1
ATOM 7374 N N . LEU B 1 454 ? -11.344 20.562 13.695 1 90.81 454 LEU B N 1
ATOM 7375 C CA . LEU B 1 454 ? -12.523 20.375 12.859 1 90.81 454 LEU B CA 1
ATOM 7376 C C . LEU B 1 454 ? -13.648 19.703 13.641 1 90.81 454 LEU B C 1
ATOM 7378 O O . LEU B 1 454 ? -14.633 19.25 13.055 1 90.81 454 LEU B O 1
ATOM 7382 N N . HIS B 1 455 ? -13.523 19.625 14.938 1 92.44 455 HIS B N 1
ATOM 7383 C CA . HIS B 1 455 ? -14.617 19.062 15.734 1 92.44 455 HIS B CA 1
ATOM 7384 C C . HIS B 1 455 ? -15.914 19.828 15.492 1 92.44 455 HIS B C 1
ATOM 7386 O O . HIS B 1 455 ? -15.891 21 15.094 1 92.44 455 HIS B O 1
ATOM 7392 N N . PRO B 1 456 ? -17.016 19.094 15.688 1 90.88 456 PRO B N 1
ATOM 7393 C CA . PRO B 1 456 ? -18.266 19.844 15.664 1 90.88 456 PRO B CA 1
ATOM 7394 C C . PRO B 1 456 ? -18.25 21.062 16.594 1 90.88 456 PRO B C 1
ATOM 7396 O O . PRO B 1 456 ? -17.531 21.062 17.609 1 90.88 456 PRO B O 1
ATOM 7399 N N . LYS B 1 457 ? -19.078 22 16.281 1 91.12 457 LYS B N 1
ATOM 7400 C CA . LYS B 1 457 ? -19.016 23.312 16.906 1 91.12 457 LYS B CA 1
ATOM 7401 C C . LYS B 1 457 ? -19.047 23.203 18.438 1 91.12 457 LYS B C 1
ATOM 7403 O O . LYS B 1 457 ? -18.203 23.781 19.109 1 91.12 457 LYS B O 1
ATOM 7408 N N . ASP B 1 458 ? -19.984 22.438 18.953 1 93.44 458 ASP B N 1
ATOM 7409 C CA . ASP B 1 458 ? -20.141 22.328 20.406 1 93.44 458 ASP B CA 1
ATOM 7410 C C . ASP B 1 458 ? -18.922 21.641 21.031 1 93.44 458 ASP B C 1
ATOM 7412 O O . ASP B 1 458 ? -18.438 22.062 22.078 1 93.44 458 ASP B O 1
ATOM 7416 N N . GLU B 1 459 ? -18.484 20.656 20.391 1 94 459 GLU B N 1
ATOM 7417 C CA . GLU B 1 459 ? -17.328 19.922 20.891 1 94 459 GLU B CA 1
ATOM 7418 C C . GLU B 1 459 ? -16.062 20.766 20.797 1 94 459 GLU B C 1
ATOM 7420 O O . GLU B 1 459 ? -15.203 20.703 21.688 1 94 459 GLU B O 1
ATOM 7425 N N . PHE B 1 460 ? -15.984 21.5 19.766 1 93.5 460 PHE B N 1
ATOM 7426 C CA . PHE B 1 460 ? -14.828 22.375 19.594 1 93.5 460 PHE B CA 1
ATOM 7427 C C . PHE B 1 460 ? -14.789 23.438 20.688 1 93.5 460 PHE B C 1
ATOM 7429 O O . PHE B 1 460 ? -13.742 23.688 21.281 1 93.5 460 PHE B O 1
ATOM 7436 N N . GLN B 1 461 ? -15.922 24.016 20.969 1 93.75 461 GLN B N 1
ATOM 7437 C CA . GLN B 1 461 ? -16 25.031 22.031 1 93.75 461 GLN B CA 1
ATOM 7438 C C . GLN B 1 461 ? -15.648 24.438 23.391 1 93.75 461 GLN B C 1
ATOM 7440 O O . GLN B 1 461 ? -14.906 25.047 24.156 1 93.75 461 GLN B O 1
ATOM 7445 N N . TYR B 1 462 ? -16.188 23.297 23.594 1 95.44 462 TYR B N 1
ATOM 7446 C CA . TYR B 1 462 ? -15.859 22.594 24.828 1 95.44 462 TYR B CA 1
ATOM 7447 C C . TYR B 1 462 ? -14.359 22.359 24.953 1 95.44 462 TYR B C 1
ATOM 7449 O O . TYR B 1 462 ? -13.781 22.594 26.016 1 95.44 462 TYR B O 1
ATOM 7457 N N . MET B 1 463 ? -13.789 21.922 23.922 1 95.88 463 MET B N 1
ATOM 7458 C CA . MET B 1 463 ? -12.352 21.656 23.891 1 95.88 463 MET B CA 1
ATOM 7459 C C . MET B 1 463 ? -11.555 22.922 24.203 1 95.88 463 MET B C 1
ATOM 7461 O O . MET B 1 463 ? -10.648 22.891 25.031 1 95.88 463 MET B O 1
ATOM 7465 N N . MET B 1 464 ? -11.914 24 23.562 1 95.12 464 MET B N 1
ATOM 7466 C CA . MET B 1 464 ? -11.203 25.266 23.734 1 95.12 464 MET B CA 1
ATOM 7467 C C . MET B 1 464 ? -11.352 25.781 25.156 1 95.12 464 MET B C 1
ATOM 7469 O O . MET B 1 464 ? -10.391 26.266 25.75 1 95.12 464 MET B O 1
ATOM 7473 N N . ASP B 1 465 ? -12.523 25.641 25.672 1 96 465 ASP B N 1
ATOM 7474 C CA . ASP B 1 465 ? -12.766 26.062 27.047 1 96 465 ASP B CA 1
ATOM 7475 C C . ASP B 1 465 ? -11.961 25.203 28.031 1 96 465 ASP B C 1
ATOM 7477 O O . ASP B 1 465 ? -11.438 25.719 29.016 1 96 465 ASP B O 1
ATOM 7481 N N . SER B 1 466 ? -11.953 23.969 27.766 1 97.06 466 SER B N 1
ATOM 7482 C CA . SER B 1 466 ? -11.203 23.047 28.609 1 97.06 466 SER B CA 1
ATOM 7483 C C . SER B 1 466 ? -9.711 23.375 28.594 1 97.06 466 SER B C 1
ATOM 7485 O O . SER B 1 466 ? -9.062 23.359 29.641 1 97.06 466 SER B O 1
ATOM 7487 N N . ILE B 1 467 ? -9.195 23.656 27.453 1 97.5 467 ILE B N 1
ATOM 7488 C CA . ILE B 1 467 ? -7.785 23.984 27.312 1 97.5 467 ILE B CA 1
ATOM 7489 C C . ILE B 1 467 ? -7.48 25.266 28.078 1 97.5 467 ILE B C 1
ATOM 7491 O O . ILE B 1 467 ? -6.488 25.344 28.812 1 97.5 467 ILE B O 1
ATOM 7495 N N . ARG B 1 468 ? -8.328 26.25 27.953 1 96.88 468 ARG B N 1
ATOM 7496 C CA . ARG B 1 468 ? -8.148 27.516 28.641 1 96.88 468 ARG B CA 1
ATOM 7497 C C . ARG B 1 468 ? -8.133 27.328 30.156 1 96.88 468 ARG B C 1
ATOM 7499 O O . ARG B 1 468 ? -7.215 27.781 30.828 1 96.88 468 ARG B O 1
ATOM 7506 N N . ARG B 1 469 ? -9.117 26.625 30.641 1 97.06 469 ARG B N 1
ATOM 7507 C CA . ARG B 1 469 ? -9.227 26.391 32.062 1 97.06 469 ARG B CA 1
ATOM 7508 C C . ARG B 1 469 ? -8.031 25.609 32.594 1 97.06 469 ARG B C 1
ATOM 7510 O O . ARG B 1 469 ? -7.469 25.953 33.656 1 97.06 469 ARG B O 1
ATOM 7517 N N . PHE B 1 470 ? -7.723 24.641 31.938 1 97.69 470 PHE B N 1
ATOM 7518 C CA . PHE B 1 470 ? -6.582 23.812 32.344 1 97.69 470 PHE B CA 1
ATOM 7519 C C . PHE B 1 470 ? -5.312 24.656 32.406 1 97.69 470 PHE B C 1
ATOM 7521 O O . PHE B 1 470 ? -4.562 24.562 33.375 1 97.69 470 PHE B O 1
ATOM 7528 N N . HIS B 1 471 ? -5.082 25.406 31.297 1 97.75 471 HIS B N 1
ATOM 7529 C CA . HIS B 1 471 ? -3.846 26.172 31.234 1 97.75 471 HIS B CA 1
ATOM 7530 C C . HIS B 1 471 ? -3.738 27.141 32.406 1 97.75 471 HIS B C 1
ATOM 7532 O O . HIS B 1 471 ? -2.674 27.266 33.031 1 97.75 471 HIS B O 1
ATOM 7538 N N . LEU B 1 472 ? -4.781 27.828 32.688 1 96.38 472 LEU B N 1
ATOM 7539 C CA . LEU B 1 472 ? -4.785 28.781 33.781 1 96.38 472 LEU B CA 1
ATOM 7540 C C . LEU B 1 472 ? -4.5 28.078 35.094 1 96.38 472 LEU B C 1
ATOM 7542 O O . LEU B 1 472 ? -3.709 28.578 35.906 1 96.38 472 LEU B O 1
ATOM 7546 N N . ASN B 1 473 ? -5.086 26.938 35.281 1 96.75 473 ASN B N 1
ATOM 7547 C CA . ASN B 1 473 ? -4.828 26.141 36.5 1 96.75 473 ASN B CA 1
ATOM 7548 C C . ASN B 1 473 ? -3.391 25.641 36.531 1 96.75 473 ASN B C 1
ATOM 7550 O O . ASN B 1 473 ? -2.77 25.594 37.594 1 96.75 473 ASN B O 1
ATOM 7554 N N . PHE B 1 474 ? -2.967 25.172 35.406 1 97.38 474 PHE B N 1
ATOM 7555 C CA . PHE B 1 474 ? -1.611 24.641 35.25 1 97.38 474 PHE B CA 1
ATOM 7556 C C . PHE B 1 474 ? -0.583 25.703 35.625 1 97.38 474 PHE B C 1
ATOM 7558 O O . PHE B 1 474 ? 0.372 25.422 36.375 1 97.38 474 PHE B O 1
ATOM 7565 N N . MET B 1 475 ? -0.785 26.938 35.219 1 96 475 MET B N 1
ATOM 7566 C CA . MET B 1 475 ? 0.129 28.031 35.5 1 96 475 MET B CA 1
ATOM 7567 C C . MET B 1 475 ? 0.117 28.391 36.969 1 96 475 MET B C 1
ATOM 7569 O O . MET B 1 475 ? 1.138 28.812 37.531 1 96 475 MET B O 1
ATOM 7573 N N . GLN B 1 476 ? -0.99 28.188 37.594 1 95.5 476 GLN B N 1
ATOM 7574 C CA . GLN B 1 476 ? -1.105 28.469 39.031 1 95.5 476 GLN B CA 1
ATOM 7575 C C . GLN B 1 476 ? -0.407 27.391 39.844 1 95.5 476 GLN B C 1
ATOM 7577 O O . GLN B 1 476 ? 0.186 27.688 40.875 1 95.5 476 GLN B O 1
ATOM 7582 N N . LEU B 1 477 ? -0.49 26.219 39.406 1 95.38 477 LEU B N 1
ATOM 7583 C CA . LEU B 1 477 ? 0.092 25.094 40.094 1 95.38 477 LEU B CA 1
ATOM 7584 C C . LEU B 1 477 ? 1.615 25.141 40.062 1 95.38 477 LEU B C 1
ATOM 7586 O O . LEU B 1 477 ? 2.289 24.609 40.938 1 95.38 477 LEU B O 1
ATOM 7590 N N . TYR B 1 478 ? 2.072 25.656 39 1 92.31 478 TYR B N 1
ATOM 7591 C CA . TYR B 1 478 ? 3.516 25.797 38.844 1 92.31 478 TYR B CA 1
ATOM 7592 C C . TYR B 1 478 ? 3.922 27.25 38.719 1 92.31 478 TYR B C 1
ATOM 7594 O O . TYR B 1 478 ? 4.191 27.734 37.594 1 92.31 478 TYR B O 1
ATOM 7602 N N . PRO B 1 479 ? 4.098 27.922 39.844 1 80.94 479 PRO B N 1
ATOM 7603 C CA . PRO B 1 479 ? 4.344 29.359 39.812 1 80.94 479 PRO B CA 1
ATOM 7604 C C . PRO B 1 479 ? 5.758 29.703 39.344 1 80.94 479 PRO B C 1
ATOM 7606 O O . PRO B 1 479 ? 6.691 28.938 39.562 1 80.94 479 PRO B O 1
#

InterPro domains:
  IPR004839 Aminotransferase, class I/classII, large domain [PF00155] (87-467)
  IPR015421 Pyridoxal phosphate-dependent transferase, major domain [G3DSA:3.40.640.10] (108-354)
  IPR015422 Pyridoxal phosphate-dependent transferase, small domain [G3DSA:3.90.1150.10] (10-478)
  IPR015424 Pyridoxal phosphate-dependent transferase [SSF53383] (12-470)
  IPR045088 Aminotransferase ALAT1/2-like [PTHR11751] (4-478)

Radius of gyration: 28.44 Å; Cα contacts (8 Å, |Δi|>4): 1966; chains: 2; bounding box: 68×71×81 Å

Solvent-accessible surface area (backbone atoms only — not comparable to full-atom values): 48549 Å² total; per-residue (Å²): 129,80,58,95,57,70,58,40,74,86,58,28,22,63,37,46,73,62,42,64,60,44,84,75,27,71,60,52,52,49,49,52,51,48,49,52,37,48,75,74,62,51,87,64,91,43,92,56,66,45,79,23,58,60,83,41,48,33,57,35,66,49,74,75,54,62,69,52,26,50,26,51,18,29,48,49,30,57,72,54,64,79,42,92,66,97,64,49,65,60,43,48,50,49,25,50,55,52,26,68,67,28,44,81,51,29,50,35,14,59,50,50,40,48,40,45,66,66,39,31,42,40,45,19,48,38,47,18,68,74,48,74,44,90,51,60,38,89,34,36,36,44,22,52,14,36,64,46,43,50,51,56,55,56,53,42,51,56,28,69,45,93,90,17,47,27,25,36,36,38,46,28,48,30,53,54,53,56,57,26,48,29,24,57,65,67,35,45,77,38,66,30,64,46,35,66,92,59,64,49,38,76,50,66,68,45,50,49,51,38,48,56,63,48,44,75,69,24,34,60,45,33,38,47,44,58,42,26,20,50,48,56,2,27,63,65,51,68,68,53,52,52,52,50,53,51,51,28,58,73,63,41,33,33,40,36,38,40,32,39,25,63,67,33,48,70,72,62,75,84,71,55,68,66,39,53,29,49,73,66,31,80,70,51,47,63,49,49,37,37,41,33,34,32,38,38,37,41,84,62,20,27,42,5,41,24,14,22,32,30,40,51,39,67,62,42,69,66,44,48,50,42,50,52,53,61,44,44,56,68,36,42,45,34,37,64,18,47,52,50,43,35,42,70,44,53,56,71,50,89,90,42,77,56,19,65,62,47,52,52,55,48,49,52,52,51,49,52,51,46,51,32,37,53,49,50,33,54,52,45,52,66,36,88,58,37,44,42,65,72,48,28,13,52,58,38,42,50,36,36,46,70,72,44,67,55,47,40,51,52,14,49,76,68,75,37,53,48,32,48,40,51,38,45,50,44,26,76,63,49,25,42,36,51,34,34,23,74,48,30,39,61,62,88,93,60,35,29,34,37,31,42,51,63,47,47,70,71,59,39,51,50,50,54,52,46,49,48,54,47,48,56,50,51,50,64,74,28,107,130,82,59,94,56,70,61,41,72,86,55,28,22,63,38,47,73,63,42,62,60,41,81,74,27,71,60,52,52,49,49,52,50,49,48,53,36,49,75,72,61,51,86,65,90,46,92,58,66,46,79,22,57,59,84,42,48,33,57,35,65,48,74,75,55,62,70,54,26,51,27,50,18,29,48,50,28,56,72,53,64,79,42,91,65,94,65,50,64,62,45,49,51,51,24,49,55,53,27,69,66,28,42,80,52,30,49,35,14,59,52,50,38,50,41,46,66,66,40,31,43,40,45,18,50,37,48,17,69,74,48,75,44,91,50,59,37,90,35,36,37,44,22,52,15,36,66,47,43,50,50,56,57,55,52,42,51,57,29,68,46,95,89,17,47,27,23,36,35,36,46,28,50,30,52,50,54,57,59,24,47,30,25,56,65,67,35,43,77,38,68,31,64,45,34,68,92,60,63,49,38,78,49,66,68,46,50,51,51,37,49,56,64,49,44,74,70,23,34,62,45,32,38,46,44,58,42,27,19,51,49,55,2,28,63,64,50,70,68,53,51,52,53,49,52,50,51,29,56,73,63,40,32,33,40,36,38,40,33,39,26,63,65,34,49,69,73,62,77,84,69,56,67,66,40,51,30,49,71,67,29,81,72,53,46,62,50,50,38,38,41,32,34,32,40,38,35,41,85,61,20,28,43,6,42,25,15,22,32,30,41,52,38,70,60,41,67,65,43,47,50,42,51,52,53,60,44,46,55,67,38,40,44,33,36,63,18,45,52,50,44,34,41,70,43,54,58,71,49,89,89,41,75,55,19,63,62,48,53,51,54,48,48,52,52,52,50,50,50,45,50,33,37,53,48,49,31,53,51,44,51,66,35,88,58,37,44,40,65,72,49,28,13,52,61,37,43,51,36,35,49,69,74,44,68,54,47,38,52,53,15,50,76,69,74,36,54,47,34,48,40,52,39,45,50,42,25,74,64,49,26,42,35,50,32,35,22,76,47,29,40,61,63,89,94,60,35,29,35,37,30,41,49,63,46,48,71,69,57,40,51,50,49,53,50,47,50,49,53,48,50,58,51,53,50,63,74,27,108

Sequence (958 aa):
MKLEKCLTEENLNQNLLNIQYAVRGPILQRALQIERELVKGVPKRFKRVVRANCGDCHALGQKPITFIRQVLALVSFPELISSRLDIPQDVKDRAKELLDDCTKGSVGSYSPSNGLNLVRSRVAQYITNRDGVPSNPDDIYLGSGASDVIKSVLTLFVEDVGGKPPAVMVPIPQYPLFSGTLSELGVRQVDYYLDEEHDWALQISELERSWRDASIESNVRALVVINPGNPTGQVLTRDNIEQIIKFAYERNLFILADEVYQENIVSKPFHSFKKVMFEMGAPYSRMELASFLTTSKGYAAECGLRSGYVELLHLQPSVQKTFNTMRSVMQCPSVLGQCILDCVMKPPSPGKPSHNQFINEIRDIHQVLKERTATAYKTFNSIPGYFCNPIDGSMFAYPRIEIPVEAQLEAKKLNMSPDEFYCLRLLEETGVCVIPGTGFGQLPGSFHFRTTILHPKDEFQYMMDSIRRFHLNFMQLYPMKLEKCLTEENLNQNLLNIQYAVRGPILQRALQIERELVKGVPKRFKRVVRANCGDCHALGQKPITFIRQVLALVSFPELISSRLDIPQDVKDRAKELLDDCTKGSVGSYSPSNGLNLVRSRVAQYITNRDGVPSNPDDIYLGSGASDVIKSVLTLFVEDVGGKPPAVMVPIPQYPLFSGTLSELGVRQVDYYLDEEHDWALQISELERSWRDASIESNVRALVVINPGNPTGQVLTRDNIEQIIKFAYERNLFILADEVYQENIVSKPFHSFKKVMFEMGAPYSRMELASFLTTSKGYAAECGLRSGYVELLHLQPSVQKTFNTMRSVMQCPSVLGQCILDCVMKPPSPGKPSHNQFINEIRDIHQVLKERTATAYKTFNSIPGYFCNPIDGSMFAYPRIEIPVEAQLEAKKLNMSPDEFYCLRLLEETGVCVIPGTGFGQLPGSFHFRTTILHPKDEFQYMMDSIRRFHLNFMQLYP